Protein AF-A0A6G0Y2H0-F1 (afdb_monomer)

Mean predicted aligned error: 18.13 Å

Foldseek 3Di:
DDDDPFQKAAADDCVPDVPRLCVLCVQQVNNVDDSNCSRVPHIGTPQQWDPVQADPPDSHGDPDTHRHPDRDDDDDDDDDDDDDDDDDDDDDDDDDDDDDDDDDDDDDDDDDDDDDDDDDDDDDDDDDDDDPCVVVPNDDPPPDDPVRVVVVVVVVVVVVVVLVVVVLVLLVVQFDPLLSQQLVQQLPAVPDDPVPRDDDPVLLLSLLLLCLFPVLLSVVVVVLTPHDDPVRNVVLLLLFDDDAAFDPLLLVLLLVLLVVDDLLFLEKEKEKDKDFFAAFWDQDPSQRAIAQFWFRPFATELFGFGMKMWIKIATFPAFAIATGHITTDHPDDALVVVLVRVLVVQQSSVVSVHAYAEYEYAPPPSVVVNLVVQLVVQQVVCVVVVHDRDSQWGWHDHPVVDIHTYGYAYFQLVLLLVVLVLLQFWKKWWDDPRDIAIAHLVLLVLLVVVQVVDDPDGLLPPDDCCLRPVVNDPSPFSVSSLSQLDLSVLVSSCVCLVVVVTPVSSNRNSVSSPCCVVRPPPQQQDWDAPPRCLVVVLVVCLNTLVRMFIAGPVRDTDDDVSSVSSNSNSSSVVVSCVVCVVVVNRTGGVVSVHCLLVLQLVQQLCQSQHVRHRRVSSSVSSSSCSQNQNDHDGDPPRNHDDDRSGGHSDYNVSSSVSSVVVPDDDPNDHDYDDFDDFDDDDDDPVVVLVLLLVLQQVLQVLVVVCCVPPVVPPVQLLVLFADPDDDPSPVSVCVPDPDPVDRPITGTDPLSSVLSSVLLVVLVRCCLGCNRDTNSLVVSLVVSVVPDDDQVRDPDPRPNVPVSSSSSSVSNVVNSRVVSVVLRCLLVVVDDDDPPDPRVSSVSSNVNNVVPVVPPPPPPPPDDDDDDDDDDDDDDDDDDDDDDDDDDDDDDDDDDDDDDDDDDDDDPVVVVVVVVVVVVVVVVVVVVVVVVVVVVVVVVVVVVSVVVVLVSLPVSRDPSSSLQSVQQSPASPDDPVPRDDDPVLLVVLLVSCVSPVSSSVVCVVNGPHDDPVRNVVVVVVDDDDPDDDVVVVVVVVVVLVVDDPVPNDDDDDDDDDPPPDDD

pLDDT: mean 75.17, std 21.62, range [22.22, 97.25]

Structure (mmCIF, N/CA/C/O backbone):
data_AF-A0A6G0Y2H0-F1
#
_entry.id   AF-A0A6G0Y2H0-F1
#
loop_
_atom_site.group_PDB
_atom_site.id
_atom_site.type_symbol
_atom_site.label_atom_id
_atom_site.label_alt_id
_atom_site.label_comp_id
_atom_site.label_asym_id
_atom_site.label_entity_id
_atom_site.label_seq_id
_atom_site.pdbx_PDB_ins_code
_atom_site.Cartn_x
_atom_site.Cartn_y
_atom_site.Cartn_z
_atom_site.occupancy
_atom_site.B_iso_or_equiv
_atom_site.auth_seq_id
_atom_site.auth_comp_id
_atom_site.auth_asym_id
_atom_site.auth_atom_id
_atom_site.pdbx_PDB_model_num
ATOM 1 N N . MET A 1 1 ? 6.805 -49.052 5.140 1.00 27.06 1 MET A N 1
ATOM 2 C CA . MET A 1 1 ? 6.790 -49.835 3.880 1.00 27.06 1 MET A CA 1
ATOM 3 C C . MET A 1 1 ? 6.052 -49.059 2.784 1.00 27.06 1 MET A C 1
ATOM 5 O O . MET A 1 1 ? 5.113 -48.337 3.089 1.00 27.06 1 MET A O 1
ATOM 9 N N . LYS A 1 2 ? 6.509 -49.123 1.523 1.00 26.64 2 LYS A N 1
ATOM 10 C CA . LYS A 1 2 ? 5.960 -48.365 0.376 1.00 26.64 2 LYS A CA 1
ATOM 11 C C . LYS A 1 2 ? 4.535 -48.839 0.029 1.00 26.64 2 LYS A C 1
ATOM 13 O O . LYS A 1 2 ? 4.379 -49.977 -0.397 1.00 26.64 2 LYS A O 1
ATOM 18 N N . LYS A 1 3 ? 3.511 -47.976 0.100 1.00 29.97 3 LYS A N 1
ATOM 19 C CA . LYS A 1 3 ? 2.195 -48.275 -0.500 1.00 29.97 3 LYS A CA 1
ATOM 20 C C . LYS A 1 3 ? 2.289 -48.137 -2.026 1.00 29.97 3 LYS A C 1
ATOM 22 O O . LYS A 1 3 ? 2.212 -47.038 -2.571 1.00 29.97 3 LYS A O 1
ATOM 27 N N . ILE A 1 4 ? 2.502 -49.255 -2.717 1.00 38.25 4 ILE A N 1
ATOM 28 C CA . ILE A 1 4 ? 2.399 -49.348 -4.179 1.00 38.25 4 ILE A CA 1
ATOM 29 C C . ILE A 1 4 ? 0.935 -49.066 -4.544 1.00 38.25 4 ILE A C 1
ATOM 31 O O . ILE A 1 4 ? 0.031 -49.739 -4.055 1.00 38.25 4 ILE A O 1
ATOM 35 N N . SER A 1 5 ? 0.666 -48.057 -5.377 1.00 48.72 5 SER A N 1
ATOM 36 C CA . SER A 1 5 ? -0.680 -47.827 -5.913 1.00 48.72 5 SER A CA 1
ATOM 37 C C . SER A 1 5 ? -1.037 -48.971 -6.867 1.00 48.72 5 SER A C 1
ATOM 39 O O . SER A 1 5 ? -0.675 -48.934 -8.047 1.00 48.72 5 SER A O 1
ATOM 41 N N . VAL A 1 6 ? -1.710 -50.006 -6.371 1.00 61.47 6 VAL A N 1
ATOM 42 C CA . VAL A 1 6 ? -2.107 -51.140 -7.206 1.00 61.47 6 VAL A CA 1
ATOM 43 C C . VAL A 1 6 ? -3.313 -50.729 -8.054 1.00 61.47 6 VAL A C 1
ATOM 45 O O . VAL A 1 6 ? -4.380 -50.392 -7.541 1.00 61.47 6 VAL A O 1
ATOM 48 N N . VAL A 1 7 ? -3.133 -50.704 -9.375 1.00 74.94 7 VAL A N 1
ATOM 49 C CA . VAL A 1 7 ? -4.220 -50.470 -10.338 1.00 74.94 7 VAL A CA 1
ATOM 50 C C . VAL A 1 7 ? -5.275 -51.558 -10.142 1.00 74.94 7 VAL A C 1
ATOM 52 O O . VAL A 1 7 ? -4.917 -52.721 -10.017 1.00 74.94 7 VAL A O 1
ATOM 55 N N . CYS A 1 8 ? -6.560 -51.203 -10.092 1.00 83.00 8 CYS A N 1
ATOM 56 C CA . CYS A 1 8 ? -7.654 -52.159 -9.903 1.00 83.00 8 CYS A CA 1
ATOM 57 C C . CYS A 1 8 ? -8.669 -52.066 -11.044 1.00 83.00 8 CYS A C 1
ATOM 59 O O . CYS A 1 8 ? -8.993 -50.975 -11.518 1.00 83.00 8 CYS A O 1
ATOM 61 N N . HIS A 1 9 ? -9.206 -53.211 -11.447 1.00 83.50 9 HIS A N 1
ATOM 62 C CA . HIS A 1 9 ? -10.185 -53.366 -12.511 1.00 83.50 9 HIS A CA 1
ATOM 63 C C . HIS A 1 9 ? -11.518 -53.835 -11.931 1.00 83.50 9 HIS A C 1
ATOM 65 O O . HIS A 1 9 ? -11.579 -54.742 -11.102 1.00 83.50 9 HIS A O 1
ATOM 71 N N . ARG A 1 10 ? -12.610 -53.195 -12.358 1.00 87.19 10 ARG A N 1
ATOM 72 C CA . ARG A 1 10 ? -13.963 -53.665 -12.041 1.00 87.19 10 ARG A CA 1
ATOM 73 C C . ARG A 1 10 ? -14.243 -54.958 -12.795 1.00 87.19 10 ARG A C 1
ATOM 75 O O . ARG A 1 10 ? -13.725 -55.154 -13.892 1.00 87.19 10 ARG A O 1
ATOM 82 N N . PHE A 1 11 ? -15.101 -55.791 -12.220 1.00 89.44 11 PHE A N 1
ATOM 83 C CA . PHE A 1 11 ? -15.630 -56.952 -12.922 1.00 89.44 11 PHE A CA 1
ATOM 84 C C . PHE A 1 11 ? -16.404 -56.534 -14.194 1.00 89.44 11 PHE A C 1
ATOM 86 O O . PHE A 1 11 ? -16.869 -55.388 -14.274 1.00 89.44 11 PHE A O 1
ATOM 93 N N . PRO A 1 12 ? -16.559 -57.430 -15.188 1.00 87.56 12 PRO A N 1
ATOM 94 C CA . PRO A 1 12 ? -17.349 -57.170 -16.390 1.00 87.56 12 PRO A CA 1
ATOM 95 C C . PRO A 1 12 ? -18.784 -56.736 -16.064 1.00 87.56 12 PRO A C 1
ATOM 97 O O . PRO A 1 12 ? -19.390 -57.213 -15.107 1.00 87.56 12 PRO A O 1
ATOM 100 N N . ASN A 1 13 ? -19.334 -55.807 -16.851 1.00 84.88 13 ASN A N 1
ATOM 101 C CA . ASN A 1 13 ? -20.680 -55.289 -16.614 1.00 84.88 13 ASN A CA 1
ATOM 102 C C . ASN A 1 13 ? -21.738 -56.367 -16.930 1.00 84.88 13 ASN A C 1
ATOM 104 O O . ASN A 1 13 ? -21.816 -56.806 -18.081 1.00 84.88 13 ASN A O 1
ATOM 108 N N . PRO A 1 14 ? -22.596 -56.747 -15.962 1.00 81.19 14 PRO A N 1
ATOM 109 C CA . PRO A 1 14 ? -23.594 -57.802 -16.138 1.00 81.19 14 PRO A CA 1
ATOM 110 C C . PRO A 1 14 ? -24.632 -57.494 -17.224 1.00 81.19 14 PRO A C 1
ATOM 112 O O . PRO A 1 14 ? -25.240 -58.418 -17.749 1.00 81.19 14 PRO A O 1
ATOM 115 N N . LYS A 1 15 ? -24.845 -56.217 -17.579 1.00 80.50 15 LYS A N 1
ATOM 116 C CA . LYS A 1 15 ? -25.767 -55.833 -18.663 1.00 80.50 15 LYS A CA 1
ATOM 117 C C . LYS A 1 15 ? -25.193 -56.057 -20.062 1.00 80.50 15 LYS A C 1
ATOM 119 O O . LYS A 1 15 ? -25.962 -56.120 -21.009 1.00 80.50 15 LYS A O 1
ATOM 124 N N . THR A 1 16 ? -23.868 -56.116 -20.199 1.00 80.25 16 THR A N 1
ATOM 125 C CA . THR A 1 16 ? -23.196 -56.204 -21.506 1.00 80.25 16 THR A CA 1
ATOM 126 C C . THR A 1 16 ? -22.469 -57.528 -21.715 1.00 80.25 16 THR A C 1
ATOM 128 O O . THR A 1 16 ? -22.306 -57.934 -22.856 1.00 80.25 16 THR A O 1
ATOM 131 N N . ASN A 1 17 ? -21.996 -58.195 -20.653 1.00 78.75 17 ASN A N 1
ATOM 132 C CA . ASN A 1 17 ? -21.330 -59.497 -20.758 1.00 78.75 17 ASN A CA 1
ATOM 133 C C . ASN A 1 17 ? -21.422 -60.283 -19.429 1.00 78.75 17 ASN A C 1
ATOM 135 O O . ASN A 1 17 ? -20.506 -60.246 -18.603 1.00 78.75 17 ASN A O 1
ATOM 139 N N . MET A 1 18 ? -22.564 -60.949 -19.204 1.00 83.75 18 MET A N 1
ATOM 140 C CA . MET A 1 18 ? -22.858 -61.712 -17.978 1.00 83.75 18 MET A CA 1
ATOM 141 C C . MET A 1 18 ? -22.015 -62.988 -17.860 1.00 83.75 18 MET A C 1
ATOM 143 O O . MET A 1 18 ? -21.517 -63.292 -16.778 1.00 83.75 18 MET A O 1
ATOM 147 N N . THR A 1 19 ? -21.812 -63.708 -18.963 1.00 85.31 19 THR A N 1
ATOM 148 C CA . THR A 1 19 ? -21.070 -64.979 -18.986 1.00 85.31 19 THR A CA 1
ATOM 149 C C . THR A 1 19 ? -19.663 -64.802 -18.427 1.00 85.31 19 THR A C 1
ATOM 151 O O . THR A 1 19 ? -19.240 -65.509 -17.516 1.00 85.31 19 THR A O 1
ATOM 154 N N . ARG A 1 20 ? -18.977 -63.747 -18.866 1.00 84.69 20 ARG A N 1
ATOM 155 C CA . ARG A 1 20 ? -17.621 -63.449 -18.414 1.00 84.69 20 ARG A CA 1
ATOM 156 C C . ARG A 1 20 ? -17.536 -62.979 -16.964 1.00 84.69 20 ARG A C 1
ATOM 158 O O . ARG A 1 20 ? -16.544 -63.234 -16.286 1.00 84.69 20 ARG A O 1
ATOM 165 N N . LEU A 1 21 ? -18.552 -62.262 -16.483 1.00 87.12 21 LEU A N 1
ATOM 166 C CA . LEU A 1 21 ? -18.638 -61.888 -15.072 1.00 87.12 21 LEU A CA 1
ATOM 167 C C . LEU A 1 21 ? -18.660 -63.145 -14.192 1.00 87.12 21 LEU A C 1
ATOM 169 O O . LEU A 1 21 ? -17.934 -63.193 -13.201 1.00 87.12 21 LEU A O 1
ATOM 173 N N . LEU A 1 22 ? -19.445 -64.155 -14.578 1.00 85.50 22 LEU A N 1
ATOM 174 C CA . LEU A 1 22 ? -19.535 -65.427 -13.859 1.00 85.50 22 LEU A CA 1
ATOM 175 C C . LEU A 1 22 ? -18.224 -66.220 -13.927 1.00 85.50 22 LEU A C 1
ATOM 177 O O . LEU A 1 22 ? -17.795 -66.755 -12.910 1.00 85.50 22 LEU A O 1
ATOM 181 N N . GLU A 1 23 ? -17.532 -66.224 -15.067 1.00 84.81 23 GLU A N 1
ATOM 182 C CA . GLU A 1 23 ? -16.207 -66.851 -15.192 1.00 84.81 23 GLU A CA 1
ATOM 183 C C . GLU A 1 23 ? -15.152 -66.163 -14.318 1.00 84.81 23 GLU A C 1
ATOM 185 O O . GLU A 1 23 ? -14.427 -66.832 -13.586 1.00 84.81 23 GLU A O 1
ATOM 190 N N . TRP A 1 24 ? -15.097 -64.826 -14.321 1.00 89.62 24 TRP A N 1
ATOM 191 C CA . TRP A 1 24 ? -14.213 -64.078 -13.419 1.00 89.62 24 TRP A CA 1
ATOM 192 C C . TRP A 1 24 ? -14.538 -64.368 -11.955 1.00 89.62 24 TRP A C 1
ATOM 194 O O . TRP A 1 24 ? -13.627 -64.514 -11.146 1.00 89.62 24 TRP A O 1
ATOM 204 N N . MET A 1 25 ? -15.825 -64.464 -11.612 1.00 88.94 25 MET A N 1
ATOM 205 C CA . MET A 1 25 ? -16.266 -64.837 -10.271 1.00 88.94 25 MET A CA 1
ATOM 206 C C . MET A 1 25 ? -15.839 -66.255 -9.906 1.00 88.94 25 MET A C 1
ATOM 208 O O . MET A 1 25 ? -15.387 -66.449 -8.786 1.00 88.94 25 MET A O 1
ATOM 212 N N . LYS A 1 26 ? -15.919 -67.215 -10.830 1.00 85.19 26 LYS A N 1
ATOM 213 C CA . LYS A 1 26 ? -15.450 -68.585 -10.606 1.00 85.19 26 LYS A CA 1
ATOM 214 C C . LYS A 1 26 ? -13.944 -68.626 -10.351 1.00 85.19 26 LYS A C 1
ATOM 216 O O . LYS A 1 26 ? -13.509 -69.164 -9.342 1.00 85.19 26 LYS A O 1
ATOM 221 N N . ILE A 1 27 ? -13.160 -67.966 -11.204 1.00 82.31 27 ILE A N 1
ATOM 222 C CA . ILE A 1 27 ? -11.691 -67.947 -11.117 1.00 82.31 27 ILE A CA 1
ATOM 223 C C . ILE A 1 27 ? -11.196 -67.343 -9.793 1.00 82.31 27 ILE A C 1
ATOM 225 O O . ILE A 1 27 ? -10.210 -67.809 -9.230 1.00 82.31 27 ILE A O 1
ATOM 229 N N . VAL A 1 28 ? -11.884 -66.325 -9.266 1.00 81.25 28 VAL A N 1
ATOM 230 C CA . VAL A 1 28 ? -11.515 -65.688 -7.988 1.00 81.25 28 VAL A CA 1
ATOM 231 C C . VAL A 1 28 ? -12.245 -66.260 -6.761 1.00 81.25 28 VAL A C 1
ATOM 233 O O . VAL A 1 28 ? -12.184 -65.654 -5.691 1.00 81.25 28 VAL A O 1
ATOM 236 N N . GLY A 1 29 ? -12.962 -67.384 -6.896 1.00 80.62 29 GLY A N 1
ATOM 237 C CA . GLY A 1 29 ? -13.628 -68.072 -5.778 1.00 80.62 29 GLY A CA 1
ATOM 238 C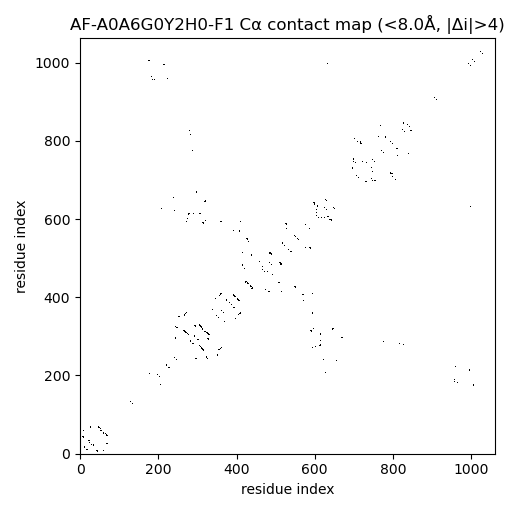 C . GLY A 1 29 ? -14.887 -67.378 -5.233 1.00 80.62 29 GLY A C 1
ATOM 239 O O . GLY A 1 29 ? -15.195 -67.461 -4.047 1.00 80.62 29 GLY A O 1
ATOM 240 N N . LEU A 1 30 ? -15.623 -66.650 -6.077 1.00 85.62 30 LEU A N 1
ATOM 241 C CA . LEU A 1 30 ? -16.833 -65.885 -5.738 1.00 85.62 30 LEU A CA 1
ATOM 242 C C . LEU A 1 30 ? -18.130 -66.465 -6.328 1.00 85.62 30 LEU A C 1
ATOM 244 O O . LEU A 1 30 ? -19.135 -65.757 -6.408 1.00 85.62 30 LEU A O 1
ATOM 248 N N . GLU A 1 31 ? -18.129 -67.735 -6.721 1.00 78.62 31 GLU A N 1
ATOM 249 C CA . GLU A 1 31 ? -19.236 -68.413 -7.424 1.00 78.62 31 GLU A CA 1
ATOM 250 C C . GLU A 1 31 ? -20.563 -68.388 -6.642 1.00 78.62 31 GLU A C 1
ATOM 252 O O . GLU A 1 31 ? -21.635 -68.311 -7.233 1.00 78.62 31 GLU A O 1
ATOM 257 N N . ASN A 1 32 ? -20.493 -68.335 -5.308 1.00 77.12 32 ASN A N 1
ATOM 258 C CA . ASN A 1 32 ? -21.663 -68.316 -4.422 1.00 77.12 32 ASN A CA 1
ATOM 259 C C . ASN A 1 32 ? -22.208 -66.903 -4.113 1.00 77.12 32 ASN A C 1
ATOM 261 O O . ASN A 1 32 ? -23.120 -66.752 -3.296 1.00 77.12 32 ASN A O 1
ATOM 265 N N . HIS A 1 33 ? -21.653 -65.843 -4.712 1.00 80.19 33 HIS A N 1
ATOM 266 C CA . HIS A 1 33 ? -22.105 -64.464 -4.493 1.00 80.19 33 HIS A CA 1
ATOM 267 C C . HIS A 1 33 ? -23.058 -63.967 -5.589 1.00 80.19 33 HIS A C 1
ATOM 269 O O . HIS A 1 33 ? -22.972 -64.365 -6.743 1.00 80.19 33 HIS A O 1
ATOM 275 N N . ASN A 1 34 ? -23.938 -63.016 -5.249 1.00 87.50 34 ASN A N 1
ATOM 276 C CA . ASN A 1 34 ? -24.796 -62.370 -6.244 1.00 87.50 34 ASN A CA 1
ATOM 277 C C . ASN A 1 34 ? -23.955 -61.542 -7.238 1.00 87.50 34 ASN A C 1
ATOM 279 O O . ASN A 1 34 ? -23.226 -60.630 -6.838 1.00 87.50 34 ASN A O 1
ATOM 283 N N . CYS A 1 35 ? -24.090 -61.831 -8.533 1.00 77.56 35 CYS A N 1
ATOM 284 C CA . CYS A 1 35 ? -23.276 -61.241 -9.596 1.00 77.56 35 CYS A CA 1
ATOM 285 C C . CYS A 1 35 ? -23.401 -59.706 -9.702 1.00 77.56 35 CYS A C 1
ATOM 287 O O . CYS A 1 35 ? -22.401 -59.018 -9.919 1.00 77.56 35 CYS A O 1
ATOM 289 N N . TYR A 1 36 ? -24.590 -59.136 -9.470 1.00 84.06 36 TYR A N 1
ATOM 290 C CA . TYR A 1 36 ? -24.799 -57.683 -9.515 1.00 84.06 36 TYR A CA 1
ATOM 291 C C . TYR A 1 36 ? -24.116 -56.971 -8.343 1.00 84.06 36 TYR A C 1
ATOM 293 O O . TYR A 1 36 ? -23.564 -55.881 -8.515 1.00 84.06 36 TYR A O 1
ATOM 301 N N . ASP A 1 37 ? -24.102 -57.600 -7.166 1.00 82.25 37 ASP A N 1
ATOM 302 C CA . ASP A 1 37 ? -23.378 -57.086 -6.004 1.00 82.25 37 ASP A CA 1
ATOM 303 C C . ASP A 1 37 ? -21.861 -57.169 -6.199 1.00 82.25 37 ASP A C 1
ATOM 305 O O . ASP A 1 37 ? -21.155 -56.221 -5.844 1.00 82.25 37 ASP A O 1
ATOM 309 N N . VAL A 1 38 ? -21.355 -58.256 -6.794 1.00 84.06 38 VAL A N 1
ATOM 310 C CA . VAL A 1 38 ? -19.925 -58.392 -7.114 1.00 84.06 38 VAL A CA 1
ATOM 311 C C . VAL A 1 38 ? -19.487 -57.294 -8.081 1.00 84.06 38 VAL A C 1
ATOM 313 O O . VAL A 1 38 ? -18.517 -56.594 -7.794 1.00 84.06 38 VAL A O 1
ATOM 316 N N . TYR A 1 39 ? -20.239 -57.053 -9.156 1.00 85.06 39 TYR A N 1
ATOM 317 C CA . TYR A 1 39 ? -19.949 -55.961 -10.089 1.00 85.06 39 TYR A CA 1
ATOM 318 C C . TYR A 1 39 ? -19.977 -54.570 -9.428 1.00 85.06 39 TYR A C 1
ATOM 320 O O . TYR A 1 39 ? -19.119 -53.721 -9.695 1.00 85.06 39 TYR A O 1
ATOM 328 N N . ALA A 1 40 ? -20.959 -54.314 -8.557 1.00 81.12 40 ALA A N 1
ATOM 329 C CA . ALA A 1 40 ? -21.127 -53.006 -7.932 1.00 81.12 40 ALA A CA 1
ATOM 330 C C . ALA A 1 40 ? -20.071 -52.712 -6.853 1.00 81.12 40 ALA A C 1
ATOM 332 O O . ALA A 1 40 ? -19.678 -51.552 -6.688 1.00 81.12 40 ALA A O 1
ATOM 333 N N . LYS A 1 41 ? -19.633 -53.742 -6.114 1.00 79.12 41 LYS A N 1
ATOM 334 C CA . LYS A 1 41 ? -18.901 -53.582 -4.847 1.00 79.12 41 LYS A CA 1
ATOM 335 C C . LYS A 1 41 ? -17.499 -54.196 -4.825 1.00 79.12 41 LYS A C 1
ATOM 337 O O . LYS A 1 41 ? -16.745 -53.854 -3.919 1.00 79.12 41 LYS A O 1
ATOM 342 N N . LYS A 1 42 ? -17.129 -55.069 -5.769 1.00 83.12 42 LYS A N 1
ATOM 343 C CA . LYS A 1 42 ? -15.813 -55.736 -5.794 1.00 83.12 42 LYS A CA 1
ATOM 344 C C . LYS A 1 42 ? -14.991 -55.340 -7.029 1.00 83.12 42 LYS A C 1
ATOM 346 O O . LYS A 1 42 ? -15.528 -54.959 -8.068 1.00 83.12 42 LYS A O 1
ATOM 351 N N . VAL A 1 43 ? -13.667 -55.404 -6.894 1.00 86.94 43 VAL A N 1
ATOM 352 C CA . VAL A 1 43 ? -12.670 -55.117 -7.943 1.00 86.94 43 VAL A CA 1
ATOM 353 C C . VAL A 1 43 ? -11.505 -56.103 -7.821 1.00 86.94 43 VAL A C 1
ATOM 355 O O . VAL A 1 43 ? -11.278 -56.630 -6.736 1.00 86.94 43 VAL A O 1
ATOM 358 N N . ILE A 1 44 ? -10.771 -56.336 -8.909 1.00 83.31 44 ILE A N 1
ATOM 359 C CA . ILE A 1 44 ? -9.581 -57.200 -8.956 1.00 83.31 44 ILE A CA 1
ATOM 360 C C . ILE A 1 44 ? -8.356 -56.332 -9.254 1.00 83.31 44 ILE A C 1
ATOM 362 O O . ILE A 1 44 ? -8.391 -55.515 -10.175 1.00 83.31 44 ILE A O 1
ATOM 366 N N . CYS A 1 45 ? -7.264 -56.480 -8.506 1.00 84.56 45 CYS A N 1
ATOM 367 C CA . CYS A 1 45 ? -6.029 -55.759 -8.807 1.00 84.56 45 CYS A CA 1
ATOM 368 C C . CYS A 1 45 ? -5.335 -56.250 -10.089 1.00 84.56 45 CYS A C 1
ATOM 370 O O . CYS A 1 45 ? -5.379 -57.425 -10.437 1.00 84.56 45 CYS A O 1
ATOM 372 N N . ALA A 1 46 ? -4.642 -55.338 -10.773 1.00 84.06 46 ALA A N 1
ATOM 373 C CA . ALA A 1 46 ? -3.931 -55.574 -12.028 1.00 84.06 46 ALA A CA 1
ATOM 374 C C . ALA A 1 46 ? -2.842 -56.651 -11.914 1.00 84.06 46 ALA A C 1
ATOM 376 O O . ALA A 1 46 ? -2.533 -57.295 -12.903 1.00 84.06 46 ALA A O 1
ATOM 377 N N . VAL A 1 47 ? -2.307 -56.888 -10.710 1.00 79.81 47 VAL A N 1
ATOM 378 C CA . VAL A 1 47 ? -1.315 -57.946 -10.433 1.00 79.81 47 VAL A CA 1
ATOM 379 C C . VAL A 1 47 ? -1.852 -59.366 -10.639 1.00 79.81 47 VAL A C 1
ATOM 381 O O . VAL A 1 47 ? -1.061 -60.302 -10.691 1.00 79.81 47 VAL A O 1
ATOM 384 N N . HIS A 1 48 ? -3.174 -59.531 -10.758 1.00 82.69 48 HIS A N 1
ATOM 385 C CA . HIS A 1 48 ? -3.784 -60.808 -11.126 1.00 82.69 48 HIS A CA 1
ATOM 386 C C . HIS A 1 48 ? -3.872 -61.017 -12.641 1.00 82.69 48 HIS A C 1
ATOM 388 O O . HIS A 1 48 ? -4.334 -62.065 -13.075 1.00 82.69 48 HIS A O 1
ATOM 394 N N . PHE A 1 49 ? -3.441 -60.051 -13.452 1.00 83.62 49 PHE A N 1
ATOM 395 C CA . PHE A 1 49 ? -3.455 -60.122 -14.910 1.00 83.62 49 PHE A CA 1
ATOM 396 C C . PHE A 1 49 ? -2.019 -60.093 -15.440 1.00 83.62 49 PHE A C 1
ATOM 398 O O . PHE A 1 49 ? -1.170 -59.370 -14.918 1.00 83.62 49 PHE A O 1
ATOM 405 N N . THR A 1 50 ? -1.734 -60.856 -16.494 1.00 77.81 50 THR A N 1
ATOM 406 C CA . THR A 1 50 ? -0.428 -60.807 -17.171 1.00 77.81 50 THR A CA 1
ATOM 407 C C . THR A 1 50 ? -0.219 -59.446 -17.853 1.00 77.81 50 THR A C 1
ATOM 409 O O . THR A 1 50 ? -1.181 -58.750 -18.181 1.00 77.81 50 THR A O 1
ATOM 412 N N . ALA A 1 51 ? 1.028 -59.026 -18.094 1.00 73.25 51 ALA A N 1
ATOM 413 C CA . ALA A 1 51 ? 1.322 -57.707 -18.682 1.00 73.25 51 ALA A CA 1
ATOM 414 C C . ALA A 1 51 ? 0.654 -57.494 -20.063 1.00 73.25 51 ALA A C 1
ATOM 416 O O . ALA A 1 51 ? 0.188 -56.402 -20.386 1.00 73.25 51 ALA A O 1
ATOM 417 N N . ASN A 1 52 ? 0.520 -58.574 -20.828 1.00 75.31 52 ASN A N 1
ATOM 418 C CA . ASN A 1 52 ? -0.133 -58.692 -22.132 1.00 75.31 52 ASN A CA 1
ATOM 419 C C . ASN A 1 52 ? -1.672 -58.554 -22.071 1.00 75.31 52 ASN A C 1
ATOM 421 O O . ASN A 1 52 ? -2.322 -58.368 -23.100 1.00 75.31 52 ASN A O 1
ATOM 425 N N . CYS A 1 53 ? -2.273 -58.572 -20.877 1.00 79.56 53 CYS A N 1
ATOM 426 C CA . CYS A 1 53 ? -3.701 -58.320 -20.686 1.00 79.56 53 CYS A CA 1
ATOM 427 C C . CYS A 1 53 ? -4.082 -56.831 -20.724 1.00 79.56 53 CYS A C 1
ATOM 429 O O . CYS A 1 53 ? -5.279 -56.539 -20.690 1.00 79.56 53 CYS A O 1
ATOM 431 N N . SER A 1 54 ? -3.124 -55.900 -20.763 1.00 79.81 54 SER A N 1
ATOM 432 C CA . SER A 1 54 ? -3.375 -54.451 -20.811 1.00 79.81 54 SER A CA 1
ATOM 433 C C . SER A 1 54 ? -3.041 -53.862 -22.183 1.00 79.81 54 SER A C 1
ATOM 435 O O . SER A 1 54 ? -2.118 -54.323 -22.849 1.00 79.81 54 SER A O 1
ATOM 437 N N . SER A 1 55 ? -3.763 -52.824 -22.612 1.00 77.06 55 SER A N 1
ATOM 438 C CA . SER A 1 55 ? -3.455 -52.144 -23.879 1.00 77.06 55 SER A CA 1
ATOM 439 C C . SER A 1 55 ? -2.175 -51.298 -23.743 1.00 77.06 55 SER A C 1
ATOM 441 O O . SER A 1 55 ? -2.069 -50.561 -22.751 1.00 77.06 55 SER A O 1
ATOM 443 N N . PRO A 1 56 ? -1.229 -51.340 -24.708 1.00 65.56 56 PRO A N 1
ATOM 444 C CA . PRO A 1 56 ? 0.051 -50.632 -24.616 1.00 65.56 56 PRO A CA 1
ATOM 445 C C . PRO A 1 56 ? -0.111 -49.147 -24.260 1.00 65.56 56 PRO A C 1
ATOM 447 O O . PRO A 1 56 ? -0.947 -48.446 -24.825 1.00 65.56 56 PRO A O 1
ATOM 450 N N . GLY A 1 57 ? 0.664 -48.667 -23.284 1.00 63.62 57 GLY A N 1
ATOM 451 C CA . GLY A 1 57 ? 0.628 -47.268 -22.835 1.00 63.62 57 GLY A CA 1
ATOM 452 C C . GLY A 1 57 ? -0.576 -46.877 -21.964 1.00 63.62 57 GLY A C 1
ATOM 453 O O . GLY A 1 57 ? -0.666 -45.726 -21.537 1.00 63.62 57 GLY A O 1
ATOM 454 N N . THR A 1 58 ? -1.487 -47.807 -21.644 1.00 71.12 58 THR A N 1
ATOM 455 C CA . THR A 1 58 ? -2.646 -47.542 -20.776 1.00 71.12 58 THR A CA 1
ATOM 456 C C . THR A 1 58 ? -2.734 -48.518 -19.604 1.00 71.12 58 THR A C 1
ATOM 458 O O . THR A 1 58 ? -2.190 -49.615 -19.624 1.00 71.12 58 THR A O 1
ATOM 461 N N . LYS A 1 59 ? -3.478 -48.127 -18.564 1.00 68.38 59 LYS A N 1
ATOM 462 C CA . LYS A 1 59 ? -3.813 -48.979 -17.411 1.00 68.38 59 LYS A CA 1
ATOM 463 C C . LYS A 1 59 ? -5.155 -49.708 -17.604 1.00 68.38 59 LYS A C 1
ATOM 465 O O . LYS A 1 59 ? -5.861 -49.931 -16.625 1.00 68.38 59 LYS A O 1
ATOM 470 N N . ARG A 1 60 ? -5.583 -49.981 -18.845 1.00 79.81 60 ARG A N 1
ATOM 471 C CA . ARG A 1 60 ? -6.886 -50.596 -19.170 1.00 79.81 60 ARG A CA 1
ATOM 472 C C . ARG A 1 60 ? -6.680 -52.009 -19.718 1.00 79.81 60 ARG A C 1
ATOM 474 O O . ARG A 1 60 ? -5.804 -52.212 -20.550 1.00 79.81 60 ARG A O 1
ATOM 481 N N . LEU A 1 61 ? -7.503 -52.958 -19.267 1.00 82.62 61 LEU A N 1
ATOM 482 C CA . LEU A 1 61 ? -7.473 -54.335 -19.762 1.00 82.62 61 LEU A CA 1
ATOM 483 C C . LEU A 1 61 ? -8.050 -54.438 -21.178 1.00 82.62 61 LEU A C 1
ATOM 485 O O . LEU A 1 61 ? -9.029 -53.758 -21.505 1.00 82.62 61 LEU A O 1
ATOM 489 N N . ASN A 1 62 ? -7.472 -55.333 -21.975 1.00 79.50 62 ASN A N 1
ATOM 490 C CA . ASN A 1 62 ? -7.982 -55.728 -23.279 1.00 79.50 62 ASN A CA 1
ATOM 491 C C . ASN A 1 62 ? -9.345 -56.409 -23.140 1.00 79.50 62 ASN A C 1
ATOM 493 O O . ASN A 1 62 ? -9.691 -56.987 -22.105 1.00 79.50 62 ASN A O 1
ATOM 497 N N . ALA A 1 63 ? -10.125 -56.358 -24.220 1.00 72.75 63 ALA A N 1
ATOM 498 C CA . ALA A 1 63 ? -11.501 -56.826 -24.213 1.00 72.75 63 ALA A CA 1
ATOM 499 C C . ALA A 1 63 ? -11.640 -58.302 -23.827 1.00 72.75 63 ALA A C 1
ATOM 501 O O . ALA A 1 63 ? -12.709 -58.625 -23.346 1.00 72.75 63 ALA A O 1
ATOM 502 N N . ASN A 1 64 ? -10.596 -59.149 -23.924 1.00 73.69 64 ASN A N 1
ATOM 503 C CA . ASN A 1 64 ? -10.595 -60.606 -23.660 1.00 73.69 64 ASN A CA 1
ATOM 504 C C . ASN A 1 64 ? -9.687 -61.092 -22.505 1.00 73.69 64 ASN A C 1
ATOM 506 O O . ASN A 1 64 ? -9.506 -62.287 -22.328 1.00 73.69 64 ASN A O 1
ATOM 510 N N . SER A 1 65 ? -9.176 -60.189 -21.664 1.00 82.19 65 SER A N 1
ATOM 511 C CA . SER A 1 65 ? -8.348 -60.542 -20.500 1.00 82.19 65 SER A CA 1
ATOM 512 C C . SER A 1 65 ? -9.107 -61.259 -19.368 1.00 82.19 65 SER A C 1
ATOM 514 O O . SER A 1 65 ? -10.241 -60.885 -19.047 1.00 82.19 65 SER A O 1
ATOM 516 N N . TYR A 1 66 ? -8.450 -62.216 -18.706 1.00 85.62 66 TYR A N 1
ATOM 517 C CA . TYR A 1 66 ? -8.920 -62.919 -17.504 1.00 85.62 66 TYR A CA 1
ATOM 518 C C . TYR A 1 66 ? -7.856 -62.862 -16.398 1.00 85.62 66 TYR A C 1
ATOM 520 O O . TYR A 1 66 ? -6.667 -62.817 -16.719 1.00 85.62 66 TYR A O 1
ATOM 528 N N . PRO A 1 67 ? -8.251 -62.821 -15.113 1.00 83.81 67 PRO A N 1
ATOM 529 C CA . PRO A 1 67 ? -7.295 -62.908 -14.019 1.00 83.81 67 PRO A CA 1
ATOM 530 C C . PRO A 1 67 ? -6.718 -64.326 -13.977 1.00 83.81 67 PRO A C 1
ATOM 532 O O . PRO A 1 67 ? -7.468 -65.292 -14.015 1.00 83.81 67 PRO A O 1
ATOM 535 N N . SER A 1 68 ? -5.401 -64.465 -13.926 1.00 78.12 68 SER A N 1
ATOM 536 C CA . SER A 1 68 ? -4.717 -65.761 -13.998 1.00 78.12 68 SER A CA 1
ATOM 537 C C . SER A 1 68 ? -3.513 -65.883 -13.061 1.00 78.12 68 SER A C 1
ATOM 539 O O . SER A 1 68 ? -2.952 -66.966 -12.940 1.00 78.12 68 SER A O 1
ATOM 541 N N . LEU A 1 69 ? -3.106 -64.799 -12.390 1.00 73.44 69 LEU A N 1
ATOM 542 C CA . LEU A 1 69 ? -1.932 -64.765 -11.511 1.00 73.44 69 LEU A CA 1
ATOM 543 C C . LEU A 1 69 ? -2.333 -64.513 -10.053 1.00 73.44 69 LEU A C 1
ATOM 545 O O . LEU A 1 69 ? -3.276 -63.771 -9.786 1.00 73.44 69 LEU A O 1
ATOM 549 N N . ASN A 1 70 ? -1.578 -65.066 -9.100 1.00 67.62 70 ASN A N 1
ATOM 550 C CA . ASN A 1 70 ? -1.683 -64.767 -7.661 1.00 67.62 70 ASN A CA 1
ATOM 551 C C . ASN A 1 70 ? -3.092 -64.956 -7.050 1.00 67.62 70 ASN A C 1
ATOM 553 O O . ASN A 1 70 ? -3.505 -64.169 -6.203 1.00 67.62 70 ASN A O 1
ATOM 557 N N . LEU A 1 71 ? -3.865 -65.944 -7.507 1.00 69.50 71 LEU A N 1
ATOM 558 C CA . LEU A 1 71 ? -5.200 -66.245 -6.971 1.00 69.50 71 LEU A CA 1
ATOM 559 C C . LEU A 1 71 ? -5.082 -67.007 -5.633 1.00 69.50 71 LEU A C 1
ATOM 561 O O . LEU A 1 71 ? -4.144 -67.787 -5.471 1.00 69.50 71 LEU A O 1
ATOM 565 N N . PRO A 1 72 ? -5.974 -66.775 -4.653 1.00 51.56 72 PRO A N 1
ATOM 566 C CA . PRO A 1 72 ? -5.769 -67.249 -3.286 1.00 51.56 72 PRO A CA 1
ATOM 567 C C . PRO A 1 72 ? -5.852 -68.780 -3.147 1.00 51.56 72 PRO A C 1
ATOM 569 O O . PRO A 1 72 ? -6.880 -69.381 -3.453 1.00 51.56 72 PRO A O 1
ATOM 572 N N . LEU A 1 73 ? -4.785 -69.376 -2.598 1.00 39.22 73 LEU A N 1
ATOM 573 C CA . LEU A 1 73 ? -4.836 -70.612 -1.807 1.00 39.22 73 LEU A CA 1
ATOM 574 C C . LEU A 1 73 ? -5.362 -70.301 -0.385 1.00 39.22 73 LEU A C 1
ATOM 576 O O . LEU A 1 73 ? -5.375 -69.158 0.068 1.00 39.22 73 LEU A O 1
ATOM 580 N N . VAL A 1 74 ? -5.853 -71.338 0.282 1.00 35.81 74 VAL A N 1
ATOM 581 C CA . VAL A 1 74 ? -6.757 -71.362 1.447 1.00 35.81 74 VAL A CA 1
ATOM 582 C C . VAL A 1 74 ? -6.006 -71.272 2.815 1.00 35.81 74 VAL A C 1
ATOM 584 O O . VAL A 1 74 ? -5.150 -72.113 3.051 1.00 35.81 74 VAL A O 1
ATOM 587 N N . ILE A 1 75 ? -6.429 -70.341 3.719 1.00 28.20 75 ILE A N 1
ATOM 588 C CA . ILE A 1 75 ? -6.284 -70.259 5.233 1.00 28.20 75 ILE A CA 1
ATOM 589 C C . ILE A 1 75 ? -4.883 -69.828 5.818 1.00 28.20 75 ILE A C 1
ATOM 591 O O . ILE A 1 75 ? -3.891 -70.098 5.154 1.00 28.20 75 ILE A O 1
ATOM 595 N N . PRO A 1 76 ? -4.700 -69.297 7.075 1.00 33.78 76 PRO A N 1
ATOM 596 C CA . PRO A 1 76 ? -5.250 -68.143 7.853 1.00 33.78 76 PRO A CA 1
ATOM 597 C C . PRO A 1 76 ? -4.171 -67.181 8.496 1.00 33.78 76 PRO A C 1
ATOM 599 O O . PRO A 1 76 ? -2.982 -67.462 8.476 1.00 33.78 76 PRO A O 1
ATOM 602 N N . ASN A 1 77 ? -4.642 -66.137 9.207 1.00 24.73 77 ASN A N 1
ATOM 603 C CA . ASN A 1 77 ? -4.042 -65.383 10.346 1.00 24.73 77 ASN A CA 1
ATOM 604 C C . ASN A 1 77 ? -2.936 -64.293 10.198 1.00 24.73 77 ASN A C 1
ATOM 606 O O . ASN A 1 77 ? -1.893 -64.478 9.589 1.00 24.73 77 ASN A O 1
ATOM 610 N N . ASP A 1 78 ? -3.227 -63.198 10.926 1.00 24.27 78 ASP A N 1
ATOM 611 C CA . ASP A 1 78 ? -2.412 -62.221 11.680 1.00 24.27 78 ASP A CA 1
ATOM 612 C C . ASP A 1 78 ? -1.547 -61.089 11.069 1.00 24.27 78 ASP A C 1
ATOM 614 O O . ASP A 1 78 ? -0.679 -61.260 10.221 1.00 24.27 78 ASP A O 1
ATOM 618 N N . SER A 1 79 ? -1.732 -59.928 11.726 1.00 23.78 79 SER A N 1
ATOM 619 C CA . SER A 1 79 ? -0.812 -58.806 12.011 1.00 23.78 79 SER A CA 1
ATOM 620 C C . SER A 1 79 ? -0.559 -57.670 10.987 1.00 23.78 79 SER A C 1
ATOM 622 O O . SER A 1 79 ? 0.009 -57.834 9.917 1.00 23.78 79 SER A O 1
ATOM 624 N N . GLU A 1 80 ? -0.976 -56.477 11.438 1.00 23.95 80 GLU A N 1
ATOM 625 C CA . GLU A 1 80 ? -0.236 -55.202 11.518 1.00 23.95 80 GLU A CA 1
ATOM 626 C C . GLU A 1 80 ? 0.118 -54.283 10.314 1.00 23.95 80 GLU A C 1
ATOM 628 O O . GLU A 1 80 ? 0.650 -54.656 9.275 1.00 23.95 80 GLU A O 1
ATOM 633 N N . HIS A 1 81 ? -0.100 -52.992 10.616 1.00 25.69 81 HIS A N 1
ATOM 634 C CA . HIS A 1 81 ? 0.564 -51.751 10.187 1.00 25.69 81 HIS A CA 1
ATOM 635 C C . HIS A 1 81 ? 0.297 -51.073 8.814 1.00 25.69 81 HIS A C 1
ATOM 637 O O . HIS A 1 81 ? 0.875 -51.353 7.768 1.00 25.69 81 HIS A O 1
ATOM 643 N N . ASP A 1 82 ? -0.495 -50.000 8.943 1.00 23.77 82 ASP A N 1
ATOM 644 C CA . ASP A 1 82 ? -0.222 -48.603 8.569 1.00 23.77 82 ASP A CA 1
ATOM 645 C C . ASP A 1 82 ? -0.402 -48.028 7.156 1.00 23.77 82 ASP A C 1
ATOM 647 O O . ASP A 1 82 ? 0.089 -48.463 6.113 1.00 23.77 82 ASP A O 1
ATOM 651 N N . VAL A 1 83 ? -1.105 -46.892 7.199 1.00 24.91 83 VAL A N 1
ATOM 652 C CA . VAL A 1 83 ? -1.456 -45.972 6.129 1.00 24.91 83 VAL A CA 1
ATOM 653 C C . VAL A 1 83 ? -1.031 -44.570 6.562 1.00 24.91 83 VAL A C 1
ATOM 655 O O . VAL A 1 83 ? -1.565 -44.027 7.518 1.00 24.91 83 VAL A O 1
ATOM 658 N N . MET A 1 84 ? -0.150 -43.955 5.782 1.00 26.03 84 MET A N 1
ATOM 659 C CA . MET A 1 84 ? 0.035 -42.508 5.647 1.00 26.03 84 MET A CA 1
ATOM 660 C C . MET A 1 84 ? 0.408 -42.259 4.176 1.00 26.03 84 MET A C 1
ATOM 662 O O . MET A 1 84 ? 1.002 -43.127 3.540 1.00 26.03 84 MET A O 1
ATOM 666 N N . ASP A 1 85 ? 0.148 -41.138 3.519 1.00 25.00 85 ASP A N 1
ATOM 667 C CA . ASP A 1 85 ? -0.683 -39.961 3.752 1.00 25.00 85 ASP A CA 1
ATOM 668 C C . ASP A 1 85 ? -0.564 -39.152 2.440 1.00 25.00 85 ASP A C 1
ATOM 670 O O . ASP A 1 85 ? 0.484 -39.176 1.787 1.00 25.00 85 ASP A O 1
ATOM 674 N N . THR A 1 86 ? -1.607 -38.432 2.031 1.00 24.08 86 THR A N 1
ATOM 675 C CA . THR A 1 86 ? -1.462 -37.338 1.059 1.00 24.08 86 THR A CA 1
ATOM 676 C C . THR A 1 86 ? -2.404 -36.210 1.442 1.00 24.08 86 THR A C 1
ATOM 678 O O . THR A 1 86 ? -3.555 -36.164 1.002 1.00 24.08 86 THR A O 1
ATOM 681 N N . SER A 1 87 ? -1.879 -35.247 2.191 1.00 27.06 87 SER A N 1
ATOM 682 C CA . SER A 1 87 ? -2.384 -33.880 2.205 1.00 27.06 87 SER A CA 1
ATOM 683 C C . SER A 1 87 ? -1.205 -32.906 2.218 1.00 27.06 87 SER A C 1
ATOM 685 O O . SER A 1 87 ? -0.262 -33.054 2.985 1.00 27.06 87 SER A O 1
ATOM 687 N N . ASN A 1 88 ? -1.215 -31.931 1.306 1.00 25.56 88 ASN A N 1
ATOM 688 C CA . ASN A 1 88 ? -0.362 -30.748 1.407 1.00 25.56 88 ASN A CA 1
ATOM 689 C C . ASN A 1 88 ? -0.918 -29.610 0.548 1.00 25.56 88 ASN A C 1
ATOM 691 O O . ASN A 1 88 ? -0.469 -29.384 -0.572 1.00 25.56 88 ASN A O 1
ATOM 695 N N . ILE A 1 89 ? -1.898 -28.890 1.102 1.00 25.72 89 ILE A N 1
ATOM 696 C CA . ILE A 1 89 ? -2.118 -27.458 0.852 1.00 25.72 89 ILE A CA 1
ATOM 697 C C . ILE A 1 89 ? -2.571 -26.862 2.193 1.00 25.72 89 ILE A C 1
ATOM 699 O O . ILE A 1 89 ? -3.701 -27.082 2.623 1.00 25.72 89 ILE A O 1
ATOM 703 N N . SER A 1 90 ? -1.667 -26.164 2.882 1.00 26.83 90 SER A N 1
ATOM 704 C CA . SER A 1 90 ? -1.869 -25.643 4.236 1.00 26.83 90 SER A CA 1
ATOM 705 C C . SER A 1 90 ? -2.083 -24.129 4.257 1.00 26.83 90 SER A C 1
ATOM 707 O O . SER A 1 90 ? -1.510 -23.371 3.475 1.00 26.83 90 SER A O 1
ATOM 709 N N . GLY A 1 91 ? -2.921 -23.697 5.198 1.00 27.92 91 GLY A N 1
ATOM 710 C CA . GLY A 1 91 ? -3.183 -22.294 5.500 1.00 27.92 91 GLY A CA 1
ATOM 711 C C . GLY A 1 91 ? -4.089 -22.100 6.716 1.00 27.92 91 GLY A C 1
ATOM 712 O O . GLY A 1 91 ? -4.929 -21.218 6.672 1.00 27.92 91 GLY A O 1
ATOM 713 N N . PHE A 1 92 ? -3.975 -22.947 7.747 1.00 25.06 92 PHE A N 1
ATOM 714 C CA . PHE A 1 92 ? -4.513 -22.778 9.111 1.00 25.06 92 PHE A CA 1
ATOM 715 C C . PHE A 1 92 ? -3.968 -23.951 9.955 1.00 25.06 92 PHE A C 1
ATOM 717 O O . PHE A 1 92 ? -4.491 -25.055 9.866 1.00 25.06 92 PHE A O 1
ATOM 724 N N . HIS A 1 93 ? -2.892 -23.752 10.724 1.00 25.83 93 HIS A N 1
ATOM 725 C CA . HIS A 1 93 ? -2.491 -24.722 11.753 1.00 25.83 93 HIS A CA 1
ATOM 726 C C . HIS A 1 93 ? -3.360 -24.486 12.996 1.00 25.83 93 HIS A C 1
ATOM 728 O O . HIS A 1 93 ? -3.408 -23.369 13.514 1.00 25.83 93 HIS A O 1
ATOM 734 N N . VAL A 1 94 ? -4.065 -25.528 13.436 1.00 29.11 94 VAL A N 1
ATOM 735 C CA . VAL A 1 94 ? -4.840 -25.583 14.680 1.00 29.11 94 VAL A CA 1
ATOM 736 C C . VAL A 1 94 ? -4.072 -26.453 15.670 1.00 29.11 94 VAL A C 1
ATOM 738 O O . VAL A 1 94 ? -3.716 -27.577 15.343 1.00 29.11 94 VAL A O 1
ATOM 741 N N . LEU A 1 95 ? -3.799 -25.855 16.830 1.00 26.27 95 LEU A N 1
ATOM 742 C CA . LEU A 1 95 ? -3.928 -26.399 18.187 1.00 26.27 95 LEU A CA 1
ATOM 743 C C . LEU A 1 95 ? -3.990 -27.934 18.291 1.00 26.27 95 LEU A C 1
ATOM 745 O O . LEU A 1 95 ? -5.042 -28.526 18.057 1.00 26.27 95 LEU A O 1
ATOM 749 N N . GLU A 1 96 ? -2.894 -28.544 18.735 1.00 25.17 96 GLU A N 1
ATOM 750 C CA . GLU A 1 96 ? -2.933 -29.854 19.386 1.00 25.17 96 GLU A CA 1
ATOM 751 C C . GLU A 1 96 ? -3.461 -29.696 20.817 1.00 25.17 96 GLU A C 1
ATOM 753 O O . GLU A 1 96 ? -3.034 -28.815 21.566 1.00 25.17 96 GLU A O 1
ATOM 758 N N . THR A 1 97 ? -4.422 -30.545 21.174 1.00 27.64 97 THR A N 1
ATOM 759 C CA . THR A 1 97 ? -4.937 -30.736 22.531 1.00 27.64 97 THR A CA 1
ATOM 760 C C . THR A 1 97 ? -4.251 -31.932 23.170 1.00 27.64 97 THR A C 1
ATOM 762 O O . THR A 1 97 ? -4.341 -33.046 22.663 1.00 27.64 97 THR A O 1
ATOM 765 N N . SER A 1 98 ? -3.615 -31.686 24.309 1.00 26.89 98 SER A N 1
ATOM 766 C CA . SER A 1 98 ? -3.183 -32.683 25.278 1.00 26.89 98 SER A CA 1
ATOM 767 C C . SER A 1 98 ? -4.372 -33.250 26.070 1.00 26.89 98 SER A C 1
ATOM 769 O O . SER A 1 98 ? -5.208 -32.472 26.526 1.00 26.89 98 SER A O 1
ATOM 771 N N . LEU A 1 99 ? -4.326 -34.571 26.292 1.00 28.55 99 LEU A N 1
ATOM 772 C CA . LEU A 1 99 ? -4.880 -35.361 27.409 1.00 28.55 99 LEU A CA 1
ATOM 773 C C . LEU A 1 99 ? -6.412 -35.434 27.576 1.00 28.55 99 LEU A C 1
ATOM 775 O O . LEU A 1 99 ? -7.060 -34.421 27.812 1.00 28.55 99 LEU A O 1
ATOM 779 N N . ILE A 1 100 ? -6.949 -36.664 27.549 1.00 25.38 100 ILE A N 1
ATOM 780 C CA . ILE A 1 100 ? -7.853 -37.264 28.557 1.00 25.38 100 ILE A CA 1
ATOM 781 C C . ILE A 1 100 ? -7.840 -38.796 28.359 1.00 25.38 100 ILE A C 1
ATOM 783 O O . ILE A 1 100 ? -8.006 -39.276 27.240 1.00 25.38 100 ILE A O 1
ATOM 787 N N . ASP A 1 101 ? -7.620 -39.503 29.469 1.00 24.31 101 ASP A N 1
ATOM 788 C CA . ASP A 1 101 ? -7.618 -40.957 29.678 1.00 24.31 101 ASP A CA 1
ATOM 789 C C . ASP A 1 101 ? -8.900 -41.672 29.220 1.00 24.31 101 ASP A C 1
ATOM 791 O O . ASP A 1 101 ? -10.015 -41.247 29.536 1.00 24.31 101 ASP A O 1
ATOM 795 N N . GLU A 1 102 ? -8.731 -42.825 28.567 1.00 26.06 102 GLU A N 1
ATOM 796 C CA . GLU A 1 102 ? -9.778 -43.821 28.327 1.00 26.06 102 GLU A CA 1
ATOM 797 C C . GLU A 1 102 ? -9.755 -44.887 29.429 1.00 26.06 102 GLU A C 1
ATOM 799 O O . GLU A 1 102 ? -9.092 -45.910 29.305 1.00 26.06 102 GLU A O 1
ATOM 804 N N . THR A 1 103 ? -10.529 -44.696 30.494 1.00 28.30 103 THR A N 1
ATOM 805 C CA . THR A 1 103 ? -11.029 -45.805 31.322 1.00 28.30 103 THR A CA 1
ATOM 806 C C . THR A 1 103 ? -12.412 -45.433 31.866 1.00 28.30 103 THR A C 1
ATOM 808 O O . THR A 1 103 ? -12.718 -44.258 32.041 1.00 28.30 103 THR A O 1
ATOM 811 N N . ILE A 1 104 ? -13.254 -46.435 32.140 1.00 28.59 104 ILE A N 1
ATOM 812 C CA . ILE A 1 104 ? -14.678 -46.363 32.546 1.00 28.59 104 ILE A CA 1
ATOM 813 C C . ILE A 1 104 ? -15.675 -46.450 31.369 1.00 28.59 104 ILE A C 1
ATOM 815 O O . ILE A 1 104 ? -16.505 -45.574 31.135 1.00 28.59 104 ILE A O 1
ATOM 819 N N . ILE A 1 105 ? -15.658 -47.592 30.677 1.00 26.16 105 ILE A N 1
ATOM 820 C CA . ILE A 1 105 ? -16.881 -48.226 30.161 1.00 26.16 105 ILE A CA 1
ATOM 821 C C . ILE A 1 105 ? -16.799 -49.704 30.531 1.00 26.16 105 ILE A C 1
ATOM 823 O O . ILE A 1 105 ? -16.411 -50.533 29.720 1.00 26.16 105 ILE A O 1
ATOM 827 N N . ASP A 1 106 ? -17.142 -50.030 31.772 1.00 28.77 106 ASP A N 1
ATOM 828 C CA . ASP A 1 106 ? -17.779 -51.310 32.050 1.00 28.77 106 ASP A CA 1
ATOM 829 C C . ASP A 1 106 ? -18.542 -51.235 33.372 1.00 28.77 106 ASP A C 1
ATOM 831 O O . ASP A 1 106 ? -18.127 -50.530 34.291 1.00 28.77 106 ASP A O 1
ATOM 835 N N . ARG A 1 107 ? -19.637 -51.995 33.462 1.00 29.19 107 ARG A N 1
ATOM 836 C CA . ARG A 1 107 ? -20.629 -52.055 34.560 1.00 29.19 107 ARG A CA 1
ATOM 837 C C . ARG A 1 107 ? -21.766 -51.036 34.465 1.00 29.19 107 ARG A C 1
ATOM 839 O O . ARG A 1 107 ? -21.729 -49.957 35.044 1.00 29.19 107 ARG A O 1
ATOM 846 N N . THR A 1 108 ? -22.836 -51.432 33.781 1.00 25.80 108 THR A N 1
ATOM 847 C CA . THR A 1 108 ? -24.235 -51.309 34.256 1.00 25.80 108 THR A CA 1
ATOM 848 C C . THR A 1 108 ? -25.164 -51.933 33.215 1.00 25.80 108 THR A C 1
ATOM 850 O O . THR A 1 108 ? -25.864 -51.261 32.461 1.00 25.80 108 THR A O 1
ATOM 853 N N . ALA A 1 109 ? -25.158 -53.260 33.168 1.00 24.44 109 ALA A N 1
ATOM 854 C CA . ALA A 1 109 ? -26.206 -54.036 32.533 1.00 24.44 109 ALA A CA 1
ATOM 855 C C . ALA A 1 109 ? -26.609 -55.121 33.522 1.00 24.44 109 ALA A C 1
ATOM 857 O O . ALA A 1 109 ? -26.070 -56.211 33.464 1.00 24.44 109 ALA A O 1
ATOM 858 N N . ASP A 1 110 ? -27.498 -54.782 34.452 1.00 27.75 110 ASP A N 1
ATOM 859 C CA . ASP A 1 110 ? -28.363 -55.763 35.091 1.00 27.75 110 ASP A CA 1
ATOM 860 C C . ASP A 1 110 ? -29.590 -55.082 35.709 1.00 27.75 110 ASP A C 1
ATOM 862 O O . ASP A 1 110 ? -29.541 -53.938 36.164 1.00 27.75 110 ASP A O 1
ATOM 866 N N . ILE A 1 111 ? -30.672 -55.861 35.746 1.00 25.78 111 ILE A N 1
ATOM 867 C CA . ILE A 1 111 ? -31.948 -55.675 36.452 1.00 25.78 111 ILE A CA 1
ATOM 868 C C . ILE A 1 111 ? -33.023 -54.786 35.769 1.00 25.78 111 ILE A C 1
ATOM 870 O O . ILE A 1 111 ? -32.988 -53.557 35.792 1.00 25.78 111 ILE A O 1
ATOM 874 N N . VAL A 1 112 ? -34.046 -55.439 35.191 1.00 25.31 112 VAL A N 1
ATOM 875 C CA . VAL A 1 112 ? -35.457 -55.493 35.673 1.00 25.31 112 VAL A CA 1
ATOM 876 C C . VAL A 1 112 ? -36.410 -55.808 34.497 1.00 25.31 112 VAL A C 1
ATOM 878 O O . VAL A 1 112 ? -36.720 -54.952 33.667 1.00 25.31 112 VAL A O 1
ATOM 881 N N . GLU A 1 113 ? -36.958 -57.028 34.484 1.00 27.36 113 GLU A N 1
ATOM 882 C CA . GLU A 1 113 ? -38.302 -57.323 33.965 1.00 27.36 113 GLU A CA 1
ATOM 883 C C . GLU A 1 113 ? -39.323 -57.130 35.103 1.00 27.36 113 GLU A C 1
ATOM 885 O O . GLU A 1 113 ? -39.059 -57.597 36.205 1.00 27.36 113 GLU A O 1
ATOM 890 N N . GLN A 1 114 ? -40.492 -56.517 34.842 1.00 27.12 114 GLN A N 1
ATOM 891 C CA . GLN A 1 114 ? -41.826 -57.117 35.083 1.00 27.12 114 GLN A CA 1
ATOM 892 C C . GLN A 1 114 ? -43.020 -56.137 34.904 1.00 27.12 114 GLN A C 1
ATOM 894 O O . GLN A 1 114 ? -43.089 -55.069 35.497 1.00 27.12 114 GLN A O 1
ATOM 899 N N . LYS A 1 115 ? -43.934 -56.585 34.024 1.00 26.59 115 LYS A N 1
ATOM 900 C CA . LYS A 1 115 ? -45.418 -56.527 33.906 1.00 26.59 115 LYS A CA 1
ATOM 901 C C . LYS A 1 115 ? -46.292 -55.373 34.465 1.00 26.59 115 LYS A C 1
ATOM 903 O O . LYS A 1 115 ? -46.145 -54.887 35.573 1.00 26.59 115 LYS A O 1
ATOM 908 N N . LEU A 1 116 ? -47.332 -55.079 33.667 1.00 23.84 116 LEU A N 1
ATOM 909 C CA . LEU A 1 116 ? -48.471 -54.154 33.852 1.00 23.84 116 LEU A CA 1
ATOM 910 C C . LEU A 1 116 ? -49.789 -54.933 34.114 1.00 23.84 116 LEU A C 1
ATOM 912 O O . LEU A 1 116 ? -49.902 -56.055 33.608 1.00 23.84 116 LEU A O 1
ATOM 916 N N . PRO A 1 117 ? -50.834 -54.323 34.720 1.00 30.02 117 PRO A N 1
ATOM 917 C CA . PRO A 1 117 ? -52.205 -54.496 34.192 1.00 30.02 117 PRO A CA 1
ATOM 918 C C . PRO A 1 117 ? -53.062 -53.201 34.084 1.00 30.02 117 PRO A C 1
ATOM 920 O O . PRO A 1 117 ? -52.584 -52.096 34.309 1.00 30.02 117 PRO A O 1
ATOM 923 N N . LYS A 1 118 ? -54.309 -53.365 33.600 1.00 25.55 118 LYS A N 1
ATOM 924 C CA . LYS A 1 118 ? -55.104 -52.516 32.677 1.00 25.55 118 LYS A CA 1
ATOM 925 C C . LYS A 1 118 ? -56.301 -51.737 33.295 1.00 25.55 118 LYS A C 1
ATOM 927 O O . LYS A 1 118 ? -56.942 -52.269 34.184 1.00 25.55 118 LYS A O 1
ATOM 932 N N . ALA A 1 119 ? -56.657 -50.618 32.620 1.00 28.33 119 ALA A N 1
ATOM 933 C CA . ALA A 1 119 ? -57.984 -49.987 32.319 1.00 28.33 119 ALA A CA 1
ATOM 934 C C . ALA A 1 119 ? -58.893 -49.497 33.498 1.00 28.33 119 ALA A C 1
ATOM 936 O O . ALA A 1 119 ? -58.802 -50.042 34.580 1.00 28.33 119 ALA A O 1
ATOM 937 N N . LEU A 1 120 ? -59.725 -48.430 33.447 1.00 24.55 120 LEU A N 1
ATOM 938 C CA . LEU A 1 120 ? -60.821 -48.036 32.526 1.00 24.55 120 LEU A CA 1
ATOM 939 C C . LEU A 1 120 ? -61.302 -46.553 32.730 1.00 24.55 120 LEU A C 1
ATOM 941 O O . LEU A 1 120 ? -61.135 -45.981 33.799 1.00 24.55 120 LEU A O 1
ATOM 945 N N . HIS A 1 121 ? -61.980 -46.026 31.692 1.00 26.27 121 HIS A N 1
ATOM 946 C CA . HIS A 1 121 ? -62.981 -44.926 31.586 1.00 26.27 121 HIS A CA 1
ATOM 947 C C . HIS A 1 121 ? -62.666 -43.404 31.738 1.00 26.27 121 HIS A C 1
ATOM 949 O O . HIS A 1 121 ? -61.851 -42.942 32.527 1.00 26.27 121 HIS A O 1
ATOM 955 N N . ALA A 1 122 ? -63.358 -42.637 30.872 1.00 28.27 122 ALA A N 1
ATOM 956 C CA . ALA A 1 122 ? -63.321 -41.189 30.548 1.00 28.27 122 ALA A CA 1
ATOM 957 C C . ALA A 1 122 ? -64.567 -40.459 31.160 1.00 28.27 122 ALA A C 1
ATOM 959 O O . ALA A 1 122 ? -65.379 -41.212 31.696 1.00 28.27 122 ALA A O 1
ATOM 960 N N . PRO A 1 123 ? -64.841 -39.112 31.072 1.00 36.41 123 PRO A N 1
ATOM 961 C CA . PRO A 1 123 ? -64.635 -38.215 29.906 1.00 36.41 123 PRO A CA 1
ATOM 962 C C . PRO A 1 123 ? -64.401 -36.669 30.117 1.00 36.41 123 PRO A C 1
ATOM 964 O O . PRO A 1 123 ? -64.558 -36.119 31.194 1.00 36.41 123 PRO A O 1
ATOM 967 N N . LYS A 1 124 ? -64.102 -35.999 28.976 1.00 27.47 124 LYS A N 1
ATOM 968 C CA . LYS A 1 124 ? -64.441 -34.628 28.462 1.00 27.47 124 LYS A CA 1
ATOM 969 C C . LYS A 1 124 ? -63.791 -33.287 28.950 1.00 27.47 124 LYS A C 1
ATOM 971 O O . LYS A 1 124 ? -64.092 -32.769 30.010 1.00 27.47 124 LYS A O 1
ATOM 976 N N . LYS A 1 125 ? -63.097 -32.672 27.957 1.00 28.73 125 LYS A N 1
ATOM 977 C CA . LYS A 1 125 ? -62.938 -31.252 27.491 1.00 28.73 125 LYS A CA 1
ATOM 978 C C . LYS A 1 125 ? -62.252 -30.163 28.358 1.00 28.73 125 LYS A C 1
ATOM 980 O O . LYS A 1 125 ? -62.851 -29.665 29.294 1.00 28.73 125 LYS A O 1
ATOM 985 N N . LEU A 1 126 ? -61.121 -29.617 27.862 1.00 25.55 126 LEU A N 1
ATOM 986 C CA . LEU A 1 126 ? -60.997 -28.254 27.276 1.00 25.55 126 LEU A CA 1
ATOM 987 C C . LEU A 1 126 ? -59.615 -28.041 26.594 1.00 25.55 126 LEU A C 1
ATOM 989 O O . LEU A 1 126 ? -58.613 -28.615 27.009 1.00 25.55 126 LEU A O 1
ATOM 993 N N . ASN A 1 127 ? -59.573 -27.220 25.539 1.00 34.56 127 ASN A N 1
ATOM 994 C CA . ASN A 1 127 ? -58.434 -26.993 24.632 1.00 34.56 127 ASN A CA 1
ATOM 995 C C . ASN A 1 127 ? -57.266 -26.186 25.247 1.00 34.56 127 ASN A C 1
ATOM 997 O O . ASN A 1 127 ? -57.460 -25.028 25.615 1.00 34.56 127 ASN A O 1
ATOM 1001 N N . LYS A 1 128 ? -56.040 -26.738 25.221 1.00 30.67 128 LYS A N 1
ATOM 1002 C CA . LYS A 1 128 ? -54.741 -26.022 25.240 1.00 30.67 128 LYS A CA 1
ATOM 1003 C C . LYS A 1 128 ? -53.677 -26.857 24.504 1.00 30.67 128 LYS A C 1
ATOM 1005 O O . LYS A 1 128 ? -53.728 -28.080 24.539 1.00 30.67 128 LYS A O 1
ATOM 1010 N N . CYS A 1 129 ? -52.743 -26.191 23.818 1.00 30.94 129 CYS A N 1
ATOM 1011 C CA . CYS A 1 129 ? -51.664 -26.807 23.033 1.00 30.94 129 CYS A CA 1
ATOM 1012 C C . CYS A 1 129 ? -50.843 -27.833 23.850 1.00 30.94 129 CYS A C 1
ATOM 1014 O O . CYS A 1 129 ? -50.501 -27.532 24.997 1.00 30.94 129 CYS A O 1
ATOM 1016 N N . PRO A 1 130 ? -50.475 -29.001 23.283 1.00 31.42 130 PRO A N 1
ATOM 1017 C CA . PRO A 1 130 ? -49.834 -30.075 24.036 1.00 31.42 130 PRO A CA 1
ATOM 1018 C C . PRO A 1 130 ? -48.384 -29.715 24.386 1.00 31.42 130 PRO A C 1
ATOM 1020 O O . PRO A 1 130 ? -47.563 -29.423 23.513 1.00 31.42 130 PRO A O 1
ATOM 1023 N N . GLY A 1 131 ? -48.059 -29.735 25.679 1.00 36.84 131 GLY A N 1
ATOM 1024 C CA . GLY A 1 131 ? -46.684 -29.629 26.166 1.00 36.84 131 GLY A CA 1
ATOM 1025 C C . GLY A 1 131 ? -45.862 -30.880 25.835 1.00 36.84 131 GLY A C 1
ATOM 1026 O O . GLY A 1 131 ? -46.408 -31.956 25.597 1.00 36.84 131 GLY A O 1
ATOM 1027 N N . LEU A 1 132 ? -44.530 -30.747 25.879 1.00 38.00 132 LEU A N 1
ATOM 1028 C CA . LEU A 1 132 ? -43.520 -31.776 25.562 1.00 38.00 132 LEU A CA 1
ATOM 1029 C C . LEU A 1 132 ? -43.834 -33.181 26.135 1.00 38.00 132 LEU A C 1
ATOM 1031 O O . LEU A 1 132 ? -43.520 -34.181 25.501 1.00 38.00 132 LEU A O 1
ATOM 1035 N N . LEU A 1 133 ? -44.502 -33.261 27.291 1.00 38.03 133 LEU A N 1
ATOM 1036 C CA . LEU A 1 133 ? -44.893 -34.492 27.996 1.00 38.03 133 LEU A CA 1
ATOM 1037 C C . LEU A 1 133 ? -45.969 -35.335 27.282 1.00 38.03 133 LEU A C 1
ATOM 1039 O O . LEU A 1 133 ? -45.958 -36.562 27.390 1.00 38.03 133 LEU A O 1
ATOM 1043 N N . GLU A 1 134 ? -46.865 -34.710 26.518 1.00 38.50 134 GLU A N 1
ATOM 1044 C CA . GLU A 1 134 ? -47.970 -35.406 25.843 1.00 38.50 134 GLU A CA 1
ATOM 1045 C C . GLU A 1 134 ? -47.502 -36.091 24.546 1.00 38.50 134 GLU A C 1
ATOM 1047 O O . GLU A 1 134 ? -47.988 -37.163 24.186 1.00 38.50 134 GLU A O 1
ATOM 1052 N N . SER A 1 135 ? -46.456 -35.545 23.911 1.00 37.97 135 SER A N 1
ATOM 1053 C CA . SER A 1 135 ? -45.827 -36.096 22.698 1.00 37.97 135 SER A CA 1
ATOM 1054 C C . SER A 1 135 ? -45.046 -37.404 22.915 1.00 37.97 135 SER A C 1
ATOM 1056 O O . SER A 1 135 ? -44.725 -38.096 21.951 1.00 37.97 135 SER A O 1
ATOM 1058 N N . ILE A 1 136 ? -44.776 -37.764 24.178 1.00 36.19 136 ILE A N 1
ATOM 1059 C CA . ILE A 1 136 ? -44.029 -38.969 24.591 1.00 36.19 136 ILE A CA 1
ATOM 1060 C C . ILE A 1 136 ? -44.955 -39.984 25.305 1.00 36.19 136 ILE A C 1
ATOM 1062 O O . ILE A 1 136 ? -44.497 -41.000 25.818 1.00 36.19 136 ILE A O 1
ATOM 1066 N N . GLY A 1 137 ? -46.275 -39.742 25.331 1.00 35.78 137 GLY A N 1
ATOM 1067 C CA . GLY A 1 137 ? -47.275 -40.702 25.821 1.00 35.78 137 GLY A CA 1
ATOM 1068 C C . GLY A 1 137 ? -47.569 -40.681 27.328 1.00 35.78 137 GLY A C 1
ATOM 1069 O O . GLY A 1 137 ? -48.251 -41.582 27.816 1.00 35.78 137 GLY A O 1
ATOM 1070 N N . VAL A 1 138 ? -47.118 -39.672 28.081 1.00 42.34 138 VAL A N 1
ATOM 1071 C CA . VAL A 1 138 ? -47.367 -39.582 29.533 1.00 42.34 138 VAL A CA 1
ATOM 1072 C C . VAL A 1 138 ? -48.628 -38.754 29.800 1.00 42.34 138 VAL A C 1
ATOM 1074 O O . VAL A 1 138 ? -48.603 -37.530 29.722 1.00 42.34 138 VAL A O 1
ATOM 1077 N N . LYS A 1 139 ? -49.752 -39.419 30.112 1.00 40.97 139 LYS A N 1
ATOM 1078 C CA . LYS A 1 139 ? -51.073 -38.766 30.238 1.00 40.97 139 LYS A CA 1
ATOM 1079 C C . LYS A 1 139 ? -51.450 -38.236 31.633 1.00 40.97 139 LYS A C 1
ATOM 1081 O O . LYS A 1 139 ? -52.444 -37.525 31.719 1.00 40.97 139 LYS A O 1
ATOM 1086 N N . LYS A 1 140 ? -50.700 -38.504 32.714 1.00 40.19 140 LYS A N 1
ATOM 1087 C CA . LYS A 1 140 ? -50.931 -37.890 34.047 1.00 40.19 140 LYS A CA 1
ATOM 1088 C C . LYS A 1 140 ? -49.632 -37.805 34.872 1.00 40.19 140 LYS A C 1
ATOM 1090 O O . LYS A 1 140 ? -49.094 -38.831 35.266 1.00 40.19 140 LYS A O 1
ATOM 1095 N N . CYS A 1 141 ? -49.156 -36.591 35.177 1.00 43.25 141 CYS A N 1
ATOM 1096 C CA . CYS A 1 141 ? -47.998 -36.323 36.061 1.00 43.25 141 CYS A CA 1
ATOM 1097 C C . CYS A 1 141 ? -48.375 -36.121 37.547 1.00 43.25 141 CYS A C 1
ATOM 1099 O O . CYS A 1 141 ? -47.541 -35.692 38.344 1.00 43.25 141 CYS A O 1
ATOM 1101 N N . SER A 1 142 ? -49.620 -36.401 37.939 1.00 45.66 142 SER A N 1
ATOM 1102 C CA . SER A 1 142 ? -50.124 -36.147 39.297 1.00 45.66 142 SER A CA 1
ATOM 1103 C C . SER A 1 142 ? -49.819 -37.257 40.315 1.00 45.66 142 SER A C 1
ATOM 1105 O O . SER A 1 142 ? -50.140 -37.086 41.482 1.00 45.66 142 SER A O 1
ATOM 1107 N N . LEU A 1 143 ? -49.185 -38.367 39.911 1.00 43.59 143 LEU A N 1
ATOM 1108 C CA . LEU A 1 143 ? -48.922 -39.540 40.769 1.00 43.59 143 LEU A CA 1
ATOM 1109 C C . LEU A 1 143 ? -47.424 -39.880 40.919 1.00 43.59 143 LEU A C 1
ATOM 1111 O O . LEU A 1 143 ? -47.059 -41.033 41.122 1.00 43.59 143 LEU A O 1
ATOM 1115 N N . LEU A 1 144 ? -46.528 -38.897 40.789 1.00 43.56 144 LEU A N 1
ATOM 1116 C CA . LEU A 1 144 ? -45.081 -39.117 40.926 1.00 43.56 144 LEU A CA 1
ATOM 1117 C C . LEU A 1 144 ? -44.596 -38.738 42.332 1.00 43.56 144 LEU A C 1
ATOM 1119 O O . LEU A 1 144 ? -44.678 -37.569 42.723 1.00 43.56 144 LEU A O 1
ATOM 1123 N N . THR A 1 145 ? -44.050 -39.715 43.064 1.00 56.69 145 THR A N 1
ATOM 1124 C CA . THR A 1 145 ? -43.387 -39.525 44.367 1.00 56.69 145 THR A CA 1
ATOM 1125 C C . THR A 1 145 ? -42.186 -38.567 44.252 1.00 56.69 145 THR A C 1
ATOM 1127 O O . THR A 1 145 ? -41.568 -38.494 43.183 1.00 56.69 145 THR A O 1
ATOM 1130 N N . PRO A 1 146 ? -41.792 -37.843 45.319 1.00 53.81 146 PRO A N 1
ATOM 1131 C CA . PRO A 1 146 ? -40.690 -36.867 45.281 1.00 53.81 146 PRO A CA 1
ATOM 1132 C C . PRO A 1 146 ? -39.371 -37.427 44.715 1.00 53.81 146 PRO A C 1
ATOM 1134 O O . PRO A 1 146 ? -38.706 -36.765 43.916 1.00 53.81 146 PRO A O 1
ATOM 1137 N N . ASN A 1 147 ? -39.047 -38.688 45.023 1.00 46.16 147 ASN A N 1
ATOM 1138 C CA . ASN A 1 147 ? -37.862 -39.377 44.499 1.00 46.16 147 ASN A CA 1
ATOM 1139 C C . ASN A 1 147 ? -37.913 -39.604 42.982 1.00 46.16 147 ASN A C 1
ATOM 1141 O O . ASN A 1 147 ? -36.899 -39.451 42.305 1.00 46.16 147 ASN A O 1
ATOM 1145 N N . SER A 1 148 ? -39.087 -39.891 42.416 1.00 44.16 148 SER A N 1
ATOM 1146 C CA . SER A 1 148 ? -39.247 -40.063 40.965 1.00 44.16 148 SER A CA 1
ATOM 1147 C C . SER A 1 148 ? -39.153 -38.735 40.197 1.00 44.16 148 SER A C 1
ATOM 1149 O O . SER A 1 148 ? -38.602 -38.705 39.096 1.00 44.16 148 SER A O 1
ATOM 1151 N N . LYS A 1 149 ? -39.582 -37.613 40.801 1.00 49.50 149 LYS A N 1
ATOM 1152 C CA . LYS A 1 149 ? -39.375 -36.257 40.255 1.00 49.50 149 LYS A CA 1
ATOM 1153 C C . LYS A 1 149 ? -37.902 -35.845 40.285 1.00 49.50 149 LYS A C 1
ATOM 1155 O O . LYS A 1 149 ? -37.419 -35.290 39.300 1.00 49.50 149 LYS A O 1
ATOM 1160 N N . ASN A 1 150 ? -37.179 -36.153 41.364 1.00 53.31 150 ASN A N 1
ATOM 1161 C CA . ASN A 1 150 ? -35.736 -35.904 41.455 1.00 53.31 150 ASN A CA 1
ATOM 1162 C C . ASN A 1 150 ? -34.946 -36.779 40.476 1.00 53.31 150 ASN A C 1
ATOM 1164 O O . ASN A 1 150 ? -34.110 -36.257 39.745 1.00 53.31 150 ASN A O 1
ATOM 1168 N N . LEU A 1 151 ? -35.275 -38.068 40.358 1.00 49.19 151 LEU A N 1
ATOM 1169 C CA . LEU A 1 151 ? -34.671 -38.961 39.366 1.00 49.19 151 LEU A CA 1
ATOM 1170 C C . LEU A 1 151 ? -34.939 -38.479 37.931 1.00 49.19 151 LEU A C 1
ATOM 1172 O O . LEU A 1 151 ? -34.046 -38.515 37.087 1.00 49.19 151 LEU A O 1
ATOM 1176 N N . PHE A 1 152 ? -36.148 -37.981 37.651 1.00 48.09 152 PHE A N 1
ATOM 1177 C CA . PHE A 1 152 ? -36.494 -37.395 36.357 1.00 48.09 152 PHE A CA 1
ATOM 1178 C C . PHE A 1 152 ? -35.733 -36.091 36.088 1.00 48.09 152 PHE A C 1
ATOM 1180 O O . PHE A 1 152 ? -35.218 -35.912 34.989 1.00 48.09 152 PHE A O 1
ATOM 1187 N N . LYS A 1 153 ? -35.593 -35.208 37.085 1.00 52.16 153 LYS A N 1
ATOM 1188 C CA . LYS A 1 153 ? -34.813 -33.965 36.979 1.00 52.16 153 LYS A CA 1
ATOM 1189 C C . LYS A 1 153 ? -33.326 -34.251 36.750 1.00 52.16 153 LYS A C 1
ATOM 1191 O O . LYS A 1 153 ? -32.729 -33.637 35.870 1.00 52.16 153 LYS A O 1
ATOM 1196 N N . SER A 1 154 ? -32.757 -35.228 37.454 1.00 52.16 154 SER A N 1
ATOM 1197 C CA . SER A 1 154 ? -31.376 -35.684 37.257 1.00 52.16 154 SER A CA 1
ATOM 1198 C C . SER A 1 154 ? -31.178 -36.338 35.887 1.00 52.16 154 SER A C 1
ATOM 1200 O O . SER A 1 154 ? -30.187 -36.063 35.216 1.00 52.16 154 SER A O 1
ATOM 1202 N N . ARG A 1 155 ? -32.145 -37.137 35.411 1.00 48.94 155 ARG A N 1
ATOM 1203 C CA . ARG A 1 155 ? -32.143 -37.703 34.049 1.00 48.94 155 ARG A CA 1
ATOM 1204 C C . ARG A 1 155 ? -32.275 -36.629 32.971 1.00 48.94 155 ARG A C 1
ATOM 1206 O O . ARG A 1 155 ? -31.605 -36.728 31.950 1.00 48.94 155 ARG A O 1
ATOM 1213 N N . LEU A 1 156 ? -33.088 -35.598 33.200 1.00 51.97 156 LEU A N 1
ATOM 1214 C CA . LEU A 1 156 ? -33.232 -34.458 32.296 1.00 51.97 156 LEU A CA 1
ATOM 1215 C C . LEU A 1 156 ? -31.932 -33.646 32.238 1.00 51.97 156 LEU A C 1
ATOM 1217 O O . LEU A 1 156 ? -31.451 -33.364 31.149 1.00 51.97 156 LEU A O 1
ATOM 1221 N N . GLN A 1 157 ? -31.310 -33.356 33.384 1.00 54.16 157 GLN A N 1
ATOM 1222 C CA . GLN A 1 157 ? -30.011 -32.677 33.449 1.00 54.16 157 GLN A CA 1
ATOM 1223 C C . GLN A 1 157 ? -28.887 -33.500 32.802 1.00 54.16 157 GLN A C 1
ATOM 1225 O O . GLN A 1 157 ? -28.040 -32.945 32.101 1.00 54.16 157 GLN A O 1
ATOM 1230 N N . ALA A 1 158 ? -28.884 -34.823 32.986 1.00 49.75 158 ALA A N 1
ATOM 1231 C CA . ALA A 1 158 ? -27.943 -35.722 32.323 1.00 49.75 158 ALA A CA 1
ATOM 1232 C C . ALA A 1 158 ? -28.178 -35.771 30.804 1.00 49.75 158 ALA A C 1
ATOM 1234 O O . ALA A 1 158 ? -27.218 -35.712 30.040 1.00 49.75 158 ALA A O 1
ATOM 1235 N N . ALA A 1 159 ? -29.436 -35.797 30.353 1.00 46.25 159 ALA A N 1
ATOM 1236 C CA . ALA A 1 159 ? -29.797 -35.728 28.938 1.00 46.25 159 ALA A CA 1
ATOM 1237 C C . ALA A 1 159 ? -29.466 -34.362 28.315 1.00 46.25 159 ALA A C 1
ATOM 1239 O O . ALA A 1 159 ? -29.037 -34.304 27.165 1.00 46.25 159 ALA A O 1
ATOM 1240 N N . GLU A 1 160 ? -29.607 -33.263 29.060 1.00 51.44 160 GLU A N 1
ATOM 1241 C CA . GLU A 1 160 ? -29.200 -31.920 28.637 1.00 51.44 160 GLU A CA 1
ATOM 1242 C C . GLU A 1 160 ? -27.681 -31.801 28.501 1.00 51.44 160 GLU A C 1
ATOM 1244 O O . GLU A 1 160 ? -27.215 -31.325 27.462 1.00 51.44 160 GLU A O 1
ATOM 1249 N N . LYS A 1 161 ? -26.919 -32.291 29.493 1.00 57.47 161 LYS A N 1
ATOM 1250 C CA . LYS A 1 161 ? -25.451 -32.377 29.431 1.00 57.47 161 LYS A CA 1
ATOM 1251 C C . LYS A 1 161 ? -25.000 -33.256 28.271 1.00 57.47 161 LYS A C 1
ATOM 1253 O O . LYS A 1 161 ? -24.209 -32.803 27.454 1.00 57.47 161 LYS A O 1
ATOM 1258 N N . PHE A 1 162 ? -25.542 -34.468 28.148 1.00 56.19 162 PHE A N 1
ATOM 1259 C CA . PHE A 1 162 ? -25.240 -35.375 27.040 1.00 56.19 162 PHE A CA 1
ATOM 1260 C C . PHE A 1 162 ? -25.557 -34.730 25.691 1.00 56.19 162 PHE A C 1
ATOM 1262 O O . PHE A 1 162 ? -24.745 -34.789 24.775 1.00 56.19 162 PHE A O 1
ATOM 1269 N N . ALA A 1 163 ? -26.697 -34.048 25.572 1.00 53.41 163 ALA A N 1
ATOM 1270 C CA . ALA A 1 163 ? -27.067 -33.344 24.357 1.00 53.41 163 ALA A CA 1
ATOM 1271 C C . ALA A 1 163 ? -26.121 -32.190 24.012 1.00 53.41 163 ALA A C 1
ATOM 1273 O O . ALA A 1 163 ? -25.833 -32.008 22.833 1.00 53.41 163 ALA A O 1
ATOM 1274 N N . ASP A 1 164 ? -25.668 -31.399 24.990 1.00 55.97 164 ASP A N 1
ATOM 1275 C CA . ASP A 1 164 ? -24.709 -30.314 24.751 1.00 55.97 164 ASP A CA 1
ATOM 1276 C C . ASP A 1 164 ? -23.313 -30.865 24.399 1.00 55.97 164 ASP A C 1
ATOM 1278 O O . ASP A 1 164 ? -22.700 -30.377 23.447 1.00 55.97 164 ASP A O 1
ATOM 1282 N N . THR A 1 165 ? -22.852 -31.937 25.053 1.00 61.09 165 THR A N 1
ATOM 1283 C CA . THR A 1 165 ? -21.602 -32.640 24.702 1.00 61.09 165 THR A CA 1
ATOM 1284 C C . THR A 1 165 ? -21.678 -33.262 23.304 1.00 61.09 165 THR A C 1
ATOM 1286 O O . THR A 1 165 ? -20.784 -33.062 22.483 1.00 61.09 165 THR A O 1
ATOM 1289 N N . TYR A 1 166 ? -22.792 -33.924 22.980 1.00 61.22 166 TYR A N 1
ATOM 1290 C CA . TYR A 1 166 ? -23.062 -34.501 21.661 1.00 61.22 166 TYR A CA 1
ATOM 1291 C C . TYR A 1 166 ? -23.134 -33.423 20.568 1.00 61.22 166 TYR A C 1
ATOM 1293 O O . TYR A 1 166 ? -22.597 -33.608 19.476 1.00 61.22 166 TYR A O 1
ATOM 1301 N N . LEU A 1 167 ? -23.739 -32.261 20.853 1.00 61.25 167 LEU A N 1
ATOM 1302 C CA . LEU A 1 167 ? -23.732 -31.098 19.957 1.00 61.25 167 LEU A CA 1
ATOM 1303 C C . LEU A 1 167 ? -22.306 -30.609 19.703 1.00 61.25 167 LEU A C 1
ATOM 1305 O O . LEU A 1 167 ? -21.942 -30.369 18.554 1.00 61.25 167 LEU A O 1
ATOM 1309 N N . HIS A 1 168 ? -21.498 -30.478 20.756 1.00 62.66 168 HIS A N 1
ATOM 1310 C CA . HIS A 1 168 ? -20.116 -30.020 20.652 1.00 62.66 168 HIS A CA 1
ATOM 1311 C C . HIS A 1 168 ? -19.229 -30.974 19.841 1.00 62.66 168 HIS A C 1
ATOM 1313 O O . HIS A 1 168 ? -18.475 -30.489 18.995 1.00 62.66 168 HIS A O 1
ATOM 1319 N N . GLN A 1 169 ? -19.376 -32.288 20.032 1.00 62.16 169 GLN A N 1
ATOM 1320 C CA . GLN A 1 169 ? -18.644 -33.326 19.296 1.00 62.16 169 GLN A CA 1
ATOM 1321 C C . GLN A 1 169 ? -19.103 -33.409 17.826 1.00 62.16 169 GLN A C 1
ATOM 1323 O O . GLN A 1 169 ? -18.304 -33.347 16.895 1.00 62.16 169 GLN A O 1
ATOM 1328 N N . LYS A 1 170 ? -20.420 -33.397 17.567 1.00 61.06 170 LYS A N 1
ATOM 1329 C CA . LYS A 1 170 ? -20.968 -33.415 16.194 1.00 61.06 170 LYS A CA 1
ATOM 1330 C C . LYS A 1 170 ? -20.652 -32.121 15.417 1.00 61.06 170 LYS A C 1
ATOM 1332 O O . LYS A 1 170 ? -20.619 -32.148 14.186 1.00 61.06 170 LYS A O 1
ATOM 1337 N N . LEU A 1 171 ? -20.431 -30.993 16.107 1.00 63.06 171 LEU A N 1
ATOM 1338 C CA . LEU A 1 171 ? -20.011 -29.710 15.520 1.00 63.06 171 LEU A CA 1
ATOM 1339 C C . LEU A 1 171 ? -18.503 -29.627 15.228 1.00 63.06 171 LEU A C 1
ATOM 1341 O O . LEU A 1 171 ? -18.131 -28.875 14.324 1.00 63.06 171 LEU A O 1
ATOM 1345 N N . SER A 1 172 ? -17.630 -30.337 15.958 1.00 60.22 172 SER A N 1
ATOM 1346 C CA . SER A 1 172 ? -16.189 -30.360 15.642 1.00 60.22 172 SER A CA 1
ATOM 1347 C C . SER A 1 172 ? -15.894 -31.184 14.393 1.00 60.22 172 SER A C 1
ATOM 1349 O O . SER A 1 172 ? -15.127 -30.738 13.550 1.00 60.22 172 SER A O 1
ATOM 1351 N N . ASP A 1 173 ? -16.586 -32.310 14.207 1.00 63.44 173 ASP A N 1
ATOM 1352 C CA . ASP A 1 173 ? -16.227 -33.300 13.174 1.00 63.44 173 ASP A CA 1
ATOM 1353 C C . ASP A 1 173 ? -16.886 -33.037 11.804 1.00 63.44 173 ASP A C 1
ATOM 1355 O O . ASP A 1 173 ? -16.681 -33.769 10.827 1.00 63.44 173 ASP A O 1
ATOM 1359 N N . LYS A 1 174 ? -17.767 -32.030 11.720 1.00 66.00 174 LYS A N 1
ATOM 1360 C CA . LYS A 1 174 ? -18.532 -31.695 10.501 1.00 66.00 174 LYS A CA 1
ATOM 1361 C C . LYS A 1 174 ? -18.213 -30.328 9.898 1.00 66.00 174 LYS A C 1
ATOM 1363 O O . LYS A 1 174 ? -18.644 -30.086 8.773 1.00 66.00 174 LYS A O 1
ATOM 1368 N N . LEU A 1 175 ? -17.521 -29.444 10.615 1.00 70.19 175 LEU A N 1
ATOM 1369 C CA . LEU A 1 175 ? -17.312 -28.047 10.223 1.00 70.19 175 LEU A CA 1
ATOM 1370 C C . LEU A 1 175 ? -15.823 -27.725 10.069 1.00 70.19 175 LEU A C 1
ATOM 1372 O O . LEU A 1 175 ? -14.978 -28.334 10.715 1.00 70.19 175 LEU A O 1
ATOM 1376 N N . THR A 1 176 ? -15.498 -26.717 9.256 1.00 70.62 176 THR A N 1
ATOM 1377 C CA . THR A 1 176 ? -14.146 -26.134 9.253 1.00 70.62 176 THR A CA 1
ATOM 1378 C C . THR A 1 176 ? -13.839 -25.522 10.624 1.00 70.62 176 THR A C 1
ATOM 1380 O O . THR A 1 176 ? -14.756 -25.108 11.334 1.00 70.62 176 THR A O 1
ATOM 1383 N N . ALA A 1 177 ? -12.562 -25.395 11.001 1.00 71.69 177 ALA A N 1
ATOM 1384 C CA . ALA A 1 177 ? -12.181 -24.804 12.290 1.00 71.69 177 ALA A CA 1
ATOM 1385 C C . ALA A 1 177 ? -12.788 -23.401 12.498 1.00 71.69 177 ALA A C 1
ATOM 1387 O O . ALA A 1 177 ? -13.341 -23.107 13.558 1.00 71.69 177 ALA A O 1
ATOM 1388 N N . ALA A 1 178 ? -12.771 -22.562 11.455 1.00 72.62 178 ALA A N 1
ATOM 1389 C CA . ALA A 1 178 ? -13.388 -21.238 11.476 1.00 72.62 178 ALA A CA 1
ATOM 1390 C C . ALA A 1 178 ? -14.920 -21.304 11.614 1.00 72.62 178 ALA A C 1
ATOM 1392 O O . ALA A 1 178 ? -15.489 -20.555 12.409 1.00 72.62 178 ALA A O 1
ATOM 1393 N N . ALA A 1 179 ? -15.593 -22.208 10.890 1.00 76.19 179 ALA A N 1
ATOM 1394 C CA . ALA A 1 179 ? -17.040 -22.388 10.997 1.00 76.19 179 ALA A CA 1
ATOM 1395 C C . ALA A 1 179 ? -17.458 -22.955 12.356 1.00 76.19 179 ALA A C 1
ATOM 1397 O O . ALA A 1 179 ? -18.456 -22.509 12.923 1.00 76.19 179 ALA A O 1
ATOM 1398 N N . SER A 1 180 ? -16.679 -23.883 12.909 1.00 78.38 180 SER A N 1
ATOM 1399 C CA . SER A 1 180 ? -16.887 -24.439 14.244 1.00 78.38 180 SER A CA 1
ATOM 1400 C C . SER A 1 180 ? -16.738 -23.353 15.309 1.00 78.38 180 SER A C 1
ATOM 1402 O O . SER A 1 180 ? -17.650 -23.158 16.112 1.00 78.38 180 SER A O 1
ATOM 1404 N N . LEU A 1 181 ? -15.652 -22.571 15.261 1.00 81.75 181 LEU A N 1
ATOM 1405 C CA . LEU A 1 181 ? -15.409 -21.452 16.175 1.00 81.75 181 LEU A CA 1
ATOM 1406 C C . LEU A 1 181 ? -16.526 -20.401 16.102 1.00 81.75 181 LEU A C 1
ATOM 1408 O O . LEU A 1 181 ? -17.076 -20.005 17.128 1.00 81.75 181 LEU A O 1
ATOM 1412 N N . PHE A 1 182 ? -16.907 -19.995 14.888 1.00 84.62 182 PHE A N 1
ATOM 1413 C CA . PHE A 1 182 ? -17.987 -19.035 14.667 1.00 84.62 182 PHE A CA 1
ATOM 1414 C C . PHE A 1 182 ? -19.331 -19.551 15.196 1.00 84.62 182 PHE A C 1
ATOM 1416 O O . PHE A 1 182 ? -20.054 -18.820 15.867 1.00 84.62 182 PHE A O 1
ATOM 1423 N N . THR A 1 183 ? -19.660 -20.819 14.937 1.00 80.69 183 THR A N 1
ATOM 1424 C CA . THR A 1 183 ? -20.927 -21.425 15.375 1.00 80.69 183 THR A CA 1
ATOM 1425 C C . THR A 1 183 ? -20.981 -21.558 16.896 1.00 80.69 183 THR A C 1
ATOM 1427 O O . THR A 1 183 ? -21.987 -21.194 17.505 1.00 80.69 183 THR A O 1
ATOM 1430 N N . LYS A 1 184 ? -19.888 -22.008 17.529 1.00 81.44 184 LYS A N 1
ATOM 1431 C CA . LYS A 1 184 ? -19.769 -22.082 18.995 1.00 81.44 184 LYS A CA 1
ATOM 1432 C C . LYS A 1 184 ? -19.959 -20.705 19.637 1.00 81.44 184 LYS A C 1
ATOM 1434 O O . LYS A 1 184 ? -20.692 -20.599 20.618 1.00 81.44 184 LYS A O 1
ATOM 1439 N N . LEU A 1 185 ? -19.383 -19.655 19.043 1.00 87.12 185 LEU A N 1
ATOM 1440 C CA . LEU A 1 185 ? -19.590 -18.275 19.483 1.00 87.12 185 LEU A CA 1
ATOM 1441 C C . LEU A 1 185 ? -21.075 -17.883 19.448 1.00 87.12 185 LEU A C 1
ATOM 1443 O O . LEU A 1 185 ? -21.600 -17.392 20.448 1.00 87.12 185 LEU A O 1
ATOM 1447 N N . GLN A 1 186 ? -21.765 -18.128 18.326 1.00 86.62 186 GLN A N 1
ATOM 1448 C CA . GLN A 1 186 ? -23.186 -17.784 18.212 1.00 86.62 186 GLN A CA 1
ATOM 1449 C C . GLN A 1 186 ? -24.025 -18.527 19.262 1.00 86.62 186 GLN A C 1
ATOM 1451 O O . GLN A 1 186 ? -24.860 -17.915 19.925 1.00 86.62 186 GLN A O 1
ATOM 1456 N N . LEU A 1 187 ? -23.778 -19.821 19.479 1.00 79.94 187 LEU A N 1
ATOM 1457 C CA . LEU A 1 187 ? -24.530 -20.616 20.455 1.00 79.94 187 LEU A CA 1
ATOM 1458 C C . LEU A 1 187 ? -24.326 -20.150 21.901 1.00 79.94 187 LEU A C 1
ATOM 1460 O O . LEU A 1 187 ? -25.269 -20.192 22.691 1.00 79.94 187 LEU A O 1
ATOM 1464 N N . ARG A 1 188 ? -23.109 -19.713 22.244 1.00 83.12 188 ARG A N 1
ATOM 1465 C CA . ARG A 1 188 ? -22.742 -19.311 23.609 1.00 83.12 188 ARG A CA 1
ATOM 1466 C C . ARG A 1 188 ? -23.241 -17.912 23.971 1.00 83.12 188 ARG A C 1
ATOM 1468 O O . ARG A 1 188 ? -23.626 -17.678 25.116 1.00 83.12 188 ARG A O 1
ATOM 1475 N N . GLU A 1 189 ? -23.223 -16.980 23.017 1.00 85.50 189 GLU A N 1
ATOM 1476 C CA . GLU A 1 189 ? -23.371 -15.548 23.314 1.00 85.50 189 GLU A CA 1
ATOM 1477 C C . GLU A 1 189 ? -24.701 -14.924 22.845 1.00 85.50 189 GLU A C 1
ATOM 1479 O O . GLU A 1 189 ? -25.066 -13.870 23.361 1.00 85.50 189 GLU A O 1
ATOM 1484 N N . THR A 1 190 ? -25.472 -15.556 21.944 1.00 82.56 190 THR A N 1
ATOM 1485 C CA . THR A 1 190 ? -26.694 -14.946 21.355 1.00 82.56 190 THR A CA 1
ATOM 1486 C C . THR A 1 190 ? -27.771 -14.572 22.374 1.00 82.56 190 THR A C 1
ATOM 1488 O O . THR A 1 190 ? -28.402 -13.529 22.232 1.00 82.56 190 THR A O 1
ATOM 1491 N N . LYS A 1 191 ? -27.973 -15.376 23.427 1.00 79.25 191 LYS A N 1
ATOM 1492 C CA . LYS A 1 191 ? -28.984 -15.084 24.463 1.00 79.25 191 LYS A CA 1
ATOM 1493 C C . LYS A 1 191 ? -28.538 -14.052 25.500 1.00 79.25 191 LYS A C 1
ATOM 1495 O O . LYS A 1 191 ? -29.339 -13.661 26.343 1.00 79.25 191 LYS A O 1
ATOM 1500 N N . LYS A 1 192 ? -27.266 -13.645 25.496 1.00 82.06 192 LYS A N 1
ATOM 1501 C CA . LYS A 1 192 ? -26.741 -12.707 26.490 1.00 82.06 192 LYS A CA 1
ATOM 1502 C C . LYS A 1 192 ? -26.958 -11.270 26.035 1.00 82.06 192 LYS A C 1
ATOM 1504 O O . LYS A 1 192 ? -26.745 -10.931 24.872 1.00 82.06 192 LYS A O 1
ATOM 1509 N N . ASN A 1 193 ? -27.264 -10.402 26.996 1.00 79.31 193 ASN A N 1
ATOM 1510 C CA . ASN A 1 193 ? -27.299 -8.958 26.783 1.00 79.31 193 ASN A CA 1
ATOM 1511 C C . ASN A 1 193 ? -25.941 -8.447 26.278 1.00 79.31 193 ASN A C 1
ATOM 1513 O O . ASN A 1 193 ? -24.896 -8.958 26.683 1.00 79.31 193 ASN A O 1
ATOM 1517 N N . ASN A 1 194 ? -25.939 -7.368 25.488 1.00 75.12 194 ASN A N 1
ATOM 1518 C CA . ASN A 1 194 ? -24.727 -6.812 24.863 1.00 75.12 194 ASN A CA 1
ATOM 1519 C C . ASN A 1 194 ? -23.556 -6.578 25.845 1.00 75.12 194 ASN A C 1
ATOM 1521 O O . ASN A 1 194 ? -22.400 -6.775 25.484 1.00 75.12 194 ASN A O 1
ATOM 1525 N N . LYS A 1 195 ? -23.830 -6.187 27.101 1.00 74.38 195 LYS A N 1
ATOM 1526 C CA . LYS A 1 195 ? -22.800 -5.972 28.144 1.00 74.38 195 LYS A CA 1
ATOM 1527 C C . LYS A 1 195 ? -22.280 -7.276 28.787 1.00 74.38 195 LYS A C 1
ATOM 1529 O O . LYS A 1 195 ? -21.186 -7.297 29.355 1.00 74.38 195 LYS A O 1
ATOM 1534 N N . GLY A 1 196 ? -23.048 -8.361 28.700 1.00 78.19 196 GLY A N 1
ATOM 1535 C CA . GLY A 1 196 ? -22.724 -9.681 29.256 1.00 78.19 196 GLY A CA 1
ATOM 1536 C C . GLY A 1 196 ? -21.955 -10.595 28.299 1.00 78.19 196 GLY A C 1
ATOM 1537 O O . GLY A 1 196 ? -21.496 -11.658 28.712 1.00 78.19 196 GLY A O 1
ATOM 1538 N N . GLN A 1 197 ? -21.791 -10.191 27.037 1.00 85.88 197 GLN A N 1
ATOM 1539 C CA . GLN A 1 197 ? -21.090 -10.991 26.038 1.00 85.88 197 GLN A CA 1
ATOM 1540 C C . GLN A 1 197 ? -19.582 -11.046 26.323 1.00 85.88 197 GLN A C 1
ATOM 1542 O O . GLN A 1 197 ? -18.962 -10.040 26.698 1.00 85.88 197 GLN A O 1
ATOM 1547 N N . ARG A 1 198 ? -18.976 -12.226 26.168 1.00 84.62 198 ARG A N 1
ATOM 1548 C CA . ARG A 1 198 ? -17.536 -12.463 26.359 1.00 84.62 198 ARG A CA 1
ATOM 1549 C C . ARG A 1 198 ? -16.976 -13.245 25.174 1.00 84.62 198 ARG A C 1
ATOM 1551 O O . ARG A 1 198 ? -17.560 -14.232 24.736 1.00 84.62 198 ARG A O 1
ATOM 1558 N N . PHE A 1 199 ? -15.825 -12.792 24.680 1.00 90.06 199 PHE A N 1
ATOM 1559 C CA . PHE A 1 199 ? -15.176 -13.341 23.489 1.00 90.06 199 PHE A CA 1
ATOM 1560 C C . PHE A 1 199 ? -13.779 -13.864 23.823 1.00 90.06 199 PHE A C 1
ATOM 1562 O O . PHE A 1 199 ? -12.991 -13.152 24.463 1.00 90.06 199 PHE A O 1
ATOM 1569 N N . THR A 1 200 ? -13.465 -15.067 23.349 1.00 88.31 200 THR A N 1
ATOM 1570 C CA . THR A 1 200 ? -12.126 -15.663 23.444 1.00 88.31 200 THR A CA 1
ATOM 1571 C C . THR A 1 200 ? -11.145 -14.944 22.515 1.00 88.31 200 THR A C 1
ATOM 1573 O O . THR A 1 200 ? -11.539 -14.138 21.664 1.00 88.31 200 THR A O 1
ATOM 1576 N N . LEU A 1 201 ? -9.843 -15.200 22.677 1.00 83.19 201 LEU A N 1
ATOM 1577 C CA . LEU A 1 201 ? -8.834 -14.620 21.791 1.00 83.19 201 LEU A CA 1
ATOM 1578 C C . LEU A 1 201 ? -9.036 -15.089 20.345 1.00 83.19 201 LEU A C 1
ATOM 1580 O O . LEU A 1 201 ? -9.078 -14.252 19.451 1.00 83.19 201 LEU A O 1
ATOM 1584 N N . ASP A 1 202 ? -9.262 -16.383 20.117 1.00 80.19 202 ASP A N 1
ATOM 1585 C CA . ASP A 1 202 ? -9.465 -16.931 18.771 1.00 80.19 202 ASP A CA 1
ATOM 1586 C C . ASP A 1 202 ? -10.699 -16.328 18.077 1.00 80.19 202 ASP A C 1
ATOM 1588 O O . ASP A 1 202 ? -10.659 -15.989 16.893 1.00 80.19 202 ASP A O 1
ATOM 1592 N N . GLU A 1 203 ? -11.789 -16.108 18.819 1.00 87.31 203 GLU A N 1
ATOM 1593 C CA . GLU A 1 203 ? -12.998 -15.453 18.302 1.00 87.31 203 GLU A CA 1
ATOM 1594 C C . GLU A 1 203 ? -12.729 -13.990 17.923 1.00 87.31 203 GLU A C 1
ATOM 1596 O O . GLU A 1 203 ? -13.171 -13.520 16.867 1.00 87.31 203 GLU A O 1
ATOM 1601 N N . LYS A 1 204 ? -11.965 -13.268 18.757 1.00 87.38 204 LYS A N 1
ATOM 1602 C CA . LYS A 1 204 ? -11.510 -11.902 18.459 1.00 87.38 204 LYS A CA 1
ATOM 1603 C C . LYS A 1 204 ? -10.599 -11.885 17.234 1.00 87.38 204 LYS A C 1
ATOM 1605 O O . LYS A 1 204 ? -10.745 -10.991 16.409 1.00 87.38 204 LYS A O 1
ATOM 1610 N N . MET A 1 205 ? -9.726 -12.877 17.076 1.00 79.25 205 MET A N 1
ATOM 1611 C CA . MET A 1 205 ? -8.798 -13.010 15.952 1.00 79.25 205 MET A CA 1
ATOM 1612 C C . MET A 1 205 ? -9.496 -13.277 14.621 1.00 79.25 205 MET A C 1
ATOM 1614 O O . MET A 1 205 ? -9.219 -12.601 13.622 1.00 79.25 205 MET A O 1
ATOM 1618 N N . LEU A 1 206 ? -10.448 -14.210 14.608 1.00 81.88 206 LEU A N 1
ATOM 1619 C CA . LEU A 1 206 ? -11.293 -14.470 13.444 1.00 81.88 206 LEU A CA 1
ATOM 1620 C C . LEU A 1 206 ? -12.073 -13.205 13.057 1.00 81.88 206 LEU A C 1
ATOM 1622 O O . LEU A 1 206 ? -12.065 -12.780 11.900 1.00 81.88 206 LEU A O 1
ATOM 1626 N N . SER A 1 207 ? -12.691 -12.561 14.046 1.00 87.62 207 SER A N 1
ATOM 1627 C CA . SER A 1 207 ? -13.478 -11.340 13.850 1.00 87.62 207 SER A CA 1
ATOM 1628 C C . SER A 1 207 ? -12.624 -10.168 13.363 1.00 87.62 207 SER A C 1
ATOM 1630 O O . SER A 1 207 ? -13.034 -9.431 12.467 1.00 87.62 207 SER A O 1
ATOM 1632 N N . LEU A 1 208 ? -11.407 -10.026 13.891 1.00 81.88 208 LEU A N 1
ATOM 1633 C CA . LEU A 1 208 ? -10.442 -9.017 13.469 1.00 81.88 208 LEU A CA 1
ATOM 1634 C C . LEU A 1 208 ? -10.031 -9.217 12.008 1.00 81.88 208 LEU A C 1
ATOM 1636 O O . LEU A 1 208 ? -10.020 -8.254 11.242 1.00 81.88 208 LEU A O 1
ATOM 1640 N N . SER A 1 209 ? -9.766 -10.461 11.608 1.00 76.38 209 SER A N 1
ATOM 1641 C CA . SER A 1 209 ? -9.412 -10.817 10.228 1.00 76.38 209 SER A CA 1
ATOM 1642 C C . SER A 1 209 ? -10.533 -10.453 9.245 1.00 76.38 209 SER A C 1
ATOM 1644 O O . SER A 1 209 ? -10.282 -9.889 8.177 1.00 76.38 209 SER A O 1
ATOM 1646 N N . LEU A 1 210 ? -11.794 -10.702 9.621 1.00 79.06 210 LEU A N 1
ATOM 1647 C CA . LEU A 1 210 ? -12.965 -10.298 8.833 1.00 79.06 210 LEU A CA 1
ATOM 1648 C C . LEU A 1 210 ? -13.111 -8.769 8.772 1.00 79.06 210 LEU A C 1
ATOM 1650 O O . LEU A 1 210 ? -13.285 -8.202 7.688 1.00 79.06 210 LEU A O 1
ATOM 1654 N N . TYR A 1 211 ? -12.997 -8.097 9.922 1.00 82.56 211 TYR A N 1
ATOM 1655 C CA . TYR A 1 211 ? -13.107 -6.643 10.035 1.00 82.56 211 TYR A CA 1
ATOM 1656 C C . TYR A 1 211 ? -12.055 -5.915 9.198 1.00 82.56 211 TYR A C 1
ATOM 1658 O O . TYR A 1 211 ? -12.392 -4.984 8.468 1.00 82.56 211 TYR A O 1
ATOM 1666 N N . LYS A 1 212 ? -10.794 -6.354 9.253 1.00 76.38 212 LYS A N 1
ATOM 1667 C CA . LYS A 1 212 ? -9.688 -5.708 8.537 1.00 76.38 212 LYS A CA 1
ATOM 1668 C C . LYS A 1 212 ? -9.724 -5.899 7.029 1.00 76.38 212 LYS A C 1
ATOM 1670 O O . LYS A 1 212 ? -9.270 -5.018 6.308 1.00 76.38 212 LYS A O 1
ATOM 1675 N N . ARG A 1 213 ? -10.322 -6.984 6.538 1.00 72.81 213 ARG A N 1
ATOM 1676 C CA . ARG A 1 213 ? -10.509 -7.192 5.093 1.00 72.81 213 ARG A CA 1
ATOM 1677 C C . ARG A 1 213 ? -11.677 -6.399 4.527 1.00 72.81 213 ARG A C 1
ATOM 1679 O O . ARG A 1 213 ? -11.607 -5.954 3.385 1.00 72.81 213 ARG A O 1
ATOM 1686 N N . SER A 1 214 ? -12.763 -6.243 5.286 1.00 76.62 214 SER A N 1
ATOM 1687 C CA . SER A 1 214 ? -13.899 -5.422 4.861 1.00 76.62 214 SER A CA 1
ATOM 1688 C C . SER A 1 214 ? -14.713 -4.907 6.052 1.00 76.62 214 SER A C 1
ATOM 1690 O O . SER A 1 214 ? -15.664 -5.568 6.481 1.00 76.62 214 SER A O 1
ATOM 1692 N N . PRO A 1 215 ? -14.435 -3.681 6.538 1.00 80.81 215 PRO A N 1
ATOM 1693 C CA . PRO A 1 215 ? -15.215 -3.062 7.611 1.00 80.81 215 PRO A CA 1
ATOM 1694 C C . PRO A 1 215 ? -16.700 -2.923 7.252 1.00 80.81 215 PRO A C 1
ATOM 1696 O O . PRO A 1 215 ? -17.573 -3.067 8.106 1.00 80.81 215 PRO A O 1
ATOM 1699 N N . LYS A 1 216 ? -17.002 -2.684 5.964 1.00 79.75 216 LYS A N 1
ATOM 1700 C CA . LYS A 1 216 ? -18.376 -2.578 5.448 1.00 79.75 216 LYS A CA 1
ATOM 1701 C C . LYS A 1 216 ? -19.133 -3.903 5.557 1.00 79.75 216 LYS A C 1
ATOM 1703 O O . LYS A 1 216 ? -20.299 -3.887 5.947 1.00 79.75 216 LYS A O 1
ATOM 1708 N N . CYS A 1 217 ? -18.482 -5.017 5.215 1.00 81.88 217 CYS A N 1
ATOM 1709 C CA . CYS A 1 217 ? -19.067 -6.349 5.357 1.00 81.88 217 CYS A CA 1
ATOM 1710 C C . CYS A 1 217 ? -19.176 -6.742 6.831 1.00 81.88 217 CYS A C 1
ATOM 1712 O O . CYS A 1 217 ? -20.234 -7.178 7.263 1.00 81.88 217 CYS A O 1
ATOM 1714 N N . TYR A 1 218 ? -18.131 -6.499 7.626 1.00 87.00 218 TYR A N 1
ATOM 1715 C CA . TYR A 1 218 ? -18.154 -6.787 9.058 1.00 87.00 218 TYR A CA 1
ATOM 1716 C C . TYR A 1 218 ? -19.276 -6.044 9.783 1.00 87.00 218 TYR A C 1
ATOM 1718 O O . TYR A 1 218 ? -19.945 -6.634 10.618 1.00 87.00 218 TYR A O 1
ATOM 1726 N N . ARG A 1 219 ? -19.548 -4.783 9.419 1.00 87.25 219 ARG A N 1
ATOM 1727 C CA . ARG A 1 219 ? -20.694 -4.036 9.957 1.00 87.25 219 ARG A CA 1
ATOM 1728 C C . ARG A 1 219 ? -22.024 -4.739 9.670 1.00 87.25 219 ARG A C 1
ATOM 1730 O O . ARG A 1 219 ? -22.849 -4.835 10.569 1.00 87.25 219 ARG A O 1
ATOM 1737 N N . LEU A 1 220 ? -22.212 -5.249 8.451 1.00 85.62 220 LEU A N 1
ATOM 1738 C CA . LEU A 1 220 ? -23.396 -6.039 8.101 1.00 85.62 220 LEU A CA 1
ATOM 1739 C C . LEU A 1 220 ? -23.431 -7.354 8.895 1.00 85.62 220 LEU A C 1
ATOM 1741 O O . LEU A 1 220 ? -24.441 -7.668 9.508 1.00 85.62 220 LEU A O 1
ATOM 1745 N N . LEU A 1 221 ? -22.316 -8.084 8.968 1.00 86.94 221 LEU A N 1
ATOM 1746 C CA . LEU A 1 221 ? -22.229 -9.315 9.756 1.00 86.94 221 LEU A CA 1
ATOM 1747 C C . LEU A 1 221 ? -22.526 -9.069 11.240 1.00 86.94 221 LEU A C 1
ATOM 1749 O O . LEU A 1 221 ? -23.239 -9.862 11.833 1.00 86.94 221 LEU A O 1
ATOM 1753 N N . SER A 1 222 ? -22.066 -7.961 11.824 1.00 88.31 222 SER A N 1
ATOM 1754 C CA . SER A 1 222 ? -22.336 -7.608 13.226 1.00 88.31 222 SER A CA 1
ATOM 1755 C C . SER A 1 222 ? -23.791 -7.218 13.502 1.00 88.31 222 SER A C 1
ATOM 1757 O O . SER A 1 222 ? -24.199 -7.180 14.655 1.00 88.31 222 SER A O 1
ATOM 1759 N N . GLN A 1 223 ? -24.568 -6.909 12.457 1.00 85.94 223 GLN A N 1
ATOM 1760 C CA . GLN A 1 223 ? -26.018 -6.721 12.564 1.00 85.94 223 GLN A CA 1
ATOM 1761 C C . GLN A 1 223 ? -26.767 -8.058 12.482 1.00 85.94 223 GLN A C 1
ATOM 1763 O O . GLN A 1 223 ? -27.854 -8.182 13.034 1.00 85.94 223 GLN A O 1
ATOM 1768 N N . LEU A 1 224 ? -26.196 -9.049 11.788 1.00 84.50 224 LEU A N 1
ATOM 1769 C CA . LEU A 1 224 ? -26.810 -10.362 11.566 1.00 84.50 224 LEU A CA 1
ATOM 1770 C C . LEU A 1 224 ? -26.404 -11.408 12.623 1.00 84.50 224 LEU A C 1
ATOM 1772 O O . LEU A 1 224 ? -27.169 -12.333 12.897 1.00 84.50 224 LEU A O 1
ATOM 1776 N N . PHE A 1 225 ? -25.210 -11.269 13.201 1.00 88.00 225 PHE A N 1
ATOM 1777 C CA . PHE A 1 225 ? -24.557 -12.230 14.089 1.00 88.00 225 PHE A CA 1
ATOM 1778 C C . PHE A 1 225 ? -23.936 -11.535 15.306 1.00 88.00 225 PHE A C 1
ATOM 1780 O O . PHE A 1 225 ? -23.515 -10.379 15.228 1.00 88.00 225 PHE A O 1
ATOM 1787 N N . VAL A 1 226 ? -23.791 -12.270 16.413 1.00 89.25 226 VAL A N 1
ATOM 1788 C CA . VAL A 1 226 ? -23.064 -11.800 17.598 1.00 89.25 226 VAL A CA 1
ATOM 1789 C C . VAL A 1 226 ? -21.570 -11.799 17.319 1.00 89.25 226 VAL A C 1
ATOM 1791 O O . VAL A 1 226 ? -20.955 -12.853 17.157 1.00 89.25 226 VAL A O 1
ATOM 1794 N N . LEU A 1 227 ? -20.980 -10.608 17.260 1.00 91.12 227 LEU A N 1
ATOM 1795 C CA . LEU A 1 227 ? -19.570 -10.403 16.954 1.00 91.12 227 LEU A CA 1
ATOM 1796 C C . LEU A 1 227 ? -18.956 -9.320 17.853 1.00 91.12 227 LEU A C 1
ATOM 1798 O O . LEU A 1 227 ? -19.662 -8.404 18.282 1.00 91.12 227 LEU A O 1
ATOM 1802 N N . PRO A 1 228 ? -17.635 -9.369 18.110 1.00 91.62 228 PRO A N 1
ATOM 1803 C CA . PRO A 1 228 ? -16.938 -8.332 18.858 1.00 91.62 228 PRO A CA 1
ATOM 1804 C C . PRO A 1 228 ? -17.158 -6.932 18.275 1.00 91.62 228 PRO A C 1
ATOM 1806 O O . PRO A 1 228 ? -17.112 -6.715 17.060 1.00 91.62 228 PRO A O 1
ATOM 1809 N N . SER A 1 229 ? -17.328 -5.947 19.155 1.00 89.75 229 SER A N 1
ATOM 1810 C CA . SER A 1 229 ? -17.448 -4.551 18.733 1.00 89.75 229 SER A CA 1
ATOM 1811 C C . SER A 1 229 ? -16.145 -4.034 18.107 1.00 89.75 229 SER A C 1
ATOM 1813 O O . SER A 1 229 ? -15.048 -4.488 18.445 1.00 89.75 229 SER A O 1
ATOM 1815 N N . LYS A 1 230 ? -16.239 -2.995 17.264 1.00 88.62 230 LYS A N 1
ATOM 1816 C CA . LYS A 1 230 ? -15.061 -2.285 16.728 1.00 88.62 230 LYS A CA 1
ATOM 1817 C C . LYS A 1 230 ? -14.101 -1.841 17.839 1.00 88.62 230 LYS A C 1
ATOM 1819 O O . LYS A 1 230 ? -12.891 -1.937 17.665 1.00 88.62 230 LYS A O 1
ATOM 1824 N N . ARG A 1 231 ? -14.630 -1.383 18.980 1.00 86.25 231 ARG A N 1
ATOM 1825 C CA . ARG A 1 231 ? -13.824 -0.982 20.143 1.00 86.25 231 ARG A CA 1
ATOM 1826 C C . ARG A 1 231 ? -13.022 -2.164 20.684 1.00 86.25 231 ARG A C 1
ATOM 1828 O O . ARG A 1 231 ? -11.818 -2.047 20.854 1.00 86.25 231 ARG A O 1
ATOM 1835 N N . THR A 1 232 ? -13.666 -3.314 20.871 1.00 87.56 232 THR A N 1
ATOM 1836 C CA . THR A 1 232 ? -13.008 -4.548 21.326 1.00 87.56 232 THR A CA 1
ATOM 1837 C C . THR A 1 232 ? -11.890 -4.977 20.376 1.00 87.56 232 THR A C 1
ATOM 1839 O O . THR A 1 232 ? -10.800 -5.303 20.832 1.00 87.56 232 THR A O 1
ATOM 1842 N N . LEU A 1 233 ? -12.132 -4.940 19.062 1.00 87.00 233 LEU A N 1
ATOM 1843 C CA . LEU A 1 233 ? -11.120 -5.290 18.059 1.00 87.00 233 LEU A CA 1
ATOM 1844 C C . LEU A 1 233 ? -9.952 -4.297 18.036 1.00 87.00 233 LEU A C 1
ATOM 1846 O O . LEU A 1 233 ? -8.798 -4.704 17.931 1.00 87.00 233 LEU A O 1
ATOM 1850 N N . ASN A 1 234 ? -10.234 -3.000 18.167 1.00 83.25 234 ASN A N 1
ATOM 1851 C CA . ASN A 1 234 ? -9.199 -1.974 18.244 1.00 83.25 234 ASN A CA 1
ATOM 1852 C C . ASN A 1 234 ? -8.330 -2.114 19.502 1.00 83.25 234 ASN A C 1
ATOM 1854 O O . ASN A 1 234 ? -7.126 -1.913 19.403 1.00 83.25 234 ASN A O 1
ATOM 1858 N N . ASN A 1 235 ? -8.905 -2.520 20.637 1.00 82.75 235 ASN A N 1
ATOM 1859 C CA . ASN A 1 235 ? -8.139 -2.796 21.855 1.00 82.75 235 ASN A CA 1
ATOM 1860 C C . ASN A 1 235 ? -7.187 -3.993 21.684 1.00 82.75 235 ASN A C 1
ATOM 1862 O O . ASN A 1 235 ? -6.083 -3.988 22.206 1.00 82.75 235 ASN A O 1
ATOM 1866 N N . VAL A 1 236 ? -7.591 -5.023 20.931 1.00 80.19 236 VAL A N 1
ATOM 1867 C CA . VAL A 1 236 ? -6.695 -6.151 20.609 1.00 80.19 236 VAL A CA 1
ATOM 1868 C C . VAL A 1 236 ? -5.542 -5.681 19.721 1.00 80.19 236 VAL A C 1
ATOM 1870 O O . VAL A 1 236 ? -4.395 -6.059 19.930 1.00 80.19 236 VAL A O 1
ATOM 1873 N N . LEU A 1 237 ? -5.828 -4.808 18.751 1.00 77.31 237 LEU A N 1
ATOM 1874 C CA . LEU A 1 237 ? -4.800 -4.221 17.893 1.00 77.31 237 LEU A CA 1
ATOM 1875 C C . LEU A 1 237 ? -3.846 -3.301 18.648 1.00 77.31 237 LEU A C 1
ATOM 1877 O O . LEU A 1 237 ? -2.684 -3.217 18.259 1.00 77.31 237 LEU A O 1
ATOM 1881 N N . SER A 1 238 ? -4.309 -2.560 19.657 1.00 76.38 238 SER A N 1
ATOM 1882 C CA . SER A 1 238 ? -3.449 -1.627 20.393 1.00 76.38 238 SER A CA 1
ATOM 1883 C C . SER A 1 238 ? -2.344 -2.332 21.173 1.00 76.38 238 SER A C 1
ATOM 1885 O O . SER A 1 238 ? -1.327 -1.704 21.419 1.00 76.38 238 SER A O 1
ATOM 1887 N N . CYS A 1 239 ? -2.485 -3.627 21.473 1.00 75.25 239 CYS A N 1
ATOM 1888 C CA . CYS A 1 239 ? -1.445 -4.415 22.139 1.00 75.25 239 CYS A CA 1
ATOM 1889 C C . CYS A 1 239 ? -0.162 -4.597 21.310 1.00 75.25 239 CYS A C 1
ATOM 1891 O O . CYS A 1 239 ? 0.871 -4.904 21.883 1.00 75.25 239 CYS A O 1
ATOM 1893 N N . VAL A 1 240 ? -0.211 -4.437 19.982 1.00 77.94 240 VAL A N 1
ATOM 1894 C CA . VAL A 1 240 ? 0.962 -4.596 19.103 1.00 77.94 240 VAL A CA 1
ATOM 1895 C C . VAL A 1 240 ? 1.371 -3.229 18.566 1.00 77.94 240 VAL A C 1
ATOM 1897 O O . VAL A 1 240 ? 0.666 -2.670 17.726 1.00 77.94 240 VAL A O 1
ATOM 1900 N N . THR A 1 241 ? 2.482 -2.657 19.013 1.00 76.62 241 THR A N 1
ATOM 1901 C CA . THR A 1 241 ? 3.004 -1.382 18.497 1.00 76.62 241 THR A CA 1
ATOM 1902 C C . THR A 1 241 ? 3.974 -1.635 17.343 1.00 76.62 241 THR A C 1
ATOM 1904 O O . THR A 1 241 ? 4.863 -2.472 17.423 1.00 76.62 241 THR A O 1
ATOM 1907 N N . ILE A 1 242 ? 3.758 -0.944 16.222 1.00 83.50 242 ILE A N 1
ATOM 1908 C CA . ILE A 1 242 ? 4.659 -0.959 15.064 1.00 83.50 242 ILE A CA 1
ATOM 1909 C C . ILE A 1 242 ? 4.820 0.501 14.651 1.00 83.50 242 ILE A C 1
ATOM 1911 O O . ILE A 1 242 ? 3.825 1.136 14.292 1.00 83.50 242 ILE A O 1
ATOM 1915 N N . GLY A 1 243 ? 6.038 1.020 14.784 1.00 87.25 243 GLY A N 1
ATOM 1916 C CA . GLY A 1 243 ? 6.416 2.387 14.434 1.00 87.25 243 GLY A CA 1
ATOM 1917 C C . GLY A 1 243 ? 7.423 2.429 13.279 1.00 87.25 243 GLY A C 1
ATOM 1918 O O . GLY A 1 243 ? 7.787 1.373 12.756 1.00 87.25 243 GLY A O 1
ATOM 1919 N N . PRO A 1 244 ? 7.849 3.637 12.866 1.00 91.38 244 PRO A N 1
ATOM 1920 C CA . PRO A 1 244 ? 8.940 3.816 11.911 1.00 91.38 244 PRO A CA 1
ATOM 1921 C C . PRO A 1 244 ? 10.245 3.177 12.404 1.00 91.38 244 PRO A C 1
ATOM 1923 O O . PRO A 1 244 ? 10.501 3.120 13.603 1.00 91.38 244 PRO A O 1
ATOM 1926 N N . GLY A 1 245 ? 11.080 2.733 11.471 1.00 92.25 245 GLY A N 1
ATOM 1927 C CA . GLY A 1 245 ? 12.297 1.971 11.720 1.00 92.25 245 GLY A CA 1
ATOM 1928 C C . GLY A 1 245 ? 12.064 0.460 11.723 1.00 92.25 245 GLY A C 1
ATOM 1929 O O . GLY A 1 245 ? 11.101 -0.057 11.145 1.00 92.25 245 GLY A O 1
ATOM 1930 N N . ILE A 1 246 ? 12.994 -0.255 12.351 1.00 91.38 246 ILE A N 1
ATOM 1931 C CA . ILE A 1 246 ? 12.925 -1.703 12.554 1.00 91.38 246 ILE A CA 1
ATOM 1932 C C . ILE A 1 246 ? 12.128 -1.977 13.826 1.00 91.38 246 ILE A C 1
ATOM 1934 O O . ILE A 1 246 ? 12.395 -1.393 14.868 1.00 91.38 246 ILE A O 1
ATOM 1938 N N . CYS A 1 247 ? 11.151 -2.880 13.747 1.00 88.69 247 CYS A N 1
ATOM 1939 C CA . CYS A 1 247 ? 10.352 -3.286 14.901 1.00 88.69 247 CYS A CA 1
ATOM 1940 C C . CYS A 1 247 ? 11.018 -4.483 15.612 1.00 88.69 247 CYS A C 1
ATOM 1942 O O . CYS A 1 247 ? 11.019 -5.574 15.032 1.00 88.69 247 CYS A O 1
ATOM 1944 N N . PRO A 1 248 ? 11.525 -4.340 16.856 1.00 88.81 248 PRO A N 1
ATOM 1945 C CA . PRO A 1 248 ? 12.194 -5.436 17.570 1.00 88.81 248 PRO A CA 1
ATOM 1946 C C . PRO A 1 248 ? 11.281 -6.652 17.764 1.00 88.81 248 PRO A C 1
ATOM 1948 O O . PRO A 1 248 ? 11.642 -7.772 17.415 1.00 88.81 248 PRO A O 1
ATOM 1951 N N . LEU A 1 249 ? 10.026 -6.406 18.162 1.00 87.62 249 LEU A N 1
ATOM 1952 C CA . LEU A 1 249 ? 8.990 -7.434 18.289 1.00 87.62 249 LEU A CA 1
ATOM 1953 C C . LEU A 1 249 ? 8.807 -8.253 16.997 1.00 87.62 249 LEU A C 1
ATOM 1955 O O . LEU A 1 249 ? 8.593 -9.465 17.049 1.00 87.62 249 LEU A O 1
ATOM 1959 N N . MET A 1 250 ? 8.873 -7.604 15.829 1.00 87.38 250 MET A N 1
ATOM 1960 C CA . MET A 1 250 ? 8.791 -8.296 14.541 1.00 87.38 250 MET A CA 1
ATOM 1961 C C . MET A 1 250 ? 10.018 -9.181 14.313 1.00 87.38 250 MET A C 1
ATOM 1963 O O . MET A 1 250 ? 9.862 -10.329 13.898 1.00 87.38 250 MET A O 1
ATOM 1967 N N . MET A 1 251 ? 11.218 -8.670 14.593 1.00 90.94 251 MET A N 1
ATOM 1968 C CA . MET A 1 251 ? 12.468 -9.409 14.397 1.00 90.94 251 MET A CA 1
ATOM 1969 C C . MET A 1 251 ? 12.555 -10.642 15.299 1.00 90.94 251 MET A C 1
ATOM 1971 O O . MET A 1 251 ? 12.904 -11.718 14.816 1.00 90.94 251 MET A O 1
ATOM 1975 N N . ASP A 1 252 ? 12.111 -10.552 16.552 1.00 89.50 252 ASP A N 1
ATOM 1976 C CA . ASP A 1 252 ? 12.081 -11.708 17.455 1.00 89.50 252 ASP A CA 1
ATOM 1977 C C . ASP A 1 252 ? 11.080 -12.778 17.013 1.00 89.50 252 ASP A C 1
ATOM 1979 O O . ASP A 1 252 ? 11.382 -13.976 17.015 1.00 89.50 252 ASP A O 1
ATOM 1983 N N . VAL A 1 253 ? 9.895 -12.366 16.551 1.00 87.62 253 VAL A N 1
ATOM 1984 C CA . VAL A 1 253 ? 8.916 -13.300 15.974 1.00 87.62 253 VAL A CA 1
ATOM 1985 C C . VAL A 1 253 ? 9.449 -13.954 14.698 1.00 87.62 253 VAL A C 1
ATOM 1987 O O . VAL A 1 253 ? 9.140 -15.121 14.431 1.00 87.62 253 VAL A O 1
ATOM 1990 N N . LEU A 1 254 ? 10.233 -13.232 13.895 1.00 89.00 254 LEU A N 1
ATOM 1991 C CA . LEU A 1 254 ? 10.902 -13.804 12.731 1.00 89.00 254 LEU A CA 1
ATOM 1992 C C . LEU A 1 254 ? 11.964 -14.815 13.156 1.00 89.00 254 LEU A C 1
ATOM 1994 O O . LEU A 1 254 ? 11.928 -15.933 12.651 1.00 89.00 254 LEU A O 1
ATOM 1998 N N . LYS A 1 255 ? 12.813 -14.488 14.133 1.00 91.81 255 LYS A N 1
ATOM 1999 C CA . LYS A 1 255 ? 13.845 -15.387 14.671 1.00 91.81 255 LYS A CA 1
ATOM 2000 C C . LYS A 1 255 ? 13.266 -16.732 15.115 1.00 91.81 255 LYS A C 1
ATOM 2002 O O . LYS A 1 255 ? 13.783 -17.787 14.749 1.00 91.81 255 LYS A O 1
ATOM 2007 N N . ASP A 1 256 ? 12.131 -16.726 15.813 1.00 87.88 256 ASP A N 1
ATOM 2008 C CA . ASP A 1 256 ? 11.461 -17.960 16.247 1.00 87.88 256 ASP A CA 1
ATOM 2009 C C . ASP A 1 256 ? 10.832 -18.758 15.087 1.00 87.88 256 ASP A C 1
ATOM 2011 O O . ASP A 1 256 ? 10.799 -19.991 15.114 1.00 87.88 256 ASP A O 1
ATOM 2015 N N . ASN A 1 257 ? 10.356 -18.086 14.035 1.00 85.44 257 ASN A N 1
ATOM 2016 C CA . ASN A 1 257 ? 9.782 -18.759 12.865 1.00 85.44 257 ASN A CA 1
ATOM 2017 C C . ASN A 1 257 ? 10.854 -19.274 11.892 1.00 85.44 257 ASN A C 1
ATOM 2019 O O . ASN A 1 257 ? 10.642 -20.301 11.247 1.00 85.44 257 ASN A O 1
ATOM 2023 N N . VAL A 1 258 ? 12.007 -18.610 11.811 1.00 89.50 258 VAL A N 1
ATOM 2024 C CA . VAL A 1 258 ? 13.143 -18.999 10.963 1.00 89.50 258 VAL A CA 1
ATOM 2025 C C . VAL A 1 258 ? 13.781 -20.300 11.449 1.00 89.50 258 VAL A C 1
ATOM 2027 O O . VAL A 1 258 ? 14.139 -21.134 10.621 1.00 89.50 258 VAL A O 1
ATOM 2030 N N . LYS A 1 259 ? 13.799 -20.554 12.766 1.00 90.25 259 LYS A N 1
ATOM 2031 C CA . LYS A 1 259 ? 14.213 -21.849 13.347 1.00 90.25 259 LYS A CA 1
ATOM 2032 C C . LYS A 1 259 ? 13.418 -23.043 12.798 1.00 90.25 259 LYS A C 1
ATOM 2034 O O . LYS A 1 259 ? 13.929 -24.155 12.756 1.00 90.25 259 LYS A O 1
ATOM 2039 N N . LYS A 1 260 ? 12.175 -22.821 12.352 1.00 88.00 260 LYS A N 1
ATOM 2040 C CA . LYS A 1 260 ? 11.300 -23.855 11.764 1.00 88.00 260 LYS A CA 1
ATOM 2041 C C . LYS A 1 260 ? 11.541 -24.056 10.262 1.00 88.00 260 LYS A C 1
ATOM 2043 O O . LYS A 1 260 ? 10.923 -24.931 9.654 1.00 88.00 260 LYS A O 1
ATOM 2048 N N . LEU A 1 261 ? 12.372 -23.223 9.631 1.00 87.00 261 LEU A N 1
ATOM 2049 C CA . LEU A 1 261 ? 12.700 -23.316 8.210 1.00 87.00 261 LEU A CA 1
ATOM 2050 C C . LEU A 1 261 ? 13.866 -24.276 7.988 1.00 87.00 261 LEU A C 1
ATOM 2052 O O . LEU A 1 261 ? 14.848 -24.276 8.726 1.00 87.00 261 LEU A O 1
ATOM 2056 N N . LYS A 1 262 ? 13.793 -25.045 6.898 1.00 90.25 262 LYS A N 1
ATOM 2057 C CA . LYS A 1 262 ? 14.939 -25.833 6.426 1.00 90.25 262 LYS A CA 1
ATOM 2058 C C . LYS A 1 262 ? 16.071 -24.882 6.006 1.00 90.25 262 LYS A C 1
ATOM 2060 O O . LYS A 1 262 ? 15.756 -23.828 5.457 1.00 90.25 262 LYS A O 1
ATOM 2065 N N . PRO A 1 263 ? 17.358 -25.264 6.106 1.00 91.00 263 PRO A N 1
ATOM 2066 C CA . PRO A 1 263 ? 18.475 -24.390 5.721 1.00 91.00 263 PRO A CA 1
ATOM 2067 C C . PRO A 1 263 ? 18.345 -23.800 4.306 1.00 91.00 263 PRO A C 1
ATOM 2069 O O . PRO A 1 263 ? 18.505 -22.604 4.096 1.00 91.00 263 PRO A O 1
ATOM 2072 N N . SER A 1 264 ? 17.919 -24.611 3.329 1.00 89.19 264 SER A N 1
ATOM 2073 C CA . SER A 1 264 ? 17.679 -24.144 1.949 1.00 89.19 264 SER A CA 1
ATOM 2074 C C . SER A 1 264 ? 16.524 -23.135 1.791 1.00 89.19 264 SER A C 1
ATOM 2076 O O . SER A 1 264 ? 16.409 -22.492 0.749 1.00 89.19 264 SER A O 1
ATOM 2078 N N . GLU A 1 265 ? 15.643 -23.011 2.788 1.00 89.88 265 GLU A N 1
ATOM 2079 C CA . GLU A 1 265 ? 14.488 -22.102 2.809 1.00 89.88 265 GLU A CA 1
ATOM 2080 C C . GLU A 1 265 ? 14.788 -20.770 3.513 1.00 89.88 265 GLU A C 1
ATOM 2082 O O . GLU A 1 265 ? 13.946 -19.878 3.462 1.00 89.88 265 GLU A O 1
ATOM 2087 N N . GLN A 1 266 ? 15.962 -20.625 4.138 1.00 93.44 266 GLN A N 1
ATOM 2088 C CA . GLN A 1 266 ? 16.369 -19.425 4.885 1.00 93.44 266 GLN A CA 1
ATOM 2089 C C . GLN A 1 266 ? 16.958 -18.321 3.987 1.00 93.44 266 GLN A C 1
ATOM 2091 O O . GLN A 1 266 ? 17.215 -17.215 4.456 1.00 93.44 266 GLN A O 1
ATOM 2096 N N . TYR A 1 267 ? 17.179 -18.603 2.700 1.00 94.06 267 TYR A N 1
ATOM 2097 C CA . TYR A 1 267 ? 17.729 -17.638 1.747 1.00 94.06 267 TYR A CA 1
ATOM 2098 C C . TYR A 1 267 ? 16.657 -16.684 1.210 1.00 94.06 267 TYR A C 1
ATOM 2100 O O . TYR A 1 267 ? 15.629 -17.118 0.674 1.00 94.06 267 TYR A O 1
ATOM 2108 N N . CYS A 1 268 ? 16.925 -15.382 1.297 1.00 94.62 268 CYS A N 1
ATOM 2109 C CA . CYS A 1 268 ? 15.992 -14.330 0.905 1.00 94.62 268 CYS A CA 1
ATOM 2110 C C . CYS A 1 268 ? 16.654 -13.160 0.168 1.00 94.62 268 CYS A C 1
ATOM 2112 O O . CYS A 1 268 ? 17.875 -12.996 0.152 1.00 94.62 268 CYS A O 1
ATOM 2114 N N . THR A 1 269 ? 15.807 -12.321 -0.420 1.00 95.94 269 THR A N 1
ATOM 2115 C CA . THR A 1 269 ? 16.148 -11.014 -0.982 1.00 95.94 269 THR A CA 1
ATOM 2116 C C . THR A 1 269 ? 15.492 -9.902 -0.171 1.00 95.94 269 THR A C 1
ATOM 2118 O O . THR A 1 269 ? 14.407 -10.105 0.379 1.00 95.94 269 THR A O 1
ATOM 2121 N N . ILE A 1 270 ? 16.105 -8.720 -0.134 1.00 97.25 270 ILE A N 1
ATOM 2122 C CA . ILE A 1 270 ? 15.484 -7.504 0.412 1.00 97.25 270 ILE A CA 1
ATOM 2123 C C . ILE A 1 270 ? 15.029 -6.619 -0.746 1.00 97.25 270 ILE A C 1
ATOM 2125 O O . ILE A 1 270 ? 15.832 -6.198 -1.572 1.00 97.25 270 ILE A O 1
ATOM 2129 N N . LEU A 1 271 ? 13.736 -6.336 -0.793 1.00 96.94 271 LEU A N 1
ATOM 2130 C CA . LEU A 1 271 ? 13.108 -5.388 -1.702 1.00 96.94 271 LEU A CA 1
ATOM 2131 C C . LEU A 1 271 ? 12.947 -4.060 -0.964 1.00 96.94 271 LEU A C 1
ATOM 2133 O O . LEU A 1 271 ? 12.512 -4.062 0.192 1.00 96.94 271 LEU A O 1
ATOM 2137 N N . PHE A 1 272 ? 13.246 -2.945 -1.617 1.00 96.75 272 PHE A N 1
ATOM 2138 C CA . PHE A 1 272 ? 12.971 -1.627 -1.053 1.00 96.75 272 PHE A CA 1
ATOM 2139 C C . PHE A 1 272 ? 12.533 -0.637 -2.119 1.00 96.75 272 PHE A C 1
ATOM 2141 O O . PHE A 1 272 ? 13.042 -0.667 -3.235 1.00 96.75 272 PHE A O 1
ATOM 2148 N N . ASP A 1 273 ? 11.559 0.195 -1.771 1.00 95.38 273 ASP A N 1
ATOM 2149 C CA . ASP A 1 273 ? 10.972 1.209 -2.643 1.00 95.38 273 ASP A CA 1
ATOM 2150 C C . ASP A 1 273 ? 10.202 2.238 -1.804 1.00 95.38 273 ASP A C 1
ATOM 2152 O O . ASP A 1 273 ? 9.924 2.021 -0.616 1.00 95.38 273 ASP A O 1
ATOM 2156 N N . GLU A 1 274 ? 9.845 3.352 -2.431 1.00 93.19 274 GLU A N 1
ATOM 2157 C CA . GLU A 1 274 ? 9.219 4.504 -1.801 1.00 93.19 274 GLU A CA 1
ATOM 2158 C C . GLU A 1 274 ? 7.793 4.700 -2.317 1.00 93.19 274 GLU A C 1
ATOM 2160 O O . GLU A 1 274 ? 7.516 4.680 -3.516 1.00 93.19 274 GLU A O 1
ATOM 2165 N N . VAL A 1 275 ? 6.856 4.959 -1.405 1.00 92.06 275 VAL A N 1
ATOM 2166 C CA . VAL A 1 275 ? 5.479 5.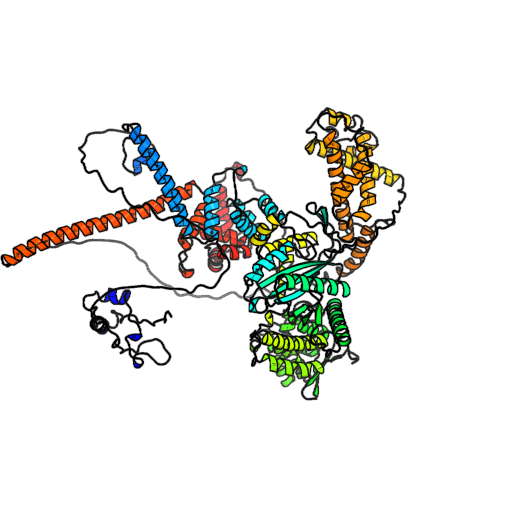302 -1.763 1.00 92.06 275 VAL A CA 1
ATOM 2167 C C . VAL A 1 275 ? 5.163 6.737 -1.375 1.00 92.06 275 VAL A C 1
ATOM 2169 O O . VAL A 1 275 ? 5.349 7.148 -0.235 1.00 92.06 275 VAL A O 1
ATOM 2172 N N . CYS A 1 276 ? 4.637 7.499 -2.332 1.00 91.25 276 CYS A N 1
ATOM 2173 C CA . CYS A 1 276 ? 4.170 8.859 -2.090 1.00 91.25 276 CYS A CA 1
ATOM 2174 C C . CYS A 1 276 ? 2.939 8.875 -1.165 1.00 91.25 276 CYS A C 1
ATOM 2176 O O . CYS A 1 276 ? 1.992 8.097 -1.337 1.00 91.25 276 CYS A O 1
ATOM 2178 N N . LEU A 1 277 ? 2.962 9.799 -0.209 1.00 92.00 277 LEU A N 1
ATOM 2179 C CA . LEU A 1 277 ? 1.956 10.058 0.809 1.00 92.00 277 LEU A CA 1
ATOM 2180 C C . LEU A 1 277 ? 1.363 11.460 0.636 1.00 92.00 277 LEU A C 1
ATOM 2182 O O . LEU A 1 277 ? 1.960 12.358 0.046 1.00 92.00 277 LEU A O 1
ATOM 2186 N N . SER A 1 278 ? 0.176 11.679 1.196 1.00 90.50 278 SER A N 1
ATOM 2187 C CA . SER A 1 278 ? -0.340 13.036 1.374 1.00 90.50 278 SER A CA 1
ATOM 2188 C C . SER A 1 278 ? 0.284 13.671 2.616 1.00 90.50 278 SER A C 1
ATOM 2190 O O . SER A 1 278 ? 0.120 13.136 3.714 1.00 90.50 278 SER A O 1
ATOM 2192 N N . SER A 1 279 ? 0.913 14.833 2.470 1.00 89.12 279 SER A N 1
ATOM 2193 C CA . SER A 1 279 ? 1.435 15.598 3.605 1.00 89.12 279 SER A CA 1
ATOM 2194 C C . SER A 1 279 ? 0.329 15.979 4.588 1.00 89.12 279 SER A C 1
ATOM 2196 O O . SER A 1 279 ? -0.743 16.447 4.192 1.00 89.12 279 SER A O 1
ATOM 2198 N N . GLY A 1 280 ? 0.593 15.803 5.881 1.00 91.94 280 GLY A N 1
ATOM 2199 C CA . GLY A 1 280 ? -0.311 16.230 6.942 1.00 91.94 280 GLY A CA 1
ATOM 2200 C C . GLY A 1 280 ? 0.117 15.741 8.321 1.00 91.94 280 GLY A C 1
ATOM 2201 O O . GLY A 1 280 ? 0.597 14.618 8.462 1.00 91.94 280 GLY A O 1
ATOM 2202 N N . LEU A 1 281 ? -0.101 16.588 9.324 1.00 94.12 281 LEU A N 1
ATOM 2203 C CA . LEU A 1 281 ? 0.202 16.348 10.727 1.00 94.12 281 LEU A CA 1
ATOM 2204 C C . LEU A 1 281 ? -1.010 15.780 11.473 1.00 94.12 281 LEU A C 1
ATOM 2206 O O . LEU A 1 281 ? -2.132 16.272 11.322 1.00 94.12 281 LEU A O 1
ATOM 2210 N N . SER A 1 282 ? -0.801 14.766 12.306 1.00 93.25 282 SER A N 1
ATOM 2211 C CA . SER A 1 282 ? -1.847 14.170 13.139 1.00 93.25 282 SER A CA 1
ATOM 2212 C C . SER A 1 282 ? -1.286 13.764 14.490 1.00 93.25 282 SER A C 1
ATOM 2214 O O . SER A 1 282 ? -0.401 12.921 14.567 1.00 93.25 282 SER A O 1
ATOM 2216 N N . TYR A 1 283 ? -1.847 14.301 15.568 1.00 93.25 283 TYR A N 1
ATOM 2217 C CA . TYR A 1 283 ? -1.460 13.890 16.910 1.00 93.25 283 TYR A CA 1
ATOM 2218 C C . TYR A 1 283 ? -1.976 12.484 17.243 1.00 93.25 283 TYR A C 1
ATOM 2220 O O . TYR A 1 283 ? -3.174 12.200 17.137 1.00 93.25 283 TYR A O 1
ATOM 2228 N N . ASN A 1 284 ? -1.068 11.606 17.659 1.00 89.31 284 ASN A N 1
ATOM 2229 C CA . ASN A 1 284 ? -1.350 10.251 18.097 1.00 89.31 284 ASN A CA 1
ATOM 2230 C C . ASN A 1 284 ? -1.222 10.166 19.620 1.00 89.31 284 ASN A C 1
ATOM 2232 O O . ASN A 1 284 ? -0.123 10.110 20.163 1.00 89.31 284 ASN A O 1
ATOM 2236 N N . SER A 1 285 ? -2.363 10.102 20.308 1.00 86.31 285 SER A N 1
ATOM 2237 C CA . SER A 1 285 ? -2.409 10.073 21.774 1.00 86.31 285 SER A CA 1
ATOM 2238 C C . SER A 1 285 ? -1.973 8.747 22.402 1.00 86.31 285 SER A C 1
ATOM 2240 O O . SER A 1 285 ? -1.927 8.664 23.621 1.00 86.31 285 SER A O 1
ATOM 2242 N N . VAL A 1 286 ? -1.763 7.684 21.614 1.00 83.38 286 VAL A N 1
ATOM 2243 C CA . VAL A 1 286 ? -1.309 6.380 22.139 1.00 83.38 286 VAL A CA 1
ATOM 2244 C C . VAL A 1 286 ? 0.207 6.363 22.291 1.00 83.38 286 VAL A C 1
ATOM 2246 O O . VAL A 1 286 ? 0.713 5.823 23.262 1.00 83.38 286 VAL A O 1
ATOM 2249 N N . THR A 1 287 ? 0.915 6.947 21.328 1.00 84.12 287 THR A N 1
ATOM 2250 C CA . THR A 1 287 ? 2.382 7.053 21.318 1.00 84.12 287 THR A CA 1
ATOM 2251 C C . THR A 1 287 ? 2.876 8.434 21.751 1.00 84.12 287 THR A C 1
ATOM 2253 O O . THR A 1 287 ? 4.057 8.714 21.634 1.00 84.12 287 THR A O 1
ATOM 2256 N N . ASP A 1 288 ? 1.956 9.317 22.134 1.00 90.62 288 ASP A N 1
ATOM 2257 C CA . ASP A 1 288 ? 2.194 10.715 22.489 1.00 90.62 288 ASP A CA 1
ATOM 2258 C C . ASP A 1 288 ? 3.155 11.484 21.553 1.00 90.62 288 ASP A C 1
ATOM 2260 O O . ASP A 1 288 ? 4.157 12.066 21.965 1.00 90.62 288 ASP A O 1
ATOM 2264 N N . GLN A 1 289 ? 2.842 11.488 20.255 1.00 90.88 289 GLN A N 1
ATOM 2265 C CA . GLN A 1 289 ? 3.651 12.157 19.226 1.00 90.88 289 GLN A CA 1
ATOM 2266 C C . GLN A 1 289 ? 2.793 12.645 18.054 1.00 90.88 289 GLN A C 1
ATOM 2268 O O . GLN A 1 289 ? 1.679 12.162 17.836 1.00 90.88 289 GLN A O 1
ATOM 2273 N N . VAL A 1 290 ? 3.308 13.592 17.266 1.00 92.62 290 VAL A N 1
ATOM 2274 C CA . VAL A 1 290 ? 2.648 14.083 16.040 1.00 92.62 290 VAL A CA 1
ATOM 2275 C C . VAL A 1 290 ? 3.133 13.307 14.819 1.00 92.62 290 VAL A C 1
ATOM 2277 O O . VAL A 1 290 ? 4.245 13.503 14.355 1.00 92.62 290 VAL A O 1
ATOM 2280 N N . ASP A 1 291 ? 2.312 12.453 14.228 1.00 92.94 291 ASP A N 1
ATOM 2281 C CA . ASP A 1 291 ? 2.646 11.811 12.952 1.00 92.94 291 ASP A CA 1
ATOM 2282 C C . ASP A 1 291 ? 2.645 12.844 11.814 1.00 92.94 291 ASP A C 1
ATOM 2284 O O . ASP A 1 291 ? 1.794 13.731 11.803 1.00 92.94 291 ASP A O 1
ATOM 2288 N N . GLY A 1 292 ? 3.534 12.707 10.824 1.00 92.81 292 GLY A N 1
ATOM 2289 C CA . GLY A 1 292 ? 3.575 13.584 9.637 1.00 92.81 292 GLY A CA 1
ATOM 2290 C C . GLY A 1 292 ? 4.925 14.249 9.362 1.00 92.81 292 GLY A C 1
ATOM 2291 O O . GLY A 1 292 ? 5.098 14.876 8.318 1.00 92.81 292 GLY A O 1
ATOM 2292 N N . PHE A 1 293 ? 5.885 14.082 10.266 1.00 93.44 293 PHE A N 1
ATOM 2293 C CA . PHE A 1 293 ? 7.265 14.526 10.098 1.00 93.44 293 PHE A CA 1
ATOM 2294 C C . PHE A 1 293 ? 8.170 13.419 9.540 1.00 93.44 293 PHE A C 1
ATOM 2296 O O . PHE A 1 293 ? 7.843 12.232 9.633 1.00 93.44 293 PHE A O 1
ATOM 2303 N N . VAL A 1 294 ? 9.313 13.810 8.971 1.00 93.31 294 VAL A N 1
ATOM 2304 C CA . VAL A 1 294 ? 10.392 12.891 8.579 1.00 93.31 294 VAL A CA 1
ATOM 2305 C C . VAL A 1 294 ? 10.888 12.158 9.823 1.00 93.31 294 VAL A C 1
ATOM 2307 O O . VAL A 1 294 ? 11.314 12.788 10.792 1.00 93.31 294 VAL A O 1
ATOM 2310 N N . ASN A 1 295 ? 10.815 10.830 9.785 1.00 93.88 295 ASN A N 1
ATOM 2311 C CA . ASN A 1 295 ? 11.116 9.953 10.909 1.00 93.88 295 ASN A CA 1
ATOM 2312 C C . ASN A 1 295 ? 11.669 8.614 10.400 1.00 93.88 295 ASN A C 1
ATOM 2314 O O . ASN A 1 295 ? 10.970 7.862 9.718 1.00 93.88 295 ASN A O 1
ATOM 2318 N N . THR A 1 296 ? 12.914 8.309 10.754 1.00 89.94 296 THR A N 1
ATOM 2319 C CA . THR A 1 296 ? 13.620 7.084 10.344 1.00 89.94 296 THR A CA 1
ATOM 2320 C C . THR A 1 296 ? 13.597 5.982 11.406 1.00 89.94 296 THR A C 1
ATOM 2322 O O . THR A 1 296 ? 14.168 4.916 11.191 1.00 89.94 296 THR A O 1
ATOM 2325 N N . GLY A 1 297 ? 12.956 6.232 12.551 1.00 87.69 297 GLY A N 1
ATOM 2326 C CA . GLY A 1 297 ? 12.971 5.384 13.747 1.00 87.69 297 GLY A CA 1
ATOM 2327 C C . GLY A 1 297 ? 14.128 5.686 14.705 1.00 87.69 297 GLY A C 1
ATOM 2328 O O . GLY A 1 297 ? 14.000 5.446 15.896 1.00 87.69 297 GLY A O 1
ATOM 2329 N N . LYS A 1 298 ? 15.234 6.257 14.207 1.00 84.50 298 LYS A N 1
ATOM 2330 C CA . LYS A 1 298 ? 16.380 6.715 15.024 1.00 84.50 298 LYS A CA 1
ATOM 2331 C C . LYS A 1 298 ? 16.573 8.224 15.011 1.00 84.50 298 LYS A C 1
ATOM 2333 O O . LYS A 1 298 ? 17.108 8.794 15.955 1.00 84.50 298 LYS A O 1
ATOM 2338 N N . PHE A 1 299 ? 16.164 8.851 13.915 1.00 85.88 299 PHE A N 1
ATOM 2339 C CA . PHE A 1 299 ? 16.280 10.280 13.704 1.00 85.88 299 PHE A CA 1
ATOM 2340 C C . PHE A 1 299 ? 14.932 10.855 13.303 1.00 85.88 299 PHE A C 1
ATOM 2342 O O . PHE A 1 299 ? 14.187 10.257 12.514 1.00 85.88 299 PHE A O 1
ATOM 2349 N N . ARG A 1 300 ? 14.652 12.051 13.814 1.00 88.44 300 ARG A N 1
ATOM 2350 C CA . ARG A 1 300 ? 13.427 12.777 13.528 1.00 88.44 300 ARG A CA 1
ATOM 2351 C C . ARG A 1 300 ? 13.713 14.256 13.318 1.00 88.44 300 ARG A C 1
ATOM 2353 O O . ARG A 1 300 ? 14.471 14.862 14.061 1.00 88.44 300 ARG A O 1
ATOM 2360 N N . SER A 1 301 ? 13.083 14.841 12.301 1.00 87.81 301 SER A N 1
ATOM 2361 C CA . SER A 1 301 ? 13.266 16.260 11.965 1.00 87.81 301 SER A CA 1
ATOM 2362 C C . SER A 1 301 ? 11.939 16.996 11.842 1.00 87.81 301 SER A C 1
ATOM 2364 O O . SER A 1 301 ? 10.884 16.379 11.744 1.00 87.81 301 SER A O 1
ATOM 2366 N N . GLN A 1 302 ? 12.001 18.323 11.781 1.00 88.12 302 GLN A N 1
ATOM 2367 C CA . GLN A 1 302 ? 10.843 19.205 11.599 1.00 88.12 302 GLN A CA 1
ATOM 2368 C C . GLN A 1 302 ? 10.297 19.233 10.158 1.00 88.12 302 GLN A C 1
ATOM 2370 O O . GLN A 1 302 ? 9.255 19.834 9.887 1.00 88.12 302 GLN A O 1
ATOM 2375 N N . ASN A 1 303 ? 10.972 18.574 9.212 1.00 89.81 303 ASN A N 1
ATOM 2376 C CA . ASN A 1 303 ? 10.518 18.518 7.828 1.00 89.81 303 ASN A CA 1
ATOM 2377 C C . ASN A 1 303 ? 9.255 17.661 7.701 1.00 89.81 303 ASN A C 1
ATOM 2379 O O . ASN A 1 303 ? 9.172 16.560 8.247 1.00 89.81 303 ASN A O 1
ATOM 2383 N N . VAL A 1 304 ? 8.276 18.150 6.938 1.00 91.81 304 VAL A N 1
ATOM 2384 C CA . VAL A 1 304 ? 7.032 17.418 6.667 1.00 91.81 304 VAL A CA 1
ATOM 2385 C C . VAL A 1 304 ? 7.316 16.279 5.692 1.00 91.81 304 VAL A C 1
ATOM 2387 O O . VAL A 1 304 ? 7.841 16.514 4.600 1.00 91.81 304 VAL A O 1
ATOM 2390 N N . ALA A 1 305 ? 6.948 15.061 6.085 1.00 93.81 305 ALA A N 1
ATOM 2391 C CA . ALA A 1 305 ? 7.095 13.876 5.256 1.00 93.81 305 ALA A CA 1
ATOM 2392 C C . ALA A 1 305 ? 5.997 13.795 4.189 1.00 93.81 305 ALA A C 1
ATOM 2394 O O . ALA A 1 305 ? 4.825 14.088 4.444 1.00 93.81 305 ALA A O 1
ATOM 2395 N N . ASP A 1 306 ? 6.388 13.348 3.000 1.00 93.12 306 ASP A N 1
ATOM 2396 C CA . ASP A 1 306 ? 5.505 13.133 1.851 1.00 93.12 306 ASP A CA 1
ATOM 2397 C C . ASP A 1 306 ? 5.781 11.805 1.125 1.00 93.12 306 ASP A C 1
ATOM 2399 O O . ASP A 1 306 ? 5.109 11.495 0.142 1.00 93.12 306 ASP A O 1
ATOM 2403 N N . HIS A 1 307 ? 6.716 10.992 1.625 1.00 93.50 307 HIS A N 1
ATOM 2404 C CA . HIS A 1 307 ? 6.987 9.633 1.161 1.00 93.50 307 HIS A CA 1
ATOM 2405 C C . HIS A 1 307 ? 7.209 8.684 2.350 1.00 93.50 307 HIS A C 1
ATOM 2407 O O . HIS A 1 307 ? 7.572 9.105 3.453 1.00 93.50 307 HIS A O 1
ATOM 2413 N N . ALA A 1 308 ? 6.981 7.390 2.122 1.00 95.88 308 ALA A N 1
ATOM 2414 C CA . ALA A 1 308 ? 7.418 6.316 3.006 1.00 95.88 308 ALA A CA 1
ATOM 2415 C C . ALA A 1 308 ? 8.324 5.342 2.251 1.00 95.88 308 ALA A C 1
ATOM 2417 O O . ALA A 1 308 ? 7.886 4.745 1.267 1.00 95.88 308 ALA A O 1
ATOM 2418 N N . LEU A 1 309 ? 9.546 5.151 2.741 1.00 96.44 309 LEU A N 1
ATOM 2419 C CA . LEU A 1 309 ? 10.464 4.106 2.295 1.00 96.44 309 LEU A CA 1
ATOM 2420 C C . LEU A 1 309 ? 10.126 2.815 3.042 1.00 96.44 309 LEU A C 1
ATOM 2422 O O . LEU A 1 309 ? 10.004 2.827 4.266 1.00 96.44 309 LEU A O 1
ATOM 2426 N N . VAL A 1 310 ? 9.960 1.702 2.329 1.00 96.75 310 VAL A N 1
ATOM 2427 C CA . VAL A 1 310 ? 9.599 0.408 2.927 1.00 96.75 310 VAL A CA 1
ATOM 2428 C C . VAL A 1 310 ? 10.596 -0.662 2.523 1.00 96.75 310 VAL A C 1
ATOM 2430 O O . VAL A 1 310 ? 10.898 -0.811 1.344 1.00 96.75 310 VAL A O 1
ATOM 2433 N N . PHE A 1 311 ? 11.023 -1.464 3.497 1.00 97.19 311 PHE A N 1
ATOM 2434 C CA . PHE A 1 311 ? 11.847 -2.649 3.288 1.00 97.19 311 PHE A CA 1
ATOM 2435 C C . PHE A 1 311 ? 11.015 -3.918 3.486 1.00 97.19 311 PHE A C 1
ATOM 2437 O O . PHE A 1 311 ? 10.322 -4.088 4.497 1.00 97.19 311 PHE A O 1
ATOM 2444 N N . MET A 1 312 ? 11.102 -4.837 2.530 1.00 95.62 312 MET A N 1
ATOM 2445 C CA . MET A 1 312 ? 10.398 -6.116 2.535 1.00 95.62 312 MET A CA 1
ATOM 2446 C C . MET A 1 312 ? 11.357 -7.258 2.225 1.00 95.62 312 MET A C 1
ATOM 2448 O O . MET A 1 312 ? 12.083 -7.214 1.240 1.00 95.62 312 MET A O 1
ATOM 2452 N N . ILE A 1 313 ? 11.320 -8.323 3.023 1.00 95.12 313 ILE A N 1
ATOM 2453 C CA . ILE A 1 313 ? 12.022 -9.567 2.696 1.00 95.12 313 ILE A CA 1
ATOM 2454 C C . ILE A 1 313 ? 11.146 -10.453 1.818 1.00 95.12 313 ILE A C 1
ATOM 2456 O O . ILE A 1 313 ? 9.929 -10.527 2.017 1.00 95.12 313 ILE A O 1
ATOM 2460 N N . ARG A 1 314 ? 11.775 -11.165 0.883 1.00 93.00 314 ARG A N 1
ATOM 2461 C CA . ARG A 1 314 ? 11.134 -12.171 0.033 1.00 93.00 314 ARG A CA 1
ATOM 2462 C C . ARG A 1 314 ? 11.988 -13.431 -0.046 1.00 93.00 314 ARG A C 1
ATOM 2464 O O . ARG A 1 314 ? 13.189 -13.356 -0.284 1.00 93.00 314 ARG A O 1
ATOM 2471 N N . GLY A 1 315 ? 11.386 -14.592 0.193 1.00 91.94 315 GLY A N 1
ATOM 2472 C CA . GLY A 1 315 ? 12.088 -15.875 0.146 1.00 91.94 315 GLY A CA 1
ATOM 2473 C C . GLY A 1 315 ? 12.430 -16.297 -1.284 1.00 91.94 315 GLY A C 1
ATOM 2474 O O . GLY A 1 315 ? 11.592 -16.212 -2.181 1.00 91.94 315 GLY A O 1
ATOM 2475 N N . ILE A 1 316 ? 13.656 -16.786 -1.504 1.00 91.19 316 ILE A N 1
ATOM 2476 C CA . ILE A 1 316 ? 14.108 -17.230 -2.836 1.00 91.19 316 ILE A CA 1
ATOM 2477 C C . ILE A 1 316 ? 13.523 -18.608 -3.166 1.00 91.19 316 ILE A C 1
ATOM 2479 O O . ILE A 1 316 ? 12.957 -18.817 -4.242 1.00 91.19 316 ILE A O 1
ATOM 2483 N N . ARG A 1 317 ? 13.651 -19.561 -2.230 1.00 87.56 317 ARG A N 1
ATOM 2484 C CA . ARG A 1 317 ? 13.176 -20.944 -2.396 1.00 87.56 317 ARG A CA 1
ATOM 2485 C C . ARG A 1 317 ? 11.748 -21.128 -1.890 1.00 87.56 317 ARG A C 1
ATOM 2487 O O . ARG A 1 317 ? 10.891 -21.623 -2.621 1.00 87.56 317 ARG A O 1
ATOM 2494 N N . LYS A 1 318 ? 11.501 -20.771 -0.628 1.00 85.25 318 LYS A N 1
ATOM 2495 C CA . LYS A 1 318 ? 10.170 -20.831 -0.020 1.00 85.25 318 LYS A CA 1
ATOM 2496 C C . LYS A 1 318 ? 9.430 -19.538 -0.325 1.00 85.25 318 LYS A C 1
ATOM 2498 O O . LYS A 1 318 ? 9.979 -18.458 -0.152 1.00 85.25 318 LYS A O 1
ATOM 2503 N N . LYS A 1 319 ? 8.175 -19.656 -0.750 1.00 84.62 319 LYS A N 1
ATOM 2504 C CA . LYS A 1 319 ? 7.328 -18.502 -1.054 1.00 84.62 319 LYS A CA 1
ATOM 2505 C C . LYS A 1 319 ? 6.841 -17.848 0.233 1.00 84.62 319 LYS A C 1
ATOM 2507 O O . LYS A 1 319 ? 5.864 -18.299 0.829 1.00 84.62 319 LYS A O 1
ATOM 2512 N N . TYR A 1 320 ? 7.540 -16.806 0.652 1.00 87.06 320 TYR A N 1
ATOM 2513 C CA . TYR A 1 320 ? 7.090 -15.909 1.703 1.00 87.06 320 TYR A CA 1
ATOM 2514 C C . TYR A 1 320 ? 7.515 -14.481 1.393 1.00 87.06 320 TYR A C 1
ATOM 2516 O O . TYR A 1 320 ? 8.533 -14.252 0.735 1.00 87.06 320 TYR A O 1
ATOM 2524 N N . LYS A 1 321 ? 6.754 -13.529 1.924 1.00 89.56 321 LYS A N 1
ATOM 2525 C CA . LYS A 1 321 ? 7.078 -12.104 1.884 1.00 89.56 321 LYS A CA 1
ATOM 2526 C C . LYS A 1 321 ? 6.673 -11.444 3.194 1.00 89.56 321 LYS A C 1
ATOM 2528 O O . LYS A 1 321 ? 5.652 -11.803 3.778 1.00 89.56 321 LYS A O 1
ATOM 2533 N N . GLN A 1 322 ? 7.479 -10.505 3.670 1.00 90.00 322 GLN A N 1
ATOM 2534 C CA . GLN A 1 322 ? 7.246 -9.831 4.945 1.00 90.00 322 GLN A CA 1
ATOM 2535 C C . GLN A 1 322 ? 7.814 -8.410 4.883 1.00 90.00 322 GLN A C 1
ATOM 2537 O O . GLN A 1 322 ? 9.027 -8.262 4.742 1.00 90.00 322 GLN A O 1
ATOM 2542 N N . PRO A 1 323 ? 6.991 -7.355 5.000 1.00 93.31 323 PRO A N 1
ATOM 2543 C CA . PRO A 1 323 ? 7.505 -6.019 5.253 1.00 93.31 323 PRO A CA 1
ATOM 2544 C C . PRO A 1 323 ? 8.059 -5.982 6.683 1.00 93.31 323 PRO A C 1
ATOM 2546 O O . PRO A 1 323 ? 7.415 -6.471 7.620 1.00 93.31 323 PRO A O 1
ATOM 2549 N N . ILE A 1 324 ? 9.275 -5.468 6.831 1.00 92.50 324 ILE A N 1
ATOM 2550 C CA . ILE A 1 324 ? 10.060 -5.564 8.072 1.00 92.50 324 ILE A CA 1
ATOM 2551 C C . ILE A 1 324 ? 10.375 -4.207 8.692 1.00 92.50 324 ILE A C 1
ATOM 2553 O O . ILE A 1 324 ? 10.505 -4.119 9.910 1.00 92.50 324 ILE A O 1
ATOM 2557 N N . ALA A 1 325 ? 10.460 -3.159 7.875 1.00 94.88 325 ALA A N 1
ATOM 2558 C CA . ALA A 1 325 ? 10.765 -1.810 8.321 1.00 94.88 325 ALA A CA 1
ATOM 2559 C C . ALA A 1 325 ? 10.165 -0.783 7.361 1.00 94.88 325 ALA A C 1
ATOM 2561 O O . ALA A 1 325 ? 10.000 -1.055 6.167 1.00 94.88 325 ALA A O 1
ATOM 2562 N N . TYR A 1 326 ? 9.867 0.403 7.880 1.00 96.31 326 TYR A N 1
ATOM 2563 C CA . TYR A 1 326 ? 9.529 1.564 7.064 1.00 96.31 326 TYR A CA 1
ATOM 2564 C C . TYR A 1 326 ? 10.034 2.851 7.707 1.00 96.31 326 TYR A C 1
ATOM 2566 O O . TYR A 1 326 ? 10.106 2.940 8.926 1.00 96.31 326 TYR A O 1
ATOM 2574 N N . SER A 1 327 ? 10.328 3.870 6.913 1.00 95.94 327 SER A N 1
ATOM 2575 C CA . SER A 1 327 ? 10.679 5.211 7.386 1.00 95.94 327 SER A CA 1
ATOM 2576 C C . SER A 1 327 ? 9.895 6.271 6.622 1.00 95.94 327 SER A C 1
ATOM 2578 O O . SER A 1 327 ? 9.423 6.034 5.511 1.00 95.94 327 SER A O 1
ATOM 2580 N N . PHE A 1 328 ? 9.715 7.438 7.233 1.00 96.12 328 PHE A N 1
ATOM 2581 C CA . PHE A 1 328 ? 9.088 8.596 6.606 1.00 96.12 328 PHE A CA 1
ATOM 2582 C C . PHE A 1 328 ? 10.151 9.584 6.150 1.00 96.12 328 PHE A C 1
ATOM 2584 O O . PHE A 1 328 ? 10.997 9.994 6.945 1.00 96.12 328 PHE A O 1
ATOM 2591 N N . CYS A 1 329 ? 10.072 9.998 4.891 1.00 93.44 329 CYS A N 1
ATOM 2592 C CA . CYS A 1 329 ? 11.016 10.907 4.253 1.00 93.44 329 CYS A CA 1
ATOM 2593 C C . CYS A 1 329 ? 10.289 12.020 3.483 1.00 93.44 329 CYS A C 1
ATOM 2595 O O . CYS A 1 329 ? 9.074 11.979 3.264 1.00 93.44 329 CYS A O 1
ATOM 2597 N N . GLN A 1 330 ? 11.044 13.063 3.135 1.00 91.06 330 GLN A N 1
ATOM 2598 C CA . GLN A 1 330 ? 10.582 14.157 2.289 1.00 91.06 330 GLN A CA 1
ATOM 2599 C C . GLN A 1 330 ? 11.279 14.046 0.930 1.00 91.06 330 GLN A C 1
ATOM 2601 O O . GLN A 1 330 ? 12.497 14.196 0.839 1.00 91.06 330 GLN A O 1
ATOM 2606 N N . GLY A 1 331 ? 10.506 13.796 -0.122 1.00 87.69 331 GLY A N 1
ATOM 2607 C CA . GLY A 1 331 ? 11.005 13.406 -1.435 1.00 87.69 331 GLY A CA 1
ATOM 2608 C C . GLY A 1 331 ? 11.699 12.041 -1.427 1.00 87.69 331 GLY A C 1
ATOM 2609 O O . GLY A 1 331 ? 11.441 11.204 -0.566 1.00 87.69 331 GLY A O 1
ATOM 2610 N N . ALA A 1 332 ? 12.588 11.835 -2.402 1.00 85.50 332 ALA A N 1
ATOM 2611 C CA . ALA A 1 332 ? 13.444 10.653 -2.451 1.00 85.50 332 ALA A CA 1
ATOM 2612 C C . ALA A 1 332 ? 14.424 10.652 -1.270 1.00 85.50 332 ALA A C 1
ATOM 2614 O O . ALA A 1 332 ? 15.016 11.688 -0.941 1.00 85.50 332 ALA A O 1
ATOM 2615 N N . THR A 1 333 ? 14.618 9.490 -0.653 1.00 88.31 333 THR A N 1
ATOM 2616 C CA . THR A 1 333 ? 15.549 9.329 0.467 1.00 88.31 333 THR A CA 1
ATOM 2617 C C . THR A 1 333 ? 16.965 9.667 0.009 1.00 88.31 333 THR A C 1
ATOM 2619 O O . THR A 1 333 ? 17.416 9.210 -1.039 1.00 88.31 333 THR A O 1
ATOM 2622 N N . LYS A 1 334 ? 17.692 10.480 0.784 1.00 89.75 334 LYS A N 1
ATOM 2623 C CA . LYS A 1 334 ? 19.090 10.803 0.465 1.00 89.75 334 LYS A CA 1
ATOM 2624 C C . LYS A 1 334 ? 19.932 9.523 0.446 1.00 89.75 334 LYS A C 1
ATOM 2626 O O . LYS A 1 334 ? 19.756 8.658 1.299 1.00 89.75 334 LYS A O 1
ATOM 2631 N N . GLN A 1 335 ? 20.870 9.438 -0.496 1.00 93.75 335 GLN A N 1
ATOM 2632 C CA . GLN A 1 335 ? 21.693 8.246 -0.730 1.00 93.75 335 GLN A CA 1
ATOM 2633 C C . GLN A 1 335 ? 22.410 7.738 0.535 1.00 93.75 335 GLN A C 1
ATOM 2635 O O . GLN A 1 335 ? 22.375 6.543 0.804 1.00 93.75 335 GLN A O 1
ATOM 2640 N N . ASP A 1 336 ? 22.987 8.628 1.349 1.00 92.69 336 ASP A N 1
ATOM 2641 C CA . ASP A 1 336 ? 23.758 8.243 2.542 1.00 92.69 336 ASP A CA 1
ATOM 2642 C C . ASP A 1 336 ? 22.852 7.665 3.636 1.00 92.69 336 ASP A C 1
ATOM 2644 O O . ASP A 1 336 ? 23.163 6.652 4.265 1.00 92.69 336 ASP A O 1
ATOM 2648 N N . GLU A 1 337 ? 21.671 8.261 3.800 1.00 92.38 337 GLU A N 1
ATOM 2649 C CA . GLU A 1 337 ? 20.656 7.792 4.739 1.00 92.38 337 GLU A CA 1
ATOM 2650 C C . GLU A 1 337 ? 20.047 6.455 4.286 1.00 92.38 337 GLU A C 1
ATOM 2652 O O . GLU A 1 337 ? 19.826 5.563 5.107 1.00 92.38 337 GLU A O 1
ATOM 2657 N N . LEU A 1 338 ? 19.850 6.265 2.976 1.00 94.94 338 LEU A N 1
ATOM 2658 C CA . LEU A 1 338 ? 19.423 4.988 2.407 1.00 94.94 338 LEU A CA 1
ATOM 2659 C C . LEU A 1 338 ? 20.474 3.890 2.626 1.00 94.94 338 LEU A C 1
ATOM 2661 O O . LEU A 1 338 ? 20.116 2.785 3.030 1.00 94.94 338 LEU A O 1
ATOM 2665 N N . VAL A 1 339 ? 21.765 4.183 2.420 1.00 96.00 339 VAL A N 1
ATOM 2666 C CA . VAL A 1 339 ? 22.867 3.247 2.712 1.00 96.00 339 VAL A CA 1
ATOM 2667 C C . VAL A 1 339 ? 22.866 2.859 4.190 1.00 96.00 339 VAL A C 1
ATOM 2669 O O . VAL A 1 339 ? 22.975 1.672 4.509 1.00 96.00 339 VAL A O 1
ATOM 2672 N N . ARG A 1 340 ? 22.703 3.835 5.094 1.00 94.69 340 ARG A N 1
ATOM 2673 C CA . ARG A 1 340 ? 22.636 3.605 6.543 1.00 94.69 340 ARG A CA 1
ATOM 2674 C C . ARG A 1 340 ? 21.481 2.668 6.909 1.00 94.69 340 ARG A C 1
ATOM 2676 O O . ARG A 1 340 ? 21.712 1.657 7.572 1.00 94.69 340 ARG A O 1
ATOM 2683 N N . GLN A 1 341 ? 20.266 2.969 6.444 1.00 95.44 341 GLN A N 1
ATOM 2684 C CA . GLN A 1 341 ? 19.080 2.145 6.701 1.00 95.44 341 GLN A CA 1
ATOM 2685 C C . GLN A 1 341 ? 19.202 0.750 6.073 1.00 95.44 341 GLN A C 1
ATOM 2687 O O . GLN A 1 341 ? 18.872 -0.239 6.722 1.00 95.44 341 GLN A O 1
ATOM 2692 N N . LEU A 1 342 ? 19.728 0.638 4.849 1.00 96.06 342 LEU A N 1
ATOM 2693 C CA . LEU A 1 342 ? 19.890 -0.648 4.171 1.00 96.06 342 LEU A CA 1
ATOM 2694 C C . LEU A 1 342 ? 20.904 -1.551 4.890 1.00 96.06 342 LEU A C 1
ATOM 2696 O O . LEU A 1 342 ? 20.615 -2.730 5.094 1.00 96.06 342 LEU A O 1
ATOM 2700 N N . LYS A 1 343 ? 22.055 -1.011 5.326 1.00 95.31 343 LYS A N 1
ATOM 2701 C CA . LYS A 1 343 ? 23.027 -1.751 6.155 1.00 95.31 343 LYS A CA 1
ATOM 2702 C C . LYS A 1 343 ? 22.368 -2.237 7.450 1.00 95.31 343 LYS A C 1
ATOM 2704 O O . LYS A 1 343 ? 22.497 -3.405 7.798 1.00 95.31 343 LYS A O 1
ATOM 2709 N N . GLU A 1 344 ? 21.618 -1.372 8.131 1.00 94.25 344 GLU A N 1
ATOM 2710 C CA . GLU A 1 344 ? 20.919 -1.709 9.377 1.00 94.25 344 GLU A CA 1
ATOM 2711 C C . GLU A 1 344 ? 19.885 -2.830 9.194 1.00 94.25 344 GLU A C 1
ATOM 2713 O O . GLU A 1 344 ? 19.857 -3.787 9.970 1.00 94.25 344 GLU A O 1
ATOM 2718 N N . VAL A 1 345 ? 19.075 -2.743 8.139 1.00 95.69 345 VAL A N 1
ATOM 2719 C CA . VAL A 1 345 ? 18.076 -3.757 7.794 1.00 95.69 345 VAL A CA 1
ATOM 2720 C C . VAL A 1 345 ? 18.738 -5.095 7.457 1.00 95.69 345 VAL A C 1
ATOM 2722 O O . VAL A 1 345 ? 18.273 -6.128 7.931 1.00 95.69 345 VAL A O 1
ATOM 2725 N N . ILE A 1 346 ? 19.827 -5.096 6.679 1.00 95.81 346 ILE A N 1
ATOM 2726 C CA . ILE A 1 346 ? 20.562 -6.323 6.330 1.00 95.81 346 ILE A CA 1
ATOM 2727 C C . ILE A 1 346 ? 21.071 -7.033 7.589 1.00 95.81 346 ILE A C 1
ATOM 2729 O O . ILE A 1 346 ? 20.874 -8.242 7.701 1.00 95.81 346 ILE A O 1
ATOM 2733 N N . ARG A 1 347 ? 21.662 -6.294 8.53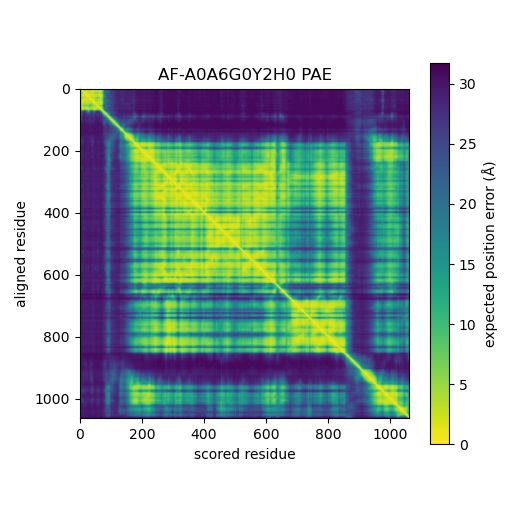9 1.00 94.69 347 ARG A N 1
ATOM 2734 C CA . ARG A 1 347 ? 22.158 -6.854 9.809 1.00 94.69 347 ARG A CA 1
ATOM 2735 C C . ARG A 1 347 ? 21.034 -7.476 10.632 1.00 94.69 347 ARG A C 1
ATOM 2737 O O . ARG A 1 347 ? 21.048 -8.674 10.870 1.00 94.69 347 ARG A O 1
ATOM 2744 N N . ASN A 1 348 ? 19.985 -6.706 10.918 1.00 94.25 348 ASN A N 1
ATOM 2745 C CA . ASN A 1 348 ? 18.861 -7.188 11.728 1.00 94.25 348 ASN A CA 1
ATOM 2746 C C . ASN A 1 348 ? 18.161 -8.402 11.104 1.00 94.25 348 ASN A C 1
ATOM 2748 O O . ASN A 1 348 ? 17.721 -9.300 11.815 1.00 94.25 348 ASN A O 1
ATOM 2752 N N . VAL A 1 349 ? 18.043 -8.452 9.771 1.00 94.69 349 VAL A N 1
ATOM 2753 C CA . VAL A 1 349 ? 17.498 -9.629 9.081 1.00 94.69 349 VAL A CA 1
ATOM 2754 C C . VAL A 1 349 ? 18.437 -10.823 9.222 1.00 94.69 349 VAL A C 1
ATOM 2756 O O . VAL A 1 349 ? 17.952 -11.934 9.446 1.00 94.69 349 VAL A O 1
ATOM 2759 N N . HIS A 1 350 ? 19.751 -10.617 9.122 1.00 92.75 350 HIS A N 1
ATOM 2760 C CA . HIS A 1 350 ? 20.730 -11.680 9.324 1.00 92.75 350 HIS A CA 1
ATOM 2761 C C . HIS A 1 350 ? 20.649 -12.285 10.730 1.00 92.75 350 HIS A C 1
ATOM 2763 O O . HIS A 1 350 ? 20.602 -13.509 10.860 1.00 92.75 350 HIS A O 1
ATOM 2769 N N . ASP A 1 351 ? 20.485 -11.446 11.754 1.00 93.19 351 ASP A N 1
ATOM 2770 C CA . ASP A 1 351 ? 20.403 -11.846 13.168 1.00 93.19 351 ASP A CA 1
ATOM 2771 C C . ASP A 1 351 ? 19.191 -12.743 13.485 1.00 93.19 351 ASP A C 1
ATOM 2773 O O . ASP A 1 351 ? 19.162 -13.464 14.491 1.00 93.19 351 ASP A O 1
ATOM 2777 N N . THR A 1 352 ? 18.176 -12.750 12.611 1.00 94.00 352 THR A N 1
ATOM 2778 C CA . THR A 1 352 ? 17.039 -13.685 12.707 1.00 94.00 352 THR A CA 1
ATOM 2779 C C . THR A 1 352 ? 17.387 -15.115 12.272 1.00 94.00 352 THR A C 1
ATOM 2781 O O . THR A 1 352 ? 16.606 -16.034 12.521 1.00 94.00 352 THR A O 1
ATOM 2784 N N . GLY A 1 353 ? 18.535 -15.318 11.618 1.00 93.12 353 GLY A N 1
ATOM 2785 C CA . GLY A 1 353 ? 18.950 -16.569 10.975 1.00 93.12 353 GLY A CA 1
ATOM 2786 C C . GLY A 1 353 ? 18.639 -16.637 9.473 1.00 93.12 353 GLY A C 1
ATOM 2787 O O . GLY A 1 353 ? 18.934 -17.645 8.829 1.00 93.12 353 GLY A O 1
ATOM 2788 N N . LEU A 1 354 ? 18.040 -15.591 8.892 1.00 93.94 354 LEU A N 1
ATOM 2789 C CA . LEU A 1 354 ? 17.861 -15.486 7.444 1.00 93.94 354 LEU A CA 1
ATOM 2790 C C . LEU A 1 354 ? 19.178 -15.115 6.750 1.00 93.94 354 LEU A C 1
ATOM 2792 O O . LEU A 1 354 ? 20.021 -14.390 7.276 1.00 93.94 354 LEU A O 1
ATOM 2796 N N . ARG A 1 355 ? 19.348 -15.590 5.516 1.00 92.38 355 ARG A N 1
ATOM 2797 C CA . ARG A 1 355 ? 20.538 -15.320 4.700 1.00 92.38 355 ARG A CA 1
ATOM 2798 C C . ARG A 1 355 ? 20.162 -14.462 3.503 1.00 92.38 355 ARG A C 1
ATOM 2800 O O . ARG A 1 355 ? 19.542 -14.942 2.552 1.00 92.38 355 ARG A O 1
ATOM 2807 N N . VAL A 1 356 ? 20.536 -13.188 3.554 1.00 94.50 356 VAL A N 1
ATOM 2808 C CA . VAL A 1 356 ? 20.279 -12.240 2.467 1.00 94.50 356 VAL A CA 1
ATOM 2809 C C . VAL A 1 356 ? 21.326 -12.428 1.371 1.00 94.50 356 VAL A C 1
ATOM 2811 O O . VAL A 1 356 ? 22.514 -12.285 1.634 1.00 94.50 356 VAL A O 1
ATOM 2814 N N . LEU A 1 357 ? 20.889 -12.736 0.146 1.00 94.25 357 LEU A N 1
ATOM 2815 C CA . LEU A 1 357 ? 21.790 -12.905 -1.009 1.00 94.25 357 LEU A CA 1
ATOM 2816 C C . LEU A 1 357 ? 21.713 -11.759 -2.016 1.00 94.25 357 LEU A C 1
ATOM 2818 O O . LEU A 1 357 ? 22.659 -11.528 -2.769 1.00 94.25 357 LEU A O 1
ATOM 2822 N N . ALA A 1 358 ? 20.579 -11.062 -2.066 1.00 95.62 358 ALA A N 1
ATOM 2823 C CA . ALA A 1 358 ? 20.388 -9.981 -3.015 1.00 95.62 358 ALA A CA 1
ATOM 2824 C C . ALA A 1 358 ? 19.491 -8.871 -2.475 1.00 95.62 358 ALA A C 1
ATOM 2826 O O . ALA A 1 358 ? 18.640 -9.094 -1.607 1.00 95.62 358 ALA A O 1
ATOM 2827 N N . THR A 1 359 ? 19.660 -7.683 -3.044 1.00 97.19 359 THR A N 1
ATOM 2828 C CA . THR A 1 359 ? 18.766 -6.543 -2.849 1.00 97.19 359 THR A CA 1
ATOM 2829 C C . THR A 1 359 ? 18.151 -6.110 -4.168 1.00 97.19 359 THR A C 1
ATOM 2831 O O . THR A 1 359 ? 18.773 -6.256 -5.220 1.00 97.19 359 THR A O 1
ATOM 2834 N N . VAL A 1 360 ? 16.919 -5.608 -4.115 1.00 96.94 360 VAL A N 1
ATOM 2835 C CA . VAL A 1 360 ? 16.166 -5.189 -5.297 1.00 96.94 360 VAL A CA 1
ATOM 2836 C C . VAL A 1 360 ? 15.592 -3.794 -5.095 1.00 96.94 360 VAL A C 1
ATOM 2838 O O . VAL A 1 360 ? 14.869 -3.570 -4.120 1.00 96.94 360 VAL A O 1
ATOM 2841 N N . SER A 1 361 ? 15.885 -2.886 -6.026 1.00 95.12 361 SER A N 1
ATOM 2842 C CA . SER A 1 361 ? 15.337 -1.525 -6.048 1.00 95.12 361 SER A CA 1
ATOM 2843 C C . SER A 1 361 ? 14.887 -1.098 -7.442 1.00 95.12 361 SER A C 1
ATOM 2845 O O . SER A 1 361 ? 15.203 -1.749 -8.440 1.00 95.12 361 SER A O 1
ATOM 2847 N N . ASP A 1 362 ? 14.207 0.042 -7.537 1.00 91.31 362 ASP A N 1
ATOM 2848 C CA . ASP A 1 362 ? 14.014 0.710 -8.815 1.00 91.31 362 ASP A CA 1
ATOM 2849 C C . ASP A 1 362 ? 15.329 1.397 -9.246 1.00 91.31 362 ASP A C 1
ATOM 2851 O O . ASP A 1 362 ? 16.358 1.323 -8.564 1.00 91.31 362 ASP A O 1
ATOM 2855 N N . GLN A 1 363 ? 15.303 2.081 -10.390 1.00 89.38 363 GLN A N 1
ATOM 2856 C CA . GLN A 1 363 ? 16.455 2.828 -10.904 1.00 89.38 363 GLN A CA 1
ATOM 2857 C C . GLN A 1 363 ? 16.422 4.330 -10.568 1.00 89.38 363 GLN A C 1
ATOM 2859 O O . GLN A 1 363 ? 16.953 5.144 -11.331 1.00 89.38 363 GLN A O 1
ATOM 2864 N N . GLY A 1 364 ? 15.780 4.716 -9.462 1.00 88.75 364 GLY A N 1
ATOM 2865 C CA . GLY A 1 364 ? 15.822 6.076 -8.939 1.00 88.75 364 GLY A CA 1
ATOM 2866 C C . GLY A 1 364 ? 17.263 6.538 -8.713 1.00 88.75 364 GLY A C 1
ATOM 2867 O O . GLY A 1 364 ? 18.139 5.751 -8.350 1.00 88.75 364 GLY A O 1
ATOM 2868 N N . THR A 1 365 ? 17.537 7.824 -8.936 1.00 89.62 365 THR A N 1
ATOM 2869 C CA . THR A 1 365 ? 18.903 8.376 -8.857 1.00 89.62 365 THR A CA 1
ATOM 2870 C C . THR A 1 365 ? 19.545 8.149 -7.490 1.00 89.62 365 THR A C 1
ATOM 2872 O O . THR A 1 365 ? 20.711 7.763 -7.425 1.00 89.62 365 THR A O 1
ATOM 2875 N N . ALA A 1 366 ? 18.777 8.316 -6.411 1.00 91.19 366 ALA A N 1
ATOM 2876 C CA . ALA A 1 366 ? 19.229 8.051 -5.049 1.00 91.19 366 ALA A CA 1
ATOM 2877 C C . ALA A 1 366 ? 19.550 6.566 -4.807 1.00 91.19 366 ALA A C 1
ATOM 2879 O O . ALA A 1 366 ? 20.588 6.258 -4.224 1.00 91.19 366 ALA A O 1
ATOM 2880 N N . ASN A 1 367 ? 18.717 5.652 -5.318 1.00 93.62 367 ASN A N 1
ATOM 2881 C CA . ASN A 1 367 ? 18.925 4.206 -5.204 1.00 93.62 367 ASN A CA 1
ATOM 2882 C C . ASN A 1 367 ? 20.201 3.776 -5.935 1.00 93.62 367 ASN A C 1
ATOM 2884 O O . ASN A 1 367 ? 21.071 3.134 -5.350 1.00 93.62 367 ASN A O 1
ATOM 2888 N N . VAL A 1 368 ? 20.378 4.216 -7.186 1.00 92.88 368 VAL A N 1
ATOM 2889 C CA . VAL A 1 368 ? 21.595 3.944 -7.969 1.00 92.88 368 VAL A CA 1
ATOM 2890 C C . VAL A 1 368 ? 22.840 4.475 -7.252 1.00 92.88 368 VAL A C 1
ATOM 2892 O O . VAL A 1 368 ? 23.858 3.782 -7.179 1.00 92.88 368 VAL A O 1
ATOM 2895 N N . ALA A 1 369 ? 22.778 5.689 -6.703 1.00 94.62 369 ALA A N 1
ATOM 2896 C CA . ALA A 1 369 ? 23.908 6.283 -6.003 1.00 94.62 369 ALA A CA 1
ATOM 2897 C C . ALA A 1 369 ? 24.243 5.557 -4.689 1.00 94.62 369 ALA A C 1
ATOM 2899 O O . ALA A 1 369 ? 25.418 5.294 -4.434 1.00 94.62 369 ALA A O 1
ATOM 2900 N N . ALA A 1 370 ? 23.236 5.141 -3.914 1.00 95.75 370 ALA A N 1
ATOM 2901 C CA . ALA A 1 370 ? 23.419 4.342 -2.703 1.00 95.75 370 ALA A CA 1
ATOM 2902 C C . ALA A 1 370 ? 24.124 3.004 -2.987 1.00 95.75 370 ALA A C 1
ATOM 2904 O O . ALA A 1 370 ? 25.066 2.627 -2.289 1.00 95.75 370 ALA A O 1
ATOM 2905 N N . ILE A 1 371 ? 23.737 2.310 -4.061 1.00 95.31 371 ILE A N 1
ATOM 2906 C CA . ILE A 1 371 ? 24.398 1.062 -4.471 1.00 95.31 371 ILE A CA 1
ATOM 2907 C C . ILE A 1 371 ? 25.843 1.311 -4.913 1.00 95.31 371 ILE A C 1
ATOM 2909 O O . ILE A 1 371 ? 26.732 0.527 -4.582 1.00 95.31 371 ILE A O 1
ATOM 2913 N N . ASN A 1 372 ? 26.115 2.416 -5.611 1.00 94.69 372 ASN A N 1
ATOM 2914 C CA . ASN A 1 372 ? 27.484 2.780 -5.979 1.00 94.69 372 ASN A CA 1
ATOM 2915 C C . ASN A 1 372 ? 28.353 3.101 -4.752 1.00 94.69 372 ASN A C 1
ATOM 2917 O O . ASN A 1 372 ? 29.532 2.753 -4.751 1.00 94.69 372 ASN A O 1
ATOM 2921 N N . ILE A 1 373 ? 27.790 3.726 -3.711 1.00 96.06 373 ILE A N 1
ATOM 2922 C CA . ILE A 1 373 ? 28.480 3.936 -2.428 1.00 96.06 373 ILE A CA 1
ATOM 2923 C C . ILE A 1 373 ? 28.848 2.588 -1.807 1.00 96.06 373 ILE A C 1
ATOM 2925 O O . ILE A 1 373 ? 30.015 2.362 -1.512 1.00 96.06 373 ILE A O 1
ATOM 2929 N N . LEU A 1 374 ? 27.901 1.651 -1.718 1.00 95.38 374 LEU A N 1
ATOM 2930 C CA . LEU A 1 374 ? 28.154 0.315 -1.166 1.00 95.38 374 LEU A CA 1
ATOM 2931 C C . LEU A 1 374 ? 29.240 -0.459 -1.931 1.00 95.38 374 LEU A C 1
ATOM 2933 O O . LEU A 1 374 ? 30.103 -1.090 -1.318 1.00 95.38 374 LEU A O 1
ATOM 2937 N N . LYS A 1 375 ? 29.235 -0.391 -3.267 1.00 94.12 375 LYS A N 1
ATOM 2938 C CA . LYS A 1 375 ? 30.294 -0.996 -4.093 1.00 94.12 375 LYS A CA 1
ATOM 2939 C C . LYS A 1 375 ? 31.652 -0.335 -3.856 1.00 94.12 375 LYS A C 1
ATOM 2941 O O . LYS A 1 375 ? 32.655 -1.034 -3.746 1.00 94.12 375 LYS A O 1
ATOM 2946 N N . ARG A 1 376 ? 31.692 0.995 -3.726 1.00 93.94 376 ARG A N 1
ATOM 2947 C CA . ARG A 1 376 ? 32.927 1.736 -3.434 1.00 93.94 376 ARG A CA 1
ATOM 2948 C C . ARG A 1 376 ? 33.491 1.381 -2.059 1.00 93.94 376 ARG A C 1
ATOM 2950 O O . ARG A 1 376 ? 34.684 1.108 -1.974 1.00 93.94 376 ARG A O 1
ATOM 2957 N N . ASP A 1 377 ? 32.647 1.319 -1.029 1.00 92.81 377 ASP A N 1
ATOM 2958 C CA . ASP A 1 377 ? 33.032 0.889 0.325 1.00 92.81 377 ASP A CA 1
ATOM 2959 C C . ASP A 1 377 ? 33.651 -0.517 0.294 1.00 92.81 377 ASP A C 1
ATOM 2961 O O . ASP A 1 377 ? 34.690 -0.774 0.900 1.00 92.81 377 ASP A O 1
ATOM 2965 N N . THR A 1 378 ? 33.028 -1.425 -0.464 1.00 92.81 378 THR A N 1
ATOM 2966 C CA . THR A 1 378 ? 33.500 -2.808 -0.633 1.00 92.81 378 THR A CA 1
ATOM 2967 C C . THR A 1 378 ? 34.859 -2.850 -1.316 1.00 92.81 378 THR A C 1
ATOM 2969 O O . THR A 1 378 ? 35.772 -3.518 -0.840 1.00 92.81 378 THR A O 1
ATOM 2972 N N . ARG A 1 379 ? 35.019 -2.097 -2.407 1.00 92.19 379 ARG A N 1
ATOM 2973 C CA . ARG A 1 379 ? 36.283 -2.004 -3.137 1.00 92.19 379 ARG A CA 1
ATOM 2974 C C . ARG A 1 379 ? 37.398 -1.432 -2.264 1.00 92.19 379 ARG A C 1
ATOM 2976 O O . ARG A 1 379 ? 38.501 -1.961 -2.277 1.00 92.19 379 ARG A O 1
ATOM 2983 N N . ALA A 1 380 ? 37.113 -0.387 -1.487 1.00 91.06 380 ALA A N 1
ATOM 2984 C CA . ALA A 1 380 ? 38.078 0.195 -0.558 1.00 91.06 380 ALA A CA 1
ATOM 2985 C C . ALA A 1 380 ? 38.534 -0.826 0.498 1.00 91.06 380 ALA A C 1
ATOM 2987 O O . ALA A 1 380 ? 39.728 -0.944 0.768 1.00 91.06 380 ALA A O 1
ATOM 2988 N N . TYR A 1 381 ? 37.603 -1.615 1.043 1.00 90.19 381 TYR A N 1
ATOM 2989 C CA . TYR A 1 381 ? 37.928 -2.711 1.955 1.00 90.19 381 TYR A CA 1
ATOM 2990 C C . TYR A 1 381 ? 38.776 -3.801 1.279 1.00 90.19 381 TYR A C 1
ATOM 2992 O O . TYR A 1 381 ? 39.789 -4.214 1.838 1.00 90.19 381 TYR A O 1
ATOM 3000 N N . GLN A 1 382 ? 38.409 -4.238 0.073 1.00 90.00 382 GLN A N 1
ATOM 3001 C CA . GLN A 1 382 ? 39.151 -5.260 -0.673 1.00 90.00 382 GLN A CA 1
ATOM 3002 C C . GLN A 1 382 ? 40.584 -4.815 -0.980 1.00 90.00 382 GLN A C 1
ATOM 3004 O O . GLN A 1 382 ? 41.514 -5.582 -0.748 1.00 90.00 382 GLN A O 1
ATOM 3009 N N . LEU A 1 383 ? 40.772 -3.562 -1.409 1.00 91.25 383 LEU A N 1
ATOM 3010 C CA . LEU A 1 383 ? 42.095 -2.974 -1.633 1.00 91.25 383 LEU A CA 1
ATOM 3011 C C . LEU A 1 383 ? 42.926 -2.939 -0.348 1.00 91.25 383 LEU A C 1
ATOM 3013 O O . LEU A 1 383 ? 44.083 -3.342 -0.363 1.00 91.25 383 LEU A O 1
ATOM 3017 N N . LYS A 1 384 ? 42.328 -2.525 0.777 1.00 90.69 384 LYS A N 1
ATOM 3018 C CA . LYS A 1 384 ? 43.013 -2.482 2.078 1.00 90.69 384 LYS A CA 1
ATOM 3019 C C . LYS A 1 384 ? 43.482 -3.865 2.554 1.00 90.69 384 LYS A C 1
ATOM 3021 O O . LYS A 1 384 ? 44.443 -3.945 3.309 1.00 90.69 384 LYS A O 1
ATOM 3026 N N . ASN A 1 385 ? 42.817 -4.936 2.120 1.00 88.44 385 ASN A N 1
ATOM 3027 C CA . ASN A 1 385 ? 43.125 -6.317 2.504 1.00 88.44 385 ASN A CA 1
ATOM 3028 C C . ASN A 1 385 ? 43.786 -7.131 1.373 1.00 88.44 385 ASN A C 1
ATOM 3030 O O . ASN A 1 385 ? 43.807 -8.356 1.451 1.00 88.44 385 ASN A O 1
ATOM 3034 N N . ASN A 1 386 ? 44.301 -6.484 0.317 1.00 90.00 386 ASN A N 1
ATOM 3035 C CA . ASN A 1 386 ? 44.948 -7.139 -0.833 1.00 90.00 386 ASN A CA 1
ATOM 3036 C C . ASN A 1 386 ? 44.090 -8.230 -1.511 1.00 90.00 386 ASN A C 1
ATOM 3038 O O . ASN A 1 386 ? 44.597 -9.238 -2.003 1.00 90.00 386 ASN A O 1
ATOM 3042 N N . MET A 1 387 ? 42.771 -8.034 -1.549 1.00 87.00 387 MET A N 1
ATOM 3043 C CA . MET A 1 387 ? 41.819 -8.937 -2.198 1.00 87.00 387 MET A CA 1
ATOM 3044 C C . MET A 1 387 ? 41.510 -8.483 -3.630 1.00 87.00 387 MET A C 1
ATOM 3046 O O . MET A 1 387 ? 41.532 -7.292 -3.951 1.00 87.00 387 MET A O 1
ATOM 3050 N N . THR A 1 388 ? 41.135 -9.425 -4.499 1.00 84.62 388 THR A N 1
ATOM 3051 C CA . THR A 1 388 ? 40.704 -9.113 -5.869 1.00 84.62 388 THR A CA 1
ATOM 3052 C C . THR A 1 388 ? 39.460 -8.224 -5.862 1.00 84.62 388 THR A C 1
ATOM 3054 O O . THR A 1 388 ? 38.419 -8.593 -5.317 1.00 84.62 388 THR A O 1
ATOM 3057 N N . CYS A 1 389 ? 39.557 -7.060 -6.505 1.00 82.25 389 CYS A N 1
ATOM 3058 C CA . CYS A 1 389 ? 38.442 -6.127 -6.629 1.00 82.25 389 CYS A CA 1
ATOM 3059 C C . CYS A 1 389 ? 37.450 -6.602 -7.690 1.00 82.25 389 CYS A C 1
ATOM 3061 O O . CYS A 1 389 ? 37.823 -6.795 -8.847 1.00 82.25 389 CYS A O 1
ATOM 3063 N N . THR A 1 390 ? 36.173 -6.718 -7.327 1.00 81.00 390 THR A N 1
ATOM 3064 C CA . THR A 1 390 ? 35.103 -7.045 -8.282 1.00 81.00 390 THR A CA 1
ATOM 3065 C C . THR A 1 390 ? 33.884 -6.162 -8.054 1.00 81.00 390 THR A C 1
ATOM 3067 O O . THR A 1 390 ? 33.466 -5.991 -6.913 1.00 81.00 390 THR A O 1
ATOM 3070 N N . ASP A 1 391 ? 33.245 -5.693 -9.127 1.00 80.06 391 ASP A N 1
ATOM 3071 C CA . ASP A 1 391 ? 32.009 -4.895 -9.043 1.00 80.06 391 ASP A CA 1
ATOM 3072 C C . ASP A 1 391 ? 30.723 -5.755 -9.109 1.00 80.06 391 ASP A C 1
ATOM 3074 O O . ASP A 1 391 ? 29.615 -5.222 -9.270 1.00 80.06 391 ASP A O 1
ATOM 3078 N N . GLU A 1 392 ? 30.851 -7.086 -9.022 1.00 85.25 392 GLU A N 1
ATOM 3079 C CA . GLU A 1 392 ? 29.738 -8.044 -9.139 1.00 85.25 392 GLU A CA 1
ATOM 3080 C C . GLU A 1 392 ? 28.826 -8.077 -7.903 1.00 85.25 392 GLU A C 1
ATOM 3082 O O . GLU A 1 392 ? 27.631 -8.354 -8.013 1.00 85.25 392 GLU A O 1
ATOM 3087 N N . PHE A 1 393 ? 29.372 -7.769 -6.729 1.00 91.69 393 PHE A N 1
ATOM 3088 C CA . PHE A 1 393 ? 28.659 -7.738 -5.455 1.00 91.69 393 PHE A CA 1
ATOM 3089 C C . PHE A 1 393 ? 29.126 -6.546 -4.616 1.00 91.69 393 PHE A C 1
ATOM 3091 O O . PHE A 1 393 ? 30.106 -5.879 -4.940 1.00 91.69 393 PHE A O 1
ATOM 3098 N N . TYR A 1 394 ? 28.406 -6.270 -3.536 1.00 94.19 394 TYR A N 1
ATOM 3099 C CA . TYR A 1 394 ? 28.876 -5.409 -2.458 1.00 94.19 394 TYR A CA 1
ATOM 3100 C C . TYR A 1 394 ? 28.807 -6.170 -1.135 1.00 94.19 394 TYR A C 1
ATOM 3102 O O . TYR A 1 394 ? 28.060 -7.142 -1.002 1.00 94.19 394 TYR A O 1
ATOM 3110 N N . GLU A 1 395 ? 29.595 -5.735 -0.162 1.00 92.94 395 GLU A N 1
ATOM 3111 C CA . GLU A 1 395 ? 29.713 -6.372 1.137 1.00 92.94 395 GLU A CA 1
ATOM 3112 C C . GLU A 1 395 ? 29.111 -5.514 2.248 1.00 92.94 395 GLU A C 1
ATOM 3114 O O . GLU A 1 395 ? 29.288 -4.294 2.295 1.00 92.94 395 GLU A O 1
ATOM 3119 N N . VAL A 1 396 ? 28.404 -6.169 3.169 1.00 93.19 396 VAL A N 1
ATOM 3120 C CA . VAL A 1 396 ? 27.903 -5.549 4.399 1.00 93.19 396 VAL A CA 1
ATOM 3121 C C . VAL A 1 396 ? 28.441 -6.316 5.593 1.00 93.19 396 VAL A C 1
ATOM 3123 O O . VAL A 1 396 ? 28.262 -7.523 5.711 1.00 93.19 396 VAL A O 1
ATOM 3126 N N . GLU A 1 397 ? 29.107 -5.585 6.472 1.00 90.38 397 GLU A N 1
ATOM 3127 C CA . GLU A 1 397 ? 29.612 -6.069 7.751 1.00 90.38 397 GLU A CA 1
ATOM 3128 C C . GLU A 1 397 ? 28.474 -6.260 8.749 1.00 90.38 397 GLU A C 1
ATOM 3130 O O . GLU A 1 397 ? 27.635 -5.359 8.892 1.00 90.38 397 GLU A O 1
ATOM 3135 N N . VAL A 1 398 ? 28.450 -7.418 9.414 1.00 84.94 398 VAL A N 1
ATOM 3136 C CA . VAL A 1 398 ? 27.385 -7.787 10.359 1.00 84.94 398 VAL A CA 1
ATOM 3137 C C . VAL A 1 398 ? 27.888 -7.885 11.797 1.00 84.94 398 VAL A C 1
ATOM 3139 O O . VAL A 1 398 ? 27.318 -7.208 12.643 1.00 84.94 398 VAL A O 1
ATOM 3142 N N . ASP A 1 399 ? 29.009 -8.576 12.042 1.00 74.50 399 ASP A N 1
ATOM 3143 C CA . ASP A 1 399 ? 29.500 -8.869 13.406 1.00 74.50 399 ASP A CA 1
ATOM 3144 C C . ASP A 1 399 ? 30.979 -8.495 13.624 1.00 74.50 399 ASP A C 1
ATOM 3146 O O . ASP A 1 399 ? 31.721 -9.248 14.248 1.00 74.50 399 ASP A O 1
ATOM 3150 N N . ASN A 1 400 ? 31.464 -7.397 13.030 1.00 72.69 400 ASN A N 1
ATOM 3151 C CA . ASN A 1 400 ? 32.878 -6.950 13.036 1.00 72.69 400 ASN A CA 1
ATOM 3152 C C . ASN A 1 400 ? 33.920 -7.954 12.481 1.00 72.69 400 ASN A C 1
ATOM 3154 O O . ASN A 1 400 ? 35.084 -7.612 12.294 1.00 72.69 400 ASN A O 1
ATOM 3158 N N . VAL A 1 401 ? 33.504 -9.187 12.188 1.00 71.69 401 VAL A N 1
ATOM 3159 C CA . VAL A 1 401 ? 34.321 -10.288 11.663 1.00 71.69 401 VAL A CA 1
ATOM 3160 C C . VAL A 1 401 ? 33.745 -10.777 10.334 1.00 71.69 401 VAL A C 1
ATOM 3162 O O . VAL A 1 401 ? 34.471 -10.969 9.362 1.00 71.69 401 VAL A O 1
ATOM 3165 N N . ASN A 1 402 ? 32.418 -10.922 10.257 1.00 83.38 402 ASN A N 1
ATOM 3166 C CA . ASN A 1 402 ? 31.735 -11.476 9.091 1.00 83.38 402 ASN A CA 1
ATOM 3167 C C . ASN A 1 402 ? 31.189 -10.387 8.157 1.00 83.38 402 ASN A C 1
ATOM 3169 O O . ASN A 1 402 ? 30.494 -9.457 8.585 1.00 83.38 402 ASN A O 1
ATOM 3173 N N . ARG A 1 403 ? 31.446 -10.553 6.853 1.00 89.19 403 ARG A N 1
ATOM 3174 C CA . ARG A 1 403 ? 30.886 -9.732 5.771 1.00 89.19 403 ARG A CA 1
ATOM 3175 C C . ARG A 1 403 ? 30.006 -10.575 4.855 1.00 89.19 403 ARG A C 1
ATOM 3177 O O . ARG A 1 403 ? 30.429 -11.601 4.326 1.00 89.19 403 ARG A O 1
ATOM 3184 N N . LEU A 1 404 ? 28.773 -10.125 4.645 1.00 90.69 404 LEU A N 1
ATOM 3185 C CA . LEU A 1 404 ? 27.843 -10.742 3.704 1.00 90.69 404 LEU A CA 1
ATOM 3186 C C . LEU A 1 404 ? 28.075 -10.183 2.307 1.00 90.69 404 LEU A C 1
ATOM 3188 O O . LEU A 1 404 ? 28.076 -8.969 2.138 1.00 90.69 404 LEU A O 1
ATOM 3192 N N . LYS A 1 405 ? 28.203 -11.060 1.307 1.00 92.44 405 LYS A N 1
ATOM 3193 C CA . LYS A 1 405 ? 28.260 -10.685 -0.113 1.00 92.44 405 LYS A CA 1
ATOM 3194 C C . LYS A 1 405 ? 26.849 -10.627 -0.688 1.00 92.44 405 LYS A C 1
ATOM 3196 O O . LYS A 1 405 ? 26.144 -11.636 -0.685 1.00 92.44 405 LYS A O 1
ATOM 3201 N N . LEU A 1 406 ? 26.449 -9.462 -1.192 1.00 94.50 406 LEU A N 1
ATOM 3202 C CA . LEU A 1 406 ? 25.118 -9.220 -1.739 1.00 94.50 406 LEU A CA 1
ATOM 3203 C C . LEU A 1 406 ? 25.185 -8.759 -3.191 1.00 94.50 406 LEU A C 1
ATOM 3205 O O . LEU A 1 406 ? 25.974 -7.890 -3.561 1.00 94.50 406 LEU A O 1
ATOM 3209 N N . VAL A 1 407 ? 24.284 -9.300 -4.002 1.00 95.38 407 VAL A N 1
ATOM 3210 C CA . VAL A 1 407 ? 24.087 -8.872 -5.387 1.00 95.38 407 VAL A CA 1
ATOM 3211 C C . VAL A 1 407 ? 22.944 -7.857 -5.456 1.00 95.38 407 VAL A C 1
ATOM 3213 O O . VAL A 1 407 ? 21.888 -8.071 -4.867 1.00 95.38 407 VAL A O 1
ATOM 3216 N N . HIS A 1 408 ? 23.114 -6.761 -6.194 1.00 96.00 408 HIS A N 1
ATOM 3217 C CA . HIS A 1 408 ? 22.030 -5.800 -6.416 1.00 96.00 408 HIS A CA 1
ATOM 3218 C C . HIS A 1 408 ? 21.340 -6.018 -7.766 1.00 96.00 408 HIS A C 1
ATOM 3220 O O . HIS A 1 408 ? 22.017 -6.146 -8.787 1.00 96.00 408 HIS A O 1
ATOM 3226 N N . ILE A 1 409 ? 20.009 -6.019 -7.788 1.00 95.44 409 ILE A N 1
ATOM 3227 C CA . ILE A 1 409 ? 19.182 -6.214 -8.984 1.00 95.44 409 ILE A CA 1
ATOM 3228 C C . ILE A 1 409 ? 18.232 -5.024 -9.128 1.00 95.44 409 ILE A C 1
ATOM 3230 O O . ILE A 1 409 ? 17.523 -4.682 -8.187 1.00 95.44 409 ILE A O 1
ATOM 3234 N N . PHE A 1 410 ? 18.181 -4.411 -10.310 1.00 94.19 410 PHE A N 1
ATOM 3235 C CA . PHE A 1 410 ? 17.169 -3.393 -10.581 1.00 94.19 410 PHE A CA 1
ATOM 3236 C C . PHE A 1 410 ? 15.852 -4.044 -11.002 1.00 94.19 410 PHE A C 1
ATOM 3238 O O . PHE A 1 410 ? 15.838 -5.116 -11.613 1.00 94.19 410 PHE A O 1
ATOM 3245 N N . ASP A 1 411 ? 14.741 -3.383 -10.694 1.00 90.88 411 ASP A N 1
ATOM 3246 C CA . ASP A 1 411 ? 13.414 -3.904 -10.983 1.00 90.88 411 ASP A CA 1
ATOM 3247 C C . ASP A 1 411 ? 13.177 -4.109 -12.486 1.00 90.88 411 ASP A C 1
ATOM 3249 O O . ASP A 1 411 ? 13.090 -3.166 -13.277 1.00 90.88 411 ASP A O 1
ATOM 3253 N N . VAL A 1 412 ? 13.078 -5.379 -12.883 1.00 86.38 412 VAL A N 1
ATOM 3254 C CA . VAL A 1 412 ? 13.008 -5.780 -14.290 1.00 86.38 412 VAL A CA 1
ATOM 3255 C C . VAL A 1 412 ? 11.759 -5.233 -14.990 1.00 86.38 412 VAL A C 1
ATOM 3257 O O . VAL A 1 412 ? 11.932 -4.668 -16.067 1.00 86.38 412 VAL A O 1
ATOM 3260 N N . PRO A 1 413 ? 10.527 -5.312 -14.437 1.00 83.12 413 PRO A N 1
ATOM 3261 C CA . PRO A 1 413 ? 9.340 -4.683 -15.032 1.00 83.12 413 PRO A CA 1
ATOM 3262 C C . PRO A 1 413 ? 9.502 -3.178 -15.310 1.00 83.12 413 PRO A C 1
ATOM 3264 O O . PRO A 1 413 ? 8.955 -2.651 -16.287 1.00 83.12 413 PRO A O 1
ATOM 3267 N N . HIS A 1 414 ? 10.286 -2.469 -14.494 1.00 82.88 414 HIS A N 1
ATOM 3268 C CA . HIS A 1 414 ? 10.567 -1.047 -14.679 1.00 82.88 414 HIS A CA 1
ATOM 3269 C C . HIS A 1 414 ? 11.530 -0.727 -15.822 1.00 82.88 414 HIS A C 1
ATOM 3271 O O . HIS A 1 414 ? 11.409 0.352 -16.415 1.00 82.88 414 HIS A O 1
ATOM 3277 N N . LEU A 1 415 ? 12.442 -1.625 -16.191 1.00 86.44 415 LEU A N 1
ATOM 3278 C CA . LEU A 1 415 ? 13.431 -1.350 -17.237 1.00 86.44 415 LEU A CA 1
ATOM 3279 C C . LEU A 1 415 ? 12.791 -1.166 -18.635 1.00 86.44 415 LEU A C 1
ATOM 3281 O O . LEU A 1 415 ? 13.063 -0.137 -19.260 1.00 86.44 415 LEU A O 1
ATOM 3285 N N . PRO A 1 416 ? 11.869 -2.029 -19.119 1.00 86.50 416 PRO A N 1
ATOM 3286 C CA . PRO A 1 416 ? 11.145 -1.818 -20.378 1.00 86.50 416 PRO A CA 1
ATOM 3287 C C . PRO A 1 416 ? 10.305 -0.543 -20.375 1.00 86.50 416 PRO A C 1
ATOM 3289 O O . PRO A 1 416 ? 10.296 0.195 -21.356 1.00 86.50 416 PRO A O 1
ATOM 3292 N N . LYS A 1 417 ? 9.646 -0.222 -19.252 1.00 88.38 417 LYS A N 1
ATOM 3293 C CA . LYS A 1 417 ? 8.928 1.054 -19.079 1.00 88.38 417 LYS A CA 1
ATOM 3294 C C . LYS A 1 417 ? 9.856 2.244 -19.347 1.00 88.38 417 LYS A C 1
ATOM 3296 O O . LYS A 1 417 ? 9.439 3.221 -19.968 1.00 88.38 417 LYS A O 1
ATOM 3301 N N . CYS A 1 418 ? 11.110 2.159 -18.916 1.00 89.50 418 CYS A N 1
ATOM 3302 C CA . CYS A 1 418 ? 12.080 3.234 -19.078 1.00 89.50 418 CYS A CA 1
ATOM 3303 C C . CYS A 1 418 ? 12.718 3.270 -20.469 1.00 89.50 418 CYS A C 1
ATOM 3305 O O . CYS A 1 418 ? 12.940 4.368 -20.978 1.00 89.50 418 CYS A O 1
ATOM 3307 N N . ILE A 1 419 ? 12.923 2.119 -21.120 1.00 90.38 419 ILE A N 1
ATOM 3308 C CA . ILE A 1 419 ? 13.265 2.066 -22.552 1.00 90.38 419 ILE A CA 1
ATOM 3309 C C . ILE A 1 419 ? 12.161 2.750 -23.360 1.00 90.38 419 ILE A C 1
ATOM 3311 O O . ILE A 1 419 ? 12.454 3.669 -24.117 1.00 90.38 419 ILE A O 1
ATOM 3315 N N . ARG A 1 420 ? 10.889 2.399 -23.118 1.00 92.06 420 ARG A N 1
ATOM 3316 C CA . ARG A 1 420 ? 9.725 3.031 -23.761 1.00 92.06 420 ARG A CA 1
ATOM 3317 C C . ARG A 1 420 ? 9.729 4.538 -23.553 1.00 92.06 420 ARG A C 1
ATOM 3319 O O . ARG A 1 420 ? 9.632 5.289 -24.513 1.00 92.06 420 ARG A O 1
ATOM 3326 N N . ASN A 1 421 ? 9.839 4.989 -22.303 1.00 92.25 421 ASN A N 1
ATOM 3327 C CA . ASN A 1 421 ? 9.796 6.417 -21.984 1.00 92.25 421 ASN A CA 1
ATOM 3328 C C . ASN A 1 421 ? 10.939 7.202 -22.650 1.00 92.25 421 ASN A C 1
A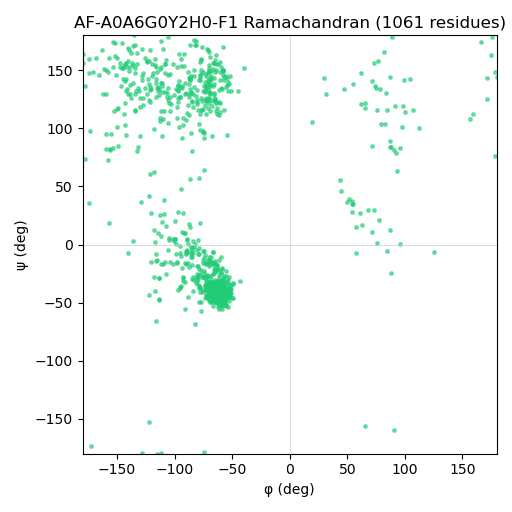TOM 3330 O O . ASN A 1 421 ? 10.723 8.346 -23.034 1.00 92.25 421 ASN A O 1
ATOM 3334 N N . ASN A 1 422 ? 12.131 6.608 -22.789 1.00 92.38 422 ASN A N 1
ATOM 3335 C CA . ASN A 1 422 ? 13.225 7.240 -23.523 1.00 92.38 422 ASN A CA 1
ATOM 3336 C C . ASN A 1 422 ? 12.965 7.236 -25.029 1.00 92.38 422 ASN A C 1
ATOM 3338 O O . ASN A 1 422 ? 13.114 8.294 -25.632 1.00 92.38 422 ASN A O 1
ATOM 3342 N N . LEU A 1 423 ? 12.506 6.112 -25.591 1.00 92.88 423 LEU A N 1
ATOM 3343 C CA . LEU A 1 423 ? 12.237 5.958 -27.023 1.00 92.88 423 LEU A CA 1
ATOM 3344 C C . LEU A 1 423 ? 11.176 6.946 -27.531 1.00 92.88 423 LEU A C 1
ATOM 3346 O O . LEU A 1 423 ? 11.297 7.458 -28.630 1.00 92.88 423 LEU A O 1
ATOM 3350 N N . VAL A 1 424 ? 10.180 7.298 -26.708 1.00 92.75 424 VAL A N 1
ATOM 3351 C CA . VAL A 1 424 ? 9.185 8.346 -27.036 1.00 92.75 424 VAL A CA 1
ATOM 3352 C C . VAL A 1 424 ? 9.837 9.705 -27.340 1.00 92.75 424 VAL A C 1
ATOM 3354 O O . VAL A 1 424 ? 9.284 10.499 -28.093 1.00 92.75 424 VAL A O 1
ATOM 3357 N N . THR A 1 425 ? 10.988 10.001 -26.731 1.00 90.69 425 THR A N 1
ATOM 3358 C CA . THR A 1 425 ? 11.651 11.319 -26.815 1.00 90.69 425 THR A CA 1
ATOM 3359 C C . THR A 1 425 ? 12.972 11.315 -27.580 1.00 90.69 425 THR A C 1
ATOM 3361 O O . THR A 1 425 ? 13.463 12.384 -27.922 1.00 90.69 425 THR A O 1
ATOM 3364 N N . LYS A 1 426 ? 13.567 10.140 -27.783 1.00 92.94 426 LYS A N 1
ATOM 3365 C CA . LYS A 1 426 ? 14.930 9.924 -28.273 1.00 92.94 426 LYS A CA 1
ATOM 3366 C C . LYS A 1 426 ? 14.940 8.701 -29.176 1.00 92.94 426 LYS A C 1
ATOM 3368 O O . LYS A 1 426 ? 14.170 7.777 -28.934 1.00 92.94 426 LYS A O 1
ATOM 3373 N N . ASP A 1 427 ? 15.895 8.630 -30.087 1.00 93.94 427 ASP A N 1
ATOM 3374 C CA . ASP A 1 427 ? 16.105 7.420 -30.879 1.00 93.94 427 ASP A CA 1
ATOM 3375 C C . ASP A 1 427 ? 17.121 6.502 -30.201 1.00 93.94 427 ASP A C 1
ATOM 3377 O O . ASP A 1 427 ? 17.978 6.947 -29.431 1.00 93.94 427 ASP A O 1
ATOM 3381 N N . LEU A 1 428 ? 17.014 5.205 -30.475 1.00 94.19 428 LEU A N 1
ATOM 3382 C CA . LEU A 1 428 ? 17.902 4.184 -29.934 1.00 94.19 428 LEU A CA 1
ATOM 3383 C C . LEU A 1 428 ? 18.755 3.599 -31.058 1.00 94.19 428 LEU A C 1
ATOM 3385 O O . LEU A 1 428 ? 18.230 2.927 -31.942 1.00 94.19 428 LEU A O 1
ATOM 3389 N N . ILE A 1 429 ? 20.066 3.816 -30.984 1.00 93.94 429 ILE A N 1
ATOM 3390 C CA . ILE A 1 429 ? 21.052 3.156 -31.840 1.00 93.94 429 ILE A CA 1
ATOM 3391 C C . ILE A 1 429 ? 21.524 1.876 -31.153 1.00 93.94 429 ILE A C 1
ATOM 3393 O O . ILE A 1 429 ? 21.756 1.873 -29.941 1.00 93.94 429 ILE A O 1
ATOM 3397 N N . PHE A 1 430 ? 21.689 0.804 -31.919 1.00 92.56 430 PHE A N 1
ATOM 3398 C CA . PHE A 1 430 ? 22.241 -0.470 -31.461 1.00 92.56 430 PHE A CA 1
ATOM 3399 C C . PHE A 1 430 ? 22.923 -1.199 -32.621 1.00 92.56 430 PHE A C 1
ATOM 3401 O O . PHE A 1 430 ? 22.687 -0.867 -33.776 1.00 92.56 430 PHE A O 1
ATOM 3408 N N . CYS A 1 431 ? 23.779 -2.177 -32.329 1.00 90.69 431 CYS A N 1
ATOM 3409 C CA . CYS A 1 431 ? 24.444 -2.980 -33.353 1.00 90.69 431 CYS A CA 1
ATOM 3410 C C . CYS A 1 431 ? 24.016 -4.447 -33.266 1.00 90.69 431 CYS A C 1
ATOM 3412 O O . CYS A 1 431 ? 23.913 -5.012 -32.173 1.00 90.69 431 CYS A O 1
ATOM 3414 N N . ILE A 1 432 ? 23.802 -5.070 -34.423 1.00 85.25 432 ILE A N 1
ATOM 3415 C CA . ILE A 1 432 ? 23.595 -6.516 -34.568 1.00 85.25 432 ILE A CA 1
ATOM 3416 C C . ILE A 1 432 ? 24.587 -7.007 -35.609 1.00 85.25 432 ILE A C 1
ATOM 3418 O O . ILE A 1 432 ? 24.637 -6.449 -36.700 1.00 85.25 432 ILE A O 1
ATOM 3422 N N . ASP A 1 433 ? 25.384 -8.017 -35.259 1.00 84.25 433 ASP A N 1
ATOM 3423 C CA . ASP A 1 433 ? 26.370 -8.632 -36.158 1.00 84.25 433 ASP A CA 1
ATOM 3424 C C . ASP A 1 433 ? 27.285 -7.603 -36.858 1.00 84.25 433 ASP A C 1
ATOM 3426 O O . ASP A 1 433 ? 27.642 -7.740 -38.022 1.00 84.25 433 ASP A O 1
ATOM 3430 N N . GLY A 1 434 ? 27.647 -6.533 -36.137 1.00 83.81 434 GLY A N 1
ATOM 3431 C CA . GLY A 1 434 ? 28.501 -5.446 -36.634 1.00 83.81 434 GLY A CA 1
ATOM 3432 C C . GLY A 1 434 ? 27.781 -4.347 -37.425 1.00 83.81 434 GLY A C 1
ATOM 3433 O O . GLY A 1 434 ? 28.402 -3.336 -37.739 1.00 83.81 434 GLY A O 1
ATOM 3434 N N . VAL A 1 435 ? 26.483 -4.490 -37.703 1.00 89.81 435 VAL A N 1
ATOM 3435 C CA . VAL A 1 435 ? 25.686 -3.505 -38.448 1.00 89.81 435 VAL A CA 1
ATOM 3436 C C . VAL A 1 435 ? 24.960 -2.567 -37.487 1.00 89.81 435 VAL A C 1
ATOM 3438 O O . VAL A 1 435 ? 24.236 -3.029 -36.602 1.00 89.81 435 VAL A O 1
ATOM 3441 N N . GLU A 1 436 ? 25.128 -1.255 -37.675 1.00 92.75 436 GLU A N 1
ATOM 3442 C CA . GLU A 1 436 ? 24.400 -0.232 -36.917 1.00 92.75 436 GLU A CA 1
ATOM 3443 C C . GLU A 1 436 ? 22.927 -0.169 -37.354 1.00 92.75 436 GLU A C 1
ATOM 3445 O O . GLU A 1 436 ? 22.595 -0.226 -38.538 1.00 92.75 436 GLU A O 1
ATOM 3450 N N . LYS A 1 437 ? 22.038 -0.082 -36.367 1.00 92.75 437 LYS A N 1
ATOM 3451 C CA . LYS A 1 437 ? 20.582 -0.136 -36.493 1.00 92.75 437 LYS A CA 1
ATOM 3452 C C . LYS A 1 437 ? 19.954 0.978 -35.666 1.00 92.75 437 LYS A C 1
ATOM 3454 O O . LYS A 1 437 ? 20.483 1.329 -34.606 1.00 92.75 437 LYS A O 1
ATOM 3459 N N . GLN A 1 438 ? 18.815 1.512 -36.113 1.00 94.06 438 GLN A N 1
ATOM 3460 C CA . GLN A 1 438 ? 18.150 2.635 -35.438 1.00 94.06 438 GLN A CA 1
ATOM 3461 C C . GLN A 1 438 ? 16.664 2.366 -35.185 1.00 94.06 438 GLN A C 1
ATOM 3463 O O . GLN A 1 438 ? 15.862 2.263 -36.106 1.00 94.06 438 GLN A O 1
ATOM 3468 N N . ALA A 1 439 ? 16.271 2.343 -33.910 1.00 94.31 439 ALA A N 1
ATOM 3469 C CA . ALA A 1 439 ? 14.873 2.284 -33.506 1.00 94.31 439 ALA A CA 1
ATOM 3470 C C . ALA A 1 439 ? 14.323 3.679 -33.178 1.00 94.31 439 ALA A C 1
ATOM 3472 O O . ALA A 1 439 ? 14.921 4.431 -32.403 1.00 94.31 439 ALA A O 1
ATOM 3473 N N . LYS A 1 440 ? 13.142 3.979 -33.726 1.00 94.81 440 LYS A N 1
ATOM 3474 C CA . LYS A 1 440 ? 12.430 5.259 -33.592 1.00 94.81 440 LYS A CA 1
ATOM 3475 C C . LYS A 1 440 ? 10.991 5.040 -33.129 1.00 94.81 440 LYS A C 1
ATOM 3477 O O . LYS A 1 440 ? 10.341 4.075 -33.541 1.00 94.81 440 LYS A O 1
ATOM 3482 N N . TRP A 1 441 ? 10.460 5.956 -32.314 1.00 95.38 441 TRP A N 1
ATOM 3483 C CA . TRP A 1 441 ? 9.045 5.913 -31.902 1.00 95.38 441 TRP A CA 1
ATOM 3484 C C . TRP A 1 441 ? 8.080 6.230 -33.048 1.00 95.38 441 TRP A C 1
ATOM 3486 O O . TRP A 1 441 ? 6.954 5.734 -33.052 1.00 95.38 441 TRP A O 1
ATOM 3496 N N . SER A 1 442 ? 8.525 7.000 -34.045 1.00 95.12 442 SER A N 1
ATOM 3497 C CA . SER A 1 442 ? 7.749 7.303 -35.254 1.00 95.12 442 SER A CA 1
ATOM 3498 C C . SER A 1 442 ? 7.284 6.038 -35.980 1.00 95.12 442 SER A C 1
ATOM 3500 O O . SER A 1 442 ? 6.127 5.979 -36.376 1.00 95.12 442 SER A O 1
ATOM 3502 N N . HIS A 1 443 ? 8.114 4.992 -36.055 1.00 96.25 443 HIS A N 1
ATOM 3503 C CA . HIS A 1 443 ? 7.739 3.713 -36.677 1.00 96.25 443 HIS A CA 1
ATOM 3504 C C . HIS A 1 443 ? 6.587 3.013 -35.931 1.00 96.25 443 HIS A C 1
ATOM 3506 O O . HIS A 1 443 ? 5.746 2.354 -36.536 1.00 96.25 443 HIS A O 1
ATOM 3512 N N . ILE A 1 444 ? 6.513 3.165 -34.601 1.00 95.94 444 ILE A N 1
ATOM 3513 C CA . ILE A 1 444 ? 5.409 2.621 -33.789 1.00 95.94 444 ILE A CA 1
ATOM 3514 C C . ILE A 1 444 ? 4.128 3.434 -34.021 1.00 95.94 444 ILE A C 1
ATOM 3516 O O . ILE A 1 444 ? 3.040 2.860 -34.069 1.00 95.94 444 ILE A O 1
ATOM 3520 N N . LEU A 1 445 ? 4.253 4.756 -34.172 1.00 95.75 445 LEU A N 1
ATOM 3521 C CA . LEU A 1 445 ? 3.132 5.637 -34.501 1.00 95.75 445 LEU A CA 1
ATOM 3522 C C . LEU A 1 445 ? 2.565 5.329 -35.891 1.00 95.75 445 LEU A C 1
ATOM 3524 O O . LEU A 1 445 ? 1.354 5.201 -36.034 1.00 95.75 445 LEU A O 1
ATOM 3528 N N . GLU A 1 446 ? 3.435 5.150 -36.881 1.00 96.00 446 GLU A N 1
ATOM 3529 C CA . GLU A 1 446 ? 3.073 4.775 -38.248 1.00 96.00 446 GLU A CA 1
ATOM 3530 C C . GLU A 1 446 ? 2.318 3.439 -38.280 1.00 96.00 446 GLU A C 1
ATOM 3532 O O . GLU A 1 446 ? 1.186 3.381 -38.757 1.00 96.00 446 GLU A O 1
ATOM 3537 N N . LEU A 1 447 ? 2.872 2.399 -37.644 1.00 96.00 447 LEU A N 1
ATOM 3538 C CA . LEU A 1 447 ? 2.211 1.101 -37.488 1.00 96.00 447 LEU A CA 1
ATOM 3539 C C . LEU A 1 447 ? 0.814 1.222 -36.858 1.00 96.00 447 LEU A C 1
ATOM 3541 O O . LEU A 1 447 ? -0.130 0.574 -37.309 1.00 96.00 447 LEU A O 1
ATOM 3545 N N . TYR A 1 448 ? 0.679 2.018 -35.793 1.00 95.44 448 TYR A N 1
ATOM 3546 C CA . TYR A 1 448 ? -0.602 2.201 -35.110 1.00 95.44 448 TYR A CA 1
ATOM 3547 C C . TYR A 1 448 ? -1.625 2.930 -35.984 1.00 95.44 448 TYR A C 1
ATOM 3549 O O . TYR A 1 448 ? -2.801 2.566 -35.973 1.00 95.44 448 TYR A O 1
ATOM 3557 N N . ASN A 1 449 ? -1.185 3.933 -36.743 1.00 94.50 449 ASN A N 1
ATOM 3558 C CA . ASN A 1 449 ? -2.046 4.685 -37.647 1.00 94.50 449 ASN A CA 1
ATOM 3559 C C . ASN A 1 449 ? -2.572 3.796 -38.778 1.00 94.50 449 ASN A C 1
ATOM 3561 O O . ASN A 1 449 ? -3.773 3.826 -39.037 1.00 94.50 449 ASN A O 1
ATOM 3565 N N . GLU A 1 450 ? -1.721 2.964 -39.387 1.00 94.56 450 GLU A N 1
ATOM 3566 C CA . GLU A 1 450 ? -2.148 2.012 -40.421 1.00 94.56 450 GLU A CA 1
ATOM 3567 C C . GLU A 1 450 ? -3.127 0.963 -39.874 1.00 94.56 450 GLU A C 1
ATOM 3569 O O . GLU A 1 450 ? -4.183 0.738 -40.462 1.00 94.56 450 GLU A O 1
ATOM 3574 N N . ASP A 1 451 ? -2.854 0.384 -38.698 1.00 93.31 451 ASP A N 1
ATOM 3575 C CA . ASP A 1 451 ? -3.771 -0.570 -38.053 1.00 93.31 451 ASP A CA 1
ATOM 3576 C C . ASP A 1 451 ? -5.125 0.071 -37.689 1.00 93.31 451 ASP A C 1
ATOM 3578 O O . ASP A 1 451 ? -6.170 -0.581 -37.723 1.00 93.31 451 ASP A O 1
ATOM 3582 N N . CYS A 1 452 ? -5.140 1.369 -37.364 1.00 90.94 452 CYS A N 1
ATOM 3583 C CA . CYS A 1 452 ? -6.368 2.101 -37.053 1.00 90.94 452 CYS A CA 1
ATOM 3584 C C . CYS A 1 452 ? -7.254 2.391 -38.266 1.00 90.94 452 CYS A C 1
ATOM 3586 O O . CYS A 1 452 ? -8.433 2.678 -38.057 1.00 90.94 452 CYS A O 1
ATOM 3588 N N . LYS A 1 453 ? -6.735 2.291 -39.496 1.00 91.44 453 LYS A N 1
ATOM 3589 C CA . LYS A 1 453 ? -7.547 2.415 -40.716 1.00 91.44 453 LYS A CA 1
ATOM 3590 C C . LYS A 1 453 ? -8.459 1.204 -40.936 1.00 91.44 453 LYS A C 1
ATOM 3592 O O . LYS A 1 453 ? -9.402 1.302 -41.712 1.00 91.44 453 LYS A O 1
ATOM 3597 N N . ILE A 1 454 ? -8.207 0.081 -40.255 1.00 89.94 454 ILE A N 1
ATOM 3598 C CA . ILE A 1 454 ? -9.012 -1.141 -40.360 1.00 89.94 454 ILE A CA 1
ATOM 3599 C C . ILE A 1 454 ? -10.286 -0.995 -39.498 1.00 89.94 454 ILE A C 1
ATOM 3601 O O . ILE A 1 454 ? -10.169 -0.917 -38.270 1.00 89.94 454 ILE A O 1
ATOM 3605 N N . PRO A 1 455 ? -11.498 -0.986 -40.090 1.00 83.00 455 PRO A N 1
ATOM 3606 C CA . PRO A 1 455 ? -12.738 -0.704 -39.359 1.00 83.00 455 PRO A CA 1
ATOM 3607 C C . PRO A 1 455 ? -13.219 -1.881 -38.496 1.00 83.00 455 PRO A C 1
ATOM 3609 O O . PRO A 1 455 ? -13.625 -1.678 -37.352 1.00 83.00 455 PRO A O 1
ATOM 3612 N N . ASP A 1 456 ? -13.126 -3.111 -39.008 1.00 85.50 456 ASP A N 1
ATOM 3613 C CA . ASP A 1 456 ? -13.839 -4.253 -38.419 1.00 85.50 456 ASP A CA 1
ATOM 3614 C C . ASP A 1 456 ? -12.970 -5.096 -37.472 1.00 85.50 456 ASP A C 1
ATOM 3616 O O . ASP A 1 456 ? -13.445 -5.582 -36.444 1.00 85.50 456 ASP A O 1
ATOM 3620 N N . CYS A 1 457 ? -11.692 -5.311 -37.816 1.00 85.31 457 CYS A N 1
ATOM 3621 C CA . CYS A 1 457 ? -10.805 -6.271 -37.142 1.00 85.31 457 CYS A CA 1
ATOM 3622 C C . CYS A 1 457 ? -9.328 -5.839 -37.175 1.00 85.31 457 CYS A C 1
ATOM 3624 O O . CYS A 1 457 ? -8.554 -6.291 -38.016 1.00 85.31 457 CYS A O 1
ATOM 3626 N N . LYS A 1 458 ? -8.915 -5.003 -36.218 1.00 88.50 458 LYS A N 1
ATOM 3627 C CA . LYS A 1 458 ? -7.512 -4.578 -36.061 1.00 88.50 458 LYS A CA 1
ATOM 3628 C C . LYS A 1 458 ? -6.547 -5.762 -35.889 1.00 88.50 458 LYS A C 1
ATOM 3630 O O . LYS A 1 458 ? -6.840 -6.702 -35.143 1.00 88.50 458 LYS A O 1
ATOM 3635 N N . MET A 1 459 ? -5.356 -5.675 -36.482 1.00 90.50 459 MET A N 1
ATOM 3636 C CA . MET A 1 459 ? -4.238 -6.609 -36.278 1.00 90.50 459 MET A CA 1
ATOM 3637 C C . MET A 1 459 ? -3.668 -6.489 -34.855 1.00 90.50 459 MET A C 1
ATOM 3639 O O . MET A 1 459 ? -3.242 -7.486 -34.254 1.00 90.50 459 MET A O 1
ATOM 3643 N N . LEU A 1 460 ? -3.700 -5.280 -34.273 1.00 92.38 460 LEU A N 1
ATOM 3644 C CA . LEU A 1 460 ? -3.175 -4.977 -32.937 1.00 92.38 460 LEU A CA 1
ATOM 3645 C C . LEU A 1 460 ? -4.276 -4.495 -31.968 1.00 92.38 460 LEU A C 1
ATOM 3647 O O . LEU A 1 460 ? -4.148 -3.434 -31.359 1.00 92.38 460 LEU A O 1
ATOM 3651 N N . PRO A 1 461 ? -5.302 -5.317 -31.650 1.00 89.38 461 PRO A N 1
ATOM 3652 C CA . PRO A 1 461 ? -6.480 -4.899 -30.869 1.00 89.38 461 PRO A CA 1
ATOM 3653 C C . PRO A 1 461 ? -6.184 -4.540 -29.400 1.00 89.38 461 PRO A C 1
ATOM 3655 O O . PRO A 1 461 ? -7.069 -4.133 -28.652 1.00 89.38 461 PRO A O 1
ATOM 3658 N N . ARG A 1 462 ? -4.945 -4.761 -28.940 1.00 89.88 462 ARG A N 1
ATOM 3659 C CA . ARG A 1 462 ? -4.483 -4.401 -27.591 1.00 89.88 462 ARG A CA 1
ATOM 3660 C C . ARG A 1 462 ? -3.817 -3.030 -27.542 1.00 89.88 462 ARG A C 1
ATOM 3662 O O . ARG A 1 462 ? -3.705 -2.491 -26.443 1.00 89.88 462 ARG A O 1
ATOM 3669 N N . LEU A 1 463 ? -3.352 -2.513 -28.679 1.00 91.44 463 LEU A N 1
ATOM 3670 C CA . LEU A 1 463 ? -2.837 -1.158 -28.760 1.00 91.44 463 LEU A CA 1
ATOM 3671 C C . LEU A 1 463 ? -4.010 -0.185 -28.829 1.00 91.44 463 LEU A C 1
ATOM 3673 O O . LEU A 1 463 ? -5.046 -0.444 -29.430 1.00 91.44 463 LEU A O 1
ATOM 3677 N N . SER A 1 464 ? -3.834 0.933 -28.151 1.00 91.31 464 SER A N 1
ATOM 3678 C CA . SER A 1 464 ? -4.800 2.020 -28.070 1.00 91.31 464 SER A CA 1
ATOM 3679 C C . SER A 1 464 ? -4.021 3.322 -27.993 1.00 91.31 464 SER A C 1
ATOM 3681 O O . SER A 1 464 ? -2.820 3.297 -27.721 1.00 91.31 464 SER A O 1
ATOM 3683 N N . ASP A 1 465 ? -4.711 4.454 -28.047 1.00 92.50 465 ASP A N 1
ATOM 3684 C CA . ASP A 1 465 ? -4.074 5.767 -27.943 1.00 92.50 465 ASP A CA 1
ATOM 3685 C C . ASP A 1 465 ? -3.153 5.892 -26.719 1.00 92.50 465 ASP A C 1
ATOM 3687 O O . ASP A 1 465 ? -2.019 6.344 -26.827 1.00 92.50 465 ASP A O 1
ATOM 3691 N N . ASN A 1 466 ? -3.596 5.371 -25.569 1.00 91.69 466 ASN A N 1
ATOM 3692 C CA . ASN A 1 466 ? -2.832 5.339 -24.313 1.00 91.69 466 ASN A CA 1
ATOM 3693 C C . ASN A 1 466 ? -1.489 4.572 -24.369 1.00 91.69 466 ASN A C 1
ATOM 3695 O O . ASN A 1 466 ? -0.721 4.609 -23.403 1.00 91.69 466 ASN A O 1
ATOM 3699 N N . HIS A 1 467 ? -1.225 3.829 -25.446 1.00 91.88 467 HIS A N 1
ATOM 3700 C CA . HIS A 1 467 ? 0.023 3.099 -25.675 1.00 91.88 467 HIS A CA 1
ATOM 3701 C C . HIS A 1 467 ? 1.018 3.891 -26.520 1.00 91.88 467 HIS A C 1
ATOM 3703 O O . HIS A 1 467 ? 2.217 3.797 -26.259 1.00 91.88 467 HIS A O 1
ATOM 3709 N N . VAL A 1 468 ? 0.522 4.636 -27.513 1.00 92.81 468 VAL A N 1
ATOM 3710 C CA . VAL A 1 468 ? 1.328 5.155 -28.629 1.00 92.81 468 VAL A CA 1
ATOM 3711 C C . VAL A 1 468 ? 1.369 6.682 -28.662 1.00 92.81 468 VAL A C 1
ATOM 3713 O O . VAL A 1 468 ? 2.436 7.251 -28.888 1.00 92.81 468 VAL A O 1
ATOM 3716 N N . ILE A 1 469 ? 0.242 7.344 -28.384 1.00 92.44 469 ILE A N 1
ATOM 3717 C CA . ILE A 1 469 ? 0.090 8.799 -28.498 1.00 92.44 469 ILE A CA 1
ATOM 3718 C C . ILE A 1 469 ? 0.746 9.486 -27.289 1.00 92.44 469 ILE A C 1
ATOM 3720 O O . ILE A 1 469 ? 0.240 9.323 -26.172 1.00 92.44 469 ILE A O 1
ATOM 3724 N N . PRO A 1 470 ? 1.852 10.241 -27.460 1.00 89.00 470 PRO A N 1
ATOM 3725 C CA . PRO A 1 470 ? 2.664 10.755 -26.352 1.00 89.00 470 PRO A CA 1
ATOM 3726 C C . PRO A 1 470 ? 1.889 11.515 -25.270 1.00 89.00 470 PRO A C 1
ATOM 3728 O O . PRO A 1 470 ? 2.180 11.342 -24.084 1.00 89.00 470 PRO A O 1
ATOM 3731 N N . GLU A 1 471 ? 0.876 12.298 -25.650 1.00 88.75 471 GLU A N 1
ATOM 3732 C CA . GLU A 1 471 ? 0.055 13.092 -24.726 1.00 88.75 471 GLU A CA 1
ATOM 3733 C C . GLU A 1 471 ? -0.898 12.224 -23.890 1.00 88.75 471 GLU A C 1
ATOM 3735 O O . GLU A 1 471 ? -1.253 12.587 -22.769 1.00 88.75 471 GLU A O 1
ATOM 3740 N N . LYS A 1 472 ? -1.298 11.060 -24.417 1.00 88.44 472 LYS A N 1
ATOM 3741 C CA . LYS A 1 472 ? -2.234 10.118 -23.779 1.00 88.44 472 LYS A CA 1
ATOM 3742 C C . LYS A 1 472 ? -1.516 8.964 -23.070 1.00 88.44 472 LYS A C 1
ATOM 3744 O O . LYS A 1 472 ? -2.145 8.171 -22.367 1.00 88.44 472 LYS A O 1
ATOM 3749 N N . ILE A 1 473 ? -0.196 8.843 -23.234 1.00 86.81 473 ILE A N 1
ATOM 3750 C CA . ILE A 1 473 ? 0.586 7.753 -22.653 1.00 86.81 473 ILE A CA 1
ATOM 3751 C C . ILE A 1 473 ? 0.574 7.803 -21.120 1.00 86.81 473 ILE A C 1
ATOM 3753 O O . ILE A 1 473 ? 1.099 8.713 -20.473 1.00 86.81 473 ILE A O 1
ATOM 3757 N N . PHE A 1 474 ? 0.118 6.707 -20.513 1.00 81.50 474 PHE A N 1
ATOM 3758 C CA . PHE A 1 474 ? 0.340 6.458 -19.092 1.00 81.50 474 PHE A CA 1
ATOM 3759 C C . PHE A 1 474 ? 1.800 6.039 -18.850 1.00 81.50 474 PHE A C 1
ATOM 3761 O O . PHE A 1 474 ? 2.149 4.853 -18.893 1.00 81.50 474 PHE A O 1
ATOM 3768 N N . LYS A 1 475 ? 2.672 7.017 -18.562 1.00 82.25 475 LYS A N 1
ATOM 3769 C CA . LYS A 1 475 ? 4.126 6.816 -18.359 1.00 82.25 475 LYS A CA 1
ATOM 3770 C C . LYS A 1 475 ? 4.475 5.742 -17.317 1.00 82.25 475 LYS A C 1
ATOM 3772 O O . LYS A 1 475 ? 5.511 5.091 -17.446 1.00 82.25 475 LYS A O 1
ATOM 3777 N N . MET A 1 476 ? 3.598 5.522 -16.334 1.00 78.94 476 MET A N 1
ATOM 3778 C CA . MET A 1 476 ? 3.798 4.557 -15.247 1.00 78.94 476 MET A CA 1
ATOM 3779 C C . MET A 1 476 ? 3.251 3.147 -15.507 1.00 78.94 476 MET A C 1
ATOM 3781 O O . MET A 1 476 ? 3.635 2.222 -14.798 1.00 78.94 476 MET A O 1
ATOM 3785 N N . LYS A 1 477 ? 2.376 2.945 -16.502 1.00 83.00 477 LYS A N 1
ATOM 3786 C CA . LYS A 1 477 ? 1.747 1.634 -16.739 1.00 83.00 477 LYS A CA 1
ATOM 3787 C C . LYS A 1 477 ? 2.697 0.685 -17.473 1.00 83.00 477 LYS A C 1
ATOM 3789 O O . LYS A 1 477 ? 2.841 0.772 -18.693 1.00 83.00 477 LYS A O 1
ATOM 3794 N N . VAL A 1 478 ? 3.277 -0.266 -16.737 1.00 83.50 478 VAL A N 1
ATOM 3795 C CA . VAL A 1 478 ? 4.170 -1.309 -17.281 1.00 83.50 478 VAL A CA 1
ATOM 3796 C C . VAL A 1 478 ? 3.465 -2.155 -18.342 1.00 83.50 478 VAL A C 1
ATOM 3798 O O . VAL A 1 478 ? 4.046 -2.413 -19.392 1.00 83.50 478 VAL A O 1
ATOM 3801 N N . LYS A 1 479 ? 2.185 -2.498 -18.133 1.00 86.31 479 LYS A N 1
ATOM 3802 C CA . LYS A 1 479 ? 1.375 -3.247 -19.110 1.00 86.31 479 LYS A CA 1
ATOM 3803 C C . LYS A 1 479 ? 1.408 -2.608 -20.501 1.00 86.31 479 LYS A C 1
ATOM 3805 O O . LYS A 1 479 ? 1.568 -3.319 -21.486 1.00 86.31 479 LYS A O 1
ATOM 3810 N N . CYS A 1 480 ? 1.283 -1.282 -20.575 1.00 88.44 480 CYS A N 1
ATOM 3811 C CA . CYS A 1 480 ? 1.285 -0.575 -21.851 1.00 88.44 480 CYS A CA 1
ATOM 3812 C C . CYS A 1 480 ? 2.659 -0.667 -22.529 1.00 88.44 480 CYS A C 1
ATOM 3814 O O . CYS A 1 480 ? 2.731 -0.947 -23.719 1.00 88.44 480 CYS A O 1
ATOM 3816 N N . ALA A 1 481 ? 3.748 -0.509 -21.769 1.00 89.00 481 ALA A N 1
ATOM 3817 C CA . ALA A 1 481 ? 5.101 -0.681 -22.298 1.00 89.00 481 ALA A CA 1
ATOM 3818 C C . ALA A 1 481 ? 5.360 -2.121 -22.786 1.00 89.00 481 ALA A C 1
ATOM 3820 O O . ALA A 1 481 ? 5.886 -2.305 -23.877 1.00 89.00 481 ALA A O 1
ATOM 3821 N N . ALA A 1 482 ? 4.929 -3.136 -22.030 1.00 87.88 482 ALA A N 1
ATOM 3822 C CA . ALA A 1 482 ? 5.060 -4.542 -22.418 1.00 87.88 482 ALA A CA 1
ATOM 3823 C C . ALA A 1 482 ? 4.226 -4.900 -23.663 1.00 87.88 482 ALA A C 1
ATOM 3825 O O . ALA A 1 482 ? 4.642 -5.711 -24.481 1.00 87.88 482 ALA A O 1
ATOM 3826 N N . GLN A 1 483 ? 3.045 -4.294 -23.834 1.00 89.44 483 GLN A N 1
ATOM 3827 C CA . GLN A 1 483 ? 2.211 -4.515 -25.021 1.00 89.44 483 GLN A CA 1
ATOM 3828 C C . GLN A 1 483 ? 2.805 -3.871 -26.281 1.00 89.44 483 GLN A C 1
ATOM 3830 O O . GLN A 1 483 ? 2.703 -4.469 -27.353 1.00 89.44 483 GLN A O 1
ATOM 3835 N N . VAL A 1 484 ? 3.452 -2.706 -26.146 1.00 91.44 484 VAL A N 1
ATOM 3836 C CA . VAL A 1 484 ? 4.224 -2.075 -27.230 1.00 91.44 484 VAL A CA 1
ATOM 3837 C C . VAL A 1 484 ? 5.428 -2.944 -27.600 1.00 91.44 484 VAL A C 1
ATOM 3839 O O . VAL A 1 484 ? 5.600 -3.286 -28.764 1.00 91.44 484 VAL A O 1
ATOM 3842 N N . PHE A 1 485 ? 6.212 -3.384 -26.616 1.00 89.38 485 PHE A N 1
ATOM 3843 C CA . PHE A 1 485 ? 7.356 -4.275 -26.829 1.00 89.38 485 PHE A CA 1
ATOM 3844 C C . PHE A 1 485 ? 6.952 -5.750 -26.824 1.00 89.38 485 PHE A C 1
ATOM 3846 O O . PHE A 1 485 ? 7.466 -6.540 -26.034 1.00 89.38 485 PHE A O 1
ATOM 3853 N N . SER A 1 486 ? 6.009 -6.113 -27.696 1.00 88.50 486 SER A N 1
ATOM 3854 C CA . SER A 1 486 ? 5.533 -7.488 -27.837 1.00 88.50 486 SER A CA 1
ATOM 3855 C C . SER A 1 486 ? 5.930 -8.117 -29.170 1.00 88.50 486 SER A C 1
ATOM 3857 O O . SER A 1 486 ? 6.019 -7.451 -30.203 1.00 88.50 486 SER A O 1
ATOM 3859 N N . GLN A 1 487 ? 6.049 -9.448 -29.175 1.00 87.88 487 GLN A N 1
ATOM 3860 C CA . GLN A 1 487 ? 6.305 -10.216 -30.399 1.00 87.88 487 GLN A CA 1
ATOM 3861 C C . GLN A 1 487 ? 5.274 -9.927 -31.503 1.00 87.88 487 GLN A C 1
ATOM 3863 O O . GLN A 1 487 ? 5.619 -9.939 -32.684 1.00 87.88 487 GLN A O 1
ATOM 3868 N N . ARG A 1 488 ? 4.013 -9.646 -31.144 1.00 90.25 488 ARG A N 1
ATOM 3869 C CA . ARG A 1 488 ? 2.964 -9.338 -32.124 1.00 90.25 488 ARG A CA 1
ATOM 3870 C C . ARG A 1 488 ? 3.203 -7.996 -32.812 1.00 90.25 488 ARG A C 1
ATOM 3872 O O . ARG A 1 488 ? 3.063 -7.922 -34.025 1.00 90.25 488 ARG A O 1
ATOM 3879 N N . VAL A 1 489 ? 3.592 -6.967 -32.059 1.00 93.25 489 VAL A N 1
ATOM 3880 C CA . VAL A 1 489 ? 3.950 -5.656 -32.625 1.00 93.25 489 VAL A CA 1
ATOM 3881 C C . VAL A 1 489 ? 5.168 -5.798 -33.530 1.00 93.25 489 VAL A C 1
ATOM 3883 O O . VAL A 1 489 ? 5.112 -5.383 -34.679 1.00 93.25 489 VAL A O 1
ATOM 3886 N N . SER A 1 490 ? 6.213 -6.482 -33.054 1.00 92.50 490 SER A N 1
ATOM 3887 C CA . SER A 1 490 ? 7.426 -6.766 -33.830 1.00 92.50 490 SER A CA 1
ATOM 3888 C C . SER A 1 490 ? 7.130 -7.487 -35.155 1.00 92.50 490 SER A C 1
ATOM 3890 O O . SER A 1 490 ? 7.519 -7.023 -36.222 1.00 92.50 490 SER A O 1
ATOM 3892 N N . SER A 1 491 ? 6.379 -8.593 -35.117 1.00 93.00 491 SER A N 1
ATOM 3893 C CA . SER A 1 491 ? 6.045 -9.366 -36.325 1.00 93.00 491 SER A CA 1
ATOM 3894 C C . SER A 1 491 ? 5.128 -8.617 -37.293 1.00 93.00 491 SER A C 1
ATOM 3896 O O . SER A 1 491 ? 5.337 -8.707 -38.499 1.00 93.00 491 SER A O 1
ATOM 3898 N N . THR A 1 492 ? 4.158 -7.849 -36.787 1.00 94.38 492 THR A N 1
ATOM 3899 C CA . THR A 1 492 ? 3.269 -7.034 -37.635 1.00 94.38 492 THR A CA 1
ATOM 3900 C C . THR A 1 492 ? 4.043 -5.894 -38.296 1.00 94.38 492 THR A C 1
ATOM 3902 O O . THR A 1 492 ? 3.884 -5.670 -39.490 1.00 94.38 492 THR A O 1
ATOM 3905 N N . MET A 1 493 ? 4.938 -5.232 -37.554 1.00 95.56 493 MET A N 1
ATOM 3906 C CA . MET A 1 493 ? 5.822 -4.190 -38.086 1.00 95.56 493 MET A CA 1
ATOM 3907 C C . MET A 1 493 ? 6.722 -4.736 -39.202 1.00 95.56 493 MET A C 1
ATOM 3909 O O . MET A 1 493 ? 6.762 -4.163 -40.284 1.00 95.56 493 MET A O 1
ATOM 3913 N N . ASN A 1 494 ? 7.364 -5.890 -38.984 1.00 94.44 494 ASN A N 1
ATOM 3914 C CA . ASN A 1 494 ? 8.169 -6.554 -40.016 1.00 94.44 494 ASN A CA 1
ATOM 3915 C C . ASN A 1 494 ? 7.347 -6.917 -41.258 1.00 94.44 494 ASN A C 1
ATOM 3917 O O . ASN A 1 494 ? 7.802 -6.702 -42.377 1.00 94.44 494 ASN A O 1
ATOM 3921 N N . PHE A 1 495 ? 6.134 -7.447 -41.074 1.00 95.06 495 PHE A N 1
ATOM 3922 C CA . PHE A 1 495 ? 5.254 -7.798 -42.187 1.00 95.06 495 PHE A CA 1
ATOM 3923 C C . PHE A 1 495 ? 4.875 -6.570 -43.021 1.00 95.06 495 PHE A C 1
ATOM 3925 O O . PHE A 1 495 ? 5.073 -6.583 -44.233 1.00 95.06 495 PHE A O 1
ATOM 3932 N N . LEU A 1 496 ? 4.390 -5.497 -42.390 1.00 95.38 496 LEU A N 1
ATOM 3933 C CA . LEU A 1 496 ? 3.989 -4.285 -43.111 1.00 95.38 496 LEU A CA 1
ATOM 3934 C C . LEU A 1 496 ? 5.181 -3.585 -43.773 1.00 95.38 496 LEU A C 1
ATOM 3936 O O . LEU A 1 496 ? 5.056 -3.118 -44.902 1.00 95.38 496 LEU A O 1
ATOM 3940 N N . SER A 1 497 ? 6.343 -3.576 -43.116 1.00 94.69 497 SER A N 1
ATOM 3941 C CA . SER A 1 497 ? 7.573 -3.006 -43.672 1.00 94.69 497 SER A CA 1
ATOM 3942 C C . SER A 1 497 ? 8.073 -3.814 -44.879 1.00 94.69 497 SER A C 1
ATOM 3944 O O . SER A 1 497 ? 8.377 -3.238 -45.916 1.00 94.69 497 SER A O 1
ATOM 3946 N N . SER A 1 498 ? 8.011 -5.155 -44.831 1.00 94.00 498 SER A N 1
ATOM 3947 C CA . SER A 1 498 ? 8.338 -6.021 -45.986 1.00 94.00 498 SER A CA 1
ATOM 3948 C C . SER A 1 498 ? 7.406 -5.839 -47.191 1.00 94.00 498 SER A C 1
ATOM 3950 O O . SER A 1 498 ? 7.728 -6.255 -48.302 1.00 94.00 498 SER A O 1
ATOM 3952 N N . ARG A 1 499 ? 6.234 -5.234 -46.970 1.00 93.69 499 ARG A N 1
ATOM 3953 C CA . ARG A 1 499 ? 5.257 -4.877 -48.002 1.00 93.69 499 ARG A CA 1
ATOM 3954 C C . ARG A 1 499 ? 5.328 -3.400 -48.394 1.00 93.69 499 ARG A C 1
ATOM 3956 O O . ARG A 1 499 ? 4.494 -2.970 -49.181 1.00 93.69 499 ARG A O 1
ATOM 3963 N N . ASN A 1 500 ? 6.286 -2.642 -47.852 1.00 92.19 500 ASN A N 1
ATOM 3964 C CA . ASN A 1 500 ? 6.417 -1.194 -48.023 1.00 92.19 500 ASN A CA 1
ATOM 3965 C C . ASN A 1 500 ? 5.136 -0.412 -47.662 1.00 92.19 500 ASN A C 1
ATOM 3967 O O . ASN A 1 500 ? 4.876 0.646 -48.226 1.00 92.19 500 ASN A O 1
ATOM 3971 N N . ILE A 1 501 ? 4.314 -0.941 -46.743 1.00 93.12 501 ILE A N 1
ATOM 3972 C CA . ILE A 1 501 ? 3.110 -0.256 -46.232 1.00 93.12 501 ILE A CA 1
ATOM 3973 C C . ILE A 1 501 ? 3.497 0.780 -45.172 1.00 93.12 501 ILE A C 1
ATOM 3975 O O . ILE A 1 501 ? 2.865 1.823 -45.063 1.00 93.12 501 ILE A O 1
ATOM 3979 N N . ILE A 1 502 ? 4.536 0.470 -44.396 1.00 95.69 502 ILE A N 1
ATOM 3980 C CA . ILE A 1 502 ? 5.193 1.395 -43.471 1.00 95.69 502 ILE A CA 1
ATOM 3981 C C . ILE A 1 502 ? 6.668 1.524 -43.852 1.00 95.69 502 ILE A C 1
ATOM 3983 O O . ILE A 1 502 ? 7.180 0.693 -44.610 1.00 95.69 502 ILE A O 1
ATOM 3987 N N . SER A 1 503 ? 7.355 2.513 -43.284 1.00 94.12 503 SER A N 1
ATOM 3988 C CA . SER A 1 503 ? 8.768 2.800 -43.553 1.00 94.12 503 SER A CA 1
ATOM 3989 C C . SER A 1 503 ? 9.657 1.531 -43.557 1.00 94.12 503 SER A C 1
ATOM 3991 O O . SER A 1 503 ? 9.572 0.712 -42.632 1.00 94.12 503 SER A O 1
ATOM 3993 N N . PRO A 1 504 ? 10.530 1.325 -44.567 1.00 91.56 504 PRO A N 1
ATOM 3994 C CA . PRO A 1 504 ? 11.418 0.154 -44.635 1.00 91.56 504 PRO A CA 1
ATOM 3995 C C . PRO A 1 504 ? 12.407 0.043 -43.462 1.00 91.56 504 PRO A C 1
ATOM 3997 O O . PRO A 1 504 ? 12.772 -1.055 -43.046 1.00 91.56 504 PRO A O 1
ATOM 4000 N N . ASP A 1 505 ? 12.810 1.171 -42.869 1.00 92.12 505 ASP A N 1
ATOM 4001 C CA . ASP A 1 505 ? 13.657 1.216 -41.669 1.00 92.12 505 ASP A CA 1
ATOM 4002 C C . ASP A 1 505 ? 12.897 0.844 -40.380 1.00 92.12 505 ASP A C 1
ATOM 4004 O O . ASP A 1 505 ? 13.506 0.651 -39.325 1.00 92.12 505 ASP A O 1
ATOM 4008 N N . ALA A 1 506 ? 11.574 0.636 -40.443 1.00 93.31 506 ALA A N 1
ATOM 4009 C CA . ALA A 1 506 ? 10.794 0.119 -39.320 1.00 93.31 506 ALA A CA 1
ATOM 4010 C C . ALA A 1 506 ? 11.216 -1.298 -38.893 1.00 93.31 506 ALA A C 1
ATOM 4012 O O . ALA A 1 506 ? 10.991 -1.662 -37.736 1.00 93.31 506 ALA A O 1
ATOM 4013 N N . VAL A 1 507 ? 11.878 -2.074 -39.764 1.00 91.94 507 VAL A N 1
ATOM 4014 C CA . VAL A 1 507 ? 12.459 -3.391 -39.425 1.00 91.94 507 VAL A CA 1
ATOM 4015 C C . VAL A 1 507 ? 13.434 -3.290 -38.245 1.00 91.94 507 VAL A C 1
ATOM 4017 O O . VAL A 1 507 ? 13.443 -4.150 -37.358 1.00 91.94 507 VAL A O 1
ATOM 4020 N N . ASP A 1 508 ? 14.201 -2.202 -38.166 1.00 92.56 508 ASP A N 1
ATOM 4021 C CA . ASP A 1 508 ? 15.137 -1.972 -37.068 1.00 92.56 508 ASP A CA 1
ATOM 4022 C C . ASP A 1 508 ? 14.379 -1.744 -35.742 1.00 92.56 508 ASP A C 1
ATOM 4024 O O . ASP A 1 508 ? 14.693 -2.354 -34.714 1.00 92.56 508 ASP A O 1
ATOM 4028 N N . THR A 1 509 ? 13.301 -0.947 -35.753 1.00 93.06 509 THR A N 1
ATOM 4029 C CA . THR A 1 509 ? 12.417 -0.785 -34.580 1.00 93.06 509 THR A CA 1
ATOM 4030 C C . THR A 1 509 ? 11.712 -2.088 -34.210 1.00 93.06 509 THR A C 1
ATOM 4032 O O . THR A 1 509 ? 11.533 -2.378 -33.020 1.00 93.06 509 THR A O 1
ATOM 4035 N N . ALA A 1 510 ? 11.325 -2.899 -35.195 1.00 90.94 510 ALA A N 1
ATOM 4036 C CA . ALA A 1 510 ? 10.659 -4.173 -34.966 1.00 90.94 510 ALA A CA 1
ATOM 4037 C C . ALA A 1 510 ? 11.535 -5.125 -34.141 1.00 90.94 510 ALA A C 1
ATOM 4039 O O . ALA A 1 510 ? 11.009 -5.836 -33.278 1.00 90.94 510 ALA A O 1
ATOM 4040 N N . PHE A 1 511 ? 12.858 -5.100 -34.333 1.00 87.75 511 PHE A N 1
ATOM 4041 C CA . PHE A 1 511 ? 13.799 -5.865 -33.513 1.00 87.75 511 PHE A CA 1
ATOM 4042 C C . PHE A 1 511 ? 13.737 -5.455 -32.034 1.00 87.75 511 PHE A C 1
ATOM 4044 O O . PHE A 1 511 ? 13.573 -6.303 -31.155 1.00 87.75 511 PHE A O 1
ATOM 4051 N N . VAL A 1 512 ? 13.777 -4.149 -31.749 1.00 85.00 512 VAL A N 1
ATOM 4052 C CA . VAL A 1 512 ? 13.649 -3.612 -30.379 1.00 85.00 512 VAL A CA 1
ATOM 4053 C C . VAL A 1 512 ? 12.260 -3.889 -29.793 1.00 85.00 512 VAL A C 1
ATOM 4055 O O . VAL A 1 512 ? 12.111 -4.128 -28.596 1.00 85.00 512 VAL A O 1
ATOM 4058 N N . CYS A 1 513 ? 11.215 -3.954 -30.616 1.00 81.38 513 CYS A N 1
ATOM 4059 C CA . CYS A 1 513 ? 9.885 -4.342 -30.143 1.00 81.38 513 CYS A CA 1
ATOM 4060 C C . CYS A 1 513 ? 9.792 -5.819 -29.723 1.00 81.38 513 CYS A C 1
ATOM 4062 O O . CYS A 1 513 ? 8.823 -6.207 -29.075 1.00 81.38 513 CYS A O 1
ATOM 4064 N N . HIS A 1 514 ? 10.805 -6.643 -30.012 1.00 75.94 514 HIS A N 1
ATOM 4065 C CA . HIS A 1 514 ? 10.886 -8.042 -29.579 1.00 75.94 514 HIS A CA 1
ATOM 4066 C C . HIS A 1 514 ? 11.529 -8.238 -28.192 1.00 75.94 514 HIS A C 1
ATOM 4068 O O . HIS A 1 514 ? 11.916 -9.350 -27.823 1.00 75.94 514 HIS A O 1
ATOM 4074 N N . PHE A 1 515 ? 11.616 -7.171 -27.389 1.00 68.31 515 PHE A N 1
ATOM 4075 C CA . PHE A 1 515 ? 12.119 -7.209 -26.007 1.00 68.31 515 PHE A CA 1
ATOM 4076 C C . PHE A 1 515 ? 11.294 -8.097 -25.053 1.00 68.31 515 PHE A C 1
ATOM 4078 O O . PHE A 1 515 ? 11.787 -8.443 -23.980 1.00 68.31 515 PHE A O 1
ATOM 4085 N N . ASP A 1 516 ? 10.084 -8.533 -25.432 1.00 61.19 516 ASP A N 1
ATOM 4086 C CA . ASP A 1 516 ? 9.264 -9.498 -24.672 1.00 61.19 516 ASP A CA 1
ATOM 4087 C C . ASP A 1 516 ? 10.042 -10.775 -24.302 1.00 61.19 516 ASP A C 1
ATOM 4089 O O . ASP A 1 516 ? 9.878 -11.329 -23.214 1.00 61.19 516 ASP A O 1
ATOM 4093 N N . LYS A 1 517 ? 10.968 -11.221 -25.168 1.00 60.25 517 LYS A N 1
ATOM 4094 C CA . LYS A 1 517 ? 11.841 -12.373 -24.882 1.00 60.25 517 LYS A CA 1
ATOM 4095 C C . LYS A 1 517 ? 12.700 -12.176 -23.631 1.00 60.25 517 LYS A C 1
ATOM 4097 O O . LYS A 1 517 ? 12.966 -13.152 -22.942 1.00 60.25 517 LYS A O 1
ATOM 4102 N N . ILE A 1 518 ? 13.106 -10.944 -23.335 1.00 57.72 518 ILE A N 1
ATOM 4103 C CA . ILE A 1 518 ? 13.982 -10.609 -22.207 1.00 57.72 518 ILE A CA 1
ATOM 4104 C C . ILE A 1 518 ? 13.187 -10.526 -20.889 1.00 57.72 518 ILE A C 1
ATOM 4106 O O . ILE A 1 518 ? 13.745 -10.748 -19.815 1.00 57.72 518 ILE A O 1
ATOM 4110 N N . VAL A 1 519 ? 11.880 -10.245 -20.959 1.00 52.41 519 VAL A N 1
ATOM 4111 C CA . VAL A 1 519 ? 11.072 -9.849 -19.794 1.00 52.41 519 VAL A CA 1
ATOM 4112 C C . VAL A 1 519 ? 10.011 -10.888 -19.413 1.00 52.41 519 VAL A C 1
ATOM 4114 O O . VAL A 1 519 ? 9.886 -11.192 -18.230 1.00 52.41 519 VAL A O 1
ATOM 4117 N N . ASP A 1 520 ? 9.231 -11.430 -20.363 1.00 51.81 520 ASP A N 1
ATOM 4118 C CA . ASP A 1 520 ? 8.058 -12.264 -20.021 1.00 51.81 520 ASP A CA 1
ATOM 4119 C C . ASP A 1 520 ? 7.593 -13.260 -21.113 1.00 51.81 520 ASP A C 1
ATOM 4121 O O . ASP A 1 520 ? 6.468 -13.793 -21.076 1.00 51.81 520 ASP A O 1
ATOM 4125 N N . GLY A 1 521 ? 8.459 -13.578 -22.080 1.00 60.97 521 GLY A N 1
ATOM 4126 C CA . GLY A 1 521 ? 8.173 -14.593 -23.093 1.00 60.97 521 GLY A CA 1
ATOM 4127 C C . GLY A 1 521 ? 7.809 -15.935 -22.444 1.00 60.97 521 GLY A C 1
ATOM 4128 O O . GLY A 1 521 ? 8.480 -16.383 -21.518 1.00 60.97 521 GLY A O 1
ATOM 4129 N N . LYS A 1 522 ? 6.760 -16.621 -22.928 1.00 67.06 522 LYS A N 1
ATOM 4130 C CA . LYS A 1 522 ? 6.241 -17.874 -22.321 1.00 67.06 522 LYS A CA 1
ATOM 4131 C C . LYS A 1 522 ? 7.330 -18.924 -22.027 1.00 67.06 522 LYS A C 1
ATOM 4133 O O . LYS A 1 522 ? 7.220 -19.640 -21.036 1.00 67.06 522 LYS A O 1
ATOM 4138 N N . LYS A 1 523 ? 8.384 -18.983 -22.854 1.00 72.12 523 LYS A N 1
ATOM 4139 C CA . LYS A 1 523 ? 9.571 -19.848 -22.689 1.00 72.12 523 LYS A CA 1
ATOM 4140 C C . LYS A 1 523 ? 10.377 -19.530 -21.412 1.00 72.12 523 LYS A C 1
ATOM 4142 O O . LYS A 1 523 ? 10.905 -20.438 -20.775 1.00 72.12 523 LYS A O 1
ATOM 4147 N N . TYR A 1 524 ? 10.427 -18.259 -21.025 1.00 75.62 524 TYR A N 1
ATOM 4148 C CA . TYR A 1 524 ? 11.237 -17.707 -19.933 1.00 75.62 524 TYR A CA 1
ATOM 4149 C C . TYR A 1 524 ? 10.446 -17.497 -18.629 1.00 75.62 524 TYR A C 1
ATOM 4151 O O . TYR A 1 524 ? 10.987 -17.052 -17.625 1.00 75.62 524 TYR A O 1
ATOM 4159 N N . ARG A 1 525 ? 9.169 -17.909 -18.581 1.00 75.44 525 ARG A N 1
ATOM 4160 C CA . ARG A 1 525 ? 8.363 -17.958 -17.339 1.00 75.44 525 ARG A CA 1
ATOM 4161 C C . ARG A 1 525 ? 8.689 -19.164 -16.450 1.00 75.44 525 ARG A C 1
ATOM 4163 O O . ARG A 1 525 ? 7.876 -19.580 -15.624 1.00 75.44 525 ARG A O 1
ATOM 4170 N N . THR A 1 526 ? 9.849 -19.776 -16.657 1.00 84.00 526 THR A N 1
ATOM 4171 C CA . THR A 1 526 ? 10.280 -21.000 -15.981 1.00 84.00 526 THR A CA 1
ATOM 4172 C C . THR A 1 526 ? 11.424 -20.706 -15.014 1.00 84.00 526 THR A C 1
ATOM 4174 O O . THR A 1 526 ? 11.987 -19.617 -14.997 1.00 84.00 526 THR A O 1
ATOM 4177 N N . ALA A 1 527 ? 11.755 -21.666 -14.150 1.00 88.62 527 ALA A N 1
ATOM 4178 C CA . ALA A 1 527 ? 12.890 -21.509 -13.247 1.00 88.62 527 ALA A CA 1
ATOM 4179 C C . ALA A 1 527 ? 14.219 -21.532 -14.020 1.00 88.62 527 ALA A C 1
ATOM 4181 O O . ALA A 1 527 ? 14.406 -22.359 -14.918 1.00 88.62 527 ALA A O 1
ATOM 4182 N N . VAL A 1 528 ? 15.161 -20.680 -13.618 1.00 90.88 528 VAL A N 1
ATOM 4183 C CA . VAL A 1 528 ? 16.540 -20.704 -14.118 1.00 90.88 528 VAL A CA 1
ATOM 4184 C C . VAL A 1 528 ? 17.222 -21.956 -13.575 1.00 90.88 528 VAL A C 1
ATOM 4186 O O . VAL A 1 528 ? 17.213 -22.202 -12.371 1.00 90.88 528 VAL A O 1
ATOM 4189 N N . LYS A 1 529 ? 17.789 -22.764 -14.470 1.00 92.25 529 LYS A N 1
ATOM 4190 C CA . LYS A 1 529 ? 18.507 -24.026 -14.204 1.00 92.25 529 LYS A CA 1
ATOM 4191 C C . LYS A 1 529 ? 19.796 -24.040 -15.027 1.00 92.25 529 LYS A C 1
ATOM 4193 O O . LYS A 1 529 ? 19.936 -23.217 -15.928 1.00 92.25 529 LYS A O 1
ATOM 4198 N N . LYS A 1 530 ? 20.684 -25.015 -14.801 1.00 89.88 530 LYS A N 1
ATOM 4199 C CA . LYS A 1 530 ? 21.970 -25.142 -15.524 1.00 89.88 530 LYS A CA 1
ATOM 4200 C C . LYS A 1 530 ? 21.824 -25.056 -17.043 1.00 89.88 530 LYS A C 1
ATOM 4202 O O . LYS A 1 530 ? 22.513 -24.261 -17.657 1.00 89.88 530 LYS A O 1
ATOM 4207 N N . ASN A 1 531 ? 20.846 -25.765 -17.605 1.00 89.75 531 ASN A N 1
ATOM 4208 C CA . ASN A 1 531 ? 20.615 -25.823 -19.054 1.00 89.75 531 ASN A CA 1
ATOM 4209 C C . ASN A 1 531 ? 19.344 -25.062 -19.468 1.00 89.75 531 ASN A C 1
ATOM 4211 O O . ASN A 1 531 ? 18.667 -25.433 -20.423 1.00 89.75 531 ASN A O 1
ATOM 4215 N N . SER A 1 532 ? 18.929 -24.061 -18.686 1.00 90.75 532 SER A N 1
ATOM 4216 C CA . SER A 1 532 ? 17.736 -23.281 -19.025 1.00 90.75 532 SER A CA 1
ATOM 4217 C C . SER A 1 532 ? 18.043 -22.267 -20.132 1.00 90.75 532 SER A C 1
ATOM 4219 O O . SER A 1 532 ? 19.153 -21.736 -20.160 1.00 90.75 532 SER A O 1
ATOM 4221 N N . PRO A 1 533 ? 17.062 -21.916 -20.982 1.00 89.38 533 PRO A N 1
ATOM 4222 C CA . PRO A 1 533 ? 17.275 -21.002 -22.109 1.00 89.38 533 PRO A CA 1
ATOM 4223 C C . PRO A 1 533 ? 17.604 -19.559 -21.689 1.00 89.38 533 PRO A C 1
ATOM 4225 O O . PRO A 1 533 ? 17.880 -18.725 -22.543 1.00 89.38 533 PRO A O 1
ATOM 4228 N N . HIS A 1 534 ? 17.543 -19.249 -20.390 1.00 90.94 534 HIS A N 1
ATOM 4229 C CA . HIS A 1 534 ? 17.868 -17.932 -19.847 1.00 90.94 534 HIS A CA 1
ATOM 4230 C C . HIS A 1 534 ? 19.343 -17.569 -20.038 1.00 90.94 534 HIS A C 1
ATOM 4232 O O . HIS A 1 534 ? 19.623 -16.413 -20.313 1.00 90.94 534 HIS A O 1
ATOM 4238 N N . HIS A 1 535 ? 20.269 -18.532 -19.932 1.00 91.75 535 HIS A N 1
ATOM 4239 C CA . HIS A 1 535 ? 21.709 -18.248 -20.037 1.00 91.75 535 HIS A CA 1
ATOM 4240 C C . HIS A 1 535 ? 22.082 -17.759 -21.437 1.00 91.75 535 HIS A C 1
ATOM 4242 O O . HIS A 1 535 ? 22.648 -16.682 -21.575 1.00 91.75 535 HIS A O 1
ATOM 4248 N N . GLU A 1 536 ? 21.641 -18.482 -22.469 1.00 91.19 536 GLU A N 1
ATOM 4249 C CA . GLU A 1 536 ? 21.829 -18.084 -23.868 1.00 91.19 536 GLU A CA 1
ATOM 4250 C C . GLU A 1 536 ? 21.190 -16.716 -24.159 1.00 91.19 536 GLU A C 1
ATOM 4252 O O . GLU A 1 536 ? 21.812 -15.848 -24.769 1.00 91.19 536 GLU A O 1
ATOM 4257 N N . LEU A 1 537 ? 19.963 -16.497 -23.669 1.00 88.81 537 LEU A N 1
ATOM 4258 C CA . LEU A 1 537 ? 19.271 -15.216 -23.803 1.00 88.81 537 LEU A CA 1
ATOM 4259 C C . LEU A 1 537 ? 20.065 -14.075 -23.155 1.00 88.81 537 LEU A C 1
ATOM 4261 O O . LEU A 1 537 ? 20.166 -13.002 -23.745 1.00 88.81 537 LEU A O 1
ATOM 4265 N N . TRP A 1 538 ? 20.594 -14.277 -21.949 1.00 91.25 538 TRP A N 1
ATOM 4266 C CA . TRP A 1 538 ? 21.372 -13.272 -21.229 1.00 91.25 538 TRP A CA 1
ATOM 4267 C C . TRP A 1 538 ? 22.661 -12.923 -21.966 1.00 91.25 538 TRP A C 1
ATOM 4269 O O . TRP A 1 538 ? 22.930 -11.739 -22.159 1.00 91.25 538 TRP A O 1
ATOM 4279 N N . ASP A 1 539 ? 23.396 -13.921 -22.452 1.00 91.75 539 ASP A N 1
ATOM 4280 C CA . ASP A 1 539 ? 24.643 -13.703 -23.189 1.00 91.75 539 ASP A CA 1
ATOM 4281 C C . ASP A 1 539 ? 24.395 -12.977 -24.520 1.00 91.75 539 ASP A C 1
ATOM 4283 O O . ASP A 1 539 ? 25.091 -12.012 -24.841 1.00 91.75 539 ASP A O 1
ATOM 4287 N N . GLN A 1 540 ? 23.356 -13.368 -25.267 1.00 88.69 540 GLN A N 1
ATOM 4288 C CA . GLN A 1 540 ? 22.938 -12.666 -26.488 1.00 88.69 540 GLN A CA 1
ATOM 4289 C C . GLN A 1 540 ? 22.481 -11.231 -26.189 1.00 88.69 540 GLN A C 1
ATOM 4291 O O . GLN A 1 540 ? 22.864 -10.295 -26.889 1.00 88.69 540 GLN A O 1
ATOM 4296 N N . SER A 1 541 ? 21.702 -11.037 -25.122 1.00 89.50 541 SER A N 1
ATOM 4297 C CA . SER A 1 541 ? 21.203 -9.713 -24.736 1.00 89.50 541 SER A CA 1
ATOM 4298 C C . SER A 1 541 ? 22.339 -8.780 -24.329 1.00 89.50 541 SER A C 1
ATOM 4300 O O . SER A 1 541 ? 22.310 -7.609 -24.692 1.00 89.50 541 SER A O 1
ATOM 4302 N N . LEU A 1 542 ? 23.351 -9.278 -23.609 1.00 91.62 542 LEU A N 1
ATOM 4303 C CA . LEU A 1 542 ? 24.509 -8.484 -23.193 1.00 91.62 542 LEU A CA 1
ATOM 4304 C C . LEU A 1 542 ? 25.307 -7.955 -24.386 1.00 91.62 542 LEU A C 1
ATOM 4306 O O . LEU A 1 542 ? 25.676 -6.784 -24.356 1.00 91.62 542 LEU A O 1
ATOM 4310 N N . LYS A 1 543 ? 25.510 -8.772 -25.433 1.00 91.00 543 LYS A N 1
ATOM 4311 C CA . LYS A 1 543 ? 26.194 -8.357 -26.674 1.00 91.00 543 LYS A CA 1
ATOM 4312 C C . LYS A 1 543 ? 25.509 -7.162 -27.337 1.00 91.00 543 LYS A C 1
ATOM 4314 O O . LYS A 1 543 ? 26.175 -6.238 -27.788 1.00 91.00 543 LYS A O 1
ATOM 4319 N N . ILE A 1 544 ? 24.177 -7.164 -27.369 1.00 90.06 544 ILE A N 1
ATOM 4320 C CA . ILE A 1 544 ? 23.403 -6.087 -27.998 1.00 90.06 544 ILE A CA 1
ATOM 4321 C C . ILE A 1 544 ? 23.328 -4.879 -27.061 1.00 90.06 544 ILE A C 1
ATOM 4323 O O . ILE A 1 544 ? 23.641 -3.764 -27.470 1.00 90.06 544 ILE A O 1
ATOM 4327 N N . LEU A 1 545 ? 22.970 -5.084 -25.788 1.00 90.31 545 LEU A N 1
ATOM 4328 C CA . LEU A 1 545 ? 22.824 -4.016 -24.792 1.00 90.31 545 LEU A CA 1
ATOM 4329 C C . LEU A 1 545 ? 24.106 -3.196 -24.616 1.00 90.31 545 LEU A C 1
ATOM 4331 O O . LEU A 1 545 ? 24.009 -1.990 -24.407 1.00 90.31 545 LEU A O 1
ATOM 4335 N N . SER A 1 546 ? 25.293 -3.804 -24.733 1.00 90.69 546 SER A N 1
ATOM 4336 C CA . SER A 1 546 ? 26.568 -3.073 -24.664 1.00 90.69 546 SER A CA 1
ATOM 4337 C C . SER A 1 546 ? 26.785 -2.092 -25.816 1.00 90.69 546 SER A C 1
ATOM 4339 O O . SER A 1 546 ? 27.557 -1.152 -25.663 1.00 90.69 546 SER A O 1
ATOM 4341 N N . THR A 1 547 ? 26.106 -2.291 -26.948 1.00 92.31 547 THR A N 1
ATOM 4342 C CA . THR A 1 547 ? 26.177 -1.400 -28.121 1.00 92.31 547 THR A CA 1
ATOM 4343 C C . THR A 1 547 ? 25.065 -0.351 -28.135 1.00 92.31 547 THR A C 1
ATOM 4345 O O . THR A 1 547 ? 25.095 0.574 -28.943 1.00 92.31 547 THR A O 1
ATOM 4348 N N . MET A 1 548 ? 24.074 -0.478 -27.245 1.00 92.00 548 MET A N 1
ATOM 4349 C CA . MET A 1 548 ? 22.924 0.416 -27.215 1.00 92.00 548 MET A CA 1
ATOM 4350 C C . MET A 1 548 ? 23.301 1.812 -26.720 1.00 92.00 548 MET A C 1
ATOM 4352 O O . MET A 1 548 ? 23.908 1.972 -25.659 1.00 92.00 548 MET A O 1
ATOM 4356 N N . ARG A 1 549 ? 22.846 2.838 -27.438 1.00 92.50 549 ARG A N 1
ATOM 4357 C CA . ARG A 1 549 ? 22.986 4.247 -27.051 1.00 92.50 549 ARG A CA 1
ATOM 4358 C C . ARG A 1 549 ? 21.778 5.052 -27.512 1.00 92.50 549 ARG A C 1
ATOM 4360 O O . ARG A 1 549 ? 21.310 4.889 -28.634 1.00 92.50 549 ARG A O 1
ATOM 4367 N N . PHE A 1 550 ? 21.272 5.926 -26.647 1.00 93.50 550 PHE A N 1
ATOM 4368 C CA . PHE A 1 550 ? 20.220 6.859 -27.044 1.00 93.50 550 PHE A CA 1
ATOM 4369 C C . PHE A 1 550 ? 20.835 8.113 -27.651 1.00 93.50 550 PHE A C 1
ATOM 4371 O O . PHE A 1 550 ? 21.837 8.617 -27.141 1.00 93.50 550 PHE A O 1
ATOM 4378 N N . ILE A 1 551 ? 20.203 8.636 -28.694 1.00 93.06 551 ILE A N 1
ATOM 4379 C CA . ILE A 1 551 ? 20.567 9.903 -29.324 1.00 93.06 551 ILE A CA 1
ATOM 4380 C C . ILE A 1 551 ? 19.397 10.882 -29.242 1.00 93.06 551 ILE A C 1
ATOM 4382 O O . ILE A 1 551 ? 18.231 10.486 -29.293 1.00 93.06 551 ILE A O 1
ATOM 4386 N N . ASP A 1 552 ? 19.707 12.163 -29.085 1.00 88.50 552 ASP A N 1
ATOM 4387 C CA . ASP A 1 552 ? 18.706 13.223 -29.224 1.00 88.50 552 ASP A CA 1
ATOM 4388 C C . ASP A 1 552 ? 18.474 13.571 -30.708 1.00 88.50 552 ASP A C 1
ATOM 4390 O O . ASP A 1 552 ? 19.196 13.095 -31.587 1.00 88.50 552 ASP A O 1
ATOM 4394 N N . LYS A 1 553 ? 17.510 14.451 -30.996 1.00 81.81 553 LYS A N 1
ATOM 4395 C CA . LYS A 1 553 ? 17.193 14.943 -32.350 1.00 81.81 553 LYS A CA 1
ATOM 4396 C C . LYS A 1 553 ? 18.411 15.517 -33.085 1.00 81.81 553 LYS A C 1
ATOM 4398 O O . LYS A 1 553 ? 18.523 15.366 -34.294 1.00 81.81 553 LYS A O 1
ATOM 4403 N N . ASN A 1 554 ? 19.362 16.088 -32.342 1.00 83.00 554 ASN A N 1
ATOM 4404 C CA . ASN A 1 554 ? 20.624 16.625 -32.868 1.00 83.00 554 ASN A CA 1
ATOM 4405 C C . ASN A 1 554 ? 21.738 15.561 -32.987 1.00 83.00 554 ASN A C 1
ATOM 4407 O O . ASN A 1 554 ? 22.914 15.907 -33.049 1.00 83.00 554 ASN A O 1
ATOM 4411 N N . ARG A 1 555 ? 21.400 14.264 -32.920 1.00 83.25 555 ARG A N 1
ATOM 4412 C CA . ARG A 1 555 ? 22.323 13.108 -32.940 1.00 83.25 555 ARG A CA 1
ATOM 4413 C C . ARG A 1 555 ? 23.389 13.078 -31.836 1.00 83.25 555 ARG A C 1
ATOM 4415 O O . ARG A 1 555 ? 24.321 12.279 -31.884 1.00 83.25 555 ARG A O 1
ATOM 4422 N N . LYS A 1 556 ? 23.237 13.891 -30.791 1.00 88.19 556 LYS A N 1
ATOM 4423 C CA . LYS A 1 556 ? 24.115 13.853 -29.618 1.00 88.19 556 LYS A CA 1
ATOM 4424 C C . LYS A 1 556 ? 23.817 12.614 -28.775 1.00 88.19 556 LYS A C 1
ATOM 4426 O O . LYS A 1 556 ? 22.659 12.366 -28.435 1.00 88.19 556 LYS A O 1
ATOM 4431 N N . ILE A 1 557 ? 24.862 11.874 -28.399 1.00 87.69 557 ILE A N 1
ATOM 4432 C CA . ILE A 1 557 ? 24.746 10.716 -27.505 1.00 87.69 557 ILE A CA 1
ATOM 4433 C C . ILE A 1 557 ? 24.277 11.184 -26.125 1.00 87.69 557 ILE A C 1
ATOM 4435 O O . ILE A 1 557 ? 24.895 12.039 -25.488 1.00 87.69 557 ILE A O 1
ATOM 4439 N N . MET A 1 558 ? 23.188 10.584 -25.656 1.00 86.25 558 MET A N 1
ATOM 4440 C CA . MET A 1 558 ? 22.583 10.850 -24.362 1.00 86.25 558 MET A CA 1
ATOM 4441 C C . MET A 1 558 ? 22.899 9.718 -23.391 1.00 86.25 558 MET A C 1
ATOM 4443 O O . MET A 1 558 ? 22.525 8.564 -23.606 1.00 86.25 558 MET A O 1
ATOM 4447 N N . SER A 1 559 ? 23.538 10.059 -22.272 1.00 78.94 559 SER A N 1
ATOM 4448 C CA . SER A 1 559 ? 23.728 9.111 -21.176 1.00 78.94 559 SER A CA 1
ATOM 4449 C C . SER A 1 559 ? 22.389 8.843 -20.492 1.00 78.94 559 SER A C 1
ATOM 4451 O O . SER A 1 559 ? 21.769 9.752 -19.935 1.00 78.94 559 SER A O 1
ATOM 4453 N N . VAL A 1 560 ? 21.931 7.591 -20.539 1.00 83.81 560 VAL A N 1
ATOM 4454 C CA . VAL A 1 560 ? 20.748 7.137 -19.804 1.00 83.81 560 VAL A CA 1
ATOM 4455 C C . VAL A 1 560 ? 21.124 5.995 -18.857 1.00 83.81 560 VAL A C 1
ATOM 4457 O O . VAL A 1 560 ? 21.782 5.037 -19.270 1.00 83.81 560 VAL A O 1
ATOM 4460 N N . PRO A 1 561 ? 20.686 6.032 -17.586 1.00 85.81 561 PRO A N 1
ATOM 4461 C CA . PRO A 1 561 ? 21.056 5.005 -16.613 1.00 85.81 561 PRO A CA 1
ATOM 4462 C C . PRO A 1 561 ? 20.460 3.630 -16.950 1.00 85.81 561 PRO A C 1
ATOM 4464 O O . PRO A 1 561 ? 21.031 2.605 -16.592 1.00 85.81 561 PRO A O 1
ATOM 4467 N N . THR A 1 562 ? 19.341 3.587 -17.682 1.00 88.75 562 THR A N 1
ATOM 4468 C CA . THR A 1 562 ? 18.573 2.359 -17.937 1.00 88.75 562 THR A CA 1
ATOM 4469 C C . THR A 1 562 ? 19.361 1.271 -18.658 1.00 88.75 562 THR A C 1
ATOM 4471 O O . THR A 1 562 ? 19.231 0.115 -18.275 1.00 88.75 562 THR A O 1
ATOM 4474 N N . ILE A 1 563 ? 20.204 1.606 -19.641 1.00 90.38 563 ILE A N 1
ATOM 4475 C CA . ILE A 1 563 ? 21.000 0.602 -20.375 1.00 90.38 563 ILE A CA 1
ATOM 4476 C C . ILE A 1 563 ? 22.059 -0.012 -19.451 1.00 90.38 563 ILE A C 1
ATOM 4478 O O . ILE A 1 563 ? 22.141 -1.233 -19.320 1.00 90.38 563 ILE A O 1
ATOM 4482 N N . LYS A 1 564 ? 22.810 0.834 -18.731 1.00 91.12 564 LYS A N 1
ATOM 4483 C CA . LYS A 1 564 ? 23.806 0.393 -17.742 1.00 91.12 564 LYS A CA 1
ATOM 4484 C C . LYS A 1 564 ? 23.171 -0.475 -16.652 1.00 91.12 564 LYS A C 1
ATOM 4486 O O . LYS A 1 564 ? 23.725 -1.511 -16.290 1.00 91.12 564 LYS A O 1
ATOM 4491 N N . ASN A 1 565 ? 21.997 -0.082 -16.164 1.00 91.88 565 ASN A N 1
ATOM 4492 C CA . ASN A 1 565 ? 21.261 -0.819 -15.139 1.00 91.88 565 ASN A CA 1
ATOM 4493 C C . ASN A 1 565 ? 20.705 -2.149 -15.669 1.00 91.88 565 ASN A C 1
ATOM 4495 O O . ASN A 1 565 ? 20.689 -3.127 -14.923 1.00 91.88 565 ASN A O 1
ATOM 4499 N N . TRP A 1 566 ? 20.334 -2.231 -16.952 1.00 90.62 566 TRP A N 1
ATOM 4500 C CA . TRP A 1 566 ? 19.986 -3.492 -17.618 1.00 90.62 566 TRP A CA 1
ATOM 4501 C C . TRP A 1 566 ? 21.179 -4.450 -17.636 1.00 90.62 566 TRP A C 1
ATOM 4503 O O . TRP A 1 566 ? 21.090 -5.566 -17.125 1.00 90.62 566 TRP A O 1
ATOM 4513 N N . ILE A 1 567 ? 22.326 -3.989 -18.141 1.00 92.00 567 ILE A N 1
ATOM 4514 C CA . ILE A 1 567 ? 23.563 -4.782 -18.187 1.00 92.00 567 ILE A CA 1
ATOM 4515 C C . ILE A 1 567 ? 23.943 -5.261 -16.781 1.00 92.00 567 ILE A C 1
ATOM 4517 O O . ILE A 1 567 ? 24.207 -6.446 -16.581 1.00 92.00 567 ILE A O 1
ATOM 4521 N N . SER A 1 568 ? 23.921 -4.357 -15.794 1.00 92.50 568 SER A N 1
ATOM 4522 C CA . SER A 1 568 ? 24.194 -4.706 -14.398 1.00 92.50 568 SER A CA 1
ATOM 4523 C C . SER A 1 568 ? 23.210 -5.750 -13.875 1.00 92.50 568 SER A C 1
ATOM 4525 O O . SER A 1 568 ? 23.632 -6.672 -13.194 1.00 92.50 568 SER A O 1
ATOM 4527 N N . THR A 1 569 ? 21.922 -5.639 -14.202 1.00 93.50 569 THR A N 1
ATOM 4528 C CA . THR A 1 569 ? 20.881 -6.570 -13.742 1.00 93.50 569 THR A CA 1
ATOM 4529 C C . THR A 1 569 ? 21.071 -7.975 -14.310 1.00 93.50 569 THR A C 1
ATOM 4531 O O . THR A 1 569 ? 20.967 -8.945 -13.563 1.00 93.50 569 THR A O 1
ATOM 4534 N N . ILE A 1 570 ? 21.407 -8.109 -15.598 1.00 93.00 570 ILE A N 1
ATOM 4535 C CA . ILE A 1 570 ? 21.689 -9.424 -16.203 1.00 93.00 570 ILE A CA 1
ATOM 4536 C C . ILE A 1 570 ? 22.917 -10.062 -15.551 1.00 93.00 570 ILE A C 1
ATOM 4538 O O . ILE A 1 570 ? 22.847 -11.214 -15.121 1.00 93.00 570 ILE A O 1
ATOM 4542 N N . LYS A 1 571 ? 24.012 -9.302 -15.410 1.00 94.19 571 LYS A N 1
ATOM 4543 C CA . LYS A 1 571 ? 25.226 -9.778 -14.729 1.00 94.19 571 LYS A CA 1
ATOM 4544 C C . LYS A 1 571 ? 24.925 -10.198 -13.290 1.00 94.19 571 LYS A C 1
ATOM 4546 O O . LYS A 1 571 ? 25.325 -11.275 -12.866 1.00 94.19 571 LYS A O 1
ATOM 4551 N N . SER A 1 572 ? 24.127 -9.411 -12.575 1.00 94.38 572 SER A N 1
ATOM 4552 C CA . SER A 1 572 ? 23.648 -9.742 -11.235 1.00 94.38 572 SER A CA 1
ATOM 4553 C C . SER A 1 572 ? 22.848 -11.047 -11.193 1.00 94.38 572 SER A C 1
ATOM 4555 O O . SER A 1 572 ? 23.072 -11.866 -10.306 1.00 94.38 572 SER A O 1
ATOM 4557 N N . PHE A 1 573 ? 21.957 -11.313 -12.153 1.00 94.06 573 PHE A N 1
ATOM 4558 C CA . PHE A 1 573 ? 21.266 -12.607 -12.230 1.00 94.06 573 PHE A CA 1
ATOM 4559 C C . PHE A 1 573 ? 22.227 -13.777 -12.492 1.00 94.06 573 PHE A C 1
ATOM 4561 O O . PHE A 1 573 ? 22.064 -14.839 -11.885 1.00 94.06 573 PHE A O 1
ATOM 4568 N N . GLN A 1 574 ? 23.242 -13.585 -13.341 1.00 93.75 574 GLN A N 1
ATOM 4569 C CA . GLN A 1 574 ? 24.288 -14.584 -13.587 1.00 93.75 574 GLN A CA 1
ATOM 4570 C C . GLN A 1 574 ? 25.109 -14.863 -12.315 1.00 93.75 574 GLN A C 1
ATOM 4572 O O . GLN A 1 574 ? 25.295 -16.026 -11.949 1.00 93.75 574 GLN A O 1
ATOM 4577 N N . THR A 1 575 ? 25.547 -13.825 -11.594 1.00 94.38 575 THR A N 1
ATOM 4578 C CA . THR A 1 575 ? 26.277 -13.962 -10.321 1.00 94.38 575 THR A CA 1
ATOM 4579 C C . THR A 1 575 ? 25.399 -14.594 -9.242 1.00 94.38 575 THR A C 1
ATOM 4581 O O . THR A 1 575 ? 25.827 -15.541 -8.584 1.00 94.38 575 THR A O 1
ATOM 4584 N N . LEU A 1 576 ? 24.141 -14.166 -9.103 1.00 94.50 576 LEU A N 1
ATOM 4585 C CA . LEU A 1 576 ? 23.200 -14.752 -8.148 1.00 94.50 576 LEU A CA 1
ATOM 4586 C C . LEU A 1 576 ? 22.978 -16.244 -8.416 1.00 94.50 576 LEU A C 1
ATOM 4588 O O . LEU A 1 576 ? 22.944 -17.036 -7.478 1.00 94.50 576 LEU A O 1
ATOM 4592 N N . TYR A 1 577 ? 22.870 -16.651 -9.683 1.00 94.44 577 TYR A N 1
ATOM 4593 C CA . TYR A 1 577 ? 22.775 -18.064 -10.040 1.00 94.44 577 TYR A CA 1
ATOM 4594 C C . TYR A 1 577 ? 24.004 -18.861 -9.568 1.00 94.44 577 TYR A C 1
ATOM 4596 O O . TYR A 1 577 ? 23.837 -19.928 -8.978 1.00 94.44 577 TYR A O 1
ATOM 4604 N N . LYS A 1 578 ? 25.224 -18.337 -9.762 1.00 92.81 578 LYS A N 1
ATOM 4605 C CA . LYS A 1 578 ? 26.466 -18.971 -9.276 1.00 92.81 578 LYS A CA 1
ATOM 4606 C C . LYS A 1 578 ? 26.476 -19.098 -7.746 1.00 92.81 578 LYS A C 1
ATOM 4608 O O . LYS A 1 578 ? 26.780 -20.171 -7.230 1.00 92.81 578 LYS A O 1
ATOM 4613 N N . VAL A 1 579 ? 26.075 -18.043 -7.031 1.00 92.12 579 VAL A N 1
ATOM 4614 C CA . VAL A 1 579 ? 25.973 -18.036 -5.557 1.00 92.12 579 VAL A CA 1
ATOM 4615 C C . VAL A 1 579 ? 24.929 -19.038 -5.062 1.00 92.12 579 VAL A C 1
ATOM 4617 O O . VAL A 1 579 ? 25.148 -19.740 -4.083 1.00 92.12 579 VAL A O 1
ATOM 4620 N N . LEU A 1 580 ? 23.794 -19.161 -5.748 1.00 92.50 580 LEU A N 1
ATOM 4621 C CA . LEU A 1 580 ? 22.772 -20.142 -5.387 1.00 92.50 580 LEU A CA 1
ATOM 4622 C C . LEU A 1 580 ? 23.261 -21.584 -5.581 1.00 92.50 580 LEU A C 1
ATOM 4624 O O . LEU A 1 580 ? 22.921 -22.457 -4.780 1.00 92.50 580 LEU A O 1
ATOM 4628 N N . GLN A 1 581 ? 24.094 -21.839 -6.592 1.00 91.25 581 GLN A N 1
ATOM 4629 C CA . GLN A 1 581 ? 24.677 -23.164 -6.802 1.00 91.25 581 GLN A CA 1
ATOM 4630 C C . GLN A 1 581 ? 25.673 -23.551 -5.705 1.00 91.25 581 GLN A C 1
ATOM 4632 O O . GLN A 1 581 ? 25.643 -24.700 -5.262 1.00 91.25 581 GLN A O 1
ATOM 4637 N N . SER A 1 582 ? 26.489 -22.613 -5.207 1.00 90.19 582 SER A N 1
ATOM 4638 C CA . SER A 1 582 ? 27.426 -22.905 -4.108 1.00 90.19 582 SER A CA 1
ATOM 4639 C C . SER A 1 582 ? 26.717 -23.280 -2.801 1.00 90.19 582 SER A C 1
ATOM 4641 O O . SER A 1 582 ? 27.276 -24.005 -1.985 1.00 90.19 582 SER A O 1
ATOM 4643 N N . VAL A 1 583 ? 25.454 -22.872 -2.631 1.00 88.75 583 VAL A N 1
ATOM 4644 C CA . VAL A 1 583 ? 24.599 -23.243 -1.489 1.00 88.75 583 VAL A CA 1
ATOM 4645 C C . VAL A 1 583 ? 23.605 -24.374 -1.803 1.00 88.75 583 VAL A C 1
ATOM 4647 O O . VAL A 1 583 ? 22.604 -24.547 -1.106 1.00 88.75 583 VAL A O 1
ATOM 4650 N N . ASN A 1 584 ? 23.865 -25.162 -2.855 1.00 88.88 584 ASN A N 1
ATOM 4651 C CA . ASN A 1 584 ? 23.065 -26.322 -3.279 1.00 88.88 584 ASN A CA 1
ATOM 4652 C C . ASN A 1 584 ? 21.602 -25.986 -3.671 1.00 88.88 584 ASN A C 1
ATOM 4654 O O . ASN A 1 584 ? 20.694 -26.824 -3.593 1.00 88.88 584 ASN A O 1
ATOM 4658 N N . ILE A 1 585 ? 21.344 -24.757 -4.133 1.00 90.00 585 ILE A N 1
ATOM 4659 C CA . ILE A 1 585 ? 20.068 -24.351 -4.734 1.00 90.00 585 ILE A CA 1
ATOM 4660 C C . ILE A 1 585 ? 20.185 -24.447 -6.258 1.00 90.00 585 ILE A C 1
ATOM 4662 O O . ILE A 1 585 ? 20.698 -23.567 -6.939 1.00 90.00 585 ILE A O 1
ATOM 4666 N N . ARG A 1 586 ? 19.629 -25.530 -6.811 1.00 90.38 586 ARG A N 1
ATOM 4667 C CA . ARG A 1 586 ? 19.745 -25.874 -8.242 1.00 90.38 586 ARG A CA 1
ATOM 4668 C C . ARG A 1 586 ? 18.979 -24.951 -9.194 1.00 90.38 586 ARG A C 1
ATOM 4670 O O . ARG A 1 586 ? 19.207 -25.004 -10.403 1.00 90.38 586 ARG A O 1
ATOM 4677 N N . SER A 1 587 ? 18.011 -24.193 -8.681 1.00 91.06 587 SER A N 1
ATOM 4678 C CA . SER A 1 587 ? 17.155 -23.333 -9.497 1.00 91.06 587 SER A CA 1
ATOM 4679 C C . SER A 1 587 ? 16.447 -22.252 -8.693 1.00 91.06 587 SER A C 1
ATOM 4681 O O . SER A 1 587 ? 16.074 -22.502 -7.546 1.00 91.06 587 SER A O 1
ATOM 4683 N N . PHE A 1 588 ? 16.147 -21.122 -9.332 1.00 90.94 588 PHE A N 1
ATOM 4684 C CA . PHE A 1 588 ? 15.311 -20.054 -8.772 1.00 90.94 588 PHE A CA 1
ATOM 4685 C C . PHE A 1 588 ? 14.335 -19.497 -9.814 1.00 90.94 588 PHE A C 1
ATOM 4687 O O . PHE A 1 588 ? 14.476 -19.744 -11.012 1.00 90.94 588 PHE A O 1
ATOM 4694 N N . LEU A 1 589 ? 13.327 -18.756 -9.353 1.00 89.00 589 LEU A N 1
ATOM 4695 C CA . LEU A 1 589 ? 12.332 -18.100 -10.201 1.00 89.00 589 LEU A CA 1
ATOM 4696 C C . LEU A 1 589 ? 12.643 -16.597 -10.283 1.00 89.00 589 LEU A C 1
ATOM 4698 O O . LEU A 1 589 ? 12.504 -15.924 -9.263 1.00 89.00 589 LEU A O 1
ATOM 4702 N N . PRO A 1 590 ? 13.001 -16.043 -11.459 1.00 88.31 590 PRO A N 1
ATOM 4703 C CA . PRO A 1 590 ? 13.266 -14.607 -11.610 1.00 88.31 590 PRO A CA 1
ATOM 4704 C C . PRO A 1 590 ? 12.083 -13.722 -11.204 1.00 88.31 590 PRO A C 1
ATOM 4706 O O . PRO A 1 590 ? 12.278 -12.653 -10.644 1.00 88.31 590 PRO A O 1
ATOM 4709 N N . ARG A 1 591 ? 10.845 -14.209 -11.379 1.00 83.88 591 ARG A N 1
ATOM 4710 C CA . ARG A 1 591 ? 9.612 -13.538 -10.920 1.00 83.88 591 ARG A CA 1
ATOM 4711 C C . ARG A 1 591 ? 9.575 -13.285 -9.404 1.00 83.88 591 ARG A C 1
ATOM 4713 O O . ARG A 1 591 ? 8.815 -12.442 -8.943 1.00 83.88 591 ARG A O 1
ATOM 4720 N N . HIS A 1 592 ? 10.355 -14.022 -8.613 1.00 84.62 592 HIS A N 1
ATOM 4721 C CA . HIS A 1 592 ? 10.464 -13.764 -7.176 1.00 84.62 592 HIS A CA 1
ATOM 4722 C C . HIS A 1 592 ? 11.506 -12.692 -6.832 1.00 84.62 592 HIS A C 1
ATOM 4724 O O . HIS A 1 592 ? 11.643 -12.326 -5.670 1.00 84.62 592 HIS A O 1
ATOM 4730 N N . ILE A 1 593 ? 12.243 -12.197 -7.824 1.00 90.06 593 ILE A N 1
ATOM 4731 C CA . ILE A 1 593 ? 13.377 -11.286 -7.668 1.00 90.06 593 ILE A CA 1
ATOM 4732 C C . ILE A 1 593 ? 13.074 -10.008 -8.456 1.00 90.06 593 ILE A C 1
ATOM 4734 O O . ILE A 1 593 ? 13.736 -9.661 -9.430 1.00 90.06 593 ILE A O 1
ATOM 4738 N N . ASN A 1 594 ? 11.986 -9.359 -8.052 1.00 90.25 594 ASN A N 1
ATOM 4739 C CA . ASN A 1 594 ? 11.494 -8.081 -8.554 1.00 90.25 594 ASN A CA 1
ATOM 4740 C C . ASN A 1 594 ? 10.707 -7.365 -7.438 1.00 90.25 594 ASN A C 1
ATOM 4742 O O . ASN A 1 594 ? 10.469 -7.946 -6.371 1.00 90.25 594 ASN A O 1
ATOM 4746 N N . GLN A 1 595 ? 10.298 -6.119 -7.673 1.00 90.25 595 GLN A N 1
ATOM 4747 C CA . GLN A 1 595 ? 9.585 -5.305 -6.685 1.00 90.25 595 GLN A CA 1
ATOM 4748 C C . GLN A 1 595 ? 8.058 -5.469 -6.714 1.00 90.25 595 GLN A C 1
ATOM 4750 O O . GLN A 1 595 ? 7.384 -4.875 -5.874 1.00 90.25 595 GLN A O 1
ATOM 4755 N N . ASP A 1 596 ? 7.488 -6.311 -7.586 1.00 87.88 596 ASP A N 1
ATOM 4756 C CA . ASP A 1 596 ? 6.027 -6.459 -7.729 1.00 87.88 596 ASP A CA 1
ATOM 4757 C C . ASP A 1 596 ? 5.321 -6.760 -6.397 1.00 87.88 596 ASP A C 1
ATOM 4759 O O . ASP A 1 596 ? 4.220 -6.272 -6.135 1.00 87.88 596 ASP A O 1
ATOM 4763 N N . SER A 1 597 ? 5.931 -7.568 -5.521 1.00 87.62 597 SER A N 1
ATOM 4764 C CA . SER A 1 597 ? 5.356 -7.871 -4.202 1.00 87.62 597 SER A CA 1
ATOM 4765 C C . SER A 1 597 ? 5.298 -6.641 -3.289 1.00 87.62 597 SER A C 1
ATOM 4767 O O . SER A 1 597 ? 4.362 -6.525 -2.492 1.00 87.62 597 SER A O 1
ATOM 4769 N N . LEU A 1 598 ? 6.258 -5.723 -3.419 1.00 91.38 598 LEU A N 1
ATOM 4770 C CA . LEU A 1 598 ? 6.304 -4.463 -2.681 1.00 91.38 598 LEU A CA 1
ATOM 4771 C C . LEU A 1 598 ? 5.332 -3.431 -3.278 1.00 91.38 598 LEU A C 1
ATOM 4773 O O . LEU A 1 598 ? 4.574 -2.809 -2.536 1.00 91.38 598 LEU A O 1
ATOM 4777 N N . GLU A 1 599 ? 5.233 -3.335 -4.606 1.00 89.88 599 GLU A N 1
ATOM 4778 C CA . GLU A 1 599 ? 4.232 -2.483 -5.263 1.00 89.88 599 GLU A CA 1
ATOM 4779 C C . GLU A 1 599 ? 2.794 -2.938 -4.959 1.00 89.88 599 GLU A C 1
ATOM 4781 O O . GLU A 1 599 ? 1.911 -2.129 -4.653 1.00 89.88 599 GLU A O 1
ATOM 4786 N N . ASN A 1 600 ? 2.553 -4.253 -4.954 1.00 87.38 600 ASN A N 1
ATOM 4787 C CA . ASN A 1 600 ? 1.285 -4.834 -4.516 1.00 87.38 600 ASN A CA 1
ATOM 4788 C C . ASN A 1 600 ? 0.971 -4.479 -3.058 1.00 87.38 600 ASN A C 1
ATOM 4790 O O . ASN A 1 600 ? -0.186 -4.211 -2.714 1.00 87.38 600 ASN A O 1
ATOM 4794 N N . PHE A 1 601 ? 1.990 -4.443 -2.197 1.00 89.50 601 PHE A N 1
ATOM 4795 C CA . PHE A 1 601 ? 1.846 -3.994 -0.818 1.00 89.50 601 PHE A CA 1
ATOM 4796 C C . PHE A 1 601 ? 1.491 -2.502 -0.735 1.00 89.50 601 PHE A C 1
ATOM 4798 O O . PHE A 1 601 ? 0.605 -2.134 0.037 1.00 89.50 601 PHE A O 1
ATOM 4805 N N . PHE A 1 602 ? 2.052 -1.644 -1.587 1.00 90.94 602 PHE A N 1
ATOM 4806 C CA . PHE A 1 602 ? 1.623 -0.244 -1.680 1.00 90.94 602 PHE A CA 1
ATOM 4807 C C . PHE A 1 602 ? 0.182 -0.098 -2.174 1.00 90.94 602 PHE A C 1
ATOM 4809 O O . PHE A 1 602 ? -0.590 0.676 -1.602 1.00 90.94 602 PHE A O 1
ATOM 4816 N N . GLY A 1 603 ? -0.230 -0.882 -3.174 1.00 86.56 603 GLY A N 1
ATOM 4817 C CA . GLY A 1 603 ? -1.628 -0.947 -3.613 1.00 86.56 603 GLY A CA 1
ATOM 4818 C C . GLY A 1 603 ? -2.572 -1.382 -2.484 1.00 86.56 603 GLY A C 1
ATOM 4819 O O . GLY A 1 603 ? -3.654 -0.815 -2.304 1.00 86.56 603 GLY A O 1
ATOM 4820 N N . ALA A 1 604 ? -2.133 -2.336 -1.660 1.00 82.62 604 ALA A N 1
ATOM 4821 C CA . ALA A 1 604 ? -2.847 -2.779 -0.469 1.00 82.62 604 ALA A CA 1
ATOM 4822 C C . ALA A 1 604 ? -2.971 -1.670 0.588 1.00 82.62 604 ALA A C 1
ATOM 4824 O O . ALA A 1 604 ? -4.060 -1.468 1.132 1.00 82.62 604 ALA A O 1
ATOM 4825 N N . ILE A 1 605 ? -1.892 -0.924 0.848 1.00 87.62 605 ILE A N 1
ATOM 4826 C CA . ILE A 1 605 ? -1.893 0.223 1.767 1.00 87.62 605 ILE A CA 1
ATOM 4827 C C . ILE A 1 605 ? -2.905 1.268 1.300 1.00 87.62 605 ILE A C 1
ATOM 4829 O O . ILE A 1 605 ? -3.746 1.705 2.089 1.00 87.62 605 ILE A O 1
ATOM 4833 N N . ARG A 1 606 ? -2.886 1.603 0.004 1.00 84.94 606 ARG A N 1
ATOM 4834 C CA . ARG A 1 606 ? -3.818 2.567 -0.592 1.00 84.94 606 ARG A CA 1
ATOM 4835 C C . ARG A 1 606 ? -5.273 2.097 -0.526 1.00 84.94 606 ARG A C 1
ATOM 4837 O O . ARG A 1 606 ? -6.182 2.901 -0.346 1.00 84.94 606 ARG A O 1
ATOM 4844 N N . SER A 1 607 ? -5.527 0.791 -0.623 1.00 78.56 607 SER A N 1
ATOM 4845 C CA . SER A 1 607 ? -6.894 0.280 -0.489 1.00 78.56 607 SER A CA 1
ATOM 4846 C C . SER A 1 607 ? -7.405 0.244 0.956 1.00 78.56 607 SER A C 1
ATOM 4848 O O . SER A 1 607 ? -8.622 0.286 1.149 1.00 78.56 607 SER A O 1
ATOM 4850 N N . VAL A 1 608 ? -6.527 0.100 1.956 1.00 76.12 608 VAL A N 1
ATOM 4851 C CA . VAL A 1 608 ? -6.919 0.021 3.375 1.00 76.12 608 VAL A CA 1
ATOM 4852 C C . VAL A 1 608 ? -7.010 1.405 4.020 1.00 76.12 608 VAL A C 1
ATOM 4854 O O . VAL A 1 608 ? -7.969 1.660 4.747 1.00 76.12 608 VAL A O 1
ATOM 4857 N N . GLY A 1 609 ? -6.021 2.273 3.787 1.00 65.81 609 GLY A N 1
ATOM 4858 C CA . GLY A 1 609 ? -5.958 3.617 4.365 1.00 65.81 609 GLY A CA 1
ATOM 4859 C C . GLY A 1 609 ? -6.802 4.618 3.578 1.00 65.81 609 GLY A C 1
ATOM 4860 O O . GLY A 1 609 ? -7.820 5.103 4.067 1.00 65.81 609 GLY A O 1
ATOM 4861 N N . SER A 1 610 ? -6.369 4.910 2.354 1.00 76.31 610 SER A N 1
ATOM 4862 C CA . SER A 1 610 ? -7.011 5.787 1.365 1.00 76.31 610 SER A CA 1
ATOM 4863 C C . SER A 1 610 ? -6.146 5.811 0.097 1.00 76.31 610 SER A C 1
ATOM 4865 O O . SER A 1 610 ? -4.972 5.454 0.156 1.00 76.31 610 SER A O 1
ATOM 4867 N N . THR A 1 611 ? -6.673 6.274 -1.044 1.00 74.94 611 THR A N 1
ATOM 4868 C CA . THR A 1 611 ? -5.920 6.337 -2.319 1.00 74.94 611 THR A CA 1
ATOM 4869 C C . THR A 1 611 ? -4.556 7.029 -2.189 1.00 74.94 611 THR A C 1
ATOM 4871 O O . THR A 1 611 ? -3.581 6.576 -2.792 1.00 74.94 611 THR A O 1
ATOM 4874 N N . ASN A 1 612 ? -4.498 8.089 -1.375 1.00 83.25 612 ASN A N 1
ATOM 4875 C CA . ASN A 1 612 ? -3.288 8.807 -0.981 1.00 83.25 612 ASN A CA 1
ATOM 4876 C C . ASN A 1 612 ? -3.299 8.949 0.554 1.00 83.25 612 ASN A C 1
ATOM 4878 O O . ASN A 1 612 ? -3.967 9.852 1.067 1.00 83.25 612 ASN A O 1
ATOM 4882 N N . PRO A 1 613 ? -2.665 8.027 1.297 1.00 89.31 613 PRO A N 1
ATOM 4883 C CA . PRO A 1 613 ? -2.640 8.069 2.755 1.00 89.31 613 PRO A CA 1
ATOM 4884 C C . PRO A 1 613 ? -1.639 9.113 3.257 1.00 89.31 613 PRO A C 1
ATOM 4886 O O . PRO A 1 613 ? -0.599 9.318 2.640 1.00 89.31 613 PRO A O 1
ATOM 4889 N N . ASN A 1 614 ? -1.931 9.753 4.391 1.00 91.50 614 ASN A N 1
ATOM 4890 C CA . ASN A 1 614 ? -0.924 10.487 5.164 1.00 91.50 614 ASN A CA 1
ATOM 4891 C C . ASN A 1 614 ? -0.140 9.524 6.069 1.00 91.50 614 ASN A C 1
ATOM 4893 O O . ASN A 1 614 ? -0.478 8.341 6.142 1.00 91.50 614 ASN A O 1
ATOM 4897 N N . CYS A 1 615 ? 0.877 10.012 6.785 1.00 92.69 615 CYS A N 1
ATOM 4898 C CA . CYS A 1 615 ? 1.705 9.164 7.648 1.00 92.69 615 CYS A CA 1
ATOM 4899 C C . CYS A 1 615 ? 0.870 8.368 8.664 1.00 92.69 615 CYS A C 1
ATOM 4901 O O . CYS A 1 615 ? 1.025 7.156 8.764 1.00 92.69 615 CYS A O 1
ATOM 4903 N N . ASN A 1 616 ? -0.093 8.997 9.347 1.00 90.88 616 ASN A N 1
ATOM 4904 C CA . ASN A 1 616 ? -0.956 8.296 10.306 1.00 90.88 616 ASN A CA 1
ATOM 4905 C C . ASN A 1 616 ? -1.791 7.179 9.643 1.00 90.88 616 ASN A C 1
ATOM 4907 O O . ASN A 1 616 ? -1.817 6.041 10.117 1.00 90.88 616 ASN A O 1
ATOM 4911 N N . ALA A 1 617 ? -2.429 7.471 8.504 1.00 90.56 617 ALA A N 1
ATOM 4912 C CA . ALA A 1 617 ? -3.190 6.486 7.741 1.00 90.56 617 ALA A CA 1
ATOM 4913 C C . ALA A 1 617 ? -2.295 5.353 7.211 1.00 90.56 617 ALA A C 1
ATOM 4915 O O . ALA A 1 617 ? -2.719 4.195 7.204 1.00 90.56 617 ALA A O 1
ATOM 4916 N N . PHE A 1 618 ? -1.057 5.669 6.821 1.00 93.38 618 PHE A N 1
ATOM 4917 C CA . PHE A 1 618 ? -0.050 4.696 6.414 1.00 93.38 618 PHE A CA 1
ATOM 4918 C C . PHE A 1 618 ? 0.311 3.754 7.567 1.00 93.38 618 PHE A C 1
ATOM 4920 O O . PHE A 1 618 ? 0.224 2.546 7.377 1.00 93.38 618 PHE A O 1
ATOM 4927 N N . ILE A 1 619 ? 0.618 4.263 8.768 1.00 90.62 619 ILE A N 1
ATOM 4928 C CA . ILE A 1 619 ? 0.934 3.434 9.953 1.00 90.62 619 ILE A CA 1
ATOM 4929 C C . ILE A 1 619 ? -0.216 2.460 10.234 1.00 90.62 619 ILE A C 1
ATOM 4931 O O . ILE A 1 619 ? -0.015 1.253 10.399 1.00 90.62 619 ILE A O 1
ATOM 4935 N N . VAL A 1 620 ? -1.454 2.966 10.241 1.00 86.19 620 VAL A N 1
ATOM 4936 C CA . VAL A 1 620 ? -2.650 2.150 10.492 1.00 86.19 620 VAL A CA 1
ATOM 4937 C C . VAL A 1 620 ? -2.842 1.081 9.410 1.00 86.19 620 VAL A C 1
ATOM 4939 O O . VAL A 1 620 ? -3.214 -0.057 9.732 1.00 86.19 620 VAL A O 1
ATOM 4942 N N . ALA A 1 621 ? -2.598 1.418 8.141 1.00 88.31 621 ALA A N 1
ATOM 4943 C CA . ALA A 1 621 ? -2.698 0.491 7.017 1.00 88.31 621 ALA A CA 1
ATOM 4944 C C . ALA A 1 621 ? -1.578 -0.561 7.038 1.00 88.31 621 ALA A C 1
ATOM 4946 O O . ALA A 1 621 ? -1.882 -1.750 6.974 1.00 88.31 621 ALA A O 1
ATOM 4947 N N . TYR A 1 622 ? -0.322 -0.148 7.222 1.00 89.81 622 TYR A N 1
ATOM 4948 C CA . TYR A 1 622 ? 0.851 -1.015 7.357 1.00 89.81 622 TYR A CA 1
ATOM 4949 C C . TYR A 1 622 ? 0.629 -2.052 8.456 1.00 89.81 622 TYR A C 1
ATOM 4951 O O . TYR A 1 622 ? 0.650 -3.258 8.201 1.00 89.81 622 TYR A O 1
ATOM 4959 N N . LYS A 1 623 ? 0.278 -1.583 9.661 1.00 84.81 623 LYS A N 1
ATOM 4960 C CA . LYS A 1 623 ? -0.070 -2.441 10.793 1.00 84.81 623 LYS A CA 1
ATOM 4961 C C . LYS A 1 623 ? -1.213 -3.382 10.428 1.00 84.81 623 LYS A C 1
ATOM 4963 O O . LYS A 1 623 ? -1.113 -4.581 10.625 1.00 84.81 623 LYS A O 1
ATOM 4968 N N . THR A 1 624 ? -2.289 -2.884 9.828 1.00 80.62 624 THR A N 1
ATOM 4969 C CA . THR A 1 624 ? -3.412 -3.740 9.410 1.00 80.62 624 THR A CA 1
ATOM 4970 C C . THR A 1 624 ? -2.988 -4.865 8.457 1.00 80.62 624 THR A C 1
ATOM 4972 O O . THR A 1 624 ? -3.483 -5.983 8.594 1.00 80.62 624 THR A O 1
ATOM 4975 N N . LEU A 1 625 ? -2.092 -4.589 7.509 1.00 81.50 625 LEU A N 1
ATOM 4976 C CA . LEU A 1 625 ? -1.645 -5.564 6.517 1.00 81.50 625 LEU A CA 1
ATOM 4977 C C . LEU A 1 625 ? -0.712 -6.609 7.113 1.00 81.50 625 LEU A C 1
ATOM 4979 O O . LEU A 1 625 ? -0.947 -7.795 6.897 1.00 81.50 625 LEU A O 1
ATOM 4983 N N . VAL A 1 626 ? 0.279 -6.195 7.904 1.00 79.81 626 VAL A N 1
ATOM 4984 C CA . VAL A 1 626 ? 1.169 -7.112 8.638 1.00 79.81 626 VAL A CA 1
ATOM 4985 C C . VAL A 1 626 ? 0.350 -8.115 9.449 1.00 79.81 626 VAL A C 1
ATOM 4987 O O . VAL A 1 626 ? 0.562 -9.322 9.390 1.00 79.81 626 VAL A O 1
ATOM 4990 N N . LEU A 1 627 ? -0.668 -7.613 10.138 1.00 72.00 627 LEU A N 1
ATOM 4991 C CA . LEU A 1 627 ? -1.520 -8.396 11.024 1.00 72.00 627 LEU A CA 1
ATOM 4992 C C . LEU A 1 627 ? -2.509 -9.317 10.291 1.00 72.00 627 LEU A C 1
ATOM 4994 O O . LEU A 1 627 ? -3.069 -10.230 10.891 1.00 72.00 627 LEU A O 1
ATOM 4998 N N . ASN A 1 628 ? -2.734 -9.094 9.000 1.00 68.00 628 ASN A N 1
ATOM 4999 C CA . ASN A 1 628 ? -3.670 -9.858 8.178 1.00 68.00 628 ASN A CA 1
ATOM 5000 C C . ASN A 1 628 ? -2.939 -10.694 7.111 1.00 68.00 628 ASN A C 1
ATOM 5002 O O . ASN A 1 628 ? -3.511 -10.992 6.058 1.00 68.00 628 ASN A O 1
ATOM 5006 N N . ASN A 1 629 ? -1.669 -11.037 7.369 1.00 67.50 629 ASN A N 1
ATOM 5007 C CA . ASN A 1 629 ? -0.780 -11.770 6.461 1.00 67.50 629 ASN A CA 1
ATOM 5008 C C . ASN A 1 629 ? -0.728 -11.148 5.054 1.00 67.50 629 ASN A C 1
ATOM 5010 O O . ASN A 1 629 ? -0.753 -11.858 4.053 1.00 67.50 629 ASN A O 1
ATOM 5014 N N . LEU A 1 630 ? -0.717 -9.814 4.981 1.00 56.62 630 LEU A N 1
ATOM 5015 C CA . LEU A 1 630 ? -0.626 -9.017 3.751 1.00 56.62 630 LEU A CA 1
ATOM 5016 C C . LEU A 1 630 ? -1.804 -9.194 2.778 1.00 56.62 630 LEU A C 1
ATOM 5018 O O . LEU A 1 630 ? -1.727 -8.784 1.622 1.00 56.62 630 LEU A O 1
ATOM 5022 N N . VAL A 1 631 ? -2.927 -9.748 3.244 1.00 53.94 631 VAL A N 1
ATOM 5023 C CA . VAL A 1 631 ? -4.132 -9.901 2.423 1.00 53.94 631 VAL A CA 1
ATOM 5024 C C . VAL A 1 631 ? -4.961 -8.617 2.448 1.00 53.94 631 VAL A C 1
ATOM 5026 O O . VAL A 1 631 ? -5.416 -8.174 3.505 1.00 53.94 631 VAL A O 1
ATOM 5029 N N . SER A 1 632 ? -5.234 -8.046 1.276 1.00 48.38 632 SER A N 1
ATOM 5030 C CA . SER A 1 632 ? -6.072 -6.854 1.120 1.00 48.38 632 SER A CA 1
ATOM 5031 C C . SER A 1 632 ? -6.979 -6.944 -0.114 1.00 48.38 632 SER A C 1
ATOM 5033 O O . SER A 1 632 ? -6.708 -7.699 -1.047 1.00 48.38 632 SER A O 1
ATOM 5035 N N . PRO A 1 633 ? -8.089 -6.191 -0.158 1.00 48.06 633 PRO A N 1
ATOM 5036 C CA . PRO A 1 633 ? -8.741 -5.895 -1.425 1.00 48.06 633 PRO A CA 1
ATOM 5037 C C . PRO A 1 633 ? -7.813 -5.011 -2.284 1.00 48.06 633 PRO A C 1
ATOM 5039 O O . PRO A 1 633 ? -7.361 -3.983 -1.811 1.00 48.06 633 PRO A O 1
ATOM 5042 N N . GLN A 1 634 ? -7.541 -5.368 -3.545 1.00 44.44 634 GLN A N 1
ATOM 5043 C CA . GLN A 1 634 ? -6.683 -4.547 -4.425 1.00 44.44 634 GLN A CA 1
ATOM 5044 C C . GLN A 1 634 ? -7.356 -3.209 -4.792 1.00 44.44 634 GLN A C 1
ATOM 5046 O O . GLN A 1 634 ? -8.587 -3.161 -4.911 1.00 44.44 634 GLN A O 1
ATOM 5051 N N . SER A 1 635 ? -6.588 -2.140 -5.012 1.00 40.44 635 SER A N 1
ATOM 5052 C CA . SER A 1 635 ? -7.114 -0.882 -5.560 1.00 40.44 635 SER A CA 1
ATOM 5053 C C . SER A 1 635 ? -7.608 -1.069 -7.009 1.00 40.44 635 SER A C 1
ATOM 5055 O O . SER A 1 635 ? -6.992 -1.829 -7.760 1.00 40.44 635 SER A O 1
ATOM 5057 N N . PRO A 1 636 ? -8.703 -0.409 -7.437 1.00 30.73 636 PRO A N 1
ATOM 5058 C CA . PRO A 1 636 ? -9.088 -0.368 -8.851 1.00 30.73 636 PRO A CA 1
ATOM 5059 C C . PRO A 1 636 ? -7.918 0.137 -9.714 1.00 30.73 636 PRO A C 1
ATOM 5061 O O . PRO A 1 636 ? -7.289 1.127 -9.354 1.00 30.73 636 PRO A O 1
ATOM 5064 N N . GLY A 1 637 ? -7.597 -0.554 -10.815 1.00 39.44 637 GLY A N 1
ATOM 5065 C CA . GLY A 1 637 ? -6.551 -0.126 -11.758 1.00 39.44 637 GLY A CA 1
ATOM 5066 C C . GLY A 1 637 ? -5.094 -0.376 -11.335 1.00 39.44 637 GLY A C 1
ATOM 5067 O O . GLY A 1 637 ? -4.209 0.300 -11.852 1.00 39.44 637 GLY A O 1
ATOM 5068 N N . ALA A 1 638 ? -4.827 -1.307 -10.411 1.00 47.22 638 ALA A N 1
ATOM 5069 C CA . ALA A 1 638 ? -3.463 -1.661 -9.997 1.00 47.22 638 ALA A CA 1
ATOM 5070 C C . ALA A 1 638 ? -2.570 -2.117 -11.173 1.00 47.22 638 ALA A C 1
ATOM 5072 O O . ALA A 1 638 ? -3.038 -2.775 -12.103 1.00 47.22 638 ALA A O 1
ATOM 5073 N N . ASN A 1 639 ? -1.281 -1.762 -11.114 1.00 43.38 639 ASN A N 1
ATOM 5074 C CA . ASN A 1 639 ? -0.319 -2.001 -12.197 1.00 43.38 639 ASN A CA 1
ATOM 5075 C C . ASN A 1 639 ? 0.318 -3.403 -12.173 1.00 43.38 639 ASN A C 1
ATOM 5077 O O . ASN A 1 639 ? 0.846 -3.825 -13.200 1.00 43.38 639 ASN A O 1
ATOM 5081 N N . CYS A 1 640 ? 0.252 -4.108 -11.040 1.00 52.41 640 CYS A N 1
ATOM 5082 C CA . CYS A 1 640 ? 0.957 -5.370 -10.799 1.00 52.41 640 CYS A CA 1
ATOM 5083 C C . CYS A 1 640 ? -0.013 -6.569 -10.773 1.00 52.41 640 CYS A C 1
ATOM 5085 O O . CYS A 1 640 ? -1.205 -6.422 -10.473 1.00 52.41 640 CYS A O 1
ATOM 5087 N N . GLU A 1 641 ? 0.498 -7.767 -11.075 1.00 51.88 641 GLU A N 1
ATOM 5088 C CA . GLU A 1 641 ? -0.276 -9.019 -11.033 1.00 51.88 641 GLU A CA 1
ATOM 5089 C C . GLU A 1 641 ? -0.699 -9.402 -9.598 1.00 51.88 641 GLU A C 1
ATOM 5091 O O . GLU A 1 641 ? -0.018 -9.081 -8.624 1.00 51.88 641 GLU A O 1
ATOM 5096 N N . GLU A 1 642 ? -1.827 -10.113 -9.453 1.00 50.56 642 GLU A N 1
ATOM 5097 C CA . GLU A 1 642 ? -2.337 -10.570 -8.150 1.00 50.56 642 GLU A CA 1
ATOM 5098 C C . GLU A 1 642 ? -1.390 -11.592 -7.484 1.00 50.56 642 GLU A C 1
ATOM 5100 O O . GLU A 1 642 ? -1.120 -12.653 -8.041 1.00 50.56 642 GLU A O 1
ATOM 5105 N N . ASP A 1 643 ? -0.964 -11.317 -6.245 1.00 52.53 643 ASP A N 1
ATOM 5106 C CA . ASP A 1 643 ? -0.014 -12.148 -5.480 1.00 52.53 643 ASP A CA 1
ATOM 5107 C C . ASP A 1 643 ? -0.607 -12.620 -4.125 1.00 52.53 643 ASP A C 1
ATOM 5109 O O . ASP A 1 643 ? 0.020 -12.561 -3.062 1.00 52.53 643 ASP A O 1
ATOM 5113 N N . PHE A 1 644 ? -1.885 -13.028 -4.137 1.00 46.03 644 PHE A N 1
ATOM 5114 C CA . PHE A 1 644 ? -2.677 -13.361 -2.935 1.00 46.03 644 PHE A CA 1
ATOM 5115 C C . PHE A 1 644 ? -2.421 -14.762 -2.348 1.00 46.03 644 PHE A C 1
ATOM 5117 O O . PHE A 1 644 ? -3.110 -15.162 -1.408 1.00 46.03 644 PHE A O 1
ATOM 5124 N N . THR A 1 645 ? -1.470 -15.524 -2.895 1.00 43.66 645 THR A N 1
ATOM 5125 C CA . THR A 1 645 ? -1.201 -16.919 -2.492 1.00 43.66 645 THR A CA 1
ATOM 5126 C C . THR A 1 645 ? 0.071 -17.103 -1.663 1.00 43.66 645 THR A C 1
ATOM 5128 O O . THR A 1 645 ? 0.341 -18.218 -1.225 1.00 43.66 645 THR A O 1
ATOM 5131 N N . GLU A 1 646 ? 0.863 -16.049 -1.452 1.00 55.62 646 GLU A N 1
ATOM 5132 C CA . GLU A 1 646 ? 2.128 -16.123 -0.709 1.00 55.62 646 GLU A CA 1
ATOM 5133 C C . GLU A 1 646 ? 1.930 -15.744 0.768 1.00 55.62 646 GLU A C 1
ATOM 5135 O O . GLU A 1 646 ? 1.358 -14.700 1.083 1.00 55.62 646 GLU A O 1
ATOM 5140 N N . GLY A 1 647 ? 2.371 -16.619 1.679 1.00 57.59 647 GLY A N 1
ATOM 5141 C CA . GLY A 1 647 ? 2.213 -16.440 3.124 1.00 57.59 647 GLY A CA 1
ATOM 5142 C C . GLY A 1 647 ? 3.217 -15.455 3.736 1.00 57.59 647 GLY A C 1
ATOM 5143 O O . GLY A 1 647 ? 4.302 -15.229 3.204 1.00 57.59 647 GLY A O 1
ATOM 5144 N N . SER A 1 648 ? 2.859 -14.894 4.889 1.00 65.50 648 SER A N 1
ATOM 5145 C CA . SER A 1 648 ? 3.757 -14.114 5.750 1.00 65.50 648 SER A CA 1
ATOM 5146 C C . SER A 1 648 ? 4.528 -15.047 6.692 1.00 65.50 648 SER A C 1
ATOM 5148 O O . SER A 1 648 ? 3.973 -16.052 7.140 1.00 65.50 648 SER A O 1
ATOM 5150 N N . LEU A 1 649 ? 5.790 -14.730 7.014 1.00 65.31 649 LEU A N 1
ATOM 5151 C CA . LEU A 1 649 ? 6.554 -15.481 8.025 1.00 65.31 649 LEU A CA 1
ATOM 5152 C C . LEU A 1 649 ? 6.059 -15.204 9.448 1.00 65.31 649 LEU A C 1
ATOM 5154 O O . LEU A 1 649 ? 6.225 -16.050 10.326 1.00 65.31 649 LEU A O 1
ATOM 5158 N N . SER A 1 650 ? 5.465 -14.034 9.686 1.00 61.59 650 SER A N 1
ATOM 5159 C CA . SER A 1 650 ? 4.831 -13.687 10.957 1.00 61.59 650 SER A CA 1
ATOM 5160 C C . SER A 1 650 ? 3.308 -13.765 10.847 1.00 61.59 650 SER A C 1
ATOM 5162 O O . SER A 1 650 ? 2.730 -13.474 9.798 1.00 61.59 650 SER A O 1
ATOM 5164 N N . SER A 1 651 ? 2.654 -14.154 11.944 1.00 68.56 651 SER A N 1
ATOM 5165 C CA . SER A 1 651 ? 1.200 -14.075 12.098 1.00 68.56 651 SER A CA 1
ATOM 5166 C C . SER A 1 651 ? 0.854 -13.119 13.239 1.00 68.56 651 SER A C 1
ATOM 5168 O O . SER A 1 651 ? 1.641 -12.964 14.176 1.00 68.56 651 SER A O 1
ATOM 5170 N N . PHE A 1 652 ? -0.340 -12.511 13.208 1.00 70.00 652 PHE A N 1
ATOM 5171 C CA . PHE A 1 652 ? -0.793 -11.671 14.326 1.00 70.00 652 PHE A CA 1
ATOM 5172 C C . PHE A 1 652 ? -0.733 -12.410 15.659 1.00 70.00 652 PHE A C 1
ATOM 5174 O O . PHE A 1 652 ? -0.381 -11.801 16.658 1.00 70.00 652 PHE A O 1
ATOM 5181 N N . ARG A 1 653 ? -1.081 -13.703 15.686 1.00 72.00 653 ARG A N 1
ATOM 5182 C CA . ARG A 1 653 ? -1.074 -14.493 16.921 1.00 72.00 653 ARG A CA 1
ATOM 5183 C C . ARG A 1 653 ? 0.321 -14.508 17.539 1.00 72.00 653 ARG A C 1
ATOM 5185 O O . ARG A 1 653 ? 0.458 -14.154 18.700 1.00 72.00 653 ARG A O 1
ATOM 5192 N N . ASN A 1 654 ? 1.341 -14.788 16.728 1.00 75.94 654 ASN A N 1
ATOM 5193 C CA . ASN A 1 654 ? 2.731 -14.803 17.181 1.00 75.94 654 ASN A CA 1
ATOM 5194 C C . ASN A 1 654 ? 3.151 -13.423 17.715 1.00 75.94 654 ASN A C 1
ATOM 5196 O O . ASN A 1 654 ? 3.743 -13.337 18.784 1.00 75.94 654 ASN A O 1
ATOM 5200 N N . LEU A 1 655 ? 2.798 -12.345 17.000 1.00 79.69 655 LEU A N 1
ATOM 5201 C CA . LEU A 1 655 ? 3.086 -10.970 17.429 1.00 79.69 655 LEU A CA 1
ATOM 5202 C C . LEU A 1 655 ? 2.367 -10.606 18.727 1.00 79.69 655 LEU A C 1
ATOM 5204 O O . LEU A 1 655 ? 2.960 -9.982 19.592 1.00 79.69 655 LEU A O 1
ATOM 5208 N N . PHE A 1 656 ? 1.101 -10.987 18.873 1.00 79.62 656 PHE A N 1
ATOM 5209 C CA . PHE A 1 656 ? 0.291 -10.674 20.045 1.00 79.62 656 PHE A CA 1
ATOM 5210 C C . PHE A 1 656 ? 0.740 -11.449 21.282 1.00 79.62 656 PHE A C 1
ATOM 5212 O O . PHE A 1 656 ? 0.831 -10.869 22.361 1.00 79.62 656 PHE A O 1
ATOM 5219 N N . ASP A 1 657 ? 1.031 -12.741 21.129 1.00 81.25 657 ASP A N 1
ATOM 5220 C CA . ASP A 1 657 ? 1.520 -13.572 22.225 1.00 81.25 657 ASP A CA 1
ATOM 5221 C C . ASP A 1 657 ? 2.895 -13.075 22.686 1.00 81.25 657 ASP A C 1
ATOM 5223 O O . ASP A 1 657 ? 3.087 -12.861 23.879 1.00 81.25 657 ASP A O 1
ATOM 5227 N N . LYS A 1 658 ? 3.803 -12.748 21.756 1.00 80.94 658 LYS A N 1
ATOM 5228 C CA . LYS A 1 658 ? 5.111 -12.170 22.096 1.00 80.94 658 LYS A CA 1
ATOM 5229 C C . LYS A 1 658 ? 4.993 -10.756 22.684 1.00 80.94 658 LYS A C 1
ATOM 5231 O O . LYS A 1 658 ? 5.682 -10.454 23.650 1.00 80.94 658 LYS A O 1
ATOM 5236 N N . ALA A 1 659 ? 4.077 -9.920 22.184 1.00 80.56 659 ALA A N 1
ATOM 5237 C CA . ALA A 1 659 ? 3.863 -8.555 22.681 1.00 80.56 659 ALA A CA 1
ATOM 5238 C C . ALA A 1 659 ? 3.448 -8.506 24.157 1.00 80.56 659 ALA A C 1
ATOM 5240 O O . ALA A 1 659 ? 3.809 -7.563 24.851 1.00 80.56 659 ALA A O 1
ATOM 5241 N N . LYS A 1 660 ? 2.721 -9.516 24.657 1.00 78.12 660 LYS A N 1
ATOM 5242 C CA . LYS A 1 660 ? 2.396 -9.615 26.092 1.00 78.12 660 LYS A CA 1
ATOM 5243 C C . LYS A 1 660 ? 3.635 -9.769 26.969 1.00 78.12 660 LYS A C 1
ATOM 5245 O O . LYS A 1 660 ? 3.618 -9.316 28.103 1.00 78.12 660 LYS A O 1
ATOM 5250 N N . HIS A 1 661 ? 4.671 -10.417 26.447 1.00 69.94 661 HIS A N 1
ATOM 5251 C CA . HIS A 1 661 ? 5.935 -10.637 27.147 1.00 69.94 661 HIS A CA 1
ATOM 5252 C C . HIS A 1 661 ? 6.949 -9.512 26.898 1.00 69.94 661 HIS A C 1
ATOM 5254 O O . HIS A 1 661 ? 7.900 -9.387 27.651 1.00 69.94 661 HIS A O 1
ATOM 5260 N N . PHE A 1 662 ? 6.735 -8.690 25.867 1.00 65.69 662 PHE A N 1
ATOM 5261 C CA . PHE A 1 662 ? 7.607 -7.576 25.476 1.00 65.69 662 PHE A CA 1
ATOM 5262 C C . PHE A 1 662 ? 7.381 -6.291 26.289 1.00 65.69 662 PHE A C 1
ATOM 5264 O O . PHE A 1 662 ? 7.999 -5.271 26.001 1.00 65.69 662 PHE A O 1
ATOM 5271 N N . GLN A 1 663 ? 6.457 -6.293 27.257 1.00 50.50 663 GLN A N 1
ATOM 5272 C CA . GLN A 1 663 ? 6.149 -5.123 28.084 1.00 50.50 663 GLN A CA 1
ATOM 5273 C C . GLN A 1 663 ? 7.190 -4.910 29.191 1.00 50.50 663 GLN A C 1
ATOM 5275 O O . GLN A 1 663 ? 6.832 -4.865 30.358 1.00 50.50 663 GLN A O 1
ATOM 5280 N N . THR A 1 664 ? 8.456 -4.759 28.812 1.00 41.88 664 THR A N 1
ATOM 5281 C CA . THR A 1 664 ? 9.541 -4.172 29.610 1.00 41.88 664 THR A CA 1
ATOM 5282 C C . THR A 1 664 ? 10.637 -3.735 28.634 1.00 41.88 664 THR A C 1
ATOM 5284 O O . THR A 1 664 ? 11.042 -4.510 27.773 1.00 41.88 664 THR A O 1
ATOM 5287 N N . ASP A 1 665 ? 11.084 -2.488 28.768 1.00 37.41 665 ASP A N 1
ATOM 5288 C CA . ASP A 1 665 ? 12.353 -1.962 28.247 1.00 37.41 665 ASP A CA 1
ATOM 5289 C C . ASP A 1 665 ? 12.484 -1.771 26.728 1.00 37.41 665 ASP A C 1
ATOM 5291 O O . ASP A 1 665 ? 13.051 -2.576 25.996 1.00 37.41 665 ASP A O 1
ATOM 5295 N N . THR A 1 666 ? 12.022 -0.626 26.222 1.00 37.22 666 THR A N 1
ATOM 5296 C CA . THR A 1 666 ? 12.641 -0.002 25.034 1.00 37.22 666 THR A CA 1
ATOM 5297 C C . THR A 1 666 ? 12.311 1.490 24.993 1.00 37.22 666 THR A C 1
ATOM 5299 O O . THR A 1 666 ? 11.501 1.958 24.199 1.00 37.22 666 THR A O 1
ATOM 5302 N N . SER A 1 667 ? 12.939 2.267 25.876 1.00 39.19 667 SER A N 1
ATOM 5303 C CA . SER A 1 667 ? 13.094 3.710 25.681 1.00 39.19 667 SER A CA 1
ATOM 5304 C C . SER A 1 667 ? 14.331 3.940 24.812 1.00 39.19 667 SER A C 1
ATOM 5306 O O . SER A 1 667 ? 15.422 4.185 25.323 1.00 39.19 667 SER A O 1
ATOM 5308 N N . SER A 1 668 ? 14.204 3.791 23.493 1.00 44.97 668 SER A N 1
ATOM 5309 C CA . SER A 1 668 ? 15.262 4.246 22.589 1.00 44.97 668 SER A CA 1
ATOM 5310 C C . SER A 1 668 ? 15.222 5.770 22.526 1.00 44.97 668 SER A C 1
ATOM 5312 O O . SER A 1 668 ? 14.208 6.333 22.119 1.00 44.97 668 SER A O 1
ATOM 5314 N N . CYS A 1 669 ? 16.308 6.434 22.912 1.00 48.47 669 CYS A N 1
ATOM 5315 C CA . CYS A 1 669 ? 16.476 7.863 22.684 1.00 48.47 669 CYS A CA 1
ATOM 5316 C C . CYS A 1 669 ? 16.514 8.137 21.170 1.00 48.47 669 CYS A C 1
ATOM 5318 O O . CYS A 1 669 ? 17.375 7.631 20.450 1.00 48.47 669 CYS A O 1
ATOM 5320 N N . ILE A 1 670 ? 15.540 8.899 20.670 1.00 61.44 670 ILE A N 1
ATOM 5321 C CA . ILE A 1 670 ? 15.532 9.383 19.287 1.00 61.44 670 ILE A CA 1
ATOM 5322 C C . ILE A 1 670 ? 16.251 10.724 19.253 1.00 61.44 670 ILE A C 1
ATOM 5324 O O . ILE A 1 670 ? 15.914 11.630 20.012 1.00 61.44 670 ILE A O 1
ATOM 5328 N N . ASN A 1 671 ? 17.200 10.868 18.330 1.00 65.81 671 ASN A N 1
ATOM 5329 C CA . ASN A 1 671 ? 17.884 12.138 18.122 1.00 65.81 671 ASN A CA 1
ATOM 5330 C C . ASN A 1 671 ? 16.965 13.101 17.350 1.00 65.81 671 ASN A C 1
ATOM 5332 O O . ASN A 1 671 ? 16.497 12.781 16.248 1.00 65.81 671 ASN A O 1
ATOM 5336 N N . THR A 1 672 ? 16.718 14.272 17.932 1.00 63.62 672 THR A N 1
ATOM 5337 C CA . THR A 1 672 ? 15.988 15.398 17.330 1.00 63.62 672 THR A CA 1
ATOM 5338 C C . THR A 1 672 ? 16.973 16.463 16.840 1.00 63.62 672 THR A C 1
ATOM 5340 O O . THR A 1 672 ? 18.116 16.504 17.286 1.00 63.62 672 THR A O 1
ATOM 5343 N N . ALA A 1 673 ? 16.573 17.276 15.860 1.00 60.19 673 ALA A N 1
ATOM 5344 C CA . ALA A 1 673 ? 17.406 18.372 15.349 1.00 60.19 673 ALA A CA 1
ATOM 5345 C C . ALA A 1 673 ? 17.400 19.584 16.305 1.00 60.19 673 ALA A C 1
ATOM 5347 O O . ALA A 1 673 ? 16.453 19.725 17.074 1.00 60.19 673 ALA A O 1
ATOM 5348 N N . ASP A 1 674 ? 18.420 20.450 16.212 1.00 50.75 674 ASP A N 1
ATOM 5349 C CA . ASP A 1 674 ? 18.613 21.617 17.090 1.00 50.75 674 ASP A CA 1
ATOM 5350 C C . ASP A 1 674 ? 17.437 22.613 17.085 1.00 50.75 674 ASP A C 1
ATOM 5352 O O . ASP A 1 674 ? 16.777 22.845 16.063 1.00 50.75 674 ASP A O 1
ATOM 5356 N N . ASP A 1 675 ? 17.200 23.212 18.255 1.00 53.09 675 ASP A N 1
ATOM 5357 C CA . ASP A 1 675 ? 16.103 24.140 18.529 1.00 53.09 675 ASP A CA 1
ATOM 5358 C C . ASP A 1 675 ? 16.288 25.505 17.837 1.00 53.09 675 ASP A C 1
ATOM 5360 O O . ASP A 1 675 ? 17.381 26.068 17.773 1.00 53.09 675 ASP A O 1
ATOM 5364 N N . PHE A 1 676 ? 15.185 26.081 17.344 1.00 57.19 676 PHE A N 1
ATOM 5365 C CA . PHE A 1 676 ? 15.152 27.453 16.823 1.00 57.19 676 PHE A CA 1
ATOM 5366 C C . PHE A 1 676 ? 14.976 28.470 17.961 1.00 57.19 676 PHE A C 1
ATOM 5368 O O . PHE A 1 676 ? 14.230 28.222 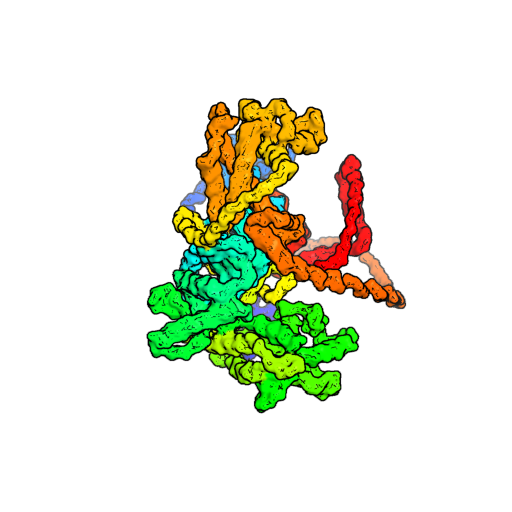18.910 1.00 57.19 676 PHE A O 1
ATOM 5375 N N . SER A 1 677 ? 15.603 29.645 17.838 1.00 50.06 677 SER A N 1
ATOM 5376 C CA . SER A 1 677 ? 15.492 30.728 18.821 1.00 50.06 677 SER A CA 1
ATOM 5377 C C . SER A 1 677 ? 14.097 31.368 18.855 1.00 50.06 677 SER A C 1
ATOM 5379 O O . SER A 1 677 ? 13.429 31.550 17.832 1.00 50.06 677 SER A O 1
ATOM 5381 N N . GLU A 1 678 ? 13.648 31.725 20.061 1.00 49.62 678 GLU A N 1
ATOM 5382 C CA . GLU A 1 678 ? 12.377 32.415 20.288 1.00 49.62 678 GLU A CA 1
ATOM 5383 C C . GLU A 1 678 ? 12.412 33.829 19.685 1.00 49.62 678 GLU A C 1
ATOM 5385 O O . GLU A 1 678 ? 13.329 34.606 19.934 1.00 49.62 678 GLU A O 1
ATOM 5390 N N . THR A 1 679 ? 11.392 34.193 18.903 1.00 48.03 679 THR A N 1
ATOM 5391 C CA . THR A 1 679 ? 11.180 35.584 18.467 1.00 48.03 679 THR A CA 1
ATOM 5392 C C . THR A 1 679 ? 9.719 35.980 18.629 1.00 48.03 679 THR A C 1
ATOM 5394 O O . THR A 1 679 ? 8.815 35.441 17.981 1.00 48.03 679 THR A O 1
ATOM 5397 N N . THR A 1 680 ? 9.486 36.945 19.513 1.00 52.19 680 THR A N 1
ATOM 5398 C CA . THR A 1 680 ? 8.183 37.531 19.828 1.00 52.19 680 THR A CA 1
ATOM 5399 C C . THR A 1 680 ? 7.842 38.650 18.845 1.00 52.19 680 THR A C 1
ATOM 5401 O O . THR A 1 680 ? 8.559 39.636 18.732 1.00 52.19 680 THR A O 1
ATOM 5404 N N . ASN A 1 681 ? 6.705 38.527 18.151 1.00 58.66 681 ASN A N 1
ATOM 5405 C CA . ASN A 1 681 ? 6.126 39.632 17.380 1.00 58.66 681 ASN A CA 1
ATOM 5406 C C . ASN A 1 681 ? 5.099 40.383 18.236 1.00 58.66 681 ASN A C 1
ATOM 5408 O O . ASN A 1 681 ? 4.227 39.758 18.847 1.00 58.66 681 ASN A O 1
ATOM 5412 N N . GLN A 1 682 ? 5.148 41.716 18.221 1.00 61.16 682 GLN A N 1
ATOM 5413 C CA . GLN A 1 682 ? 4.102 42.557 18.806 1.00 61.16 682 GLN A CA 1
ATOM 5414 C C . GLN A 1 682 ? 2.815 42.487 17.966 1.00 61.16 682 GLN A C 1
ATOM 5416 O O . GLN A 1 682 ? 2.828 42.629 16.743 1.00 61.16 682 GLN A O 1
ATOM 5421 N N . LEU A 1 683 ? 1.685 42.241 18.632 1.00 74.38 683 LEU A N 1
ATOM 5422 C CA . LEU A 1 683 ? 0.353 42.257 18.023 1.00 74.38 683 LEU A CA 1
ATOM 5423 C C . LEU A 1 683 ? -0.212 43.683 18.044 1.00 74.38 683 LEU A C 1
ATOM 5425 O O . LEU A 1 683 ? -0.089 44.378 19.046 1.00 74.38 683 LEU A O 1
ATOM 5429 N N . SER A 1 684 ? -0.920 44.091 16.986 1.00 82.00 684 SER A N 1
ATOM 5430 C CA . SER A 1 684 ? -1.741 45.315 17.010 1.00 82.00 684 SER A CA 1
ATOM 5431 C C . SER A 1 684 ? -2.791 45.247 18.132 1.00 82.00 684 SER A C 1
ATOM 5433 O O . SER A 1 684 ? -3.348 44.163 18.354 1.00 82.00 684 SER A O 1
ATOM 5435 N N . LEU A 1 685 ? -3.167 46.388 18.716 1.00 80.31 685 LEU A N 1
ATOM 5436 C CA . LEU A 1 685 ? -4.183 46.492 19.778 1.00 80.31 685 LEU A CA 1
ATOM 5437 C C . LEU A 1 685 ? -5.503 45.773 19.434 1.00 80.31 685 LEU A C 1
ATOM 5439 O O . LEU A 1 685 ? -5.998 44.971 20.226 1.00 80.31 685 LEU A O 1
ATOM 5443 N N . THR A 1 686 ? -6.032 45.956 18.220 1.00 84.88 686 THR A N 1
ATOM 5444 C CA . THR A 1 686 ? -7.271 45.293 17.766 1.00 84.88 686 THR A CA 1
ATOM 5445 C C . THR A 1 686 ? -7.135 43.769 17.720 1.00 84.88 686 THR A C 1
ATOM 5447 O O . THR A 1 686 ? -8.013 43.037 18.175 1.00 84.88 686 THR A O 1
ATOM 5450 N N . THR A 1 687 ? -6.010 43.262 17.207 1.00 84.06 687 THR A N 1
ATOM 5451 C CA . THR A 1 687 ? -5.751 41.814 17.148 1.00 84.06 687 THR A CA 1
ATOM 5452 C C . THR A 1 687 ? -5.577 41.217 18.545 1.00 84.06 687 THR A C 1
ATOM 5454 O O . THR A 1 687 ? -6.054 40.109 18.789 1.00 84.06 687 THR A O 1
ATOM 5457 N N . ALA A 1 688 ? -4.939 41.941 19.470 1.00 84.50 688 ALA A N 1
ATOM 5458 C CA . ALA A 1 688 ? -4.811 41.523 20.864 1.00 84.50 688 ALA A CA 1
ATOM 5459 C C . ALA A 1 688 ? -6.187 41.421 21.547 1.00 84.50 688 ALA A C 1
ATOM 5461 O O . ALA A 1 688 ? -6.479 40.407 22.184 1.00 84.50 688 ALA A O 1
ATOM 5462 N N . PHE A 1 689 ? -7.072 42.398 21.320 1.00 87.12 689 PHE A N 1
ATOM 5463 C CA . PHE A 1 689 ? -8.452 42.368 21.812 1.00 87.12 689 PHE A CA 1
ATOM 5464 C C . PHE A 1 689 ? -9.242 41.157 21.280 1.00 87.12 689 PHE A C 1
ATOM 5466 O O . PHE A 1 689 ? -9.787 40.374 22.061 1.00 87.12 689 PHE A O 1
ATOM 5473 N N . VAL A 1 690 ? -9.246 40.929 19.959 1.00 88.75 690 VAL A N 1
ATOM 5474 C CA . VAL A 1 690 ? -9.950 39.785 19.338 1.00 88.75 690 VAL A CA 1
ATOM 5475 C C . VAL A 1 690 ? -9.368 38.443 19.799 1.00 88.75 690 VAL A C 1
ATOM 5477 O O . VAL A 1 690 ? -10.104 37.474 20.025 1.00 88.75 690 VAL A O 1
ATOM 5480 N N . GLN A 1 691 ? -8.044 38.369 19.973 1.00 87.69 691 GLN A N 1
ATOM 5481 C CA . GLN A 1 691 ? -7.386 37.193 20.535 1.00 87.69 691 GLN A CA 1
ATOM 5482 C C . GLN A 1 691 ? -7.865 36.933 21.970 1.00 87.69 691 GLN A C 1
ATOM 5484 O O . GLN A 1 691 ? -8.177 35.786 22.297 1.00 87.69 691 GLN A O 1
ATOM 5489 N N . GLY A 1 692 ? -7.972 37.979 22.794 1.00 88.38 692 GLY A N 1
ATOM 5490 C CA . GLY A 1 692 ? -8.520 37.912 24.148 1.00 88.38 692 GLY A CA 1
ATOM 5491 C C . GLY A 1 692 ? -9.943 37.353 24.168 1.00 88.38 692 GLY A C 1
ATOM 5492 O O . GLY A 1 692 ? -10.187 36.349 24.836 1.00 88.38 692 GLY A O 1
ATOM 5493 N N . GLN A 1 693 ? -10.849 37.907 23.354 1.00 91.69 693 GLN A N 1
ATOM 5494 C CA . GLN A 1 693 ? -12.236 37.425 23.219 1.00 91.69 693 GLN A CA 1
ATOM 5495 C C . GLN A 1 693 ? -12.299 35.943 22.813 1.00 91.69 693 GLN A C 1
ATOM 5497 O O . GLN A 1 693 ? -13.062 35.153 23.375 1.00 91.69 693 GLN A O 1
ATOM 5502 N N . THR A 1 694 ? -11.448 35.533 21.866 1.00 92.00 694 THR A N 1
ATOM 5503 C CA . THR A 1 694 ? -11.370 34.139 21.402 1.00 92.00 694 THR A CA 1
ATOM 5504 C C . THR A 1 694 ? -10.901 33.201 22.515 1.00 92.00 694 THR A C 1
ATOM 5506 O O . THR A 1 694 ? -11.505 32.150 22.735 1.00 92.00 694 THR A O 1
ATOM 5509 N N . LYS A 1 695 ? -9.842 33.574 23.244 1.00 92.94 695 LYS A N 1
ATOM 5510 C CA . LYS A 1 695 ? -9.327 32.794 24.378 1.00 92.94 695 LYS A CA 1
ATOM 5511 C C . LYS A 1 695 ? -10.363 32.700 25.509 1.00 92.94 695 LYS A C 1
ATOM 5513 O O . LYS A 1 695 ? -10.520 31.626 26.085 1.00 92.94 695 LYS A O 1
ATOM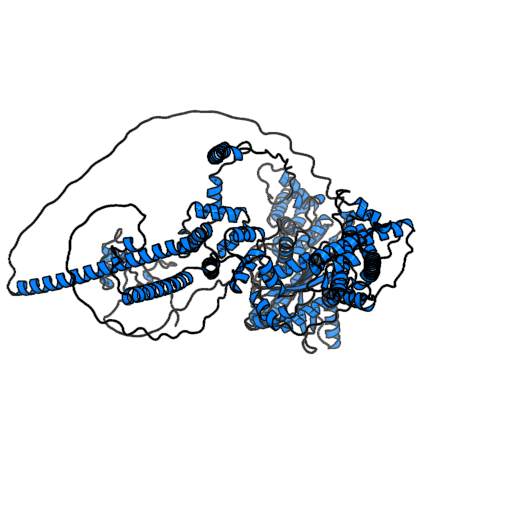 5518 N N . THR A 1 696 ? -11.133 33.761 25.775 1.00 93.31 696 THR A N 1
ATOM 5519 C CA . THR A 1 696 ? -12.236 33.743 26.758 1.00 93.31 696 THR A CA 1
ATOM 5520 C C . THR A 1 696 ? -13.361 32.798 26.329 1.00 93.31 696 THR A C 1
ATOM 5522 O O . THR A 1 696 ? -13.837 32.001 27.136 1.00 93.31 696 THR A O 1
ATOM 5525 N N . PHE A 1 697 ? -13.730 32.788 25.044 1.00 93.19 697 PHE A N 1
ATOM 5526 C CA . PHE A 1 697 ? -14.689 31.812 24.511 1.00 93.19 697 PHE A CA 1
ATOM 5527 C C . PHE A 1 697 ? -14.196 30.362 24.683 1.00 93.19 697 PHE A C 1
ATOM 5529 O O . PHE A 1 697 ? -14.967 29.476 25.062 1.00 93.19 697 PHE A O 1
ATOM 5536 N N . ILE A 1 698 ? -12.900 30.110 24.454 1.00 93.44 698 ILE A N 1
ATOM 5537 C CA . ILE A 1 698 ? -12.279 28.795 24.687 1.00 93.44 698 ILE A CA 1
ATOM 5538 C C . ILE A 1 698 ? -12.337 28.418 26.176 1.00 93.44 698 ILE A C 1
ATOM 5540 O O . ILE A 1 698 ? -12.688 27.279 26.489 1.00 93.44 698 ILE A O 1
ATOM 5544 N N . ALA A 1 699 ? -12.067 29.354 27.092 1.00 94.06 699 ALA A N 1
ATOM 5545 C CA . ALA A 1 699 ? -12.192 29.131 28.535 1.00 94.06 699 ALA A CA 1
ATOM 5546 C C . ALA A 1 699 ? -13.629 28.746 28.940 1.00 94.06 699 ALA A C 1
ATOM 5548 O O . ALA A 1 699 ? -13.818 27.780 29.679 1.00 94.06 699 ALA A O 1
ATOM 5549 N N . GLY A 1 700 ? -14.650 29.399 28.371 1.00 93.06 700 GLY A N 1
ATOM 5550 C CA . GLY A 1 700 ? -16.056 29.016 28.564 1.00 93.06 700 GLY A CA 1
ATOM 5551 C C . GLY A 1 700 ? -16.382 27.603 28.055 1.00 93.06 700 GLY A C 1
ATOM 5552 O O . GLY A 1 700 ? -17.074 26.827 28.723 1.00 93.06 700 GLY A O 1
ATOM 5553 N N . TYR A 1 701 ? -15.829 27.209 26.903 1.00 94.06 701 TYR A N 1
ATOM 5554 C CA . TYR A 1 701 ? -15.941 25.834 26.398 1.00 94.06 701 TYR A CA 1
ATOM 5555 C C . TYR A 1 701 ? -15.258 24.810 27.322 1.00 94.06 701 TYR A C 1
ATOM 5557 O O . TYR A 1 701 ? -15.834 23.751 27.594 1.00 94.06 701 TYR A O 1
ATOM 5565 N N . ILE A 1 702 ? -14.060 25.119 27.832 1.00 93.50 702 ILE A N 1
ATOM 5566 C CA . ILE A 1 702 ? -13.335 24.265 28.785 1.00 93.50 702 ILE A CA 1
ATOM 5567 C C . ILE A 1 702 ? -14.144 24.104 30.070 1.00 93.50 702 ILE A C 1
ATOM 5569 O O . ILE A 1 702 ? -14.327 22.977 30.521 1.00 93.50 702 ILE A O 1
ATOM 5573 N N . LEU A 1 703 ? -14.705 25.190 30.606 1.00 92.88 703 LEU A N 1
ATOM 5574 C CA . LEU A 1 703 ? -15.562 25.159 31.789 1.00 92.88 703 LEU A CA 1
ATOM 5575 C C . LEU A 1 703 ? -16.793 24.268 31.582 1.00 92.88 703 LEU A C 1
ATOM 5577 O O . LEU A 1 703 ? -17.116 23.434 32.427 1.00 92.88 703 LEU A O 1
ATOM 5581 N N . LYS A 1 704 ? -17.450 24.371 30.419 1.00 92.00 704 LYS A N 1
ATOM 5582 C CA . LYS A 1 704 ? -18.572 23.493 30.052 1.00 92.00 704 LYS A CA 1
ATOM 5583 C C . LYS A 1 704 ? -18.157 22.019 30.007 1.00 92.00 704 LYS A C 1
ATOM 5585 O O . LYS A 1 704 ? -18.926 21.153 30.427 1.00 92.00 704 LYS A O 1
ATOM 5590 N N . LYS A 1 705 ? -16.950 21.729 29.517 1.00 92.31 705 LYS A N 1
ATOM 5591 C CA . LYS A 1 705 ? -16.400 20.371 29.461 1.00 92.31 705 LYS A CA 1
ATOM 5592 C C . LYS A 1 705 ? -16.020 19.840 30.846 1.00 92.31 705 LYS A C 1
ATOM 5594 O O . LYS A 1 705 ? -16.415 18.728 31.177 1.00 92.31 705 LYS A O 1
ATOM 5599 N N . LEU A 1 706 ? -15.346 20.640 31.672 1.00 91.31 706 LEU A N 1
ATOM 5600 C CA . LEU A 1 706 ? -15.033 20.307 33.064 1.00 91.31 706 LEU A CA 1
ATOM 5601 C C . LEU A 1 706 ? -16.305 20.064 33.879 1.00 91.31 706 LEU A C 1
ATOM 5603 O O . LEU A 1 706 ? -16.360 19.114 34.650 1.00 91.31 706 LEU A O 1
ATOM 5607 N N . ASN A 1 707 ? -17.366 20.845 33.657 1.00 90.94 707 ASN A N 1
ATOM 5608 C CA . ASN A 1 707 ? -18.642 20.602 34.323 1.00 90.94 707 ASN A CA 1
ATOM 5609 C C . ASN A 1 707 ? -19.256 19.245 33.948 1.00 90.94 707 ASN A C 1
ATOM 5611 O O . ASN A 1 707 ? -19.828 18.565 34.794 1.00 90.94 707 ASN A O 1
ATOM 5615 N N . LYS A 1 708 ? -19.124 18.831 32.684 1.00 89.94 708 LYS A N 1
ATOM 5616 C CA . LYS A 1 708 ? -19.627 17.538 32.212 1.00 89.94 708 LYS A CA 1
ATOM 5617 C C . LYS A 1 708 ? -18.789 16.360 32.719 1.00 89.94 708 LYS A C 1
ATOM 5619 O O . LYS A 1 708 ? -19.356 15.343 33.112 1.00 89.94 708 LYS A O 1
ATOM 5624 N N . ASP A 1 709 ? -17.466 16.489 32.659 1.00 87.12 709 ASP A N 1
ATOM 5625 C CA . ASP A 1 709 ? -16.536 15.375 32.856 1.00 87.12 709 ASP A CA 1
ATOM 5626 C C . ASP A 1 709 ? -16.079 15.237 34.324 1.00 87.12 709 ASP A C 1
ATOM 5628 O O . ASP A 1 709 ? -15.842 14.117 34.774 1.00 87.12 709 ASP A O 1
ATOM 5632 N N . LEU A 1 710 ? -15.982 16.350 35.065 1.00 88.25 710 LEU A N 1
ATOM 5633 C CA . LEU A 1 710 ? -15.472 16.415 36.440 1.00 88.25 710 LEU A CA 1
ATOM 5634 C C . LEU A 1 710 ? -16.550 16.874 37.436 1.00 88.25 710 LEU A C 1
ATOM 5636 O O . LEU A 1 710 ? -16.978 16.074 38.259 1.00 88.25 710 LEU A O 1
ATOM 5640 N N . PHE A 1 711 ? -17.023 18.124 37.341 1.00 87.38 711 PHE A N 1
ATOM 5641 C CA . PHE A 1 711 ? -17.799 18.755 38.424 1.00 87.38 711 PHE A CA 1
ATOM 5642 C C . PHE A 1 711 ? -19.239 18.253 38.573 1.00 87.38 711 PHE A C 1
ATOM 5644 O O . PHE A 1 711 ? -19.830 18.444 39.630 1.00 87.38 711 PHE A O 1
ATOM 5651 N N . LYS A 1 712 ? -19.842 17.690 37.516 1.00 87.69 712 LYS A N 1
ATOM 5652 C CA . LYS A 1 712 ? -21.227 17.175 37.497 1.00 87.69 712 LYS A CA 1
ATOM 5653 C C . LYS A 1 712 ? -22.252 18.119 38.157 1.00 87.69 712 LYS A C 1
ATOM 5655 O O . LYS A 1 712 ? -23.108 17.677 38.914 1.00 87.69 712 LYS A O 1
ATOM 5660 N N . ASN A 1 713 ? -22.190 19.414 37.831 1.00 86.12 713 ASN A N 1
ATOM 5661 C CA . ASN A 1 713 ? -23.016 20.489 38.404 1.00 86.12 713 ASN A CA 1
ATOM 5662 C C . ASN A 1 713 ? -22.760 20.819 39.890 1.00 86.12 713 ASN A C 1
ATOM 5664 O O . ASN A 1 713 ? -23.661 21.307 40.573 1.00 86.12 713 ASN A O 1
ATOM 5668 N N . CYS A 1 714 ? -21.538 20.621 40.389 1.00 89.25 714 CYS A N 1
ATOM 5669 C CA . CYS A 1 714 ? -21.131 21.110 41.706 1.00 89.25 714 CYS A CA 1
ATOM 5670 C C . CYS A 1 714 ? -21.317 22.634 41.813 1.00 89.25 714 CYS A C 1
ATOM 5672 O O . CYS A 1 714 ? -20.660 23.409 41.110 1.00 89.25 714 CYS A O 1
ATOM 5674 N N . LYS A 1 715 ? -22.210 23.061 42.717 1.00 86.56 715 LYS A N 1
ATOM 5675 C CA . LYS A 1 715 ? -22.558 24.475 42.923 1.00 86.56 715 LYS A CA 1
ATOM 5676 C C . LYS A 1 715 ? -21.350 25.303 43.363 1.00 86.56 715 LYS A C 1
ATOM 5678 O O . LYS A 1 715 ? -21.152 26.395 42.849 1.00 86.56 715 LYS A O 1
ATOM 5683 N N . TYR A 1 716 ? -20.513 24.757 44.245 1.00 86.94 716 TYR A N 1
ATOM 5684 C CA . TYR A 1 716 ? -19.323 25.443 44.753 1.00 86.94 716 TYR A CA 1
ATOM 5685 C C . TYR A 1 716 ? -18.327 25.768 43.627 1.00 86.94 716 TYR A C 1
ATOM 5687 O O . TYR A 1 716 ? -17.958 26.923 43.435 1.00 86.94 716 TYR A O 1
ATOM 5695 N N . CYS A 1 717 ? -17.964 24.772 42.809 1.00 87.62 717 CYS A N 1
ATOM 5696 C CA . CYS A 1 717 ? -17.062 24.971 41.671 1.00 87.62 717 CYS A CA 1
ATOM 5697 C C . CYS A 1 717 ? -17.638 25.936 40.634 1.00 87.62 717 CYS A C 1
ATOM 5699 O O . CYS A 1 717 ? -16.912 26.770 40.102 1.00 87.62 717 CYS A O 1
ATOM 5701 N N . LEU A 1 718 ? -18.934 25.824 40.327 1.00 88.00 718 LEU A N 1
ATOM 5702 C CA . LEU A 1 718 ? -19.565 26.693 39.339 1.00 88.00 718 LEU A CA 1
ATOM 5703 C C . LEU A 1 718 ? -19.663 28.142 39.820 1.00 88.00 718 LEU A C 1
ATOM 5705 O O . LEU A 1 718 ? -19.461 29.025 38.998 1.00 88.00 718 LEU A O 1
ATOM 5709 N N . ASN A 1 719 ? -19.897 28.391 41.109 1.00 86.81 719 ASN A N 1
ATOM 5710 C CA . ASN A 1 719 ? -19.943 29.751 41.652 1.00 86.81 719 ASN A CA 1
ATOM 5711 C C . ASN A 1 719 ? -18.567 30.440 41.633 1.00 86.81 719 ASN A C 1
ATOM 5713 O O . ASN A 1 719 ? -18.498 31.636 41.384 1.00 86.81 719 ASN A O 1
ATOM 5717 N N . LEU A 1 720 ? -17.478 29.695 41.854 1.00 86.19 720 LEU A N 1
ATOM 5718 C CA . LEU A 1 720 ? -16.104 30.223 41.803 1.00 86.19 720 LEU A CA 1
ATOM 5719 C C . LEU A 1 720 ? -15.578 30.406 40.368 1.00 86.19 720 LEU A C 1
ATOM 5721 O O . LEU A 1 720 ? -14.823 31.334 40.075 1.00 86.19 720 LEU A O 1
ATOM 5725 N N . LEU A 1 721 ? -15.949 29.496 39.463 1.00 88.25 721 LEU A N 1
ATOM 5726 C CA . LEU A 1 721 ? -15.403 29.441 38.104 1.00 88.25 721 LEU A CA 1
ATOM 5727 C C . LEU A 1 721 ? -16.290 30.106 37.047 1.00 88.25 721 LEU A C 1
ATOM 5729 O O . LEU A 1 721 ? -15.807 30.353 35.941 1.00 88.25 721 LEU A O 1
ATOM 5733 N N . CYS A 1 722 ? -17.567 30.371 37.340 1.00 89.12 722 CYS A N 1
ATOM 5734 C CA . CYS A 1 722 ? -18.440 31.157 36.470 1.00 89.12 722 CYS A CA 1
ATOM 5735 C C . CYS A 1 722 ? -18.473 32.616 36.927 1.00 89.12 722 CYS A C 1
ATOM 5737 O O . CYS A 1 722 ? -18.547 32.895 38.118 1.00 89.12 722 CYS A O 1
ATOM 5739 N N . SER A 1 723 ? -18.482 33.547 35.976 1.00 85.44 723 SER A N 1
ATOM 5740 C CA . SER A 1 723 ? -18.769 34.948 36.285 1.00 85.44 723 SER A CA 1
ATOM 5741 C C . SER A 1 723 ? -20.262 35.135 36.563 1.00 85.44 723 SER A C 1
ATOM 5743 O O . SER A 1 723 ? -21.098 34.619 35.819 1.00 85.44 723 SER A O 1
ATOM 5745 N N . THR A 1 724 ? -20.591 35.899 37.604 1.00 73.81 724 THR A N 1
ATOM 5746 C CA . THR A 1 724 ? -21.964 36.334 37.913 1.00 73.81 724 THR A CA 1
ATOM 5747 C C . THR A 1 724 ? -22.398 37.518 37.047 1.00 73.81 724 THR A C 1
ATOM 5749 O O . THR A 1 724 ? -23.568 37.606 36.692 1.00 73.81 724 THR A O 1
ATOM 5752 N N . ASN A 1 725 ? -21.449 38.368 36.630 1.00 76.44 725 ASN A N 1
ATOM 5753 C CA . ASN A 1 725 ? -21.686 39.537 35.780 1.00 76.44 725 ASN A CA 1
ATOM 5754 C C . ASN A 1 725 ? -20.995 39.387 34.413 1.00 76.44 725 ASN A C 1
ATOM 5756 O O . ASN A 1 725 ? -19.824 39.002 34.319 1.00 76.44 725 ASN A O 1
ATOM 5760 N N . VAL A 1 726 ? -21.708 39.712 33.333 1.00 79.50 726 VAL A N 1
ATOM 5761 C CA . VAL A 1 726 ? -21.171 39.669 31.964 1.00 79.50 726 VAL A CA 1
ATOM 5762 C C . VAL A 1 726 ? -20.303 40.909 31.722 1.00 79.50 726 VAL A C 1
ATOM 5764 O O . VAL A 1 726 ? -20.810 41.987 31.440 1.00 79.50 726 VAL A O 1
ATOM 5767 N N . SER A 1 727 ? -18.981 40.765 31.845 1.00 80.00 727 SER A N 1
ATOM 5768 C CA . SER A 1 727 ? -18.013 41.825 31.505 1.00 80.00 727 SER A CA 1
ATOM 5769 C C . SER A 1 727 ? -17.783 41.997 29.990 1.00 80.00 727 SER A C 1
ATOM 5771 O O . SER A 1 727 ? -18.146 41.133 29.186 1.00 80.00 727 SER A O 1
ATOM 5773 N N . ASN A 1 728 ? -17.077 43.071 29.606 1.00 80.38 728 ASN A N 1
ATOM 5774 C CA . ASN A 1 728 ? -16.635 43.330 28.225 1.00 80.38 728 ASN A CA 1
ATOM 5775 C C . ASN A 1 728 ? -15.801 42.189 27.610 1.00 80.38 728 ASN A C 1
ATOM 5777 O O . ASN A 1 728 ? -15.773 42.025 26.393 1.00 80.38 728 ASN A O 1
ATOM 5781 N N . ASP A 1 729 ? -15.163 41.347 28.422 1.00 80.81 729 ASP A N 1
ATOM 5782 C CA . ASP A 1 729 ? -14.396 40.190 27.942 1.00 80.81 729 ASP A CA 1
ATOM 5783 C C . ASP A 1 729 ? -15.263 39.046 27.390 1.00 80.81 729 ASP A C 1
ATOM 5785 O O . ASP A 1 729 ? -14.741 38.122 26.762 1.00 80.81 729 ASP A O 1
ATOM 5789 N N . HIS A 1 730 ? -16.574 39.084 27.643 1.00 88.94 730 HIS A N 1
ATOM 5790 C CA . HIS A 1 730 ? -17.525 38.036 27.274 1.00 88.94 730 HIS A CA 1
ATOM 5791 C C . HIS A 1 730 ? -18.344 38.359 26.023 1.00 88.94 730 HIS A C 1
ATOM 5793 O O . HIS A 1 730 ? -19.233 37.582 25.665 1.00 88.94 730 HIS A O 1
ATOM 5799 N N . GLN A 1 731 ? -18.058 39.472 25.346 1.00 88.38 731 GLN A N 1
ATOM 5800 C CA . GLN A 1 731 ? -18.829 39.947 24.193 1.00 88.38 731 GLN A CA 1
ATOM 5801 C C . GLN A 1 731 ? -18.987 38.866 23.112 1.00 88.38 731 GLN A C 1
ATOM 5803 O O . GLN A 1 731 ? -20.093 38.650 22.618 1.00 88.38 731 GLN A O 1
ATOM 5808 N N . LEU A 1 732 ? -17.925 38.106 22.806 1.00 89.69 732 LEU A N 1
ATOM 5809 C CA . LEU A 1 732 ? -18.004 37.008 21.831 1.00 89.69 732 LEU A CA 1
ATOM 5810 C C . LEU A 1 732 ? -18.878 35.831 22.301 1.00 89.69 732 LEU A C 1
ATOM 5812 O O . LEU A 1 732 ? -19.497 35.163 21.474 1.00 89.69 732 LEU A O 1
ATOM 5816 N N . ILE A 1 733 ? -18.920 35.543 23.605 1.00 89.12 733 ILE A N 1
ATOM 5817 C CA . ILE A 1 733 ? -19.778 34.484 24.157 1.00 89.12 733 ILE A CA 1
ATOM 5818 C C . ILE A 1 733 ? -21.240 34.911 24.027 1.00 89.12 733 ILE A C 1
ATOM 5820 O O . ILE A 1 733 ? -22.035 34.160 23.467 1.00 89.12 733 ILE A O 1
ATOM 5824 N N . SER A 1 734 ? -21.561 36.135 24.453 1.00 88.25 734 SER A N 1
ATOM 5825 C CA . SER A 1 734 ? -22.910 36.701 24.359 1.00 88.25 734 SER A CA 1
ATOM 5826 C C . SER A 1 734 ? -23.412 36.775 22.917 1.00 88.25 734 SER A C 1
ATOM 5828 O O . SER A 1 734 ? -24.547 36.397 22.650 1.00 88.25 734 SER A O 1
ATOM 5830 N N . ALA A 1 735 ? -22.553 37.154 21.964 1.00 87.06 735 ALA A N 1
ATOM 5831 C CA . ALA A 1 735 ? -22.904 37.195 20.542 1.00 87.06 735 ALA A CA 1
ATOM 5832 C C . ALA A 1 735 ? -23.182 35.810 19.920 1.00 87.06 735 ALA A C 1
ATOM 5834 O O . ALA A 1 735 ? -23.755 35.727 18.835 1.00 87.06 735 ALA A O 1
ATOM 5835 N N . ARG A 1 736 ? -22.755 34.714 20.564 1.00 87.56 736 ARG A N 1
ATOM 5836 C CA . ARG A 1 736 ? -22.936 33.335 20.075 1.00 87.56 736 ARG A CA 1
ATOM 5837 C C . ARG A 1 736 ? -24.028 32.557 20.808 1.00 87.56 736 ARG A C 1
ATOM 5839 O O . ARG A 1 736 ? -24.195 31.367 20.527 1.00 87.56 736 ARG A O 1
ATOM 5846 N N . GLU A 1 737 ? -24.746 33.185 21.735 1.00 87.81 737 GLU A N 1
ATOM 5847 C CA . GLU A 1 737 ? -25.917 32.571 22.356 1.00 87.81 737 GLU A CA 1
ATOM 5848 C C . GLU A 1 737 ? -27.066 32.457 21.349 1.00 87.81 737 GLU A C 1
ATOM 5850 O O . GLU A 1 737 ? -27.344 33.374 20.583 1.00 87.81 737 GLU A O 1
ATOM 5855 N N . TYR A 1 738 ? -27.752 31.312 21.352 1.00 79.38 738 TYR A N 1
ATOM 5856 C CA . TYR A 1 738 ? -28.872 31.069 20.434 1.00 79.38 738 TYR A CA 1
ATOM 5857 C C . TYR A 1 738 ? -30.148 31.815 20.843 1.00 79.38 738 TYR A C 1
ATOM 5859 O O . TYR A 1 738 ? -30.988 32.097 19.991 1.00 79.38 738 TYR A O 1
ATOM 5867 N N . LYS A 1 739 ? -30.330 32.083 22.143 1.00 78.50 739 LYS A N 1
ATOM 5868 C CA . LYS A 1 739 ? -31.482 32.804 22.701 1.00 78.50 739 LYS A CA 1
ATOM 5869 C C . LYS A 1 739 ? -31.016 33.697 23.846 1.00 78.50 739 LYS A C 1
ATOM 5871 O O . LYS A 1 739 ? -30.342 33.218 24.751 1.00 78.50 739 LYS A O 1
ATOM 5876 N N . SER A 1 740 ? -31.432 34.960 23.844 1.00 69.25 740 SER A N 1
ATOM 5877 C CA . SER A 1 740 ? -31.119 35.929 24.906 1.00 69.25 740 SER A CA 1
ATOM 5878 C C . SER A 1 740 ? -31.738 35.571 26.261 1.00 69.25 740 SER A C 1
ATOM 5880 O O . SER A 1 740 ? -31.217 35.972 27.293 1.00 69.25 740 SER A O 1
ATOM 5882 N N . SER A 1 741 ? -32.817 34.782 26.270 1.00 70.50 741 SER A N 1
ATOM 5883 C CA . SER A 1 741 ? -33.534 34.362 27.478 1.00 70.50 741 SER A CA 1
ATOM 5884 C C . SER A 1 741 ? -32.962 33.117 28.169 1.00 70.50 741 SER A C 1
ATOM 5886 O O . SER A 1 741 ? -33.414 32.773 29.259 1.00 70.50 741 SER A O 1
ATOM 5888 N N . TYR A 1 742 ? -31.996 32.414 27.560 1.00 72.56 742 TYR A N 1
ATOM 5889 C CA . TYR A 1 742 ? -31.414 31.200 28.138 1.00 72.56 742 TYR A CA 1
ATOM 5890 C C . TYR A 1 742 ? -29.916 31.085 27.844 1.00 72.56 742 TYR A C 1
ATOM 5892 O O . TYR A 1 742 ? -29.514 30.828 26.709 1.00 72.56 742 TYR A O 1
ATOM 5900 N N . HIS A 1 743 ? -29.095 3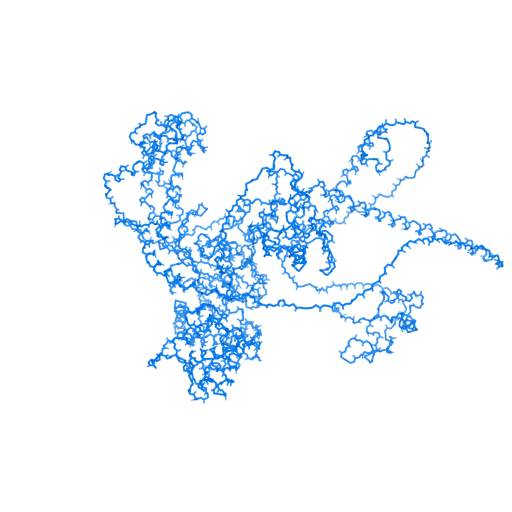1.192 28.891 1.00 74.50 743 HIS A N 1
ATOM 5901 C CA . HIS A 1 743 ? -27.643 31.044 28.792 1.00 74.50 743 HIS A CA 1
ATOM 5902 C C . HIS A 1 743 ? -27.241 29.571 28.628 1.00 74.50 743 HIS A C 1
ATOM 5904 O O . HIS A 1 743 ? -27.154 28.803 29.592 1.00 74.50 743 HIS A O 1
ATOM 5910 N N . SER A 1 744 ? -27.002 29.162 27.381 1.00 82.56 744 SER A N 1
ATOM 5911 C CA . SER A 1 744 ? -26.591 27.801 27.019 1.00 82.56 744 SER A CA 1
ATOM 5912 C C . SER A 1 744 ? -25.067 27.597 27.073 1.00 82.56 744 SER A C 1
ATOM 5914 O O . SER A 1 744 ? -24.567 26.453 27.131 1.00 82.56 744 SER A O 1
ATOM 5916 N N . LEU A 1 745 ? -24.315 28.698 27.038 1.00 88.44 745 LEU A N 1
ATOM 5917 C CA . LEU A 1 745 ? -22.865 28.768 27.166 1.00 88.44 745 LEU A CA 1
ATOM 5918 C C . LEU A 1 745 ? -22.467 29.091 28.613 1.00 88.44 745 LEU A C 1
ATOM 5920 O O . LEU A 1 745 ? -23.282 29.468 29.451 1.00 88.44 745 LEU A O 1
ATOM 5924 N N . LYS A 1 746 ? -21.195 28.851 28.940 1.00 89.94 746 LYS A N 1
ATOM 5925 C CA . LYS A 1 746 ? -20.640 29.120 30.271 1.00 89.94 746 LYS A CA 1
ATOM 5926 C C . LYS A 1 746 ? -19.707 30.322 30.195 1.00 89.94 746 LYS A C 1
ATOM 5928 O O . LYS A 1 746 ? -18.839 30.358 29.325 1.00 89.94 746 LYS A O 1
ATOM 5933 N N . TYR A 1 747 ? -19.893 31.263 31.114 1.00 91.81 747 TYR A N 1
ATOM 5934 C CA . TYR A 1 747 ? -19.133 32.505 31.223 1.00 91.81 747 TYR A CA 1
ATOM 5935 C C . TYR A 1 747 ? -18.039 32.319 32.280 1.00 91.81 747 TYR A C 1
ATOM 5937 O O . TYR A 1 747 ? -18.384 32.170 33.449 1.00 91.81 747 TYR A O 1
ATOM 5945 N N . PRO A 1 748 ? -16.753 32.229 31.902 1.00 92.38 748 PRO A N 1
ATOM 5946 C CA . PRO A 1 748 ? -15.669 31.950 32.845 1.00 92.38 748 PRO A CA 1
ATOM 5947 C C . PRO A 1 748 ? -15.391 33.141 33.778 1.00 92.38 748 PRO A C 1
ATOM 5949 O O . PRO A 1 748 ? -15.521 34.290 33.372 1.00 92.38 748 PRO A O 1
ATOM 5952 N N . SER A 1 749 ? -14.969 32.879 35.015 1.00 91.31 749 SER A N 1
ATOM 5953 C CA . SER A 1 749 ? -14.480 33.910 35.939 1.00 91.31 749 SER A CA 1
ATOM 5954 C C . SER A 1 749 ? -13.124 34.478 35.493 1.00 91.31 749 SER A C 1
ATOM 5956 O O . SER A 1 749 ? -12.434 33.900 34.646 1.00 91.31 749 SER A O 1
ATOM 5958 N N . LEU A 1 750 ? -12.717 35.614 36.072 1.00 88.50 750 LEU A N 1
ATOM 5959 C CA . LEU A 1 750 ? -11.449 36.271 35.736 1.00 88.50 750 LEU A CA 1
ATOM 5960 C C . LEU A 1 750 ? -10.233 35.371 36.017 1.00 88.50 750 LEU A C 1
ATOM 5962 O O . LEU A 1 750 ? -9.333 35.290 35.184 1.00 88.50 750 LEU A O 1
ATOM 5966 N N . SER A 1 751 ? -10.231 34.646 37.139 1.00 87.56 751 SER A N 1
ATOM 5967 C CA . SER A 1 751 ? -9.156 33.711 37.502 1.00 87.56 751 SER A CA 1
ATOM 5968 C C . SER A 1 751 ? -9.027 32.571 36.485 1.00 87.56 751 SER A C 1
ATOM 5970 O O . SER A 1 751 ? -7.934 32.305 35.977 1.00 87.56 751 SER A O 1
ATOM 5972 N N . LEU A 1 752 ? -10.152 31.955 36.096 1.00 89.69 752 LEU A N 1
ATOM 5973 C CA . LEU A 1 752 ? -10.174 30.895 35.085 1.00 89.69 752 LEU A CA 1
ATOM 5974 C C . LEU A 1 752 ? -9.790 31.409 33.687 1.00 89.69 752 LEU A C 1
ATOM 5976 O O . LEU A 1 752 ? -9.111 30.717 32.924 1.00 89.69 752 LEU A O 1
ATOM 5980 N N . LYS A 1 753 ? -10.223 32.620 33.328 1.00 90.62 753 LYS A N 1
ATOM 5981 C CA . LYS A 1 753 ? -9.832 33.278 32.078 1.00 90.62 753 LYS A CA 1
ATOM 5982 C C . LYS A 1 753 ? -8.311 33.431 32.026 1.00 90.62 753 LYS A C 1
ATOM 5984 O O . LYS A 1 753 ? -7.696 32.937 31.082 1.00 90.62 753 LYS A O 1
ATOM 5989 N N . SER A 1 754 ? -7.713 34.066 33.033 1.00 89.88 754 SER A N 1
ATOM 5990 C CA . SER A 1 754 ? -6.277 34.366 33.063 1.00 89.88 754 SER A CA 1
ATOM 5991 C C . SER A 1 754 ? -5.421 33.104 32.963 1.00 89.88 754 SER A C 1
ATOM 5993 O O . SER A 1 754 ? -4.532 33.040 32.113 1.00 89.88 754 SER A O 1
ATOM 5995 N N . ILE A 1 755 ? -5.740 32.053 33.730 1.00 91.19 755 ILE A N 1
ATOM 5996 C CA . ILE A 1 755 ? -4.969 30.801 33.683 1.00 91.19 755 ILE A CA 1
ATOM 5997 C C . ILE A 1 755 ? -5.051 30.133 32.303 1.00 91.19 755 ILE A C 1
ATOM 5999 O O . ILE A 1 755 ? -4.030 29.760 31.727 1.00 91.19 755 ILE A O 1
ATOM 6003 N N . VAL A 1 756 ? -6.245 30.048 31.703 1.00 92.56 756 VAL A N 1
ATOM 6004 C CA . VAL A 1 756 ? -6.423 29.434 30.377 1.00 92.56 756 VAL A CA 1
ATOM 6005 C C . VAL A 1 756 ? -5.711 30.253 29.300 1.00 92.56 756 VAL A C 1
ATOM 6007 O O . VAL A 1 756 ? -5.083 29.680 28.409 1.00 92.56 756 VAL A O 1
ATOM 6010 N N . HIS A 1 757 ? -5.774 31.585 29.371 1.00 93.25 757 HIS A N 1
ATOM 6011 C CA . HIS A 1 757 ? -5.076 32.474 28.438 1.00 93.25 757 HIS A CA 1
ATOM 6012 C C . HIS A 1 757 ? -3.559 32.278 28.499 1.00 93.25 757 HIS A C 1
ATOM 6014 O O . HIS A 1 757 ? -2.918 32.196 27.443 1.00 93.25 757 HIS A O 1
ATOM 6020 N N . ASN A 1 758 ? -3.006 32.166 29.707 1.00 91.88 758 ASN A N 1
ATOM 6021 C CA . ASN A 1 758 ? -1.578 31.972 29.930 1.00 91.88 758 ASN A CA 1
ATOM 6022 C C . ASN A 1 758 ? -1.111 30.607 29.410 1.00 91.88 758 ASN A C 1
ATOM 6024 O O . ASN A 1 758 ? -0.165 30.553 28.624 1.00 91.88 758 ASN A O 1
ATOM 6028 N N . ILE A 1 759 ? -1.838 29.526 29.720 1.00 93.56 759 ILE A N 1
ATOM 6029 C CA . ILE A 1 759 ? -1.524 28.178 29.215 1.00 93.56 759 ILE A CA 1
ATOM 6030 C C . ILE A 1 759 ? -1.600 28.140 27.682 1.00 93.56 759 ILE A C 1
ATOM 6032 O O . ILE A 1 759 ? -0.695 27.620 27.032 1.00 93.56 759 ILE A O 1
ATOM 6036 N N . ILE A 1 760 ? -2.650 28.711 27.074 1.00 93.94 760 ILE A N 1
ATOM 6037 C CA . ILE A 1 760 ? -2.790 28.768 25.607 1.00 93.94 760 ILE A CA 1
ATOM 6038 C C . ILE A 1 760 ? -1.604 29.498 24.969 1.00 93.94 760 ILE A C 1
ATOM 6040 O O . ILE A 1 760 ? -1.112 29.067 23.925 1.00 93.94 760 ILE A O 1
ATOM 6044 N N . SER A 1 761 ? -1.157 30.601 25.575 1.00 90.94 761 SER A N 1
ATOM 6045 C CA . SER A 1 761 ? -0.049 31.405 25.049 1.00 90.94 761 SER A CA 1
ATOM 6046 C C . SER A 1 761 ? 1.281 30.662 25.172 1.00 90.94 761 SER A C 1
ATOM 6048 O O . SER A 1 761 ? 1.996 30.559 24.179 1.00 90.94 761 SER A O 1
ATOM 6050 N N . TYR A 1 762 ? 1.548 30.059 26.334 1.00 91.62 762 TYR A N 1
ATOM 6051 C CA . TYR A 1 762 ? 2.737 29.243 26.578 1.00 91.62 762 TYR A CA 1
ATOM 6052 C C . TYR A 1 762 ? 2.823 28.048 25.618 1.00 91.62 762 TYR A C 1
ATOM 6054 O O . TYR A 1 762 ? 3.810 27.884 24.901 1.00 91.62 762 TYR A O 1
ATOM 6062 N N . VAL A 1 763 ? 1.755 27.245 25.528 1.00 92.00 763 VAL A N 1
ATOM 6063 C CA . VAL A 1 763 ? 1.715 26.094 24.613 1.00 92.00 763 VAL A CA 1
ATOM 6064 C C . VAL A 1 763 ? 1.858 26.570 23.167 1.00 92.00 763 VAL A C 1
ATOM 6066 O O . VAL A 1 763 ? 2.624 25.990 22.407 1.00 92.00 763 VAL A O 1
ATOM 6069 N N . GLY A 1 764 ? 1.180 27.655 22.781 1.00 89.19 764 GLY A N 1
ATOM 6070 C CA . GLY A 1 764 ? 1.292 28.232 21.441 1.00 89.19 764 GLY A CA 1
ATOM 6071 C C . GLY A 1 764 ? 2.719 28.641 21.055 1.00 89.19 764 GLY A C 1
ATOM 6072 O O . GLY A 1 764 ? 3.093 28.450 19.900 1.00 89.19 764 GLY A O 1
ATOM 6073 N N . GLN A 1 765 ? 3.507 29.155 22.004 1.00 87.25 765 GLN A N 1
ATOM 6074 C CA . GLN A 1 765 ? 4.913 29.525 21.803 1.00 87.25 765 GLN A CA 1
ATOM 6075 C C . GLN A 1 765 ? 5.839 28.306 21.746 1.00 87.25 765 GLN A C 1
ATOM 6077 O O . GLN A 1 765 ? 6.735 28.267 20.908 1.00 87.25 765 GLN A O 1
ATOM 6082 N N . LYS A 1 766 ? 5.607 27.288 22.584 1.00 88.75 766 LYS A N 1
ATOM 6083 C CA . LYS A 1 766 ? 6.447 26.079 22.613 1.00 88.75 766 LYS A CA 1
ATOM 6084 C C . LYS A 1 766 ? 6.143 25.082 21.495 1.00 88.75 766 LYS A C 1
ATOM 6086 O O . LYS A 1 766 ? 7.038 24.341 21.101 1.00 88.75 766 LYS A O 1
ATOM 6091 N N . MET A 1 767 ? 4.922 25.061 20.948 1.00 89.88 767 MET A N 1
ATOM 6092 C CA . MET A 1 767 ? 4.510 24.081 19.929 1.00 89.88 767 MET A CA 1
ATOM 6093 C C . MET A 1 767 ? 5.450 23.992 18.713 1.00 89.88 767 MET A C 1
ATOM 6095 O O . MET A 1 767 ? 5.813 22.870 18.371 1.00 89.88 767 MET A O 1
ATOM 6099 N N . PRO A 1 768 ? 5.872 25.089 18.054 1.00 86.81 768 PRO A N 1
ATOM 6100 C CA . PRO A 1 768 ? 6.758 24.999 16.891 1.00 86.81 768 PRO A CA 1
ATOM 6101 C C . PRO A 1 768 ? 8.095 24.314 17.192 1.00 86.81 768 PRO A C 1
ATOM 6103 O O . PRO A 1 768 ? 8.631 23.637 16.322 1.00 86.81 768 PRO A O 1
ATOM 6106 N N . ILE A 1 769 ? 8.578 24.441 18.430 1.00 85.12 769 ILE A N 1
ATOM 6107 C CA . ILE A 1 769 ? 9.828 23.849 18.910 1.00 85.12 769 ILE A CA 1
ATOM 6108 C C . ILE A 1 769 ? 9.602 22.354 19.177 1.00 85.12 769 ILE A C 1
ATOM 6110 O O . ILE A 1 769 ? 10.199 21.496 18.537 1.00 85.12 769 ILE A O 1
ATOM 6114 N N . VAL A 1 770 ? 8.633 22.015 20.031 1.00 87.81 770 VAL A N 1
ATOM 6115 C CA . VAL A 1 770 ? 8.487 20.641 20.548 1.00 87.81 770 VAL A CA 1
ATOM 6116 C C . VAL A 1 770 ? 7.601 19.722 19.701 1.00 87.81 770 VAL A C 1
ATOM 6118 O O . VAL A 1 770 ? 7.503 18.533 19.990 1.00 87.81 770 VAL A O 1
ATOM 6121 N N . CYS A 1 771 ? 6.925 20.218 18.655 1.00 87.50 771 CYS A N 1
ATOM 6122 C CA . CYS A 1 771 ? 5.926 19.432 17.906 1.00 87.50 771 CYS A CA 1
ATOM 6123 C C . CYS A 1 771 ? 6.473 18.148 17.267 1.00 87.50 771 CYS A C 1
ATOM 6125 O O . CYS A 1 771 ? 5.710 17.217 16.998 1.00 87.50 771 CYS A O 1
ATOM 6127 N N . HIS A 1 772 ? 7.775 18.108 17.001 1.00 86.81 772 HIS A N 1
ATOM 6128 C CA . HIS A 1 772 ? 8.455 16.979 16.392 1.00 86.81 772 HIS A CA 1
ATOM 6129 C C . HIS A 1 772 ? 9.097 16.039 17.423 1.00 86.81 772 HIS A C 1
ATOM 6131 O O . HIS A 1 772 ? 9.645 15.025 17.011 1.00 86.81 772 HIS A O 1
ATOM 6137 N N . HIS A 1 773 ? 9.010 16.325 18.723 1.00 87.31 773 HIS A N 1
ATOM 6138 C CA . HIS A 1 773 ? 9.539 15.459 19.779 1.00 87.31 773 HIS A CA 1
ATOM 6139 C C . HIS A 1 773 ? 8.569 14.306 20.094 1.00 87.31 773 HIS A C 1
ATOM 6141 O O . HIS A 1 773 ? 7.439 14.255 19.593 1.00 87.31 773 HIS A O 1
ATOM 6147 N N . GLU A 1 774 ? 9.024 13.360 20.911 1.00 86.56 774 GLU A N 1
ATOM 6148 C CA . GLU A 1 774 ? 8.176 12.341 21.538 1.00 86.56 774 GLU A CA 1
ATOM 6149 C C . GLU A 1 774 ? 7.689 12.809 22.917 1.00 86.56 774 GLU A C 1
ATOM 6151 O O . GLU A 1 774 ? 8.229 13.759 23.489 1.00 86.56 774 GLU A O 1
ATOM 6156 N N . ASN A 1 775 ? 6.660 12.149 23.454 1.00 89.75 775 ASN A N 1
ATOM 6157 C CA . ASN A 1 775 ? 6.044 12.469 24.748 1.00 89.75 775 ASN A CA 1
ATOM 6158 C C . ASN A 1 775 ? 5.595 13.936 24.864 1.00 89.75 775 ASN A C 1
ATOM 6160 O O . ASN A 1 775 ? 5.731 14.572 25.911 1.00 89.75 775 ASN A O 1
ATOM 6164 N N . ILE A 1 776 ? 5.086 14.506 23.767 1.00 91.81 776 ILE A N 1
ATOM 6165 C CA . ILE A 1 776 ? 4.822 15.948 23.688 1.00 91.81 776 ILE A CA 1
ATOM 6166 C C . ILE A 1 776 ? 3.735 16.403 24.657 1.00 91.81 776 ILE A C 1
ATOM 6168 O O . ILE A 1 776 ? 3.841 17.479 25.237 1.00 91.81 776 ILE A O 1
ATOM 6172 N N . PHE A 1 777 ? 2.681 15.609 24.841 1.00 93.06 777 PHE A N 1
ATOM 6173 C CA . PHE A 1 777 ? 1.581 15.951 25.726 1.00 93.06 777 PHE A CA 1
ATOM 6174 C C . PHE A 1 777 ? 2.023 15.840 27.172 1.00 93.06 777 PHE A C 1
ATOM 6176 O O . PHE A 1 777 ? 1.756 16.760 27.939 1.00 93.06 777 PHE A O 1
ATOM 6183 N N . TYR A 1 778 ? 2.727 14.762 27.522 1.00 92.12 778 TYR A N 1
ATOM 6184 C CA . TYR A 1 778 ? 3.286 14.577 28.855 1.00 92.12 778 TYR A CA 1
ATOM 6185 C C . TYR A 1 778 ? 4.239 15.722 29.228 1.00 92.12 778 TYR A C 1
ATOM 6187 O O . TYR A 1 778 ? 4.032 16.388 30.241 1.00 92.12 778 TYR A O 1
ATOM 6195 N N . ASN A 1 779 ? 5.207 16.030 28.359 1.00 91.12 779 ASN A N 1
ATOM 6196 C CA . ASN A 1 779 ? 6.187 17.091 28.591 1.00 91.12 779 ASN A CA 1
ATOM 6197 C C . ASN A 1 779 ? 5.526 18.473 28.699 1.00 91.12 779 ASN A C 1
ATOM 6199 O O . ASN A 1 779 ? 5.837 19.239 29.607 1.00 91.12 779 ASN A O 1
ATOM 6203 N N . LEU A 1 780 ? 4.568 18.790 27.819 1.00 92.56 780 LEU A N 1
ATOM 6204 C CA . LEU A 1 780 ? 3.832 20.056 27.897 1.00 92.56 780 LEU A CA 1
ATOM 6205 C C . LEU A 1 780 ? 2.972 20.147 29.161 1.00 92.56 780 LEU A C 1
ATOM 6207 O O . LEU A 1 780 ? 2.910 21.219 29.755 1.00 92.56 780 LEU A O 1
ATOM 6211 N N . CYS A 1 781 ? 2.326 19.057 29.588 1.00 92.94 781 CYS A N 1
ATOM 6212 C CA . CYS A 1 781 ? 1.551 19.054 30.829 1.00 92.94 781 CYS A CA 1
ATOM 6213 C C . CYS A 1 781 ? 2.455 19.281 32.046 1.00 92.94 781 CYS A C 1
ATOM 6215 O O . CYS A 1 781 ? 2.146 20.148 32.858 1.00 92.94 781 CYS A O 1
ATOM 6217 N N . ASN A 1 782 ? 3.586 18.575 32.142 1.00 91.56 782 ASN A N 1
ATOM 6218 C CA . ASN A 1 782 ? 4.540 18.742 33.243 1.00 91.56 782 ASN A CA 1
ATOM 6219 C C . ASN A 1 782 ? 5.116 20.158 33.293 1.00 91.56 782 ASN A C 1
ATOM 6221 O O . ASN A 1 782 ? 5.138 20.776 34.352 1.00 91.56 782 ASN A O 1
ATOM 6225 N N . ASN A 1 783 ? 5.508 20.712 32.146 1.00 91.06 783 ASN A N 1
ATOM 6226 C CA . ASN A 1 783 ? 6.013 22.081 32.091 1.00 91.06 783 ASN A CA 1
ATOM 6227 C C . ASN A 1 783 ? 4.950 23.096 32.526 1.00 91.06 783 ASN A C 1
ATOM 6229 O O . ASN A 1 783 ? 5.252 24.024 33.266 1.00 91.06 783 ASN A O 1
ATOM 6233 N N . VAL A 1 784 ? 3.695 22.912 32.105 1.00 92.12 784 VAL A N 1
ATOM 6234 C CA . VAL A 1 784 ? 2.585 23.774 32.533 1.00 92.12 784 VAL A CA 1
ATOM 6235 C C . VAL A 1 784 ? 2.345 23.652 34.042 1.00 92.12 784 VAL A C 1
ATOM 6237 O O . VAL A 1 784 ? 2.154 24.672 34.695 1.00 92.12 784 VAL A O 1
ATOM 6240 N N . HIS A 1 785 ? 2.403 22.444 34.607 1.00 90.44 785 HIS A N 1
ATOM 6241 C CA . HIS A 1 785 ? 2.279 22.237 36.052 1.00 90.44 785 HIS A CA 1
ATOM 6242 C C . HIS A 1 785 ? 3.415 22.874 36.859 1.00 90.44 785 HIS A C 1
ATOM 6244 O O . HIS A 1 785 ? 3.161 23.374 37.947 1.00 90.44 785 HIS A O 1
ATOM 6250 N N . ASN A 1 786 ? 4.634 22.902 36.319 1.00 89.19 786 ASN A N 1
ATOM 6251 C CA . ASN A 1 786 ? 5.785 23.505 36.993 1.00 89.19 786 ASN A CA 1
ATOM 6252 C C . ASN A 1 786 ? 5.794 25.041 36.917 1.00 89.19 786 ASN A C 1
ATOM 6254 O O . ASN A 1 786 ? 6.405 25.689 37.759 1.00 89.19 786 ASN A O 1
ATOM 6258 N N . ILE A 1 787 ? 5.160 25.627 35.896 1.00 90.00 787 ILE A N 1
ATOM 6259 C CA . ILE A 1 787 ? 5.189 27.077 35.642 1.00 90.00 787 ILE A CA 1
ATOM 6260 C C . ILE A 1 787 ? 3.992 27.797 36.269 1.00 90.00 787 ILE A C 1
ATOM 6262 O O . ILE A 1 787 ? 4.120 28.942 36.699 1.00 90.00 787 ILE A O 1
ATOM 6266 N N . PHE A 1 788 ? 2.815 27.170 36.281 1.00 89.06 788 PHE A N 1
ATOM 6267 C CA . PHE A 1 788 ? 1.575 27.829 36.682 1.00 89.06 788 PHE A CA 1
ATOM 6268 C C . PHE A 1 788 ? 1.041 27.288 38.009 1.00 89.06 788 PHE A C 1
ATOM 6270 O O . PHE A 1 788 ? 0.869 26.082 38.166 1.00 89.06 788 PHE A O 1
ATOM 6277 N N . ASN A 1 789 ? 0.704 28.195 38.930 1.00 84.00 789 ASN A N 1
ATOM 6278 C CA . ASN A 1 789 ? 0.026 27.859 40.180 1.00 84.00 789 ASN A CA 1
ATOM 6279 C C . ASN A 1 789 ? -1.499 27.753 39.965 1.00 84.00 789 ASN A C 1
ATOM 6281 O O . ASN A 1 789 ? -2.102 28.599 39.298 1.00 84.00 789 ASN A O 1
ATOM 6285 N N . PHE A 1 790 ? -2.115 26.709 40.524 1.00 86.25 790 PHE A N 1
ATOM 6286 C CA . PHE A 1 790 ? -3.555 26.443 40.452 1.00 86.25 790 PHE A CA 1
ATOM 6287 C C . PHE A 1 790 ? -4.256 26.478 41.818 1.00 86.25 790 PHE A C 1
ATOM 6289 O O . PHE A 1 790 ? -5.490 26.425 41.844 1.00 86.25 790 PHE A O 1
ATOM 6296 N N . ASP A 1 791 ? -3.506 26.570 42.920 1.00 75.06 791 ASP A N 1
ATOM 6297 C CA . ASP A 1 791 ? -4.032 26.446 44.284 1.00 75.06 791 ASP A CA 1
ATOM 6298 C C . ASP A 1 791 ? -5.010 27.583 44.619 1.00 75.06 791 ASP A C 1
ATOM 6300 O O . ASP A 1 791 ? -6.053 27.353 45.221 1.00 75.06 791 ASP A O 1
ATOM 6304 N N . ASP A 1 792 ? -4.777 28.784 44.087 1.00 73.00 792 ASP A N 1
ATOM 6305 C CA . ASP A 1 792 ? -5.630 29.957 44.331 1.00 73.00 792 ASP A CA 1
ATOM 6306 C C . ASP A 1 792 ? -6.929 29.980 43.497 1.00 73.00 792 ASP A C 1
ATOM 6308 O O . ASP A 1 792 ? -7.749 30.892 43.620 1.00 73.00 792 ASP A O 1
ATOM 6312 N N . ILE A 1 793 ? -7.140 29.002 42.605 1.00 81.12 793 ILE A N 1
ATOM 6313 C CA . ILE A 1 793 ? -8.243 29.024 41.625 1.00 81.12 793 ILE A CA 1
ATOM 6314 C C . ILE A 1 793 ? -9.467 28.244 42.116 1.00 81.12 793 ILE A C 1
ATOM 6316 O O . ILE A 1 793 ? -10.603 28.628 41.820 1.00 81.12 793 ILE A O 1
ATOM 6320 N N . LEU A 1 794 ? -9.267 27.125 42.821 1.00 82.44 794 LEU A N 1
ATOM 6321 C CA . LEU A 1 794 ? -10.368 26.257 43.240 1.00 82.44 794 LEU A CA 1
ATOM 6322 C C . LEU A 1 794 ? -10.080 25.506 44.548 1.00 82.44 794 LEU A C 1
ATOM 6324 O O . LEU A 1 794 ? -9.539 24.405 44.536 1.00 82.44 794 LEU A O 1
ATOM 6328 N N . ASN A 1 795 ? -10.646 26.001 45.649 1.00 80.88 795 ASN A N 1
ATOM 6329 C CA . ASN A 1 795 ? -10.563 25.370 46.974 1.00 80.88 795 ASN A CA 1
ATOM 6330 C C . ASN A 1 795 ? -11.769 24.472 47.285 1.00 80.88 795 ASN A C 1
ATOM 6332 O O . ASN A 1 795 ? -12.412 24.596 48.323 1.00 80.88 795 ASN A O 1
ATOM 6336 N N . CYS A 1 796 ? -12.151 23.605 46.343 1.00 83.50 796 CYS A N 1
ATOM 6337 C CA . CYS A 1 796 ? -13.269 22.677 46.537 1.00 83.50 796 CYS A CA 1
ATOM 6338 C C . CYS A 1 796 ? -12.785 21.372 47.196 1.00 83.50 796 CYS A C 1
ATOM 6340 O O . CYS A 1 796 ? -11.917 20.718 46.611 1.00 83.50 796 CYS A O 1
ATOM 6342 N N . PRO A 1 797 ? -13.379 20.911 48.315 1.00 79.56 797 PRO A N 1
ATOM 6343 C CA . PRO A 1 797 ? -12.942 19.694 49.009 1.00 79.56 797 PRO A CA 1
ATOM 6344 C C . PRO A 1 797 ? -12.854 18.467 48.091 1.00 79.56 797 PRO A C 1
ATOM 6346 O O . PRO A 1 797 ? -11.879 17.723 48.142 1.00 79.56 797 PRO A O 1
ATOM 6349 N N . GLU A 1 798 ? -13.819 18.311 47.180 1.00 83.69 798 GLU A N 1
ATOM 6350 C CA . GLU A 1 798 ? -13.891 17.169 46.259 1.00 83.69 798 GLU A CA 1
ATOM 6351 C C . GLU A 1 798 ? -13.027 17.320 44.998 1.00 83.69 798 GLU A C 1
ATOM 6353 O O . GLU A 1 798 ? -12.567 16.327 44.437 1.00 83.69 798 GLU A O 1
ATOM 6358 N N . HIS A 1 799 ? -12.812 18.550 44.519 1.00 87.25 799 HIS A N 1
ATOM 6359 C CA . HIS A 1 799 ? -12.272 18.785 43.174 1.00 87.25 799 HIS A CA 1
ATOM 6360 C C . HIS A 1 799 ? -10.899 19.471 43.142 1.00 87.25 799 HIS A C 1
ATOM 6362 O O . HIS A 1 799 ? -10.263 19.427 42.088 1.00 87.25 799 HIS A O 1
ATOM 6368 N N . HIS A 1 800 ? -10.415 20.057 44.246 1.00 83.62 800 HIS A N 1
ATOM 6369 C CA . HIS A 1 800 ? -9.161 20.832 44.274 1.00 83.62 800 HIS A CA 1
ATOM 6370 C C . HIS A 1 800 ? -7.946 20.027 43.789 1.00 83.62 800 HIS A C 1
ATOM 6372 O O . HIS A 1 800 ? -7.164 20.532 42.997 1.00 83.62 800 HIS A O 1
ATOM 6378 N N . LYS A 1 801 ? -7.828 18.739 44.154 1.00 84.19 801 LYS A N 1
ATOM 6379 C CA . LYS A 1 801 ? -6.687 17.897 43.733 1.00 84.19 801 LYS A CA 1
ATOM 6380 C C . LYS A 1 801 ? -6.723 17.495 42.257 1.00 84.19 801 LYS A C 1
ATOM 6382 O O . LYS A 1 801 ? -5.685 17.333 41.627 1.00 84.19 801 LYS A O 1
ATOM 6387 N N . ILE A 1 802 ? -7.916 17.284 41.696 1.00 88.00 802 ILE A N 1
ATOM 6388 C CA . ILE A 1 802 ? -8.088 16.717 40.342 1.00 88.00 802 ILE A CA 1
ATOM 6389 C C . ILE A 1 802 ? -8.198 17.823 39.283 1.00 88.00 802 ILE A C 1
ATOM 6391 O O . ILE A 1 802 ? -7.851 17.616 38.116 1.00 88.00 802 ILE A O 1
ATOM 6395 N N . PHE A 1 803 ? -8.684 19.003 39.675 1.00 90.06 803 PHE A N 1
ATOM 6396 C CA . PHE A 1 803 ? -8.917 20.129 38.777 1.00 90.06 803 PHE A CA 1
ATOM 6397 C C . PHE A 1 803 ? -7.660 20.584 38.014 1.00 90.06 803 PHE A C 1
ATOM 6399 O O . PHE A 1 803 ? -7.759 20.630 36.783 1.00 90.06 803 PHE A O 1
ATOM 6406 N N . PRO A 1 804 ? -6.499 20.840 38.659 1.00 89.50 804 PRO A N 1
ATOM 6407 C CA . PRO A 1 804 ? -5.286 21.282 37.969 1.00 89.50 804 PRO A CA 1
ATOM 6408 C C . PRO A 1 804 ? -4.870 20.307 36.867 1.00 89.50 804 PRO A C 1
ATOM 6410 O O . PRO A 1 804 ? -4.628 20.703 35.729 1.00 89.50 804 PRO A O 1
ATOM 6413 N N . VAL A 1 805 ? -4.872 19.006 37.166 1.00 90.12 805 VAL A N 1
ATOM 6414 C CA . VAL A 1 805 ? -4.504 17.966 36.196 1.00 90.12 805 VAL A CA 1
ATOM 6415 C C . VAL A 1 805 ? -5.466 17.982 35.005 1.00 90.12 805 VAL A C 1
ATOM 6417 O O . VAL A 1 805 ? -5.045 18.015 33.848 1.00 90.12 805 VAL A O 1
ATOM 6420 N N . LYS A 1 806 ? -6.783 18.028 35.250 1.00 90.88 806 LYS A N 1
ATOM 6421 C CA . LYS A 1 806 ? -7.765 17.986 34.154 1.00 90.88 806 LYS A CA 1
ATOM 6422 C C . LYS A 1 806 ? -7.852 19.249 33.320 1.00 90.88 806 LYS A C 1
ATOM 6424 O O . LYS A 1 806 ? -8.079 19.124 32.113 1.00 90.88 806 LYS A O 1
ATOM 6429 N N . ILE A 1 807 ? -7.678 20.438 33.892 1.00 93.12 807 ILE A N 1
ATOM 6430 C CA . ILE A 1 807 ? -7.672 21.663 33.085 1.00 93.12 807 ILE A CA 1
ATOM 6431 C C . ILE A 1 807 ? -6.468 21.678 32.138 1.00 93.12 807 ILE A C 1
ATOM 6433 O O . ILE A 1 807 ? -6.652 21.917 30.941 1.00 93.12 807 ILE A O 1
ATOM 6437 N N . VAL A 1 808 ? -5.277 21.321 32.631 1.00 93.44 808 VAL A N 1
ATOM 6438 C CA . VAL A 1 808 ? -4.046 21.256 31.830 1.00 93.44 808 VAL A CA 1
ATOM 6439 C C . VAL A 1 808 ? -4.181 20.224 30.714 1.00 93.44 808 VAL A C 1
ATOM 6441 O O . VAL A 1 808 ? -4.015 20.572 29.543 1.00 93.44 808 VAL A O 1
ATOM 6444 N N . GLU A 1 809 ? -4.603 18.994 31.030 1.00 93.69 809 GLU A N 1
ATOM 6445 C CA . GLU A 1 809 ? -4.812 17.947 30.023 1.00 93.69 809 GLU A CA 1
ATOM 6446 C C . GLU A 1 809 ? -5.787 18.385 28.910 1.00 93.69 809 GLU A C 1
ATOM 6448 O O . GLU A 1 809 ? -5.570 18.107 27.726 1.00 93.69 809 GLU A O 1
ATOM 6453 N N . ILE A 1 810 ? -6.892 19.057 29.262 1.00 93.69 810 ILE A N 1
ATOM 6454 C CA . ILE A 1 810 ? -7.888 19.504 28.279 1.00 93.69 810 ILE A CA 1
ATOM 6455 C C . ILE A 1 810 ? -7.310 20.604 27.385 1.00 93.69 810 ILE A C 1
ATOM 6457 O O . ILE A 1 810 ? -7.486 20.526 26.163 1.00 93.69 810 ILE A O 1
ATOM 6461 N N . VAL A 1 811 ? -6.647 21.609 27.969 1.00 94.62 811 VAL A N 1
ATOM 6462 C CA . VAL A 1 811 ? -6.088 22.752 27.231 1.00 94.62 811 VAL A CA 1
ATOM 6463 C C . VAL A 1 811 ? -4.957 22.292 26.317 1.00 94.62 811 VAL A C 1
ATOM 6465 O O . VAL A 1 811 ? -5.024 22.531 25.111 1.00 94.62 811 VAL A O 1
ATOM 6468 N N . VAL A 1 812 ? -3.964 21.573 26.849 1.00 94.94 812 VAL A N 1
ATOM 6469 C CA . VAL A 1 812 ? -2.798 21.101 26.085 1.00 94.94 812 VAL A CA 1
ATOM 6470 C C . VAL A 1 812 ? -3.250 20.218 24.920 1.00 94.94 812 VAL A C 1
ATOM 6472 O O . VAL A 1 812 ? -2.872 20.457 23.771 1.00 94.94 812 VAL A O 1
ATOM 6475 N N . LYS A 1 813 ? -4.157 19.260 25.163 1.00 94.44 813 LYS A N 1
ATOM 6476 C CA . LYS A 1 813 ? -4.693 18.396 24.100 1.00 94.44 813 LYS A CA 1
ATOM 6477 C C . LYS A 1 813 ? -5.439 19.184 23.028 1.00 94.44 813 LYS A C 1
ATOM 6479 O O . LYS A 1 813 ? -5.334 18.858 21.844 1.00 94.44 813 LYS A O 1
ATOM 6484 N N . LEU A 1 814 ? -6.225 20.189 23.415 1.00 94.50 814 LEU A N 1
ATOM 6485 C CA . LEU A 1 814 ? -6.937 21.044 22.466 1.00 94.50 814 LEU A CA 1
ATOM 6486 C C . LEU A 1 814 ? -5.949 21.830 21.597 1.00 94.50 814 LEU A C 1
ATOM 6488 O O . LEU A 1 814 ? -6.112 21.857 20.376 1.00 94.50 814 LEU A O 1
ATOM 6492 N N . MET A 1 815 ? -4.906 22.392 22.206 1.00 94.94 815 MET A N 1
ATOM 6493 C CA . MET A 1 815 ? -3.899 23.199 21.518 1.00 94.94 815 MET A CA 1
ATOM 6494 C C . MET A 1 815 ? -3.039 22.382 20.551 1.00 94.94 815 MET A C 1
ATOM 6496 O O . MET A 1 815 ? -2.869 22.808 19.410 1.00 94.94 815 MET A O 1
ATOM 6500 N N . ILE A 1 816 ? -2.593 21.179 20.932 1.00 94.69 816 ILE A N 1
ATOM 6501 C CA . ILE A 1 816 ? -1.846 20.278 20.034 1.00 94.69 816 ILE A CA 1
ATOM 6502 C C . ILE A 1 816 ? -2.676 19.946 18.780 1.00 94.69 816 ILE A C 1
ATOM 6504 O O . ILE A 1 816 ? -2.199 20.059 17.647 1.00 94.69 816 ILE A O 1
ATOM 6508 N N . ASN A 1 817 ? -3.948 19.568 18.963 1.00 94.19 817 ASN A N 1
ATOM 6509 C CA . ASN A 1 817 ? -4.837 19.224 17.846 1.00 94.19 817 ASN A CA 1
ATOM 6510 C C . ASN A 1 817 ? -5.164 20.438 16.965 1.00 94.19 817 ASN A C 1
ATOM 6512 O O . ASN A 1 817 ? -5.237 20.317 15.736 1.00 94.19 817 ASN A O 1
ATOM 6516 N N . HIS A 1 818 ? -5.361 21.605 17.582 1.00 93.81 818 HIS A N 1
ATOM 6517 C CA . HIS A 1 818 ? -5.572 22.856 16.865 1.00 93.81 818 HIS A CA 1
ATOM 6518 C C . HIS A 1 818 ? -4.351 23.209 16.009 1.00 93.81 818 HIS A C 1
ATOM 6520 O O . HIS A 1 818 ? -4.506 23.450 14.814 1.00 93.81 818 HIS A O 1
ATOM 6526 N N . TYR A 1 819 ? -3.147 23.137 16.581 1.00 94.38 819 TYR A N 1
ATOM 6527 C CA . TYR A 1 819 ? -1.892 23.402 15.880 1.00 94.38 819 TYR A CA 1
ATOM 6528 C C . TYR A 1 819 ? -1.725 22.514 14.639 1.00 94.38 819 TYR A C 1
ATOM 6530 O O . TYR A 1 819 ? -1.549 23.024 13.532 1.00 94.38 819 TYR A O 1
ATOM 6538 N N . CYS A 1 820 ? -1.897 21.194 14.790 1.00 94.50 820 CYS A N 1
ATOM 6539 C CA . CYS A 1 820 ? -1.841 20.256 13.662 1.00 94.50 820 CYS A CA 1
ATOM 6540 C C . CYS A 1 820 ? -2.867 20.615 12.572 1.00 94.50 820 CYS A C 1
ATOM 6542 O O . CYS A 1 820 ? -2.563 20.592 11.380 1.00 94.50 820 CYS A O 1
ATOM 6544 N N . SER A 1 821 ? -4.090 20.980 12.975 1.00 94.56 821 SER A N 1
ATOM 6545 C CA . SER A 1 821 ? -5.163 21.362 12.048 1.00 94.56 821 SER A CA 1
ATOM 6546 C C . SER A 1 821 ? -4.839 22.639 11.270 1.00 94.56 821 SER A C 1
ATOM 6548 O O . SER A 1 821 ? -5.140 22.721 10.079 1.00 94.56 821 SER A O 1
ATOM 6550 N N . GLU A 1 822 ? -4.214 23.622 11.915 1.00 93.12 822 GLU A N 1
ATOM 6551 C CA . GLU A 1 822 ? -3.802 24.876 11.282 1.00 93.12 822 GLU A CA 1
ATOM 6552 C C . GLU A 1 822 ? -2.685 24.657 10.258 1.00 93.12 822 GLU A C 1
ATOM 6554 O O . GLU A 1 822 ? -2.808 25.117 9.120 1.00 93.12 822 GLU A O 1
ATOM 6559 N N . VAL A 1 823 ? -1.653 23.883 10.612 1.00 92.81 823 VAL A N 1
ATOM 6560 C CA . VAL A 1 823 ? -0.582 23.500 9.675 1.00 92.81 823 VAL A CA 1
ATOM 6561 C C . VAL A 1 823 ? -1.160 22.736 8.478 1.00 92.81 823 VAL A C 1
ATOM 6563 O O . VAL A 1 823 ? -0.849 23.046 7.329 1.00 92.81 823 VAL A O 1
ATOM 6566 N N . ASN A 1 824 ? -2.090 21.805 8.713 1.00 94.12 824 ASN A N 1
ATOM 6567 C CA . ASN A 1 824 ? -2.758 21.061 7.642 1.00 94.12 824 ASN A CA 1
ATOM 6568 C C . ASN A 1 824 ? -3.573 21.951 6.700 1.00 94.12 824 ASN A C 1
ATOM 6570 O O . ASN A 1 824 ? -3.599 21.713 5.492 1.00 94.12 824 ASN A O 1
ATOM 6574 N N . ARG A 1 825 ? -4.247 22.984 7.219 1.00 92.62 825 ARG A N 1
ATOM 6575 C CA . ARG A 1 825 ? -4.977 23.946 6.377 1.00 92.62 825 ARG A CA 1
ATOM 6576 C C . ARG A 1 825 ? -4.029 24.713 5.455 1.00 92.62 825 ARG A C 1
ATOM 6578 O O . ARG A 1 825 ? -4.409 24.962 4.313 1.00 92.62 825 ARG A O 1
ATOM 6585 N N . ILE A 1 826 ? -2.819 25.028 5.917 1.00 92.44 826 ILE A N 1
ATOM 6586 C CA . ILE A 1 826 ? -1.773 25.669 5.107 1.00 92.44 826 ILE A CA 1
ATOM 6587 C C . ILE A 1 826 ? -1.239 24.699 4.047 1.00 92.44 826 ILE A C 1
ATOM 6589 O O . ILE A 1 826 ? -1.248 25.039 2.868 1.00 92.44 826 ILE A O 1
ATOM 6593 N N . LEU A 1 827 ? -0.877 23.465 4.428 1.00 89.38 827 LEU A N 1
ATOM 6594 C CA . LEU A 1 827 ? -0.417 22.424 3.489 1.00 89.38 827 LEU A CA 1
ATOM 6595 C C . LEU A 1 827 ? -1.415 22.201 2.339 1.00 89.38 827 LEU A C 1
ATOM 6597 O O . LEU A 1 827 ? -1.036 22.059 1.174 1.00 89.38 827 LEU A O 1
ATOM 6601 N N . LEU A 1 828 ? -2.713 22.211 2.659 1.00 87.56 828 LEU A N 1
ATOM 6602 C CA . LEU A 1 828 ? -3.797 22.027 1.693 1.00 87.56 828 LEU A CA 1
ATOM 6603 C C . LEU A 1 828 ? -4.156 23.294 0.897 1.00 87.56 828 LEU A C 1
ATOM 6605 O O . LEU A 1 828 ? -5.017 23.212 0.022 1.00 87.56 828 LEU A O 1
ATOM 6609 N N . GLY A 1 829 ? -3.556 24.451 1.193 1.00 85.69 829 GLY A N 1
ATOM 6610 C CA . GLY A 1 829 ? -3.897 25.735 0.563 1.00 85.69 829 GLY A CA 1
ATOM 6611 C C . GLY A 1 829 ? -5.248 26.310 0.982 1.00 85.69 829 GLY A C 1
ATOM 6612 O O . GLY A 1 829 ? -5.731 27.261 0.377 1.00 85.69 829 GLY A O 1
ATOM 6613 N N . LYS A 1 830 ? -5.877 25.745 2.018 1.00 88.25 830 LYS A N 1
ATOM 6614 C CA . LYS A 1 830 ? -7.146 26.240 2.575 1.00 88.25 830 LYS A CA 1
ATOM 6615 C C . LYS A 1 830 ? -6.954 27.500 3.418 1.00 88.25 830 LYS A C 1
ATOM 6617 O O . LYS A 1 830 ? -7.930 28.171 3.735 1.00 88.25 830 LYS A O 1
ATOM 6622 N N . LYS A 1 831 ? -5.715 27.794 3.819 1.00 87.50 831 LYS A N 1
ATOM 6623 C CA . LYS A 1 831 ? -5.350 28.974 4.600 1.00 87.50 831 LYS A CA 1
ATOM 6624 C C . LYS A 1 831 ? -4.026 29.544 4.094 1.00 87.50 831 LYS A C 1
ATOM 6626 O O . LYS A 1 831 ? -3.051 28.807 3.985 1.00 87.50 831 LYS A O 1
ATOM 6631 N N . LYS A 1 832 ? -3.993 30.850 3.818 1.00 86.00 832 LYS A N 1
ATOM 6632 C CA . LYS A 1 832 ? -2.754 31.581 3.517 1.00 86.00 832 LYS A CA 1
ATOM 6633 C C . LYS A 1 832 ? -1.991 31.874 4.809 1.00 86.00 832 LYS A C 1
ATOM 6635 O O . LYS A 1 832 ? -2.602 32.117 5.853 1.00 86.00 832 LYS A O 1
ATOM 6640 N N . VAL A 1 833 ? -0.664 31.853 4.732 1.00 84.62 833 VAL A N 1
ATOM 6641 C CA . VAL A 1 833 ? 0.199 32.276 5.841 1.00 84.62 833 VAL A CA 1
ATOM 6642 C C . VAL A 1 833 ? 0.160 33.798 5.985 1.00 84.62 833 VAL A C 1
ATOM 6644 O O . VAL A 1 833 ? -0.033 34.515 5.005 1.00 84.62 833 VAL A O 1
ATOM 6647 N N . ARG A 1 834 ? 0.272 34.284 7.225 1.00 81.06 834 ARG A N 1
ATOM 6648 C CA . ARG A 1 834 ? 0.298 35.720 7.538 1.00 81.06 834 ARG A CA 1
ATOM 6649 C C . ARG A 1 834 ? 1.610 36.337 7.045 1.00 81.06 834 ARG A C 1
ATOM 6651 O O . ARG A 1 834 ? 2.631 35.659 7.057 1.00 81.06 834 ARG A O 1
ATOM 6658 N N . GLN A 1 835 ? 1.592 37.617 6.668 1.00 69.56 835 GLN A N 1
ATOM 6659 C CA . GLN A 1 835 ? 2.786 38.324 6.173 1.00 69.56 835 GLN A CA 1
ATOM 6660 C C . GLN A 1 835 ? 3.958 38.279 7.178 1.00 69.56 835 GLN A C 1
ATOM 6662 O O . GLN A 1 835 ? 5.085 38.035 6.766 1.00 69.56 835 GLN A O 1
ATOM 6667 N N . ASN A 1 836 ? 3.673 38.362 8.486 1.00 70.94 836 ASN A N 1
ATOM 6668 C CA . ASN A 1 836 ? 4.670 38.316 9.571 1.00 70.94 836 ASN A CA 1
ATOM 6669 C C . ASN A 1 836 ? 4.597 37.005 10.385 1.00 70.94 836 ASN A C 1
ATOM 6671 O O . ASN A 1 836 ? 4.646 37.018 11.615 1.00 70.94 836 ASN A O 1
ATOM 6675 N N . GLU A 1 837 ? 4.356 35.862 9.739 1.00 80.88 837 GLU A N 1
ATOM 6676 C CA . GLU A 1 837 ? 4.375 34.573 10.442 1.00 80.88 837 GLU A CA 1
ATOM 6677 C C . GLU A 1 837 ? 5.816 34.189 10.800 1.00 80.88 837 GLU A C 1
ATOM 6679 O O . GLU A 1 837 ? 6.644 34.070 9.904 1.00 80.88 837 GLU A O 1
ATOM 6684 N N . ASN A 1 838 ? 6.101 33.934 12.081 1.00 79.56 838 ASN A N 1
ATOM 6685 C CA . ASN A 1 838 ? 7.427 33.495 12.541 1.00 79.56 838 ASN A CA 1
ATOM 6686 C C . ASN A 1 838 ? 7.532 31.980 12.740 1.00 79.56 838 ASN A C 1
ATOM 6688 O O . ASN A 1 838 ? 8.637 31.458 12.799 1.00 79.56 838 ASN A O 1
ATOM 6692 N N . ASP A 1 839 ? 6.405 31.269 12.796 1.00 85.94 839 ASP A N 1
ATOM 6693 C CA . ASP A 1 839 ? 6.369 29.827 13.032 1.00 85.94 839 ASP A CA 1
ATOM 6694 C C . ASP A 1 839 ? 7.076 29.054 11.894 1.00 85.94 839 ASP A C 1
ATOM 6696 O O . ASP A 1 839 ? 6.573 29.047 10.757 1.00 85.94 839 ASP A O 1
ATOM 6700 N N . PRO A 1 840 ? 8.225 28.400 12.165 1.00 86.25 840 PRO A N 1
ATOM 6701 C CA . PRO A 1 840 ? 9.029 27.742 11.137 1.00 86.25 840 PRO A CA 1
ATOM 6702 C C . PRO A 1 840 ? 8.261 26.613 10.447 1.00 86.25 840 PRO A C 1
ATOM 6704 O O . PRO A 1 840 ? 8.330 26.475 9.225 1.00 86.25 840 PRO A O 1
ATOM 6707 N N . ILE A 1 841 ? 7.439 25.863 11.185 1.00 89.75 841 ILE A N 1
ATOM 6708 C CA . ILE A 1 841 ? 6.649 24.758 10.635 1.00 89.75 841 ILE A CA 1
ATOM 6709 C C . ILE A 1 841 ? 5.575 25.287 9.683 1.00 89.75 841 ILE A C 1
ATOM 6711 O O . ILE A 1 841 ? 5.362 24.721 8.607 1.00 89.75 841 ILE A O 1
ATOM 6715 N N . LYS A 1 842 ? 4.918 26.405 10.021 1.00 90.88 842 LYS A N 1
ATOM 6716 C CA . LYS A 1 842 ? 3.952 27.044 9.109 1.00 90.88 842 LYS A CA 1
ATOM 6717 C C . LYS A 1 842 ? 4.626 27.610 7.856 1.00 90.88 842 LYS A C 1
ATOM 6719 O O . LYS A 1 842 ? 4.048 27.497 6.771 1.00 90.88 842 LYS A O 1
ATOM 6724 N N . LYS A 1 843 ? 5.841 28.165 7.968 1.00 89.25 843 LYS A N 1
ATOM 6725 C CA . LYS A 1 843 ? 6.647 28.597 6.807 1.00 89.25 843 LYS A CA 1
ATOM 6726 C C . LYS A 1 843 ? 6.991 27.413 5.900 1.00 89.25 843 LYS A C 1
ATOM 6728 O O . LYS A 1 843 ? 6.733 27.481 4.697 1.00 89.25 843 LYS A O 1
ATOM 6733 N N . ILE A 1 844 ? 7.484 26.312 6.477 1.00 88.06 844 ILE A N 1
ATOM 6734 C CA . ILE A 1 844 ? 7.787 25.062 5.760 1.00 88.06 844 ILE A CA 1
ATOM 6735 C C . ILE A 1 844 ? 6.531 24.532 5.056 1.00 88.06 844 ILE A C 1
ATOM 6737 O O . ILE A 1 844 ? 6.577 24.199 3.871 1.00 88.06 844 ILE A O 1
ATOM 6741 N N . ALA A 1 845 ? 5.386 24.515 5.742 1.00 89.50 845 ALA A N 1
ATOM 6742 C CA . ALA A 1 845 ? 4.115 24.078 5.171 1.00 89.50 845 ALA A CA 1
ATOM 6743 C C . ALA A 1 845 ? 3.671 24.933 3.971 1.00 89.50 845 ALA A C 1
ATOM 6745 O O . ALA A 1 845 ? 3.190 24.395 2.971 1.00 89.50 845 ALA A O 1
ATOM 6746 N N . ASN A 1 846 ? 3.855 26.254 4.037 1.00 90.44 846 ASN A N 1
ATOM 6747 C CA . ASN A 1 846 ? 3.526 27.162 2.938 1.00 90.44 846 ASN A CA 1
ATOM 6748 C C . ASN A 1 846 ? 4.464 26.992 1.743 1.00 90.44 846 ASN A C 1
ATOM 6750 O O . ASN A 1 846 ? 4.000 26.894 0.607 1.00 90.44 846 ASN A O 1
ATOM 6754 N N . ALA A 1 847 ? 5.772 26.894 1.993 1.00 87.50 847 ALA A N 1
ATOM 6755 C CA . ALA A 1 847 ? 6.758 26.607 0.956 1.00 87.50 847 ALA A CA 1
ATOM 6756 C C . ALA A 1 847 ? 6.443 25.277 0.251 1.00 87.50 847 ALA A C 1
ATOM 6758 O O . ALA A 1 847 ? 6.462 25.194 -0.981 1.00 87.50 847 ALA A O 1
ATOM 6759 N N . TRP A 1 848 ? 6.057 24.254 1.022 1.00 86.62 848 TRP A N 1
ATOM 6760 C CA . TRP A 1 848 ? 5.607 22.974 0.482 1.00 86.62 848 TRP A CA 1
ATOM 6761 C C . TRP A 1 848 ? 4.353 23.132 -0.389 1.00 86.62 848 TRP A C 1
ATOM 6763 O O . TRP A 1 848 ? 4.325 22.615 -1.510 1.00 86.62 848 TRP A O 1
ATOM 6773 N N . HIS A 1 849 ? 3.345 23.880 0.075 1.00 87.50 849 HIS A N 1
ATOM 6774 C CA . HIS A 1 849 ? 2.117 24.130 -0.682 1.00 87.50 849 HIS A CA 1
ATOM 6775 C C . HIS A 1 849 ? 2.393 24.830 -2.021 1.00 87.50 849 HIS A C 1
ATOM 6777 O O . HIS A 1 849 ? 1.931 24.365 -3.065 1.00 87.50 849 HIS A O 1
ATOM 6783 N N . LEU A 1 850 ? 3.190 25.904 -2.013 1.00 85.88 850 LEU A N 1
ATOM 6784 C CA . LEU A 1 850 ? 3.553 26.669 -3.212 1.00 85.88 850 LEU A CA 1
ATOM 6785 C C . LEU A 1 850 ? 4.295 25.815 -4.251 1.00 85.88 850 LEU A C 1
ATOM 6787 O O . LEU A 1 850 ? 4.061 25.957 -5.453 1.00 85.88 850 LEU A O 1
ATOM 6791 N N . LYS A 1 851 ? 5.151 24.890 -3.799 1.00 83.25 851 LYS A N 1
ATOM 6792 C CA . LYS A 1 851 ? 5.868 23.948 -4.672 1.00 83.25 851 LYS A CA 1
ATOM 6793 C C . LYS A 1 851 ? 4.931 22.935 -5.343 1.00 83.25 851 LYS A C 1
ATOM 6795 O O . LYS A 1 851 ? 5.168 22.547 -6.486 1.00 83.25 851 LYS A O 1
ATOM 6800 N N . HIS A 1 852 ? 3.867 22.510 -4.659 1.00 75.44 852 HIS A N 1
ATOM 6801 C CA . HIS A 1 852 ? 3.000 21.413 -5.110 1.00 75.44 852 HIS A CA 1
ATOM 6802 C C . HIS A 1 852 ? 1.672 21.862 -5.746 1.00 75.44 852 HIS A C 1
ATOM 6804 O O . HIS A 1 852 ? 1.052 21.078 -6.468 1.00 75.44 852 HIS A O 1
ATOM 6810 N N . SER A 1 853 ? 1.239 23.112 -5.554 1.00 67.69 853 SER A N 1
ATOM 6811 C CA . SER A 1 853 ? -0.005 23.650 -6.129 1.00 67.69 853 SER A CA 1
ATOM 6812 C C . SER A 1 853 ? 0.066 23.866 -7.650 1.00 67.69 853 SER A C 1
ATOM 6814 O O . SER A 1 853 ? -0.909 23.586 -8.351 1.00 67.69 853 SER A O 1
ATOM 6816 N N . LYS A 1 854 ? 1.234 24.246 -8.192 1.00 49.81 854 LYS A N 1
ATOM 6817 C CA . LYS A 1 854 ? 1.446 24.505 -9.634 1.00 49.81 854 LYS A CA 1
ATOM 6818 C C . LYS A 1 854 ? 1.262 23.275 -10.543 1.00 49.81 854 LYS A C 1
ATOM 6820 O O . LYS A 1 854 ? 1.061 23.430 -11.740 1.00 49.81 854 LYS A O 1
ATOM 6825 N N . ARG A 1 855 ? 1.277 22.050 -9.999 1.00 47.34 855 ARG A N 1
ATOM 6826 C CA . ARG A 1 855 ? 1.135 20.797 -10.775 1.00 47.34 855 ARG A CA 1
ATOM 6827 C C . ARG A 1 855 ? -0.317 20.355 -11.032 1.00 47.34 855 ARG A C 1
ATOM 6829 O O . ARG A 1 855 ? -0.525 19.450 -11.832 1.00 47.34 855 ARG A O 1
ATOM 6836 N N . LYS A 1 856 ? -1.328 20.955 -10.386 1.00 39.56 856 LYS A N 1
ATOM 6837 C CA . LYS A 1 856 ? -2.737 20.500 -10.488 1.00 39.56 856 LYS A CA 1
ATOM 6838 C C . LYS A 1 856 ? -3.548 21.102 -11.644 1.00 39.56 856 LYS A C 1
ATOM 6840 O O . LYS A 1 856 ? -4.593 20.554 -11.976 1.00 39.56 856 LYS A O 1
ATOM 6845 N N . VAL A 1 857 ? -3.091 22.185 -12.274 1.00 33.50 857 VAL A N 1
ATOM 6846 C CA . VAL A 1 857 ? -3.895 22.942 -13.260 1.00 33.50 857 VAL A CA 1
ATOM 6847 C C . VAL A 1 857 ? -3.924 22.285 -14.655 1.00 33.50 857 VAL A C 1
ATOM 6849 O O . VAL A 1 857 ? -4.855 22.504 -15.418 1.00 33.50 857 VAL A O 1
ATOM 6852 N N . GLN A 1 858 ? -2.989 21.386 -14.973 1.00 29.95 858 GLN A N 1
ATOM 6853 C CA . GLN A 1 858 ? -2.840 20.804 -16.321 1.00 29.95 858 GLN A CA 1
ATOM 6854 C C . GLN A 1 858 ? -3.748 19.602 -16.655 1.00 29.95 858 GLN A C 1
ATOM 6856 O O . GLN A 1 858 ? -3.631 19.046 -17.738 1.00 29.95 858 GLN A O 1
ATOM 6861 N N . SER A 1 859 ? -4.647 19.179 -15.760 1.00 30.66 859 SER A N 1
ATOM 6862 C CA . SER A 1 859 ? -5.409 17.918 -15.913 1.00 30.66 859 SER A CA 1
ATOM 6863 C C . SER A 1 859 ? -6.924 18.086 -16.092 1.00 30.66 859 SER A C 1
ATOM 6865 O O . SER A 1 859 ? -7.653 17.101 -16.042 1.00 30.66 859 SER A O 1
ATOM 6867 N N . LYS A 1 860 ? -7.412 19.319 -16.293 1.00 28.16 860 LYS A N 1
ATOM 6868 C CA . LYS A 1 860 ? -8.858 19.623 -16.345 1.00 28.16 860 LYS A CA 1
ATOM 6869 C C . LYS A 1 860 ? -9.386 20.173 -17.673 1.00 28.16 860 LYS A C 1
ATOM 6871 O O . LYS A 1 860 ? -10.575 20.447 -17.773 1.00 28.16 860 LYS A O 1
ATOM 6876 N N . PHE A 1 861 ? -8.537 20.296 -18.686 1.00 29.20 861 PHE A N 1
ATOM 6877 C CA . PHE A 1 861 ? -8.949 20.566 -20.062 1.00 29.20 861 PHE A CA 1
ATOM 6878 C C . PHE A 1 861 ? -8.650 19.316 -20.887 1.00 29.20 861 PHE A C 1
ATOM 6880 O O . PHE A 1 861 ? -7.593 18.730 -20.698 1.00 29.20 861 PHE A O 1
ATOM 6887 N N . ILE A 1 862 ? -9.554 18.944 -21.796 1.00 31.69 862 ILE A N 1
ATOM 6888 C CA . ILE A 1 862 ? -9.650 17.660 -22.524 1.00 31.69 862 ILE A CA 1
ATOM 6889 C C . ILE A 1 862 ? -10.562 16.665 -21.791 1.00 31.69 862 ILE A C 1
ATOM 6891 O O . ILE A 1 862 ? -10.091 15.789 -21.085 1.00 31.69 862 ILE A O 1
ATOM 6895 N N . ILE A 1 863 ? -11.877 16.842 -21.942 1.00 26.67 863 ILE A N 1
ATOM 6896 C CA . ILE A 1 863 ? -12.923 15.821 -22.185 1.00 26.67 863 ILE A CA 1
ATOM 6897 C C . ILE A 1 863 ? -14.233 16.619 -22.231 1.00 26.67 863 ILE A C 1
ATOM 6899 O O . ILE A 1 863 ? -14.977 16.711 -21.267 1.00 26.67 863 ILE A O 1
ATOM 6903 N N . LEU A 1 864 ? -14.457 17.304 -23.348 1.00 28.45 864 LEU A N 1
ATOM 6904 C CA . LEU A 1 864 ? -15.755 17.850 -23.744 1.00 28.45 864 LEU A CA 1
ATOM 6905 C C . LEU A 1 864 ? -15.703 17.997 -25.262 1.00 28.45 864 LEU A C 1
ATOM 6907 O O . LEU A 1 864 ? -15.336 19.047 -25.781 1.00 28.45 864 LEU A O 1
ATOM 6911 N N . LYS A 1 865 ? -15.958 16.889 -25.959 1.00 27.09 865 LYS A N 1
ATOM 6912 C CA . LYS A 1 865 ? -16.538 16.822 -27.306 1.00 27.09 865 LYS A CA 1
ATOM 6913 C C . LYS A 1 865 ? -16.645 15.354 -27.714 1.00 27.09 865 LYS A C 1
ATOM 6915 O O . LYS A 1 865 ? -15.755 14.564 -27.423 1.00 27.09 865 LYS A O 1
ATOM 6920 N N . VAL A 1 866 ? -17.721 15.059 -28.438 1.00 25.73 866 VAL A N 1
ATOM 6921 C CA . VAL A 1 866 ? -18.088 13.784 -29.077 1.00 25.73 866 VAL A CA 1
ATOM 6922 C C . VAL A 1 866 ? -18.934 12.832 -28.218 1.00 25.73 866 VAL A C 1
ATOM 6924 O O . VAL A 1 866 ? -18.460 11.855 -27.653 1.00 25.73 866 VAL A O 1
ATOM 6927 N N . SER A 1 867 ? -20.240 13.102 -28.198 1.00 23.53 867 SER A N 1
ATOM 6928 C CA . SER A 1 867 ? -21.278 12.064 -28.186 1.00 23.53 867 SER A CA 1
ATOM 6929 C C . SER A 1 867 ? -22.549 12.647 -28.804 1.00 23.53 867 SER A C 1
ATOM 6931 O O . SER A 1 867 ? -23.428 13.140 -28.102 1.00 23.53 867 SER A O 1
ATOM 6933 N N . SER A 1 868 ? -22.621 12.624 -30.131 1.00 24.61 868 SER A N 1
ATOM 6934 C CA . SER A 1 868 ? -23.864 12.789 -30.880 1.00 24.61 868 SER A CA 1
ATOM 6935 C C . SER A 1 868 ? -23.792 11.894 -32.114 1.00 24.61 868 SER A C 1
ATOM 6937 O O . SER A 1 868 ? -22.736 11.818 -32.738 1.00 24.61 868 SER A O 1
ATOM 6939 N N . ILE A 1 869 ? -24.945 11.312 -32.453 1.00 23.89 869 ILE A N 1
ATOM 6940 C CA . ILE A 1 869 ? -25.341 10.709 -33.734 1.00 23.89 869 ILE A CA 1
ATOM 6941 C C . ILE A 1 869 ? -25.419 9.163 -33.781 1.00 23.89 869 ILE A C 1
ATOM 6943 O O . ILE A 1 869 ? -24.431 8.437 -33.728 1.00 23.89 869 ILE A O 1
ATOM 6947 N N . CYS A 1 870 ? -26.673 8.739 -34.000 1.00 22.55 870 CYS A N 1
ATOM 6948 C CA . CYS A 1 870 ? -27.183 7.521 -34.640 1.00 22.55 870 CYS A CA 1
ATOM 6949 C C . CYS A 1 870 ? -27.401 6.237 -33.825 1.00 22.55 870 CYS A C 1
ATOM 6951 O O . CYS A 1 870 ? -26.665 5.260 -33.917 1.00 22.55 870 CYS A O 1
ATOM 6953 N N . TYR A 1 871 ? -28.574 6.191 -33.187 1.00 23.11 871 TYR A N 1
ATOM 6954 C CA . TYR A 1 871 ? -29.477 5.039 -33.274 1.00 23.11 871 TYR A CA 1
ATOM 6955 C C . TYR A 1 871 ? -30.622 5.432 -34.221 1.00 23.11 871 TYR A C 1
ATOM 6957 O O . TYR A 1 871 ? -31.205 6.490 -33.995 1.00 23.11 871 TYR A O 1
ATOM 6965 N N . THR A 1 872 ? -30.905 4.628 -35.256 1.00 23.66 872 THR A N 1
ATOM 6966 C CA . THR A 1 872 ? -32.231 4.279 -35.839 1.00 23.66 872 THR A CA 1
ATOM 6967 C C . THR A 1 872 ? -32.037 3.773 -37.273 1.00 23.66 872 THR A C 1
ATOM 6969 O O . THR A 1 872 ? -31.699 4.569 -38.138 1.00 23.66 872 THR A O 1
ATOM 6972 N N . LEU A 1 873 ? -32.297 2.485 -37.538 1.00 22.69 873 LEU A N 1
ATOM 6973 C CA . LEU A 1 873 ? -33.216 2.040 -38.602 1.00 22.69 873 LEU A CA 1
ATOM 6974 C C . LEU A 1 873 ? -33.355 0.506 -38.651 1.00 22.69 873 LEU A C 1
ATOM 6976 O O . LEU A 1 873 ? -32.376 -0.229 -38.609 1.00 22.69 873 LEU A O 1
ATOM 6980 N N . LEU A 1 874 ? -34.623 0.107 -38.815 1.00 22.22 874 LEU A N 1
ATOM 6981 C CA . LEU A 1 874 ? -35.154 -1.118 -39.435 1.00 22.22 874 LEU A CA 1
ATOM 6982 C C . LEU A 1 874 ? -35.513 -2.336 -38.551 1.00 22.22 874 LEU A C 1
ATOM 6984 O O . LEU A 1 874 ? -34.816 -3.341 -38.467 1.00 22.22 874 LEU A O 1
ATOM 6988 N N . ARG A 1 875 ? -36.735 -2.241 -37.992 1.00 22.89 875 ARG A N 1
ATOM 6989 C CA . ARG A 1 875 ? -37.882 -3.160 -38.248 1.00 22.89 875 ARG A CA 1
ATOM 6990 C C . ARG A 1 875 ? -37.950 -3.552 -39.746 1.00 22.89 875 ARG A C 1
ATOM 6992 O O . ARG A 1 875 ? -37.561 -2.734 -40.563 1.00 22.89 875 ARG A O 1
ATOM 6999 N N . THR A 1 876 ? -38.446 -4.682 -40.248 1.00 24.97 876 THR A N 1
ATOM 7000 C CA . THR A 1 876 ? -39.471 -5.682 -39.869 1.00 24.97 876 THR A CA 1
ATOM 7001 C C . THR A 1 876 ? -39.467 -6.737 -40.992 1.00 24.97 876 THR A C 1
ATOM 7003 O O . THR A 1 876 ? -39.129 -6.377 -42.116 1.00 24.97 876 THR A O 1
ATOM 7006 N N . THR A 1 877 ? -39.909 -7.976 -40.749 1.00 24.08 877 THR A N 1
ATOM 7007 C CA . THR A 1 877 ? -40.987 -8.677 -41.504 1.00 24.08 877 THR A CA 1
ATOM 7008 C C . THR A 1 877 ? -41.139 -10.133 -41.038 1.00 24.08 877 THR A C 1
ATOM 7010 O O . THR A 1 877 ? -40.325 -10.652 -40.280 1.00 24.08 877 THR A O 1
ATOM 7013 N N . GLU A 1 878 ? -42.281 -10.712 -41.395 1.00 24.14 878 GLU A N 1
ATOM 7014 C CA . GLU A 1 878 ? -43.116 -11.645 -40.641 1.00 24.14 878 GLU A CA 1
ATOM 7015 C C . GLU A 1 878 ? -43.152 -13.087 -41.206 1.00 24.14 878 GLU A C 1
ATOM 7017 O O . GLU A 1 878 ? -42.606 -13.380 -42.262 1.00 24.14 878 GLU A O 1
ATOM 7022 N N . HIS A 1 879 ? -43.935 -13.919 -40.500 1.00 24.97 879 HIS A N 1
ATOM 7023 C CA . HIS A 1 879 ? -44.888 -14.937 -40.990 1.00 24.97 879 HIS A CA 1
ATOM 7024 C C . HIS A 1 879 ? -44.634 -16.457 -40.778 1.00 24.97 879 HIS A C 1
ATOM 7026 O O . HIS A 1 879 ? -43.945 -17.127 -41.531 1.00 24.97 879 HIS A O 1
ATOM 7032 N N . VAL A 1 880 ? -45.331 -16.980 -39.746 1.00 24.91 880 VAL A N 1
ATOM 7033 C CA . VAL A 1 880 ? -46.424 -18.001 -39.743 1.00 24.91 880 VAL A CA 1
ATOM 7034 C C . VAL A 1 880 ? -46.191 -19.437 -40.261 1.00 24.91 880 VAL A C 1
ATOM 7036 O O . VAL A 1 880 ? -46.058 -19.655 -41.456 1.00 24.91 880 VAL A O 1
ATOM 7039 N N . HIS A 1 881 ? -46.417 -20.431 -39.378 1.00 24.77 881 HIS A N 1
ATOM 7040 C CA . HIS A 1 881 ? -47.423 -21.513 -39.539 1.00 24.77 881 HIS A CA 1
ATOM 7041 C C . HIS A 1 881 ? -47.674 -22.271 -38.214 1.00 24.77 881 HIS A C 1
ATOM 7043 O O . HIS A 1 881 ? -46.775 -22.398 -37.387 1.00 24.77 881 HIS A O 1
ATOM 7049 N N . GLY A 1 882 ? -48.916 -22.721 -37.982 1.00 22.67 882 GLY A N 1
ATOM 7050 C CA . GLY A 1 882 ? -49.405 -23.218 -36.684 1.00 22.67 882 GLY A CA 1
ATOM 7051 C C . GLY A 1 882 ? -49.963 -24.651 -36.647 1.00 22.67 882 GLY A C 1
ATOM 7052 O O . GLY A 1 882 ? -49.635 -25.474 -37.491 1.00 22.67 882 GLY A O 1
ATOM 7053 N N . ARG A 1 883 ? -50.880 -24.849 -35.677 1.00 24.62 883 ARG A N 1
ATOM 7054 C CA . ARG A 1 883 ? -51.882 -25.927 -35.445 1.00 24.62 883 ARG A CA 1
ATOM 7055 C C . ARG A 1 883 ? -51.592 -27.065 -34.431 1.00 24.62 883 ARG A C 1
ATOM 7057 O O . ARG A 1 883 ? -50.825 -27.980 -34.678 1.00 24.62 883 ARG A O 1
ATOM 7064 N N . ASN A 1 884 ? -52.423 -27.025 -33.375 1.00 24.00 884 ASN A N 1
ATOM 7065 C CA . ASN A 1 884 ? -53.412 -28.031 -32.922 1.00 24.00 884 ASN A CA 1
ATOM 7066 C C . ASN A 1 884 ? -53.143 -29.064 -31.791 1.00 24.00 884 ASN A C 1
ATOM 7068 O O . ASN A 1 884 ? -52.439 -30.051 -31.943 1.00 24.00 884 ASN A O 1
ATOM 7072 N N . SER A 1 885 ? -54.000 -28.915 -30.761 1.00 23.77 885 SER A N 1
ATOM 7073 C CA . SER A 1 885 ? -54.876 -29.925 -30.113 1.00 23.77 885 SER A CA 1
ATOM 7074 C C . SER A 1 885 ? -54.461 -30.649 -28.808 1.00 23.77 885 SER A C 1
ATOM 7076 O O . SER A 1 885 ? -53.713 -31.613 -28.782 1.00 23.77 885 SER A O 1
ATOM 7078 N N . THR A 1 886 ? -55.034 -30.150 -27.701 1.00 23.98 886 THR A N 1
ATOM 7079 C CA . THR A 1 886 ? -55.933 -30.810 -26.714 1.00 23.98 886 THR A CA 1
ATOM 7080 C C . THR A 1 886 ? -55.817 -32.322 -26.397 1.00 23.98 886 THR A C 1
ATOM 7082 O O . THR A 1 886 ? -56.061 -33.133 -27.279 1.00 23.98 886 THR A O 1
ATOM 7085 N N . LYS A 1 887 ? -55.734 -32.718 -25.111 1.00 25.11 887 LYS A N 1
ATOM 7086 C CA . LYS A 1 887 ? -56.827 -33.253 -24.238 1.00 25.11 887 LYS A CA 1
ATOM 7087 C C . LYS A 1 887 ? -56.267 -33.917 -22.956 1.00 25.11 887 LYS A C 1
ATOM 7089 O O . LYS A 1 887 ? -55.068 -33.967 -22.736 1.00 25.11 887 LYS A O 1
ATOM 7094 N N . SER A 1 888 ? -57.180 -34.317 -22.076 1.00 23.88 888 SER A N 1
ATOM 7095 C CA . SER A 1 888 ? -57.083 -34.457 -20.619 1.00 23.88 888 SER A CA 1
ATOM 7096 C C . SER A 1 888 ? -57.128 -35.900 -20.068 1.00 23.88 888 SER A C 1
ATOM 7098 O O . SER A 1 888 ? -57.601 -36.786 -20.766 1.00 23.88 888 SER A O 1
ATOM 7100 N N . LYS A 1 889 ? -56.924 -35.996 -18.737 1.00 25.30 889 LYS A N 1
ATOM 7101 C CA . LYS A 1 889 ? -57.629 -36.829 -17.720 1.00 25.30 889 LYS A CA 1
ATOM 7102 C C . LYS A 1 889 ? -57.110 -38.246 -17.361 1.00 25.30 889 LYS A C 1
ATOM 7104 O O . LYS A 1 889 ? -57.143 -39.165 -18.158 1.00 25.30 889 LYS A O 1
ATOM 7109 N N . ASN A 1 890 ? -56.759 -38.362 -16.070 1.00 24.48 890 ASN A N 1
ATOM 7110 C CA . ASN A 1 890 ? -57.249 -39.268 -15.006 1.00 24.48 890 ASN A CA 1
ATOM 7111 C C . ASN A 1 890 ? -57.431 -40.799 -15.192 1.00 24.48 890 ASN A C 1
ATOM 7113 O O . ASN A 1 890 ? -58.235 -41.243 -15.996 1.00 24.48 890 ASN A O 1
ATOM 7117 N N . ASN A 1 891 ? -56.917 -41.496 -14.159 1.00 25.11 891 ASN A N 1
ATOM 7118 C CA . ASN A 1 891 ? -57.562 -42.496 -13.272 1.00 25.11 891 ASN A CA 1
ATOM 7119 C C . ASN A 1 891 ? -57.411 -44.026 -13.450 1.00 25.11 891 ASN A C 1
ATOM 7121 O O . ASN A 1 891 ? -57.557 -44.572 -14.532 1.00 25.11 891 ASN A O 1
ATOM 7125 N N . GLN A 1 892 ? -57.314 -44.647 -12.253 1.00 25.44 892 GLN A N 1
ATOM 7126 C CA . GLN A 1 892 ? -57.703 -46.006 -11.810 1.00 25.44 892 GLN A CA 1
ATOM 7127 C C . GLN A 1 892 ? -56.860 -47.214 -12.268 1.00 25.44 892 GLN A C 1
ATOM 7129 O O . GLN A 1 892 ? -56.240 -47.176 -13.314 1.00 25.44 892 GLN A O 1
ATOM 7134 N N . GLN A 1 893 ? -56.817 -48.375 -11.597 1.00 26.41 893 GLN A N 1
ATOM 7135 C CA . GLN A 1 893 ? -57.019 -48.875 -10.220 1.00 26.41 893 GLN A CA 1
ATOM 7136 C C . GLN A 1 893 ? -56.820 -50.411 -10.318 1.00 26.41 893 GLN A C 1
ATOM 7138 O O . GLN A 1 893 ? -57.183 -50.989 -11.332 1.00 26.41 893 GLN A O 1
ATOM 7143 N N . SER A 1 894 ? -56.312 -51.051 -9.255 1.00 26.73 894 SER A N 1
ATOM 7144 C CA . SER A 1 894 ? -56.542 -52.458 -8.828 1.00 26.73 894 SER A CA 1
ATOM 7145 C C . SER A 1 894 ? -56.297 -53.659 -9.768 1.00 26.73 894 SER A C 1
ATOM 7147 O O . SER A 1 894 ? -56.828 -53.735 -10.866 1.00 26.73 894 SER A O 1
ATOM 7149 N N . THR A 1 895 ? -55.691 -54.729 -9.235 1.00 23.89 895 THR A N 1
ATOM 7150 C CA . THR A 1 895 ? -56.390 -55.962 -8.776 1.00 23.89 895 THR A CA 1
ATOM 7151 C C . THR A 1 895 ? -55.388 -57.038 -8.312 1.00 23.89 895 THR A C 1
ATOM 7153 O O . THR A 1 895 ? -54.188 -56.805 -8.244 1.00 23.89 895 THR A O 1
ATOM 7156 N N . ASN A 1 896 ? -55.927 -58.164 -7.853 1.00 26.53 896 ASN A N 1
ATOM 7157 C CA . ASN A 1 896 ? -55.598 -58.942 -6.667 1.00 26.53 896 ASN A CA 1
ATOM 7158 C C . ASN A 1 896 ? -55.210 -60.400 -7.007 1.00 26.53 896 ASN A C 1
ATOM 7160 O O . ASN A 1 896 ? -55.772 -60.984 -7.925 1.00 26.53 896 ASN A O 1
ATOM 7164 N N . SER A 1 897 ? -54.470 -61.023 -6.077 1.00 27.53 897 SER A N 1
ATOM 7165 C CA . SER A 1 897 ? -54.708 -62.370 -5.494 1.00 27.53 897 SER A CA 1
ATOM 7166 C C . SER A 1 897 ? -54.275 -63.686 -6.178 1.00 27.53 897 SER A C 1
ATOM 7168 O O . SER A 1 897 ? -54.032 -63.753 -7.374 1.00 27.53 897 SER A O 1
ATOM 7170 N N . VAL A 1 898 ? -54.314 -64.729 -5.316 1.00 26.17 898 VAL A N 1
ATOM 7171 C CA . VAL A 1 898 ? -54.361 -66.204 -5.503 1.00 26.17 898 VAL A CA 1
ATOM 7172 C C . VAL A 1 898 ? -53.026 -66.928 -5.218 1.00 26.17 898 VAL A C 1
ATOM 7174 O O . VAL A 1 898 ? -51.981 -66.436 -5.614 1.00 26.17 898 VAL A O 1
ATOM 7177 N N . CYS A 1 899 ? -52.923 -68.128 -4.621 1.00 25.16 899 CYS A N 1
ATOM 7178 C CA . CYS A 1 899 ? -53.573 -68.895 -3.534 1.00 25.16 899 CYS A CA 1
ATOM 7179 C C . CYS A 1 899 ? -52.714 -70.192 -3.336 1.00 25.16 899 CYS A C 1
ATOM 7181 O O . CYS A 1 899 ? -51.642 -70.319 -3.912 1.00 25.16 899 CYS A O 1
ATOM 7183 N N . LEU A 1 900 ? -53.175 -71.117 -2.491 1.00 30.55 900 LEU A N 1
ATOM 7184 C CA . LEU A 1 900 ? -52.524 -72.221 -1.746 1.00 30.55 900 LEU A CA 1
ATOM 7185 C C . LEU A 1 900 ? -52.239 -73.598 -2.441 1.00 30.55 900 LEU A C 1
ATOM 7187 O O . LEU A 1 900 ? -52.881 -73.923 -3.430 1.00 30.55 900 LEU A O 1
ATOM 7191 N N . LYS A 1 901 ? -51.474 -74.456 -1.702 1.00 31.06 901 LYS A N 1
ATOM 7192 C CA . LYS A 1 901 ? -51.374 -75.966 -1.643 1.00 31.06 901 LYS A CA 1
ATOM 7193 C C . LYS A 1 901 ? -50.408 -76.664 -2.642 1.00 31.06 901 LYS A C 1
ATOM 7195 O O . LYS A 1 901 ? -50.216 -76.149 -3.726 1.00 31.06 901 LYS A O 1
ATOM 7200 N N . VAL A 1 902 ? -49.682 -77.769 -2.339 1.00 31.09 902 VAL A N 1
ATOM 7201 C CA . VAL A 1 902 ? -50.054 -79.123 -1.813 1.00 31.09 902 VAL A CA 1
ATOM 7202 C C . VAL A 1 902 ? -48.861 -79.849 -1.091 1.00 31.09 902 VAL A C 1
ATOM 7204 O O . VAL A 1 902 ? -47.706 -79.474 -1.279 1.00 31.09 902 VAL A O 1
ATOM 7207 N N . LEU A 1 903 ? -49.164 -80.868 -0.249 1.00 33.03 903 LEU A N 1
ATOM 7208 C CA . LEU A 1 903 ? -48.298 -81.944 0.332 1.00 33.03 903 LEU A CA 1
ATOM 7209 C C . LEU A 1 903 ? -47.589 -82.801 -0.777 1.00 33.03 903 LEU A C 1
ATOM 7211 O O . LEU A 1 903 ? -47.914 -82.628 -1.936 1.00 33.03 903 LEU A O 1
ATOM 7215 N N . VAL A 1 904 ? -46.615 -83.717 -0.600 1.00 36.97 904 VAL A N 1
ATOM 7216 C CA . VAL A 1 904 ? -46.546 -85.010 0.139 1.00 36.97 904 VAL A CA 1
ATOM 7217 C C . VAL A 1 904 ? -45.077 -85.533 0.076 1.00 36.97 904 VAL A C 1
ATOM 7219 O O . VAL A 1 904 ? -44.337 -85.169 -0.831 1.00 36.97 904 VAL A O 1
ATOM 7222 N N . LEU A 1 905 ? -44.707 -86.435 1.004 1.00 41.25 905 LEU A N 1
ATOM 7223 C CA . LEU A 1 905 ? -43.528 -87.338 1.054 1.00 41.25 905 LEU A CA 1
ATOM 7224 C C . LEU A 1 905 ? -42.230 -86.789 1.678 1.00 41.25 905 LEU A C 1
ATOM 7226 O O . LEU A 1 905 ? -41.287 -86.416 0.992 1.00 41.25 905 LEU A O 1
ATOM 7230 N N . LEU A 1 906 ? -42.128 -86.850 3.013 1.00 41.62 906 LEU A N 1
ATOM 7231 C CA . LEU A 1 906 ? -40.848 -86.728 3.724 1.00 41.62 906 LEU A CA 1
ATOM 7232 C C . LEU A 1 906 ? -40.758 -87.752 4.867 1.00 41.62 906 LEU A C 1
ATOM 7234 O O . LEU A 1 906 ? -41.633 -87.817 5.736 1.00 41.62 906 LEU A O 1
ATOM 7238 N N . THR A 1 907 ? -39.679 -88.535 4.852 1.00 54.88 907 THR A N 1
ATOM 7239 C CA . THR A 1 907 ? -39.343 -89.603 5.809 1.00 54.88 907 THR A CA 1
ATOM 7240 C C . THR A 1 907 ? -39.112 -89.065 7.237 1.00 54.88 907 THR A C 1
ATOM 7242 O O . THR A 1 907 ? -38.893 -87.863 7.430 1.00 54.88 907 THR A O 1
ATOM 7245 N N . PRO A 1 908 ? -39.133 -89.917 8.286 1.00 55.06 908 PRO A N 1
ATOM 7246 C CA . PRO A 1 908 ? -39.049 -89.482 9.690 1.00 55.06 908 PRO A CA 1
ATOM 7247 C C . PRO A 1 908 ? -37.821 -88.609 10.026 1.00 55.06 908 PRO A C 1
ATOM 7249 O O . PRO A 1 908 ? -37.928 -87.663 10.814 1.00 55.06 908 PRO A O 1
ATOM 7252 N N . LYS A 1 909 ? -36.673 -88.848 9.370 1.00 50.66 909 LYS A N 1
ATOM 7253 C CA . LYS A 1 909 ? -35.455 -88.015 9.486 1.00 50.66 909 LYS A CA 1
ATOM 7254 C C . LYS A 1 909 ? -35.666 -86.592 8.947 1.00 50.66 909 LYS A C 1
ATOM 7256 O O . LYS A 1 909 ? -35.223 -85.625 9.571 1.00 50.66 909 LYS A O 1
ATOM 7261 N N . CYS A 1 910 ? -36.415 -86.441 7.857 1.00 49.38 910 CYS A N 1
ATOM 7262 C CA . CYS A 1 910 ? -36.755 -85.147 7.268 1.00 49.38 910 CYS A CA 1
ATOM 7263 C C . CYS A 1 910 ? -37.764 -84.352 8.116 1.00 49.38 910 CYS A C 1
ATOM 7265 O O . CYS A 1 910 ? -37.692 -83.126 8.128 1.00 49.38 910 CYS A O 1
ATOM 7267 N N . ARG A 1 911 ? -38.639 -85.000 8.908 1.00 48.81 911 ARG A N 1
ATOM 7268 C CA . ARG A 1 911 ? -39.503 -84.294 9.885 1.00 48.81 911 ARG A CA 1
ATOM 7269 C C . ARG A 1 911 ? -38.706 -83.678 11.039 1.00 48.81 911 ARG A C 1
ATOM 7271 O O . ARG A 1 911 ? -38.979 -82.534 11.407 1.00 48.81 911 ARG A O 1
ATOM 7278 N N . LYS A 1 912 ? -37.695 -84.378 11.576 1.00 57.75 912 LYS A N 1
ATOM 7279 C CA . LYS A 1 912 ? -36.798 -83.818 12.610 1.00 57.75 912 LYS A CA 1
ATOM 7280 C C . LYS A 1 912 ? -35.993 -82.637 12.065 1.00 57.75 912 LYS A C 1
ATOM 7282 O O . LYS A 1 912 ? -36.015 -81.571 12.681 1.00 57.75 912 LYS A O 1
ATOM 7287 N N . LEU A 1 913 ? -35.389 -82.777 10.881 1.00 52.66 913 LEU A N 1
ATOM 7288 C CA . LEU A 1 913 ? -34.678 -81.683 10.206 1.00 52.66 913 LEU A CA 1
ATOM 7289 C C . LEU A 1 913 ? -35.595 -80.501 9.863 1.00 52.66 913 LEU A C 1
ATOM 7291 O O . LEU A 1 913 ? -35.210 -79.364 10.106 1.00 52.66 913 LEU A O 1
ATOM 7295 N N . TYR A 1 914 ? -36.828 -80.734 9.402 1.00 51.38 914 TYR A N 1
ATOM 7296 C CA . TYR A 1 914 ? -37.804 -79.669 9.148 1.00 51.38 914 TYR A CA 1
ATOM 7297 C C . TYR A 1 914 ? -38.235 -78.953 10.438 1.00 51.38 914 TYR A C 1
ATOM 7299 O O . TYR A 1 914 ? -38.384 -77.733 10.446 1.00 51.38 914 TYR A O 1
ATOM 7307 N N . SER A 1 915 ? -38.379 -79.670 11.559 1.00 56.81 915 SER A N 1
ATOM 7308 C CA . SER A 1 915 ? -38.696 -79.064 12.863 1.00 56.81 915 SER A CA 1
ATOM 7309 C C . SER A 1 915 ? -37.536 -78.228 13.430 1.00 56.81 915 SER A C 1
ATOM 7311 O O . SER A 1 915 ? -37.757 -77.113 13.917 1.00 56.81 915 SER A O 1
ATOM 7313 N N . ALA A 1 916 ? -36.295 -78.707 13.285 1.00 58.81 916 ALA A N 1
ATOM 7314 C CA . ALA A 1 916 ? -35.085 -77.976 13.647 1.00 58.81 916 ALA A CA 1
ATOM 7315 C C . ALA A 1 916 ? -34.900 -76.751 12.739 1.00 58.81 916 ALA A C 1
ATOM 7317 O O . ALA A 1 916 ? -34.733 -75.638 13.240 1.00 58.81 916 ALA A O 1
ATOM 7318 N N . ALA A 1 917 ? -35.061 -76.917 11.422 1.00 51.12 917 ALA A N 1
ATOM 7319 C CA . ALA A 1 917 ? -35.036 -75.835 10.445 1.00 51.12 917 ALA A CA 1
ATOM 7320 C C . ALA A 1 917 ? -36.114 -74.790 10.744 1.00 51.12 917 ALA A C 1
ATOM 7322 O O . ALA A 1 917 ? -35.790 -73.614 10.786 1.00 51.12 917 ALA A O 1
ATOM 7323 N N . LYS A 1 918 ? -37.357 -75.174 11.068 1.00 58.22 918 LYS A N 1
ATOM 7324 C CA . LYS A 1 918 ? -38.447 -74.251 11.452 1.00 58.22 918 LYS A CA 1
ATOM 7325 C C . LYS A 1 918 ? -38.143 -73.490 12.748 1.00 58.22 918 LYS A C 1
ATOM 7327 O O . LYS A 1 918 ? -38.508 -72.319 12.876 1.00 58.22 918 LYS A O 1
ATOM 7332 N N . THR A 1 919 ? -37.448 -74.120 13.695 1.00 66.44 919 THR A N 1
ATOM 7333 C CA . THR A 1 919 ? -37.016 -73.489 14.955 1.00 66.44 919 THR A CA 1
ATOM 7334 C C . THR A 1 919 ? -35.871 -72.500 14.724 1.00 66.44 919 THR A C 1
ATOM 7336 O O . THR A 1 919 ? -35.919 -71.374 15.227 1.00 66.44 919 THR A O 1
ATOM 7339 N N . VAL A 1 920 ? -34.892 -72.865 13.892 1.00 59.62 920 VAL A N 1
ATOM 7340 C CA . VAL A 1 920 ? -33.806 -71.978 13.448 1.00 59.62 920 VAL A CA 1
ATOM 7341 C C . VAL A 1 920 ? -34.353 -70.835 12.590 1.00 59.62 920 VAL A C 1
ATOM 7343 O O . VAL A 1 920 ? -33.984 -69.689 12.822 1.00 59.62 920 VAL A O 1
ATOM 7346 N N . PHE A 1 921 ? -35.312 -71.086 11.695 1.00 53.47 921 PHE A N 1
ATOM 7347 C CA . PHE A 1 921 ? -35.985 -70.063 10.888 1.00 53.47 921 PHE A CA 1
ATOM 7348 C C . PHE A 1 921 ? -36.766 -69.088 11.774 1.00 53.47 921 PHE A C 1
ATOM 7350 O O . PHE A 1 921 ? -36.690 -67.879 11.574 1.00 53.47 921 PHE A O 1
ATOM 7357 N N . LYS A 1 922 ? -37.454 -69.573 12.821 1.00 63.88 922 LYS A N 1
ATOM 7358 C CA . LYS A 1 922 ? -38.096 -68.713 13.830 1.00 63.88 922 LYS A CA 1
ATOM 7359 C C . LYS A 1 922 ? -37.077 -67.888 14.622 1.00 63.88 922 LYS A C 1
ATOM 7361 O O . LYS A 1 922 ? -37.316 -66.697 14.821 1.00 63.88 922 LYS A O 1
ATOM 7366 N N . LYS A 1 923 ? -35.946 -68.464 15.055 1.00 65.19 923 LYS A N 1
ATOM 7367 C CA . LYS A 1 923 ? -34.859 -67.713 15.721 1.00 65.19 923 LYS A CA 1
ATOM 7368 C C . LYS A 1 923 ? -34.232 -66.676 14.781 1.00 65.19 923 LYS A C 1
ATOM 7370 O O . LYS A 1 923 ? -34.037 -65.535 15.192 1.00 65.19 923 LYS A O 1
ATOM 7375 N N . TYR A 1 924 ? -34.012 -67.021 13.514 1.00 62.25 924 TYR A N 1
ATOM 7376 C CA . TYR A 1 924 ? -33.517 -66.117 12.476 1.00 62.25 924 TYR A CA 1
ATOM 7377 C C . TYR A 1 924 ? -34.504 -64.979 12.198 1.00 62.25 924 TYR A C 1
ATOM 7379 O O . TYR A 1 924 ? -34.099 -63.823 12.192 1.00 62.25 924 TYR A O 1
ATOM 7387 N N . HIS A 1 925 ? -35.804 -65.256 12.063 1.00 59.66 925 HIS A N 1
ATOM 7388 C CA . HIS A 1 925 ? -36.825 -64.217 11.899 1.00 59.66 925 HIS A CA 1
ATOM 7389 C C . HIS A 1 925 ? -36.965 -63.328 13.136 1.00 59.66 925 HIS A C 1
ATOM 7391 O O . HIS A 1 925 ? -37.117 -62.119 12.981 1.00 59.66 925 HIS A O 1
ATOM 7397 N N . ARG A 1 926 ? -36.851 -63.875 14.354 1.00 62.97 926 ARG A N 1
ATOM 7398 C CA . ARG A 1 926 ? -36.818 -63.080 15.596 1.00 62.97 926 ARG A CA 1
ATOM 7399 C C . ARG A 1 926 ? -35.576 -62.191 15.665 1.00 62.97 926 ARG A C 1
ATOM 7401 O O . ARG A 1 926 ? -35.706 -61.008 15.955 1.00 62.97 926 ARG A O 1
ATOM 7408 N N . SER A 1 927 ? -34.401 -62.718 15.324 1.00 53.47 927 SER A N 1
ATOM 7409 C CA . SER A 1 927 ? -33.150 -61.951 15.269 1.00 53.47 927 SER A CA 1
ATOM 7410 C C . SER A 1 927 ? -33.180 -60.885 14.164 1.00 53.47 927 SER A C 1
ATOM 7412 O O . SER A 1 927 ? -32.833 -59.733 14.403 1.00 53.47 927 SER A O 1
ATOM 7414 N N . LYS A 1 928 ? -33.715 -61.205 12.980 1.00 56.38 928 LYS A N 1
ATOM 7415 C CA . LYS A 1 928 ? -33.922 -60.266 11.866 1.00 56.38 928 LYS A CA 1
ATOM 7416 C C . LYS A 1 928 ? -34.953 -59.191 12.210 1.00 56.38 928 LYS A C 1
ATOM 7418 O O . LYS A 1 928 ? -34.727 -58.025 11.906 1.00 56.38 928 LYS A O 1
ATOM 7423 N N . SER A 1 929 ? -36.036 -59.550 12.899 1.00 59.34 929 SER A N 1
ATOM 7424 C CA . SER A 1 929 ? -37.026 -58.603 13.421 1.00 59.34 929 SER A CA 1
ATOM 7425 C C . SER A 1 929 ? -36.428 -57.710 14.507 1.00 59.34 929 SER A C 1
ATOM 7427 O O . SER A 1 929 ? -36.668 -56.510 14.486 1.00 59.34 929 SER A O 1
ATOM 7429 N N . SER A 1 930 ? -35.602 -58.253 15.406 1.00 54.56 930 SER A N 1
ATOM 7430 C CA . SER A 1 930 ? -34.892 -57.485 16.438 1.00 54.56 930 SER A CA 1
ATOM 7431 C C . SER A 1 930 ? -33.856 -56.537 15.827 1.00 54.56 930 SER A C 1
ATOM 7433 O O . SER A 1 930 ? -33.800 -55.366 16.185 1.00 54.56 930 SER A O 1
ATOM 7435 N N . LYS A 1 931 ? -33.111 -56.981 14.808 1.00 59.75 931 LYS A N 1
ATOM 7436 C CA . LYS A 1 931 ? -32.156 -56.153 14.057 1.00 59.75 931 LYS A CA 1
ATOM 7437 C C . LYS A 1 931 ? -32.858 -55.065 13.241 1.00 59.75 931 LYS A C 1
ATOM 7439 O O . LYS A 1 931 ? -32.381 -53.936 13.198 1.00 59.75 931 LYS A O 1
ATOM 7444 N N . ASN A 1 932 ? -34.013 -55.365 12.646 1.00 59.31 932 ASN A N 1
ATOM 7445 C CA . ASN A 1 932 ? -34.852 -54.377 11.963 1.00 59.31 932 ASN A CA 1
ATOM 7446 C C . ASN A 1 932 ? -35.478 -53.384 12.949 1.00 59.31 932 ASN A C 1
ATOM 7448 O O . ASN A 1 932 ? -35.530 -52.193 12.653 1.00 59.31 932 ASN A O 1
ATOM 7452 N N . LEU A 1 933 ? -35.896 -53.844 14.130 1.00 61.22 933 LEU A N 1
ATOM 7453 C CA . LEU A 1 933 ? -36.399 -52.998 15.209 1.00 61.22 933 LEU A CA 1
ATOM 7454 C C . LEU A 1 933 ? -35.288 -52.099 15.757 1.00 61.22 933 LEU A C 1
ATOM 7456 O O . LEU A 1 933 ? -35.516 -50.909 15.932 1.00 61.22 933 LEU A O 1
ATOM 7460 N N . PHE A 1 934 ? -34.079 -52.625 15.956 1.00 54.22 934 PHE A N 1
ATOM 7461 C CA . PHE A 1 934 ? -32.902 -51.853 16.348 1.00 54.22 934 PHE A CA 1
ATOM 7462 C C . PHE A 1 934 ? -32.530 -50.831 15.275 1.00 54.22 934 PHE A C 1
ATOM 7464 O O . PHE A 1 934 ? -32.334 -49.669 15.596 1.00 54.22 934 PHE A O 1
ATOM 7471 N N . LYS A 1 935 ? -32.520 -51.214 13.993 1.00 50.94 935 LYS A N 1
ATOM 7472 C CA . LYS A 1 935 ? -32.263 -50.291 12.877 1.00 50.94 935 LYS A CA 1
ATOM 7473 C C . LYS A 1 935 ? -33.335 -49.202 12.776 1.00 50.94 935 LYS A C 1
ATOM 7475 O O . LYS A 1 935 ? -32.999 -48.049 12.544 1.00 50.94 935 LYS A O 1
ATOM 7480 N N . SER A 1 936 ? -34.600 -49.547 13.013 1.00 53.16 936 SER A N 1
ATOM 7481 C CA . SER A 1 936 ? -35.713 -48.588 13.049 1.00 53.16 936 SER A CA 1
ATOM 7482 C C . SER A 1 936 ? -35.626 -47.665 14.266 1.00 53.16 936 SER A C 1
ATOM 7484 O O . SER A 1 936 ? -35.874 -46.473 14.143 1.00 53.16 936 SER A O 1
ATOM 7486 N N . ARG A 1 937 ? -35.219 -48.187 15.431 1.00 52.12 937 ARG A N 1
ATOM 7487 C CA . ARG A 1 937 ? -34.960 -47.408 16.653 1.00 52.12 937 ARG A CA 1
ATOM 7488 C C . ARG A 1 937 ? -33.746 -46.501 16.502 1.00 52.12 937 ARG A C 1
ATOM 7490 O O . ARG A 1 937 ? -33.813 -45.364 16.939 1.00 52.12 937 ARG A O 1
ATOM 7497 N N . LEU A 1 938 ? -32.684 -46.963 15.848 1.00 49.59 938 LEU A N 1
ATOM 7498 C CA . LEU A 1 938 ? -31.502 -46.169 15.529 1.00 49.59 938 LEU A CA 1
ATOM 7499 C C . LEU A 1 938 ? -31.863 -45.049 14.551 1.00 49.59 938 LEU A C 1
ATOM 7501 O O . LEU A 1 938 ? -31.565 -43.899 14.828 1.00 49.59 938 LEU A O 1
ATOM 7505 N N . GLN A 1 939 ? -32.601 -45.349 13.478 1.00 50.53 939 GLN A N 1
ATOM 7506 C CA . GLN A 1 939 ? -33.113 -44.329 12.555 1.00 50.53 939 GLN A CA 1
ATOM 7507 C C . GLN A 1 939 ? -34.065 -43.345 13.246 1.00 50.53 939 GLN A C 1
ATOM 7509 O O . GLN A 1 939 ? -34.016 -42.149 12.973 1.00 50.53 939 GLN A O 1
ATOM 7514 N N . ALA A 1 940 ? -34.919 -43.817 14.157 1.00 47.81 940 ALA A N 1
ATOM 7515 C CA . ALA A 1 940 ? -35.785 -42.958 14.956 1.00 47.81 940 ALA A CA 1
ATOM 7516 C C . ALA A 1 940 ? -34.982 -42.097 15.942 1.00 47.81 940 ALA A C 1
ATOM 7518 O O . ALA A 1 940 ? -35.308 -40.928 16.103 1.00 47.81 940 ALA A O 1
ATOM 7519 N N . ALA A 1 941 ? -33.919 -42.631 16.549 1.00 44.78 941 ALA A N 1
ATOM 7520 C CA . ALA A 1 941 ? -33.016 -41.911 17.442 1.00 44.78 941 ALA A CA 1
ATOM 7521 C C . ALA A 1 941 ? -32.158 -40.885 16.689 1.00 44.78 941 ALA A C 1
ATOM 7523 O O . ALA A 1 941 ? -31.989 -39.774 17.172 1.00 44.78 941 ALA A O 1
ATOM 7524 N N . GLU A 1 942 ? -31.678 -41.202 15.485 1.00 46.62 942 GLU A N 1
ATOM 7525 C CA . GLU A 1 942 ? -30.986 -40.265 14.594 1.00 46.62 942 GLU A CA 1
ATOM 7526 C C . GLU A 1 942 ? -31.926 -39.146 14.137 1.00 46.62 942 GLU A C 1
ATOM 7528 O O . GLU A 1 942 ? -31.587 -37.967 14.237 1.00 46.62 942 GLU A O 1
ATOM 7533 N N . LYS A 1 943 ? -33.146 -39.500 13.713 1.00 54.59 943 LYS A N 1
ATOM 7534 C CA . LYS A 1 943 ? -34.184 -38.536 13.332 1.00 54.59 943 LYS A CA 1
ATOM 7535 C C . LYS A 1 943 ? -34.604 -37.674 14.521 1.00 54.59 943 LYS A C 1
ATOM 7537 O O . LYS A 1 943 ? -34.773 -36.468 14.361 1.00 54.59 943 LYS A O 1
ATOM 7542 N N . PHE A 1 944 ? -34.727 -38.257 15.712 1.00 54.06 944 PHE A N 1
ATOM 7543 C CA . PHE A 1 944 ? -34.989 -37.535 16.954 1.00 54.06 944 PHE A CA 1
ATOM 7544 C C . PHE A 1 944 ? -33.827 -36.606 17.302 1.00 54.06 944 PHE A C 1
ATOM 7546 O O . PHE A 1 944 ? -34.069 -35.437 17.562 1.00 54.06 944 PHE A O 1
ATOM 7553 N N . ALA A 1 945 ? -32.578 -37.069 17.226 1.00 50.34 945 ALA A N 1
ATOM 7554 C CA . ALA A 1 945 ? -31.396 -36.257 17.490 1.00 50.34 945 ALA A CA 1
ATOM 7555 C C . ALA A 1 945 ? -31.286 -35.074 16.521 1.00 50.34 945 ALA A C 1
ATOM 7557 O O . ALA A 1 945 ? -30.972 -33.971 16.960 1.00 50.34 945 ALA A O 1
ATOM 7558 N N . ASP A 1 946 ? -31.583 -35.266 15.232 1.00 53.22 946 ASP A N 1
ATOM 7559 C CA . ASP A 1 946 ? -31.587 -34.191 14.235 1.00 53.22 946 ASP A CA 1
ATOM 7560 C C . ASP A 1 946 ? -32.773 -33.225 14.429 1.00 53.22 946 ASP A C 1
ATOM 7562 O O . ASP A 1 946 ? -32.597 -32.010 14.338 1.00 53.22 946 ASP A O 1
ATOM 7566 N N . THR A 1 947 ? -33.960 -33.728 14.785 1.00 56.44 947 THR A N 1
ATOM 7567 C CA . THR A 1 947 ? -35.140 -32.893 15.100 1.00 56.44 947 THR A CA 1
ATOM 7568 C C . THR A 1 947 ? -34.923 -32.083 16.382 1.00 56.44 947 THR A C 1
ATOM 7570 O O . THR A 1 947 ? -35.194 -30.884 16.424 1.00 56.44 947 THR A O 1
ATOM 7573 N N . TYR A 1 948 ? -34.343 -32.709 17.403 1.00 57.03 948 TYR A N 1
ATOM 7574 C CA . TYR A 1 948 ? -33.965 -32.092 18.668 1.00 57.03 948 TYR A CA 1
ATOM 7575 C C . TYR A 1 948 ? -32.862 -31.043 18.473 1.00 57.03 948 TYR A C 1
ATOM 7577 O O . TYR A 1 948 ? -32.958 -29.940 19.008 1.00 57.03 948 TYR A O 1
ATOM 7585 N N . LEU A 1 949 ? -31.858 -31.321 17.631 1.00 57.81 949 LEU A N 1
ATOM 7586 C CA . LEU A 1 949 ? -30.869 -30.332 17.185 1.00 57.81 949 LEU A CA 1
ATOM 7587 C C . LEU A 1 949 ? -31.546 -29.135 16.515 1.00 57.81 949 LEU A C 1
ATOM 7589 O O . LEU A 1 949 ? -31.219 -27.993 16.829 1.00 57.81 949 LEU A O 1
ATOM 7593 N N . HIS A 1 950 ? -32.493 -29.377 15.608 1.00 61.31 950 HIS A N 1
ATOM 7594 C CA . HIS A 1 950 ? -33.206 -28.314 14.906 1.00 61.31 950 HIS A CA 1
ATOM 7595 C C . HIS A 1 950 ? -34.028 -27.421 15.839 1.00 61.31 950 HIS A C 1
ATOM 7597 O O . HIS A 1 950 ? -33.990 -26.202 15.666 1.00 61.31 950 HIS A O 1
ATOM 7603 N N . GLN A 1 951 ? -34.699 -28.008 16.830 1.00 59.69 951 GLN A N 1
ATOM 7604 C CA . GLN A 1 951 ? -35.500 -27.290 17.820 1.00 59.69 951 GLN A CA 1
ATOM 7605 C C . GLN A 1 951 ? -34.609 -26.516 18.810 1.00 59.69 951 GLN A C 1
ATOM 7607 O O . GLN A 1 951 ? -34.781 -25.319 19.018 1.00 59.69 951 GLN A O 1
ATOM 7612 N N . LYS A 1 952 ? -33.538 -27.138 19.320 1.00 59.78 952 LYS A N 1
ATOM 7613 C CA . LYS A 1 952 ? -32.592 -26.471 20.234 1.00 59.78 952 LYS A CA 1
ATOM 7614 C C . LYS A 1 952 ? -31.805 -25.343 19.543 1.00 59.78 952 LYS A C 1
ATOM 7616 O O . LYS A 1 952 ? -31.466 -24.349 20.186 1.00 59.78 952 LYS A O 1
ATOM 7621 N N . LEU A 1 953 ? -31.515 -25.472 18.241 1.00 61.91 953 LEU A N 1
ATOM 7622 C CA . LEU A 1 953 ? -30.867 -24.428 17.433 1.00 61.91 953 LEU A CA 1
ATOM 7623 C C . LEU A 1 953 ? -31.805 -23.257 17.112 1.00 61.91 953 LEU A C 1
ATOM 7625 O O . LEU A 1 953 ? -31.323 -22.127 17.058 1.00 61.91 953 LEU A O 1
ATOM 7629 N N . SER A 1 954 ? -33.108 -23.485 16.889 1.00 62.00 954 SER A N 1
ATOM 7630 C CA . SER A 1 954 ? -34.061 -22.379 16.692 1.00 62.00 954 SER A CA 1
ATOM 7631 C C . SER A 1 954 ? -34.264 -21.569 17.963 1.00 62.00 954 SER A C 1
ATOM 7633 O O . SER A 1 954 ? -34.372 -20.351 17.889 1.00 62.00 954 SER A O 1
ATOM 7635 N N . ASP A 1 955 ? -34.226 -22.224 19.123 1.00 65.06 95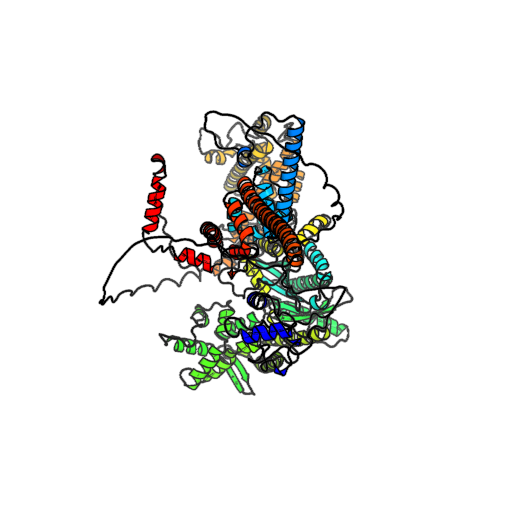5 ASP A N 1
ATOM 7636 C CA . ASP A 1 955 ? -34.481 -21.564 20.403 1.00 65.06 955 ASP A CA 1
ATOM 7637 C C . ASP A 1 955 ? -33.259 -20.803 20.937 1.00 65.06 955 ASP A C 1
ATOM 7639 O O . ASP A 1 955 ? -33.397 -19.970 21.835 1.00 65.06 955 ASP A O 1
ATOM 7643 N N . LYS A 1 956 ? -32.046 -21.105 20.442 1.00 67.12 956 LYS A N 1
ATOM 7644 C CA . LYS A 1 956 ? -30.775 -20.496 20.890 1.00 67.12 956 LYS A CA 1
ATOM 7645 C C . LYS A 1 956 ? -30.182 -19.452 19.935 1.00 67.12 956 LYS A C 1
ATOM 7647 O O . LYS A 1 956 ? -29.303 -18.710 20.369 1.00 67.12 956 LYS A O 1
ATOM 7652 N N . LEU A 1 957 ? -30.631 -19.374 18.682 1.00 75.19 957 LEU A N 1
ATOM 7653 C CA . LEU A 1 957 ? -30.035 -18.524 17.640 1.00 75.19 957 LEU A CA 1
ATOM 7654 C C . LEU A 1 957 ? -31.053 -17.558 17.020 1.00 75.19 957 LEU A C 1
ATOM 7656 O O . LEU A 1 957 ? -32.248 -17.829 16.993 1.00 75.19 957 LEU A O 1
ATOM 7660 N N . THR A 1 958 ? -30.570 -16.457 16.436 1.00 79.94 958 THR A N 1
ATOM 7661 C CA . THR A 1 958 ? -31.399 -15.607 15.563 1.00 79.94 958 THR A CA 1
ATOM 7662 C C . THR A 1 958 ? -31.808 -16.369 14.296 1.00 79.94 958 THR A C 1
ATOM 7664 O O . THR A 1 958 ? -31.133 -17.317 13.891 1.00 79.94 958 THR A O 1
ATOM 7667 N N . ALA A 1 959 ? -32.880 -15.944 13.616 1.00 79.81 959 ALA A N 1
ATOM 7668 C CA . ALA A 1 959 ? -33.347 -16.598 12.387 1.00 79.81 959 ALA A CA 1
ATOM 7669 C C . ALA A 1 959 ? -32.241 -16.705 11.317 1.00 79.81 959 ALA A C 1
ATOM 7671 O O . ALA A 1 959 ? -32.041 -17.764 10.721 1.00 79.81 959 ALA A O 1
ATOM 7672 N N . VAL A 1 960 ? -31.460 -15.634 11.139 1.00 81.00 960 VAL A N 1
ATOM 7673 C CA . VAL A 1 960 ? -30.330 -15.596 10.198 1.00 81.00 960 VAL A CA 1
ATOM 7674 C C . VAL A 1 960 ? -29.188 -16.505 10.657 1.00 81.00 960 VAL A C 1
ATOM 7676 O O . VAL A 1 960 ? -28.655 -17.264 9.847 1.00 81.00 960 VAL A O 1
ATOM 7679 N N . ALA A 1 961 ? -28.832 -16.491 11.948 1.00 79.38 961 ALA A N 1
ATOM 7680 C CA . ALA A 1 961 ? -27.792 -17.370 12.478 1.00 79.38 961 ALA A CA 1
ATOM 7681 C C . ALA A 1 961 ? -28.186 -18.851 12.408 1.00 79.38 961 ALA A C 1
ATOM 7683 O O . ALA A 1 961 ? -27.349 -19.698 12.089 1.00 79.38 961 ALA A O 1
ATOM 7684 N N . SER A 1 962 ? -29.465 -19.161 12.624 1.00 80.94 962 SER A N 1
ATOM 7685 C CA . SER A 1 962 ? -30.032 -20.498 12.457 1.00 80.94 962 SER A CA 1
ATOM 7686 C C . SER A 1 962 ? -29.960 -20.950 10.997 1.00 80.94 962 SER A C 1
ATOM 7688 O O . SER A 1 962 ? -29.449 -22.037 10.725 1.00 80.94 962 SER A O 1
ATOM 7690 N N . LEU A 1 963 ? -30.381 -20.104 10.046 1.00 83.94 963 LEU A N 1
ATOM 7691 C CA . LEU A 1 963 ? -30.298 -20.385 8.606 1.00 83.94 963 LEU A CA 1
ATOM 7692 C C . LEU A 1 963 ? -28.851 -20.645 8.165 1.00 83.94 963 LEU A C 1
ATOM 7694 O O . LEU A 1 963 ? -28.567 -21.649 7.513 1.00 83.94 963 LEU A O 1
ATOM 7698 N N . PHE A 1 964 ? -27.923 -19.778 8.576 1.00 84.75 964 PHE A N 1
ATOM 7699 C CA . PHE A 1 964 ? -26.504 -19.913 8.254 1.00 84.75 964 PHE A CA 1
ATOM 7700 C C . PHE A 1 964 ? -25.890 -21.184 8.855 1.00 84.75 964 PHE A C 1
ATOM 7702 O O . PHE A 1 964 ? -25.196 -21.923 8.160 1.00 84.75 964 PHE A O 1
ATOM 7709 N N . THR A 1 965 ? -26.177 -21.484 10.123 1.00 78.06 965 THR A N 1
ATOM 7710 C CA . THR A 1 965 ? -25.651 -22.680 10.806 1.00 78.06 965 THR A CA 1
ATOM 7711 C C . THR A 1 965 ? -26.177 -23.964 10.163 1.00 78.06 965 THR A C 1
ATOM 7713 O O . THR A 1 965 ? -25.411 -24.899 9.926 1.00 78.06 965 THR A O 1
ATOM 7716 N N . LYS A 1 966 ? -27.470 -23.997 9.810 1.00 78.94 966 LYS A N 1
ATOM 7717 C CA . LYS A 1 966 ? -28.088 -25.116 9.080 1.00 78.94 966 LYS A CA 1
ATOM 7718 C C . LYS A 1 966 ? -27.415 -25.336 7.727 1.00 78.94 966 LYS A C 1
ATOM 7720 O O . LYS A 1 966 ? -27.114 -26.480 7.391 1.00 78.94 966 LYS A O 1
ATOM 7725 N N . LEU A 1 967 ? -27.129 -24.259 6.992 1.00 85.75 967 LEU A N 1
ATOM 7726 C CA . LEU A 1 967 ? -26.397 -24.330 5.729 1.00 85.75 967 LEU A CA 1
ATOM 7727 C C . LEU A 1 967 ? -25.019 -24.986 5.914 1.00 85.75 967 LEU A C 1
ATOM 7729 O O . LEU A 1 967 ? -24.694 -25.935 5.197 1.00 85.75 967 LEU A O 1
ATOM 7733 N N . GLN A 1 968 ? -24.233 -24.525 6.895 1.00 84.94 968 GLN A N 1
ATOM 7734 C CA . GLN A 1 968 ? -22.896 -25.075 7.142 1.00 84.94 968 GLN A CA 1
ATOM 7735 C C . GLN A 1 968 ? -22.960 -26.567 7.504 1.00 84.94 968 GLN A C 1
ATOM 7737 O O . GLN A 1 968 ? -22.232 -27.376 6.931 1.00 84.94 968 GLN A O 1
ATOM 7742 N N . LEU A 1 969 ? -23.877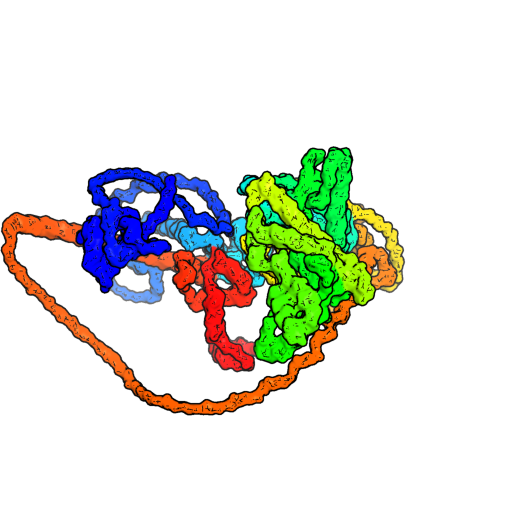 -26.966 8.387 1.00 76.50 969 LEU A N 1
ATOM 7743 C CA . LEU A 1 969 ? -24.039 -28.369 8.784 1.00 76.50 969 LEU A CA 1
ATOM 7744 C C . LEU A 1 969 ? -24.468 -29.284 7.627 1.00 76.50 969 LEU A C 1
ATOM 7746 O O . LEU A 1 969 ? -24.026 -30.434 7.561 1.00 76.50 969 LEU A O 1
ATOM 7750 N N . ARG A 1 970 ? -25.328 -28.791 6.726 1.00 80.81 970 ARG A N 1
ATOM 7751 C CA . ARG A 1 970 ? -25.906 -29.579 5.626 1.00 80.81 970 ARG A CA 1
ATOM 7752 C C . ARG A 1 970 ? -24.933 -29.783 4.464 1.00 80.81 970 ARG A C 1
ATOM 7754 O O . ARG A 1 970 ? -24.939 -30.848 3.844 1.00 80.81 970 ARG A O 1
ATOM 7761 N N . GLU A 1 971 ? -24.120 -28.775 4.150 1.00 82.56 971 GLU A N 1
ATOM 7762 C CA . GLU A 1 971 ? -23.368 -28.733 2.889 1.00 82.56 971 GLU A CA 1
ATOM 7763 C C . GLU A 1 971 ? -21.846 -28.953 3.037 1.00 82.56 971 GLU A C 1
ATOM 7765 O O . GLU A 1 971 ? -21.206 -29.297 2.046 1.00 82.56 971 GLU A O 1
ATOM 7770 N N . THR A 1 972 ? -21.253 -28.856 4.239 1.00 77.12 972 THR A N 1
ATOM 7771 C CA . THR A 1 972 ? -19.779 -28.959 4.430 1.00 77.12 972 THR A CA 1
ATOM 7772 C C . THR A 1 972 ? -19.173 -30.301 4.022 1.00 77.12 972 THR A C 1
ATOM 7774 O O . THR A 1 972 ? -18.068 -30.330 3.489 1.00 77.12 972 THR A O 1
ATOM 7777 N N . LYS A 1 973 ? -19.891 -31.418 4.189 1.00 70.25 973 LYS A N 1
ATOM 7778 C CA . LYS A 1 973 ? -19.396 -32.750 3.782 1.00 70.25 973 LYS A CA 1
ATOM 7779 C C . LYS A 1 973 ? -19.606 -33.069 2.297 1.00 70.25 973 LYS A C 1
ATOM 7781 O O . LYS A 1 973 ? -19.228 -34.149 1.850 1.00 70.25 973 LYS A O 1
ATOM 7786 N N . LYS A 1 974 ? -20.233 -32.174 1.527 1.00 75.69 974 LYS A N 1
ATOM 7787 C CA . LYS A 1 974 ? -20.512 -32.398 0.103 1.00 75.69 974 LYS A CA 1
ATOM 7788 C C . LYS A 1 974 ? -19.449 -31.736 -0.765 1.00 75.69 974 LYS A C 1
ATOM 7790 O O . LYS A 1 974 ? -19.106 -30.572 -0.569 1.00 75.69 974 LYS A O 1
ATOM 7795 N N . ASN A 1 975 ? -19.015 -32.447 -1.805 1.00 70.06 975 ASN A N 1
ATOM 7796 C CA . ASN A 1 975 ? -18.169 -31.881 -2.857 1.00 70.06 975 ASN A CA 1
ATOM 7797 C C . ASN A 1 975 ? -18.865 -30.684 -3.527 1.00 70.06 975 ASN A C 1
ATOM 7799 O O . ASN A 1 975 ? -20.085 -30.694 -3.688 1.00 70.06 975 ASN A O 1
ATOM 7803 N N . ASN A 1 976 ? -18.095 -29.706 -4.018 1.00 66.19 976 ASN A N 1
ATOM 7804 C CA . ASN A 1 976 ? -18.614 -28.451 -4.592 1.00 66.19 976 ASN A CA 1
ATOM 7805 C C . ASN A 1 976 ? -19.734 -28.638 -5.640 1.00 66.19 976 ASN A C 1
ATOM 7807 O O . ASN A 1 976 ? -20.656 -27.832 -5.710 1.00 66.19 976 ASN A O 1
ATOM 7811 N N . LYS A 1 977 ? -19.700 -29.712 -6.445 1.00 65.81 977 LYS A N 1
ATOM 7812 C CA . LYS A 1 977 ? -20.741 -30.014 -7.455 1.00 65.81 977 LYS A CA 1
ATOM 7813 C C . LYS A 1 977 ? -22.056 -30.555 -6.855 1.00 65.81 977 LYS A C 1
ATOM 7815 O O . LYS A 1 977 ? -23.117 -30.434 -7.470 1.00 65.81 977 LYS A O 1
ATOM 7820 N N . GLY A 1 978 ? -21.990 -31.151 -5.665 1.00 71.69 978 GLY A N 1
ATOM 7821 C CA . GLY A 1 978 ? -23.122 -31.738 -4.941 1.00 71.69 978 GLY A CA 1
ATOM 7822 C C . GLY A 1 978 ? -23.838 -30.769 -4.001 1.00 71.69 978 GLY A C 1
ATOM 7823 O O . GLY A 1 978 ? -24.873 -31.132 -3.444 1.00 71.69 978 GLY A O 1
ATOM 7824 N N . GLN A 1 979 ? -23.319 -29.550 -3.831 1.00 83.44 979 GLN A N 1
ATOM 7825 C CA . GLN A 1 979 ? -23.924 -28.569 -2.938 1.00 83.44 979 GLN A CA 1
ATOM 7826 C C . GLN A 1 979 ? -25.247 -28.035 -3.507 1.00 83.44 979 GLN A C 1
ATOM 7828 O O . GLN A 1 979 ? -25.387 -27.810 -4.719 1.00 83.44 979 GLN A O 1
ATOM 7833 N N . ARG A 1 980 ? -26.246 -27.863 -2.639 1.00 82.06 980 ARG A N 1
ATOM 7834 C CA . ARG A 1 980 ? -27.571 -27.329 -2.990 1.00 82.06 980 ARG A CA 1
ATOM 7835 C C . ARG A 1 980 ? -27.985 -26.266 -1.977 1.00 82.06 980 ARG A C 1
ATOM 7837 O O . ARG A 1 980 ? -27.898 -26.481 -0.771 1.00 82.06 980 ARG A O 1
ATOM 7844 N N . PHE A 1 981 ? -28.450 -25.133 -2.499 1.00 88.94 981 PHE A N 1
ATOM 7845 C CA . PHE A 1 981 ? -28.793 -23.950 -1.711 1.00 88.94 981 PHE A CA 1
ATOM 7846 C C . PHE A 1 981 ? -30.262 -23.571 -1.912 1.00 88.94 981 PHE A C 1
ATOM 7848 O O . PHE A 1 981 ? -30.736 -23.537 -3.056 1.00 88.94 981 PHE A O 1
ATOM 7855 N N . THR A 1 982 ? -30.958 -23.264 -0.819 1.00 89.00 982 THR A N 1
ATOM 7856 C CA . THR A 1 982 ? -32.337 -22.750 -0.833 1.00 89.00 982 THR A CA 1
ATOM 7857 C C . THR A 1 982 ? -32.377 -21.304 -1.337 1.00 89.00 982 THR A C 1
ATOM 7859 O O . THR A 1 982 ? -31.336 -20.658 -1.495 1.00 89.00 982 THR A O 1
ATOM 7862 N N . LEU A 1 983 ? -33.572 -20.780 -1.633 1.00 84.81 983 LEU A N 1
ATOM 7863 C CA . LEU A 1 983 ? -33.717 -19.388 -2.066 1.00 84.81 983 LEU A CA 1
ATOM 7864 C C . LEU A 1 983 ? -33.264 -18.414 -0.969 1.00 84.81 983 LEU A C 1
ATOM 7866 O O . LEU A 1 983 ? -32.467 -17.526 -1.253 1.00 84.81 983 LEU A O 1
ATOM 7870 N N . ASP A 1 984 ? -33.657 -18.642 0.284 1.00 84.62 984 ASP A N 1
ATOM 7871 C CA . ASP A 1 984 ? -33.269 -17.787 1.414 1.00 84.62 984 ASP A CA 1
ATOM 7872 C C . ASP A 1 984 ? -31.752 -17.778 1.647 1.00 84.62 984 ASP A C 1
ATOM 7874 O O . ASP A 1 984 ? -31.150 -16.727 1.865 1.00 84.62 984 ASP A O 1
ATOM 7878 N N . GLU A 1 985 ? -31.095 -18.938 1.524 1.00 89.00 985 GLU A N 1
ATOM 7879 C CA . GLU A 1 985 ? -29.633 -19.053 1.618 1.00 89.00 985 GLU A CA 1
ATOM 7880 C C . GLU A 1 985 ? -28.933 -18.293 0.481 1.00 89.00 985 GLU A C 1
ATOM 7882 O O . GLU A 1 985 ? -27.903 -17.640 0.699 1.00 89.00 985 GLU A O 1
ATOM 7887 N N . LYS A 1 986 ? -29.498 -18.346 -0.736 1.00 90.50 986 LYS A N 1
ATOM 7888 C CA . LYS A 1 986 ? -29.015 -17.577 -1.892 1.00 90.50 986 LYS A CA 1
ATOM 7889 C C . LYS A 1 986 ? -29.225 -16.081 -1.690 1.00 90.50 986 LYS A C 1
ATOM 7891 O O . LYS A 1 986 ? -28.307 -15.329 -1.997 1.00 90.50 986 LYS A O 1
ATOM 7896 N N . MET A 1 987 ? -30.360 -15.647 -1.146 1.00 86.56 987 MET A N 1
ATOM 7897 C CA . MET A 1 987 ? -30.655 -14.234 -0.883 1.00 86.56 987 MET A CA 1
ATOM 7898 C C . MET A 1 987 ? -29.758 -13.657 0.215 1.00 86.56 987 MET A C 1
ATOM 7900 O O . MET A 1 987 ? -29.158 -12.596 0.023 1.00 86.56 987 MET A O 1
ATOM 7904 N N . LEU A 1 988 ? -29.561 -14.391 1.318 1.00 86.81 988 LEU A N 1
ATOM 7905 C CA . LEU A 1 988 ? -28.588 -14.037 2.356 1.00 86.81 988 LEU A CA 1
ATOM 7906 C C . LEU A 1 988 ? -27.188 -13.884 1.748 1.00 86.81 988 LEU A C 1
ATOM 7908 O O . LEU A 1 988 ? -26.522 -12.866 1.931 1.00 86.81 988 LEU A O 1
ATOM 7912 N N . SER A 1 989 ? -26.766 -14.866 0.956 1.00 88.69 989 SER A N 1
ATOM 7913 C CA . SER A 1 989 ? -25.469 -14.855 0.279 1.00 88.69 989 SER A CA 1
ATOM 7914 C C . SER A 1 989 ? -25.322 -13.720 -0.733 1.00 88.69 989 SER A C 1
ATOM 7916 O O . SER A 1 989 ? -24.266 -13.092 -0.814 1.00 88.69 989 SER A O 1
ATOM 7918 N N . LEU A 1 990 ? -26.385 -13.419 -1.477 1.00 86.94 990 LEU A N 1
ATOM 7919 C CA . LEU A 1 990 ? -26.430 -12.335 -2.448 1.00 86.94 990 LEU A CA 1
ATOM 7920 C C . LEU A 1 990 ? -26.291 -10.974 -1.761 1.00 86.94 990 LEU A C 1
ATOM 7922 O O . LEU A 1 990 ? -25.558 -10.124 -2.265 1.00 86.94 990 LEU A O 1
ATOM 7926 N N . SER A 1 991 ? -26.919 -10.788 -0.595 1.00 84.44 991 SER A N 1
ATOM 7927 C CA . SER A 1 991 ? -26.791 -9.558 0.199 1.00 84.44 991 SER A CA 1
ATOM 7928 C C . SER A 1 991 ? -25.337 -9.307 0.629 1.00 84.44 991 SER A C 1
ATOM 7930 O O . SER A 1 991 ? -24.814 -8.202 0.457 1.00 84.44 991 SER A O 1
ATOM 7932 N N . LEU A 1 992 ? -24.637 -10.358 1.078 1.00 84.06 992 LEU A N 1
ATOM 7933 C CA . LEU A 1 992 ? -23.219 -10.306 1.441 1.00 84.06 992 LEU A CA 1
ATOM 7934 C C . LEU A 1 992 ? -22.340 -10.026 0.212 1.00 84.06 992 LEU A C 1
ATOM 7936 O O . LEU A 1 992 ? -21.463 -9.158 0.257 1.00 84.06 992 LEU A O 1
ATOM 7940 N N . TYR A 1 993 ? -22.603 -10.716 -0.902 1.00 84.25 993 TYR A N 1
ATOM 7941 C CA . TYR A 1 993 ? -21.876 -10.545 -2.159 1.00 84.25 993 TYR A CA 1
ATOM 7942 C C . TYR A 1 993 ? -22.031 -9.134 -2.733 1.00 84.25 993 TYR A C 1
ATOM 7944 O O . TYR A 1 993 ? -21.032 -8.511 -3.077 1.00 84.25 993 TYR A O 1
ATOM 7952 N N . LYS A 1 994 ? -23.249 -8.582 -2.784 1.00 82.75 994 LYS A N 1
ATOM 7953 C CA . LYS A 1 994 ? -23.501 -7.219 -3.282 1.00 82.75 994 LYS A CA 1
ATOM 7954 C C . LYS A 1 994 ? -22.889 -6.150 -2.386 1.00 82.75 994 LYS A C 1
ATOM 7956 O O . LYS A 1 994 ? -22.384 -5.153 -2.894 1.00 82.75 994 LYS A O 1
ATOM 7961 N N . ARG A 1 995 ? -22.874 -6.362 -1.064 1.00 79.06 995 ARG A N 1
ATOM 7962 C CA . ARG A 1 995 ? -22.230 -5.429 -0.131 1.00 79.06 995 ARG A CA 1
ATOM 7963 C C . ARG A 1 995 ? -20.715 -5.404 -0.307 1.00 79.06 995 ARG A C 1
ATOM 7965 O O . ARG A 1 995 ? -20.106 -4.340 -0.191 1.00 79.06 995 ARG A O 1
ATOM 7972 N N . SER A 1 996 ? -20.098 -6.566 -0.532 1.00 76.56 996 SER A N 1
ATOM 7973 C CA . SER A 1 996 ? -18.656 -6.676 -0.755 1.00 76.56 996 SER A CA 1
ATOM 7974 C C . SER A 1 996 ? -18.273 -7.988 -1.463 1.00 76.56 996 SER A C 1
ATOM 7976 O O . SER A 1 996 ? -17.996 -8.986 -0.790 1.00 76.56 996 SER A O 1
ATOM 7978 N N . PRO A 1 997 ? -18.132 -7.992 -2.806 1.00 75.56 997 PRO A N 1
ATOM 7979 C CA . PRO A 1 997 ? -17.774 -9.199 -3.561 1.00 75.56 997 PRO A CA 1
ATOM 7980 C C . PRO A 1 997 ? -16.430 -9.800 -3.128 1.00 75.56 997 PRO A C 1
ATOM 7982 O O . PRO A 1 997 ? -16.264 -11.017 -3.057 1.00 75.56 997 PRO A O 1
ATOM 7985 N N . LYS A 1 998 ? -15.470 -8.932 -2.783 1.00 66.56 998 LYS A N 1
ATOM 7986 C CA . LYS A 1 998 ? -14.136 -9.319 -2.304 1.00 66.56 998 LYS A CA 1
ATOM 7987 C C . LYS A 1 998 ? -14.199 -10.033 -0.951 1.00 66.56 998 LYS A C 1
ATOM 7989 O O . LYS A 1 998 ? -13.557 -11.062 -0.770 1.00 66.56 998 LYS A O 1
ATOM 7994 N N . CYS A 1 999 ? -15.001 -9.523 -0.013 1.00 70.06 999 CYS A N 1
ATOM 7995 C CA . CYS A 1 999 ? -15.192 -10.180 1.279 1.00 70.06 999 CYS A CA 1
ATOM 7996 C C . CYS A 1 999 ? -15.958 -11.494 1.128 1.00 70.06 999 CYS A C 1
ATOM 7998 O O . CYS A 1 999 ? -15.617 -12.471 1.782 1.00 70.06 999 CYS A O 1
ATOM 8000 N N . TYR A 1 1000 ? -16.928 -11.555 0.215 1.00 80.69 1000 TYR A N 1
ATOM 8001 C CA . TYR A 1 1000 ? -17.646 -12.792 -0.071 1.00 80.69 1000 TYR A CA 1
ATOM 8002 C C . TYR A 1 1000 ? -16.714 -13.914 -0.546 1.00 80.69 1000 TYR A C 1
ATOM 8004 O O . TYR A 1 1000 ? -16.838 -15.040 -0.078 1.00 80.69 1000 TYR A O 1
ATOM 8012 N N . ARG A 1 1001 ? -15.718 -13.598 -1.386 1.00 75.56 1001 ARG A N 1
ATOM 8013 C CA . ARG A 1 1001 ? -14.682 -14.558 -1.808 1.00 75.56 1001 ARG A CA 1
ATOM 8014 C C . ARG A 1 1001 ? -13.905 -15.137 -0.622 1.00 75.56 1001 ARG A C 1
ATOM 8016 O O . ARG A 1 1001 ? -13.587 -16.318 -0.619 1.00 75.56 1001 ARG A O 1
ATOM 8023 N N . LEU A 1 1002 ? -13.627 -14.327 0.399 1.00 68.94 1002 LEU A N 1
ATOM 8024 C CA . LEU A 1 1002 ? -13.032 -14.817 1.641 1.00 68.94 1002 LEU A CA 1
ATOM 8025 C C . LEU A 1 1002 ? -14.009 -15.664 2.445 1.00 68.94 1002 LEU A C 1
ATOM 8027 O O . LEU A 1 1002 ? -13.637 -16.725 2.932 1.00 68.94 1002 LEU A O 1
ATOM 8031 N N . LEU A 1 1003 ? -15.234 -15.178 2.635 1.00 77.25 1003 LEU A N 1
ATOM 8032 C CA . LEU A 1 1003 ? -16.234 -15.920 3.390 1.00 77.25 1003 LEU A CA 1
ATOM 8033 C C . LEU A 1 1003 ? -16.443 -17.299 2.763 1.00 77.25 1003 LEU A C 1
ATOM 8035 O O . LEU A 1 1003 ? -16.548 -18.259 3.507 1.00 77.25 1003 LEU A O 1
ATOM 8039 N N . SER A 1 1004 ? -16.372 -17.425 1.433 1.00 79.06 1004 SER A N 1
ATOM 8040 C CA . SER A 1 1004 ? -16.428 -18.718 0.741 1.00 79.06 1004 SER A CA 1
ATOM 8041 C C . SER A 1 1004 ? -15.202 -19.623 0.943 1.00 79.06 1004 SER A C 1
ATOM 8043 O O . SER A 1 1004 ? -15.269 -20.800 0.612 1.00 79.06 1004 SER A O 1
ATOM 8045 N N . LEU A 1 1005 ? -14.081 -19.099 1.457 1.00 73.00 1005 LEU A N 1
ATOM 8046 C CA . LEU A 1 1005 ? -12.927 -19.908 1.884 1.00 73.00 1005 LEU A CA 1
ATOM 8047 C C . LEU A 1 1005 ? -13.089 -20.418 3.322 1.00 73.00 1005 LEU A C 1
ATOM 8049 O O . LEU A 1 1005 ? -12.547 -21.461 3.668 1.00 73.00 1005 LEU A O 1
ATOM 8053 N N . LEU A 1 1006 ? -13.800 -19.665 4.166 1.00 72.06 1006 LEU A N 1
ATOM 8054 C CA . LEU A 1 1006 ? -14.011 -20.000 5.579 1.00 72.06 1006 LEU A CA 1
ATOM 8055 C C . LEU A 1 1006 ? -15.282 -20.835 5.793 1.00 72.06 1006 LEU A C 1
ATOM 8057 O O . LEU A 1 1006 ? -15.331 -21.672 6.695 1.00 72.06 1006 LEU A O 1
ATOM 8061 N N . PHE A 1 1007 ? -16.294 -20.597 4.961 1.00 83.00 1007 PHE A N 1
ATOM 8062 C CA . PHE A 1 1007 ? -17.651 -21.113 5.066 1.00 83.00 1007 PHE A CA 1
ATOM 8063 C C . PHE A 1 1007 ? -18.142 -21.627 3.711 1.00 83.00 1007 PHE A C 1
ATOM 8065 O O . PHE A 1 1007 ? -17.775 -21.116 2.654 1.00 83.00 1007 PHE A O 1
ATOM 8072 N N . VAL A 1 1008 ? -19.053 -22.594 3.743 1.00 85.50 1008 VAL A N 1
ATOM 8073 C CA . VAL A 1 1008 ? -19.742 -23.097 2.555 1.00 85.50 1008 VAL A CA 1
ATOM 8074 C C . VAL A 1 1008 ? -20.790 -22.088 2.109 1.00 85.50 1008 VAL A C 1
ATOM 8076 O O . VAL A 1 1008 ? -21.738 -21.807 2.844 1.00 85.50 1008 VAL A O 1
ATOM 8079 N N . LEU A 1 1009 ? -20.622 -21.540 0.906 1.00 88.44 1009 LEU A N 1
ATOM 8080 C CA . LEU A 1 1009 ? -21.475 -20.494 0.347 1.00 88.44 1009 LEU A CA 1
ATOM 8081 C C . LEU A 1 1009 ? -21.725 -20.706 -1.164 1.00 88.44 1009 LEU A C 1
ATOM 8083 O O . LEU A 1 1009 ? -20.876 -21.284 -1.846 1.00 88.44 1009 LEU A O 1
ATOM 8087 N N . PRO A 1 1010 ? -22.862 -20.225 -1.710 1.00 89.62 1010 PRO A N 1
ATOM 8088 C CA . PRO A 1 1010 ? -23.159 -20.253 -3.141 1.00 89.62 1010 PRO A CA 1
ATOM 8089 C C . PRO A 1 1010 ? -22.052 -19.667 -4.029 1.00 89.62 1010 PRO A C 1
ATOM 8091 O O . PRO A 1 1010 ? -21.413 -18.668 -3.712 1.00 89.62 1010 PRO A O 1
ATOM 8094 N N . SER A 1 1011 ? -21.860 -20.246 -5.216 1.00 87.00 1011 SER A N 1
ATOM 8095 C CA . SER A 1 1011 ? -20.882 -19.718 -6.173 1.00 87.00 1011 SER A CA 1
ATOM 8096 C C . SER A 1 1011 ? -21.327 -18.377 -6.778 1.00 87.00 1011 SER A C 1
ATOM 8098 O O . SER A 1 1011 ? -22.523 -18.124 -6.945 1.00 87.00 1011 SER A O 1
ATOM 8100 N N . LYS A 1 1012 ? -20.370 -17.551 -7.228 1.00 84.75 1012 LYS A N 1
ATOM 8101 C CA . LYS A 1 1012 ? -20.659 -16.308 -7.975 1.00 84.75 1012 LYS A CA 1
ATOM 8102 C C . LYS A 1 1012 ? -21.580 -16.551 -9.177 1.00 84.75 1012 LYS A C 1
ATOM 8104 O O . LYS A 1 1012 ? -22.473 -15.751 -9.428 1.00 84.75 1012 LYS A O 1
ATOM 8109 N N . ARG A 1 1013 ? -21.396 -17.665 -9.895 1.00 84.25 1013 ARG A N 1
ATOM 8110 C CA . ARG A 1 1013 ? -22.265 -18.049 -11.018 1.00 84.25 1013 ARG A CA 1
ATOM 8111 C C . ARG A 1 1013 ? -23.705 -18.269 -10.552 1.00 84.25 1013 ARG A C 1
ATOM 8113 O O . ARG A 1 1013 ? -24.624 -17.745 -11.162 1.00 84.25 1013 ARG A O 1
ATOM 8120 N N . THR A 1 1014 ? -23.897 -18.974 -9.438 1.00 86.75 1014 THR A N 1
ATOM 8121 C CA . THR A 1 1014 ? -25.221 -19.193 -8.835 1.00 86.75 1014 THR A CA 1
ATOM 8122 C C . THR A 1 1014 ? -25.895 -17.875 -8.457 1.00 86.75 1014 THR A C 1
ATOM 8124 O O . THR A 1 1014 ? -27.075 -17.704 -8.733 1.00 86.75 1014 THR A O 1
ATOM 8127 N N . LEU A 1 1015 ? -25.152 -16.935 -7.866 1.00 87.25 1015 LEU A N 1
ATOM 8128 C CA . LEU A 1 1015 ? -25.680 -15.619 -7.493 1.00 87.25 1015 LEU A CA 1
ATOM 8129 C C . LEU A 1 1015 ? -26.021 -14.754 -8.714 1.00 87.25 1015 LEU A C 1
ATOM 8131 O O . LEU A 1 1015 ? -27.052 -14.088 -8.722 1.00 87.25 1015 LEU A O 1
ATOM 8135 N N . ASN A 1 1016 ? -25.191 -14.793 -9.758 1.00 84.12 1016 ASN A N 1
ATOM 8136 C CA . ASN A 1 1016 ? -25.464 -14.091 -11.011 1.00 84.12 1016 ASN A CA 1
ATOM 8137 C C . ASN A 1 1016 ? -26.713 -14.635 -11.711 1.00 84.12 1016 ASN A C 1
ATOM 8139 O O . ASN A 1 1016 ? -27.492 -13.841 -12.218 1.00 84.12 1016 ASN A O 1
ATOM 8143 N N . ASN A 1 1017 ? -26.945 -15.951 -11.668 1.00 84.31 1017 ASN A N 1
ATOM 8144 C CA . ASN A 1 1017 ? -28.174 -16.541 -12.198 1.00 84.31 1017 ASN A CA 1
ATOM 8145 C C . ASN A 1 1017 ? -29.420 -16.063 -11.432 1.00 84.31 1017 ASN A C 1
ATOM 8147 O O . ASN A 1 1017 ? -30.466 -15.870 -12.034 1.00 84.31 1017 ASN A O 1
ATOM 8151 N N . VAL A 1 1018 ? -29.325 -15.854 -10.111 1.00 84.38 1018 VAL A N 1
ATOM 8152 C CA . VAL A 1 1018 ? -30.435 -15.278 -9.325 1.00 84.38 1018 VAL A CA 1
ATOM 8153 C C . VAL A 1 1018 ? -30.695 -13.828 -9.742 1.00 84.38 1018 VAL A C 1
ATOM 8155 O O . VAL A 1 1018 ? -31.845 -13.434 -9.880 1.00 84.38 1018 VAL A O 1
ATOM 8158 N N . LEU A 1 1019 ? -29.639 -13.047 -9.991 1.00 79.44 1019 LEU A N 1
ATOM 8159 C CA . LEU A 1 1019 ? -29.766 -11.665 -10.464 1.00 79.44 1019 LEU A CA 1
ATOM 8160 C C . LEU A 1 1019 ? -30.345 -11.574 -11.875 1.00 79.44 1019 LEU A C 1
ATOM 8162 O O . LEU A 1 1019 ? -31.165 -10.703 -12.123 1.00 79.44 1019 LEU A O 1
ATOM 8166 N N . SER A 1 1020 ? -29.947 -12.465 -12.787 1.00 79.31 1020 SER A N 1
ATOM 8167 C CA . SER A 1 1020 ? -30.460 -12.466 -14.161 1.00 79.31 1020 SER A CA 1
ATOM 8168 C C . SER A 1 1020 ? -31.940 -12.841 -14.247 1.00 79.31 1020 SER A C 1
ATOM 8170 O O . SER A 1 1020 ? -32.556 -12.591 -15.273 1.00 79.31 1020 SER A O 1
ATOM 8172 N N . CYS A 1 1021 ? -32.516 -13.423 -13.189 1.00 75.62 1021 CYS A N 1
ATOM 8173 C CA . CYS A 1 1021 ? -33.957 -13.675 -13.105 1.00 75.62 1021 CYS A CA 1
ATOM 8174 C C . CYS A 1 1021 ? -34.775 -12.397 -12.842 1.00 75.62 1021 CYS A C 1
ATOM 8176 O O . CYS A 1 1021 ? -35.995 -12.445 -12.940 1.00 75.62 1021 CYS A O 1
ATOM 8178 N N . VAL A 1 1022 ? -34.134 -11.275 -12.484 1.00 70.19 1022 VAL A N 1
ATOM 8179 C CA . VAL A 1 1022 ? -34.803 -9.998 -12.201 1.00 70.19 1022 VAL A CA 1
ATOM 8180 C C . VAL A 1 1022 ? -34.319 -8.951 -13.205 1.00 70.19 1022 VAL A C 1
ATOM 8182 O O . VAL A 1 1022 ? -33.239 -8.380 -13.057 1.00 70.19 1022 VAL A O 1
ATOM 8185 N N . THR A 1 1023 ? -35.113 -8.695 -14.241 1.00 65.94 1023 THR A N 1
ATOM 8186 C CA . THR A 1 1023 ? -34.836 -7.660 -15.245 1.00 65.94 1023 THR A CA 1
ATOM 8187 C C . THR A 1 1023 ? -35.406 -6.321 -14.786 1.00 65.94 1023 THR A C 1
ATOM 8189 O O . THR A 1 1023 ? -36.620 -6.150 -14.727 1.00 65.94 1023 THR A O 1
ATOM 8192 N N . ILE A 1 1024 ? -34.531 -5.368 -14.462 1.00 70.94 1024 ILE A N 1
ATOM 8193 C CA . ILE A 1 1024 ? -34.905 -3.974 -14.189 1.00 70.94 1024 ILE A CA 1
ATOM 8194 C C . ILE A 1 1024 ? -34.307 -3.133 -15.316 1.00 70.94 1024 ILE A C 1
ATOM 8196 O O . ILE A 1 1024 ? -33.086 -3.022 -15.416 1.00 70.94 1024 ILE A O 1
ATOM 8200 N N . GLY A 1 1025 ? -35.164 -2.615 -16.196 1.00 68.31 1025 GLY A N 1
ATOM 8201 C CA . GLY A 1 1025 ? -34.776 -1.694 -17.265 1.00 68.31 1025 GLY A CA 1
ATOM 8202 C C . GLY A 1 1025 ? -34.774 -0.232 -16.801 1.00 68.31 1025 GLY A C 1
ATOM 8203 O O . GLY A 1 1025 ? -35.230 0.054 -15.691 1.00 68.31 1025 GLY A O 1
ATOM 8204 N N . PRO A 1 1026 ? -34.272 0.699 -17.631 1.00 67.38 1026 PRO A N 1
ATOM 8205 C CA . PRO A 1 1026 ? -34.492 2.127 -17.412 1.00 67.38 1026 PRO A CA 1
ATOM 8206 C C . PRO A 1 1026 ? -36.000 2.439 -17.454 1.00 67.38 1026 PRO A C 1
ATOM 8208 O O . PRO A 1 1026 ? -36.728 1.803 -18.216 1.00 67.38 1026 PRO A O 1
ATOM 8211 N N . SER A 1 1027 ? -36.449 3.444 -16.691 1.00 72.06 1027 SER A N 1
ATOM 8212 C CA . SER A 1 1027 ? -37.862 3.818 -16.421 1.00 72.06 1027 SER A CA 1
ATOM 8213 C C . SER A 1 1027 ? -38.503 3.107 -15.216 1.00 72.06 1027 SER A C 1
ATOM 8215 O O . SER A 1 1027 ? -37.868 2.317 -14.516 1.00 72.06 1027 SER A O 1
ATOM 8217 N N . ILE A 1 1028 ? -39.766 3.436 -14.921 1.00 75.69 1028 ILE A N 1
ATOM 8218 C CA . ILE A 1 1028 ? -40.532 2.832 -13.822 1.00 75.69 1028 ILE A CA 1
ATOM 8219 C C . ILE A 1 1028 ? -40.731 1.341 -14.116 1.00 75.69 1028 ILE A C 1
ATOM 8221 O O . ILE A 1 1028 ? -41.414 0.974 -15.066 1.00 75.69 1028 ILE A O 1
ATOM 8225 N N . CYS A 1 1029 ? -40.139 0.478 -13.289 1.00 79.38 1029 CYS A N 1
ATOM 8226 C CA . CYS A 1 1029 ? -40.254 -0.972 -13.423 1.00 79.38 1029 CYS A CA 1
ATOM 8227 C C . CYS A 1 1029 ? -41.620 -1.459 -12.894 1.00 79.38 1029 CYS A C 1
ATOM 8229 O O . CYS A 1 1029 ? -41.843 -1.371 -11.680 1.00 79.38 1029 CYS A O 1
ATOM 8231 N N . PRO A 1 1030 ? -42.510 -2.023 -13.740 1.00 80.31 1030 PRO A N 1
ATOM 8232 C CA . PRO A 1 1030 ? -43.845 -2.462 -13.317 1.00 80.31 1030 PRO A CA 1
ATOM 8233 C C . PRO A 1 1030 ? -43.801 -3.500 -12.190 1.00 80.31 1030 PRO A C 1
ATOM 8235 O O . PRO A 1 1030 ? -44.502 -3.367 -11.194 1.00 80.31 1030 PRO A O 1
ATOM 8238 N N . LEU A 1 1031 ? -42.862 -4.450 -12.272 1.00 80.06 1031 LEU A N 1
ATOM 8239 C CA . LEU A 1 1031 ? -42.655 -5.476 -11.246 1.00 80.06 1031 LEU A CA 1
ATOM 8240 C C . LEU A 1 1031 ? -42.344 -4.871 -9.866 1.00 80.06 1031 LEU A C 1
ATOM 8242 O O . LEU A 1 1031 ? -42.778 -5.385 -8.837 1.00 80.06 1031 LEU A O 1
ATOM 8246 N N . MET A 1 1032 ? -41.581 -3.776 -9.828 1.00 78.31 1032 MET A N 1
ATOM 8247 C CA . MET A 1 1032 ? -41.242 -3.103 -8.575 1.00 78.31 1032 MET A CA 1
ATOM 8248 C C . MET A 1 1032 ? -42.451 -2.351 -8.009 1.00 78.31 1032 MET A C 1
ATOM 8250 O O . MET A 1 1032 ? -42.656 -2.361 -6.796 1.00 78.31 1032 MET A O 1
ATOM 8254 N N . MET A 1 1033 ? -43.271 -1.759 -8.882 1.00 82.31 1033 MET A N 1
ATOM 8255 C CA . MET A 1 1033 ? -44.519 -1.095 -8.499 1.00 82.31 1033 MET A CA 1
ATOM 8256 C C . MET A 1 1033 ? -45.549 -2.078 -7.941 1.00 82.31 1033 MET A C 1
ATOM 8258 O O . MET A 1 1033 ? -46.185 -1.769 -6.936 1.00 82.31 1033 MET A O 1
ATOM 8262 N N . ASP A 1 1034 ? -45.658 -3.278 -8.511 1.00 83.69 1034 ASP A N 1
ATOM 8263 C CA . ASP A 1 1034 ? -46.557 -4.322 -8.008 1.00 83.69 1034 ASP A CA 1
ATOM 8264 C C . ASP A 1 1034 ? -46.145 -4.801 -6.609 1.00 83.69 1034 ASP A C 1
ATOM 8266 O O . ASP A 1 1034 ? -46.964 -4.846 -5.687 1.00 83.69 1034 ASP A O 1
ATOM 8270 N N . VAL A 1 1035 ? -44.847 -5.056 -6.399 1.00 82.81 1035 VAL A N 1
ATOM 8271 C CA . VAL A 1 1035 ? -44.311 -5.430 -5.079 1.00 82.81 1035 VAL A CA 1
ATOM 8272 C C . VAL A 1 1035 ? -44.511 -4.309 -4.053 1.00 82.81 1035 VAL A C 1
ATOM 8274 O O . VAL A 1 1035 ? -44.855 -4.574 -2.898 1.00 82.81 1035 VAL A O 1
ATOM 8277 N N . LEU A 1 1036 ? -44.310 -3.047 -4.449 1.00 81.88 1036 LEU A N 1
ATOM 8278 C CA . LEU A 1 1036 ? -44.569 -1.892 -3.587 1.00 81.88 1036 LEU A CA 1
ATOM 8279 C C . LEU A 1 1036 ? -46.054 -1.786 -3.231 1.00 81.88 1036 LEU A C 1
ATOM 8281 O O . LEU A 1 1036 ? -46.376 -1.628 -2.053 1.00 81.88 1036 LEU A O 1
ATOM 8285 N N . LYS A 1 1037 ? -46.956 -1.950 -4.205 1.00 83.50 1037 LYS A N 1
ATOM 8286 C CA . LYS A 1 1037 ? -48.411 -1.940 -4.000 1.00 83.50 1037 LYS A CA 1
ATOM 8287 C C . LYS A 1 1037 ? -48.833 -2.994 -2.977 1.00 83.50 1037 LYS A C 1
ATOM 8289 O O . LYS A 1 1037 ? -49.614 -2.693 -2.075 1.00 83.50 1037 LYS A O 1
ATOM 8294 N N . ASP A 1 1038 ? -48.274 -4.197 -3.056 1.00 86.56 1038 ASP A N 1
ATOM 8295 C CA . ASP A 1 1038 ? -48.572 -5.274 -2.108 1.00 86.56 1038 ASP A CA 1
ATOM 8296 C C . ASP A 1 1038 ? -47.981 -5.052 -0.711 1.00 86.56 1038 ASP A C 1
ATOM 8298 O O . ASP A 1 1038 ? -48.585 -5.455 0.287 1.00 86.56 1038 ASP A O 1
ATOM 8302 N N . ASN A 1 1039 ? -46.836 -4.378 -0.603 1.00 84.25 1039 ASN A N 1
ATOM 8303 C CA . ASN A 1 1039 ? -46.269 -4.004 0.692 1.00 84.25 1039 ASN A CA 1
ATOM 8304 C C . ASN A 1 1039 ? -47.042 -2.850 1.350 1.00 84.25 1039 ASN A C 1
ATOM 8306 O O . ASN A 1 1039 ? -47.294 -2.905 2.552 1.00 84.25 1039 ASN A O 1
ATOM 8310 N N . VAL A 1 1040 ? -47.491 -1.852 0.581 1.00 83.81 1040 VAL A N 1
ATOM 8311 C CA . VAL A 1 1040 ? -48.290 -0.716 1.084 1.00 83.81 1040 VAL A CA 1
ATOM 8312 C C . VAL A 1 1040 ? -49.650 -1.174 1.619 1.00 83.81 1040 VAL A C 1
ATOM 8314 O O . VAL A 1 1040 ? -50.118 -0.650 2.631 1.00 83.81 1040 VAL A O 1
ATOM 8317 N N . LYS A 1 1041 ? -50.258 -2.211 1.022 1.00 85.69 1041 LYS A N 1
ATOM 8318 C CA . LYS A 1 1041 ? -51.488 -2.836 1.550 1.00 85.69 1041 LYS A CA 1
ATOM 8319 C C . LYS A 1 1041 ? -51.333 -3.350 2.989 1.00 85.69 1041 LYS A C 1
ATOM 8321 O O . LYS A 1 1041 ? -52.326 -3.397 3.707 1.00 85.69 1041 LYS A O 1
ATOM 8326 N N . LYS A 1 1042 ? -50.115 -3.711 3.417 1.00 85.69 1042 LYS A N 1
ATOM 8327 C CA . LYS A 1 1042 ? -49.818 -4.226 4.769 1.00 85.69 1042 LYS A CA 1
ATOM 8328 C C . LYS A 1 1042 ? -49.575 -3.122 5.807 1.00 85.69 1042 LYS A C 1
ATOM 8330 O O . LYS A 1 1042 ? -49.503 -3.433 6.992 1.00 85.69 1042 LYS A O 1
ATOM 8335 N N . LEU A 1 1043 ? -49.432 -1.863 5.385 1.00 84.25 1043 LEU A N 1
ATOM 8336 C CA . LEU A 1 1043 ? -49.215 -0.716 6.271 1.00 84.25 1043 LEU A CA 1
ATOM 8337 C C . LEU A 1 1043 ? -50.543 -0.114 6.742 1.00 84.25 1043 LEU A C 1
ATOM 8339 O O . LEU A 1 1043 ? -51.537 -0.093 5.997 1.00 84.25 1043 LEU A O 1
ATOM 8343 N N . LYS A 1 1044 ? -50.539 0.429 7.966 1.00 87.19 1044 LYS A N 1
ATOM 8344 C CA . LYS A 1 1044 ? -51.682 1.171 8.515 1.00 87.19 1044 LYS A CA 1
ATOM 8345 C C . LYS A 1 1044 ? -51.916 2.454 7.705 1.00 87.19 1044 LYS A C 1
ATOM 8347 O O . LYS A 1 1044 ? -50.944 3.036 7.230 1.00 87.19 1044 LYS A O 1
ATOM 8352 N N . PRO A 1 1045 ? -53.163 2.944 7.569 1.00 79.62 1045 PRO A N 1
ATOM 8353 C CA . PRO A 1 1045 ? -53.459 4.158 6.801 1.00 79.62 1045 PRO A CA 1
ATOM 8354 C C . PRO A 1 1045 ? -52.634 5.388 7.214 1.00 79.62 1045 PRO A C 1
ATOM 8356 O O . PRO A 1 1045 ? -52.181 6.130 6.350 1.00 79.62 1045 PRO A O 1
ATOM 8359 N N . SER A 1 1046 ? -52.355 5.555 8.512 1.00 78.88 1046 SER A N 1
ATOM 8360 C CA . SER A 1 1046 ? -51.539 6.649 9.063 1.00 78.88 1046 SER A CA 1
ATOM 8361 C C . SER A 1 1046 ? -50.056 6.604 8.670 1.00 78.88 1046 SER A C 1
ATOM 8363 O O . SER A 1 1046 ? -49.346 7.585 8.854 1.00 78.88 1046 SER A O 1
ATOM 8365 N N . GLU A 1 1047 ? -49.576 5.475 8.146 1.00 78.12 1047 GLU A N 1
ATOM 8366 C CA . GLU A 1 1047 ? -48.175 5.234 7.770 1.00 78.12 1047 GLU A CA 1
ATOM 8367 C C . GLU A 1 1047 ? -47.969 5.275 6.242 1.00 78.12 1047 GLU A C 1
ATOM 8369 O O . GLU A 1 1047 ? -46.882 4.971 5.757 1.00 78.12 1047 GLU A O 1
ATOM 8374 N N . ARG A 1 1048 ? -49.007 5.629 5.464 1.00 79.19 1048 ARG A N 1
ATOM 8375 C CA . ARG A 1 1048 ? -48.976 5.637 3.985 1.00 79.19 1048 ARG A CA 1
ATOM 8376 C C . ARG A 1 1048 ? -48.514 6.958 3.365 1.00 79.19 1048 ARG A C 1
ATOM 8378 O O . ARG A 1 1048 ? -48.521 7.080 2.144 1.00 79.19 1048 ARG A O 1
ATOM 8385 N N . TYR A 1 1049 ? -48.105 7.930 4.174 1.00 79.38 1049 TYR A N 1
ATOM 8386 C CA . TYR A 1 1049 ? -47.548 9.192 3.688 1.00 79.38 1049 TYR A CA 1
ATOM 8387 C C . TYR A 1 1049 ? -46.077 9.012 3.301 1.00 79.38 1049 TYR A C 1
ATOM 8389 O O . TYR A 1 1049 ? -45.299 8.429 4.057 1.00 79.38 1049 TYR A O 1
ATOM 8397 N N . TYR A 1 1050 ? -45.684 9.518 2.133 1.00 68.50 1050 TYR A N 1
ATOM 8398 C CA . TYR A 1 1050 ? -44.307 9.444 1.651 1.00 68.50 1050 TYR A CA 1
ATOM 8399 C C . TYR A 1 1050 ? -43.879 10.746 0.972 1.00 68.50 1050 TYR A C 1
ATOM 8401 O O . TYR A 1 1050 ? -44.683 11.447 0.363 1.00 68.50 1050 TYR A O 1
ATOM 8409 N N . THR A 1 1051 ? -42.586 11.046 1.062 1.00 71.69 1051 THR A N 1
ATOM 8410 C CA . THR A 1 1051 ? -41.940 12.151 0.348 1.00 71.69 1051 THR A CA 1
ATOM 8411 C C . THR A 1 1051 ? -41.097 11.564 -0.773 1.00 71.69 1051 THR A C 1
ATOM 8413 O O . THR A 1 1051 ? -40.270 10.683 -0.530 1.00 71.69 1051 THR A O 1
ATOM 8416 N N . ILE A 1 1052 ? -41.299 12.040 -2.000 1.00 60.66 1052 ILE A N 1
ATOM 8417 C CA . ILE A 1 1052 ? -40.430 11.689 -3.123 1.00 60.66 1052 ILE A CA 1
ATOM 8418 C C . ILE A 1 1052 ? -39.228 12.631 -3.077 1.00 60.66 1052 ILE A C 1
ATOM 8420 O O . ILE A 1 1052 ? -39.383 13.847 -3.152 1.00 60.66 1052 ILE A O 1
ATOM 8424 N N . LEU A 1 1053 ? -38.038 12.064 -2.910 1.00 58.66 1053 LEU A N 1
ATOM 8425 C CA . LEU A 1 1053 ? -36.777 12.794 -2.982 1.00 58.66 1053 LEU A CA 1
ATOM 8426 C C . LEU A 1 1053 ? -36.201 12.612 -4.386 1.00 58.66 1053 LEU A C 1
ATOM 8428 O O . LEU A 1 1053 ? -36.035 11.478 -4.836 1.00 58.66 1053 LEU A O 1
ATOM 8432 N N . PHE A 1 1054 ? -35.897 13.720 -5.053 1.00 59.34 1054 PHE A N 1
ATOM 8433 C CA . PHE A 1 1054 ? -35.209 13.733 -6.340 1.00 59.34 1054 PHE A CA 1
ATOM 8434 C C . PHE A 1 1054 ? -33.767 14.193 -6.129 1.00 59.34 1054 PHE A C 1
ATOM 8436 O O . PHE A 1 1054 ? -33.523 15.153 -5.401 1.00 59.34 1054 PHE A O 1
ATOM 8443 N N . ASP A 1 1055 ? -32.825 13.487 -6.748 1.00 46.62 1055 ASP A N 1
ATOM 8444 C CA . ASP A 1 1055 ? -31.406 13.837 -6.775 1.00 46.62 1055 ASP A CA 1
ATOM 8445 C C . ASP A 1 1055 ? -30.870 13.500 -8.172 1.00 46.62 1055 ASP A C 1
ATOM 8447 O O . ASP A 1 1055 ? -31.170 12.429 -8.714 1.00 46.62 1055 ASP A O 1
ATOM 8451 N N . GLU A 1 1056 ? -30.117 14.412 -8.780 1.00 47.88 1056 GLU A N 1
ATOM 8452 C CA . GLU A 1 1056 ? -29.529 14.204 -10.102 1.00 47.88 1056 GLU A CA 1
ATOM 8453 C C . GLU A 1 1056 ? -28.145 13.575 -9.954 1.00 47.88 1056 GLU A C 1
ATOM 8455 O O . GLU A 1 1056 ? -27.165 14.218 -9.576 1.00 47.88 1056 GLU A O 1
ATOM 8460 N N . VAL A 1 1057 ? -28.038 12.291 -10.295 1.00 41.09 1057 VAL A N 1
ATOM 8461 C CA . VAL A 1 1057 ? -26.736 11.627 -10.380 1.00 41.09 1057 VAL A CA 1
ATOM 8462 C C . VAL A 1 1057 ? -26.159 11.870 -11.771 1.00 41.09 1057 VAL A C 1
ATOM 8464 O O . VAL A 1 1057 ? -26.451 11.141 -12.718 1.00 41.09 1057 VAL A O 1
ATOM 8467 N N . CYS A 1 1058 ? -25.311 12.891 -11.888 1.00 37.75 1058 CYS A N 1
ATOM 8468 C CA . CYS A 1 1058 ? -24.495 13.103 -13.080 1.00 37.75 1058 CYS A CA 1
ATOM 8469 C C . CYS A 1 1058 ? -23.574 11.885 -13.280 1.00 37.75 1058 CYS A C 1
ATOM 8471 O O . CYS A 1 1058 ? -22.674 11.635 -12.475 1.00 37.75 1058 CYS A O 1
ATOM 8473 N N . LEU A 1 1059 ? -23.767 11.124 -14.362 1.00 35.94 1059 LEU A N 1
ATOM 8474 C CA . LEU A 1 1059 ? -22.812 10.108 -14.814 1.00 35.94 1059 LEU A CA 1
ATOM 8475 C C . LEU A 1 1059 ? -21.605 10.803 -15.464 1.00 35.94 1059 LEU A C 1
ATOM 8477 O O . LEU A 1 1059 ? -21.350 10.665 -16.657 1.00 35.94 1059 LEU A O 1
ATOM 8481 N N . SER A 1 1060 ? -20.846 11.573 -14.683 1.00 32.88 1060 SER A N 1
ATOM 8482 C CA . SER A 1 1060 ? -19.484 11.920 -15.073 1.00 32.88 1060 SER A CA 1
ATOM 8483 C C . SER A 1 1060 ? -18.658 10.640 -14.980 1.00 32.88 1060 SER A C 1
ATOM 8485 O O . SER A 1 1060 ? -18.514 10.081 -13.892 1.00 32.88 1060 SER A O 1
ATOM 8487 N N . ASN A 1 1061 ? -18.157 10.150 -16.115 1.00 37.84 1061 ASN A N 1
ATOM 8488 C CA . ASN A 1 1061 ? -17.218 9.033 -16.174 1.00 37.84 1061 ASN A CA 1
ATOM 8489 C C . ASN A 1 1061 ? -15.991 9.322 -15.288 1.00 37.84 1061 ASN A C 1
ATOM 8491 O O . ASN A 1 1061 ? -15.029 9.941 -15.731 1.00 37.84 1061 ASN A O 1
ATOM 8495 N N . GLU A 1 1062 ? -16.019 8.842 -14.045 1.00 28.80 1062 GLU A N 1
ATOM 8496 C CA . GLU A 1 1062 ? -14.844 8.653 -13.199 1.00 28.80 1062 GLU A CA 1
ATOM 8497 C C . GLU A 1 1062 ? -14.606 7.150 -13.006 1.00 28.80 1062 GLU A C 1
ATOM 8499 O O . GLU A 1 1062 ? -15.151 6.511 -12.099 1.00 28.80 1062 GLU A O 1
ATOM 8504 N N . GLN A 1 1063 ? -13.756 6.591 -13.872 1.00 32.03 1063 GLN A N 1
ATOM 8505 C CA . GLN A 1 1063 ? -12.788 5.558 -13.501 1.00 32.03 1063 GLN A CA 1
ATOM 8506 C C . GLN A 1 1063 ? -11.519 5.664 -14.339 1.00 32.03 1063 GLN A C 1
ATOM 8508 O O . GLN A 1 1063 ? -11.636 5.721 -15.583 1.00 32.03 1063 GLN A O 1
#

Secondary structure (DSSP, 8-state):
-------EEEPPPTTT-HHHHHHHHHHTT-TTS-HHHHHHH-EEEGGGS-GGGB-TTSS-B-TT----SSPPPS----------------S----PPP------------------------------PPPTTGGGT----TT--HHHHHHHHHHHHHHHHHHHHHHHHHHHTTS-HHHHHHHHHHHHHTTS-TTT----HHHHHHHHHHHHH-HHHHHHHHHHS----HHHHHHHHHTS---SEE-HHHHHHHHHHHTTS-GGG-EEEEEEEEEE-----EEETTTTEEETEEE-SSEEEEEEP-EEEEEEEEESSS-BEEEEEEEEESSSPPHHHHHHHHHHHHHHHHHTT-EEEEEEE---HHHHHHHHHHHHHHHHHHHHTTPPP-SS-EEEESSSS-EEEEEEEE-TTHHHHHHHHHHTTSEEEEEETTEEEEE-HHHHHHHHHHHHT-SS--S-TT--HHHH-TTT--TT-HHHHHHHTSHHHHHHHHHHHHTTSS-TTHHHHHHHGGGHHHHT-GGGSS-B-TT-THHHHHHHHHHHHTT-EEE-TT--EE--HHHHHHHHHHHHHHHHHHHHHHTT---B-GGGSSSHHHHHHHHHHHHHS-SS--HHHHHHHHHHHHHTTT--PPPTT-SS---TTPBPSS-HHHHHHHHHH--S---PPPEEPPPPPP-PPPPPHHHHHHHHHHHHHHHHHHHHHHIIIIITT-HHHHHHHB-SS--GGGHHHHTT-S-TTS--S--B-HHHHHHHHHHHHHHHHHHHHHTTSBSHHHHHHHHHHHH---TTT---TTTTTTHHHHHHHHHHHHHHHHHHHHHHHHHTTSSPPPTT---HHHHHHHHHHHHHHTTSGGGSSS---------------------------------------------HHHHHHHHHHHHHHHHHHHHHHHHHHHHHHHHHHHHHHHHHHHHHHHHHS-HHHHHHHHHHHHHTTS-GGG----HHHHHHHHHHHHH-HHHHHHHHHHS----HHHHHHHHHTS---SS--HHHHHHHHHHHTTS-GGG----------------

InterPro domains:
  IPR006612 THAP-type zinc finger [PF05485] (6-70)
  IPR006612 THAP-type zinc finger [PS50950] (1-70)
  IPR006612 THAP-type zinc finger [SM00980] (6-76)
  IPR048365 Transposable element P transposase-like, RNase H domain, N-terminal [PF21787] (243-374)
  IPR048366 Transposable element P transposase-like, GTP-binding insertion domain [PF21788] (414-530)
  IPR048367 Transposable element P transposase-like, RNase H, C-terminal domain [PF21789] (593-623)

Solvent-accessible surface area (backbone atoms only — not comparable to full-atom values): 63341 Å² total; per-residue (Å²): 132,87,84,72,86,74,55,66,42,68,53,48,54,65,93,81,40,46,70,59,31,51,50,55,27,47,70,71,73,41,70,91,53,63,66,70,56,43,42,74,76,43,66,47,54,51,79,21,36,60,81,85,31,36,42,89,99,52,100,44,69,43,99,84,58,66,75,79,37,90,68,87,80,86,89,86,89,87,84,87,86,89,87,84,85,90,84,88,87,87,90,78,92,76,85,85,82,82,88,83,86,92,79,86,90,79,90,88,86,81,90,85,89,84,90,86,91,81,91,86,92,84,87,87,91,84,94,74,86,81,54,82,55,56,84,74,71,57,88,72,86,88,82,67,54,72,68,57,52,49,53,48,51,52,51,48,52,50,50,50,50,50,50,51,52,50,50,53,53,61,39,57,79,48,41,48,73,64,40,31,53,52,50,53,48,35,63,72,36,54,83,46,55,87,87,71,52,84,77,54,69,68,59,46,50,55,48,41,52,48,32,74,54,28,55,73,47,37,55,52,47,52,73,60,41,79,60,83,49,72,68,58,45,51,57,62,51,64,62,52,86,75,65,52,16,75,37,65,70,58,45,54,44,37,28,64,46,45,72,74,46,56,79,76,43,32,34,25,30,40,32,43,56,73,44,77,37,37,68,39,51,44,77,37,84,88,75,26,31,46,35,20,38,21,27,48,55,53,44,34,40,83,51,64,14,33,22,34,41,38,36,28,42,31,29,60,69,40,74,32,44,42,78,60,32,34,27,32,26,59,63,78,62,54,31,70,61,48,42,53,51,51,52,52,50,52,36,58,46,37,77,26,66,37,42,66,48,32,38,35,32,60,84,48,71,39,53,51,49,23,53,52,49,41,36,49,56,32,43,53,51,25,58,76,66,78,42,87,74,65,88,70,42,28,54,46,76,64,69,97,78,50,65,48,65,28,27,59,34,50,28,58,72,56,48,55,29,49,52,46,62,44,33,73,75,25,37,38,38,33,42,57,99,86,42,82,39,54,28,49,46,63,50,57,45,51,53,51,54,60,40,63,70,46,88,88,72,48,87,56,78,85,66,50,60,49,58,66,40,77,93,55,38,54,81,81,43,39,63,45,33,50,59,56,24,16,58,67,47,14,53,50,39,37,53,37,18,78,67,64,74,40,62,67,64,30,42,43,26,19,58,64,18,40,47,27,65,83,76,66,28,83,85,64,75,50,60,50,39,94,88,32,74,60,59,61,50,48,55,55,47,48,65,34,52,75,49,50,44,36,23,43,95,84,68,46,80,46,94,60,68,63,59,59,47,49,52,47,27,52,52,23,52,56,52,50,51,55,56,33,45,80,69,74,41,74,59,45,48,64,86,66,68,45,48,57,70,58,53,47,47,50,37,28,34,25,50,64,47,31,90,63,26,28,50,59,38,40,49,56,19,51,52,52,27,57,51,42,42,67,57,57,56,74,41,91,86,64,78,59,82,91,72,90,85,52,44,39,72,53,48,42,65,56,45,49,60,48,36,71,73,56,82,65,89,81,86,73,83,61,50,68,67,87,81,79,82,90,78,90,78,88,71,56,71,68,58,48,50,54,50,48,28,52,46,36,44,50,32,9,52,50,49,51,46,42,33,69,77,68,50,69,75,42,61,70,61,47,62,63,42,32,44,92,66,92,52,86,64,41,52,60,49,63,73,66,51,93,43,98,92,50,86,86,70,50,53,48,13,70,67,52,32,51,54,47,44,50,52,53,49,53,50,61,65,45,40,70,67,48,51,63,43,70,44,40,62,62,54,52,43,51,53,48,59,74,72,51,88,56,74,92,68,45,89,42,94,89,44,41,84,56,45,58,60,53,54,43,55,53,50,55,54,50,50,57,51,48,51,31,51,53,42,34,30,24,44,71,64,77,39,84,81,61,96,85,63,76,52,62,57,53,52,52,27,41,56,51,24,64,70,58,56,75,72,64,74,82,76,80,73,91,89,86,84,89,90,82,89,85,89,88,87,79,84,88,90,87,85,90,88,87,88,89,82,89,91,84,86,87,87,89,79,90,89,82,90,89,86,89,89,83,91,87,92,75,57,76,69,51,50,53,50,49,53,51,48,52,51,50,49,50,51,48,51,50,51,52,49,50,52,49,48,49,51,49,49,48,52,49,49,52,51,45,52,53,50,49,47,53,53,56,41,56,77,40,37,53,74,63,45,35,54,51,50,52,47,37,70,72,38,56,86,44,58,85,89,70,53,84,78,56,70,69,58,48,51,56,48,41,56,49,31,75,70,30,56,71,50,36,60,52,48,49,74,53,38,76,64,85,51,70,68,59,48,49,55,60,50,71,73,59,86,78,64,93,73,91,47,65,72,59,52,53,54,46,54,60,52,55,71,76,50,57,80,91,69,70,78,82,81,88,84,87,79,86,81,77,85,68,90,83,130

Organism: Aphis craccivora (NCBI:txid307492)

Sequence (1063 aa):
MKKISVVCHRFPNPKTNMTRLLEWMKIVGLENHNCYDVYAKKVICAVHFTANCSSPGTKRLNANSYPSLNLPLVIPNDSEHDVMDTSNISGFHVLETSLIDETIIDRTADIVEQKLPKALHAPKKLNKCPGLLESIGVKKCSLLTPNSKNLFKSRLQAAEKFADTYLHQKLSDKLTAAASLFTKLQLRETKKNNKGQRFTLDEKMLSLSLYKRSPKCYRLLSQLFVLPSKRTLNNVLSCVTIGPGICPLMMDVLKDNVKKLKPSEQYCTILFDEVCLSSGLSYNSVTDQVDGFVNTGKFRSQNVADHALVFMIRGIRKKYKQPIAYSFCQGATKQDELVRQLKEVIRNVHDTGLRVLATVSDQGTANVAAINILKRDTRAYQLKNNMTCTDEFYEVEVDNVNRLKLVHIFDVPHLPKCIRNNLVTKDLIFCIDGVEKQAKWSHILELYNEDCKIPDCKMLPRLSDNHVIPEKIFKMKVKCAAQVFSQRVSSTMNFLSSRNIISPDAVDTAFVCHFDKIVDGKKYRTAVKKNSPHHELWDQSLKILSTMRFIDKNRKIMSVPTIKNWISTIKSFQTLYKVLQSVNIRSFLPRHINQDSLENFFGAIRSVGSTNPNCNAFIVAYKTLVLNNLVSPQSPGANCEEDFTEGSLSSFRNLFDKAKHFQTDTSSCINTADDFSETTNQLSLTTAFVQGQTKTFIAGYILKKLNKDLFKNCKYCLNLLCSTNVSNDHQLISAREYKSSYHSLKYPSLSLKSIVHNIISYVGQKMPIVCHHENIFYNLCNNVHNIFNFDDILNCPEHHKIFPVKIVEIVVKLMINHYCSEVNRILLGKKKVRQNENDPIKKIANAWHLKHSKRKVQSKFIILKVSSICYTLLRTTEHVHGRNSTKSKNNQQSTNSVCLKVLVLLTPKCRKLYSAAKTVFKKYHRSKSSKNLFKSRLQAAEKFADTYLHQKLSDKLTAVASLFTKLQLRETKKNNKGQRFTLDEKMLSLSLYKRSPKCYRLLSLLFVLPSKRTLNNVLSCVTIGPSICPLMMDVLKDNVKKLKPSERYYTILFDEVCLSNEQ

Radius of gyration: 41.01 Å; Cα contacts (8 Å, |Δi|>4): 1177; chains: 1; bounding box: 110×136×97 Å

Nearest PDB structures (foldseek):
  6p5a-assembly1_G  TM=8.171E-01  e=3.131E-21  Drosophila melanogaster
  6ey7-assembly3_C  TM=4.108E-01  e=6.462E-01  Human herpesvirus 5 strain AD169
  6ey7-assembly2_B  TM=4.023E-01  e=8.909E-01  Human herpesvirus 5 strain AD169
  3n4q-assembly1_B  TM=4.617E-01  e=2.334E+00  Human herpesvirus 5 strain Towne
  6ey7-assembly4_D  TM=3.454E-01  e=5.840E+00  Human herpesvirus 5 strain AD169